Protein AF-0000000072331666 (afdb_homodimer)

Radius of gyration: 43.79 Å; Cα contacts (8 Å, |Δi|>4): 2644; chains: 2; bounding box: 92×144×131 Å

Sequence (1372 aa):
MRVRSSYFVRLFGFSAVLVAIIILSRQAYFPECNKSCNCSNESEYNSKCSKNTDKRFSHDFGEFDSTSVNSLRCIVNGKLIPECYLLRPQKVLIPFEIVRDYFKVYGSLDLSSNTFYLNHANVDIPKAPVLPKHNPVGVYMHYHKLTVEKRDHLKLIIADEGVPISQQWSSHGYPYPIQIAQFGLNHFSKLAVANQMNSKSVNDILSLDDTNMGLDLIIPSSNVIHRWINKKPAYKSSDKLILSANKIDSIGRVLSIIPRLKRWDYFVMIGHQWTYGSFVELSLLLYPPQMVGINKYPTKVLVVYNCSSYPSRYQTYATNFNNSIVTYWMPECENKARIYGFIDRIRLSRDIYTDLMKVFNPYRKSSKYADMNSLNINNTTSNYPFHVKVLEINFYVNPHNDINKITVEKLYLSESNSLTSSSSLPPINKMTLTEKLFHEIRFVSAADWFIKHQDRLGGWSVNVQRSLNRRKPLEPGWYSAMGQGQAISLLVRAYSYTGNRVYLDACHRALYLFNIHVNHGGIRSYFLNQSNIIWFEEYPFDPPIHVLNGFIYSLLGLYDYTKLPMSSSDPLISAYLTKAQNLLDAGLASLSKLLPLFDSGSGSFYDLNHLYAHYNYESIKLYKSKSFEKDSFQLSSGPNRARWSYHVVHINQLLTLVDLDPKRAIQWNTTATRWIAYLQGFTSQNMRVRSSYFVRLFGFSAVLVAIIILSRQAYFPECNKSCNCSNESEYNSKCSKNTDKRFSHDFGEFDSTSVNSLRCIVNGKLIPECYLLRPQKVLIPFEIVRDYFKVYGSLDLSSNTFYLNHANVDIPKAPVLPKHNPVGVYMHYHKLTVEKRDHLKLIIADEGVPISQQWSSHGYPYPIQIAQFGLNHFSKLAVANQMNSKSVNDILSLDDTNMGLDLIIPSSNVIHRWINKKPAYKSSDKLILSANKIDSIGRVLSIIPRLKRWDYFVMIGHQWTYGSFVELSLLLYPPQMVGINKYPTKVLVVYNCSSYPSRYQTYATNFNNSIVTYWMPECENKARIYGFIDRIRLSRDIYTDLMKVFNPYRKSSKYADMNSLNINNTTSNYPFHVKVLEINFYVNPHNDINKITVEKLYLSESNSLTSSSSLPPINKMTLTEKLFHEIRFVSAADWFIKHQDRLGGWSVNVQRSLNRRKPLEPGWYSAMGQGQAISLLVRAYSYTGNRVYLDACHRALYLFNIHVNHGGIRSYFLNQSNIIWFEEYPFDPPIHVLNGFIYSLLGLYDYTKLPMSSSDPLISAYLTKAQNLLDAGLASLSKLLPLFDSGSGSFYDLNHLYAHYNYESIKLYKSKSFEKDSFQLSSGPNRARWSYHVVHINQLLTLVDLDPKRAIQWNTTATRWIAYLQGFTSQN

pLDDT: mean 74.58, std 25.82, range [14.16, 98.88]

Organism: Schistosoma mekongi (NCBI:txid38744)

Solvent-accessible surface area (backbone atoms only — not comparable to full-atom values): 75533 Å² total; per-residue (Å²): 149,85,94,90,94,88,94,91,95,99,89,94,83,92,91,83,92,86,88,92,85,92,85,92,88,92,80,92,80,87,93,81,91,76,92,84,92,86,85,94,84,90,89,79,89,76,86,82,81,79,80,77,81,76,82,68,81,67,78,69,72,64,81,68,56,89,41,38,46,43,83,22,48,24,28,50,60,86,36,80,47,75,70,25,31,34,49,53,105,78,44,47,29,36,40,44,68,57,50,27,68,67,68,61,35,40,54,34,39,34,72,92,72,41,33,36,37,38,27,56,45,96,62,83,74,80,66,86,86,68,66,72,78,83,39,56,70,53,47,49,85,67,27,52,78,54,63,65,79,73,38,83,47,39,48,47,63,40,48,56,64,39,36,52,26,27,34,71,81,39,85,71,47,43,64,36,54,48,61,26,23,49,42,16,34,24,26,40,12,40,38,47,55,40,62,70,55,68,32,63,59,45,81,51,65,50,32,77,70,41,87,80,36,80,53,54,75,47,63,53,90,59,66,39,50,73,42,72,48,73,54,73,62,92,65,91,56,72,42,32,40,37,42,24,41,50,74,86,50,68,78,38,72,35,35,35,36,37,50,68,83,41,66,41,34,36,43,33,36,34,32,30,40,40,28,44,61,18,29,42,35,35,36,31,37,39,33,57,53,48,49,94,90,48,84,65,74,63,43,72,34,33,43,32,48,31,26,27,56,53,56,83,88,59,74,39,60,54,48,71,45,88,88,34,34,38,36,34,26,11,47,66,43,21,60,42,4,67,74,69,47,28,22,74,68,47,55,38,64,40,50,49,55,58,57,46,44,56,68,57,52,77,73,61,62,70,67,76,68,72,52,84,70,64,66,45,61,70,61,86,72,78,66,47,70,68,48,38,30,45,53,32,42,35,35,32,41,23,53,40,96,90,42,29,50,34,32,40,52,42,46,32,47,34,55,71,78,74,75,70,74,88,57,86,68,66,82,66,50,68,50,30,52,42,51,44,52,37,23,47,53,37,19,49,26,27,47,51,47,56,64,73,56,44,47,95,64,25,45,57,56,31,74,53,61,47,77,52,92,77,47,78,57,43,58,57,59,42,39,28,24,24,26,53,9,37,39,31,33,36,21,43,28,48,20,71,72,69,66,45,60,68,35,52,54,50,44,56,38,38,54,54,36,68,73,28,42,30,93,77,67,18,17,19,49,42,58,95,73,31,82,87,30,46,41,44,18,34,60,43,45,81,79,66,33,60,39,48,64,29,31,52,39,23,44,50,10,30,48,22,55,51,64,51,86,67,90,65,88,49,65,69,60,49,53,48,34,50,53,33,43,52,52,33,51,49,44,52,54,23,46,66,60,49,50,48,76,33,48,41,30,54,42,38,35,42,34,49,51,29,57,56,36,74,56,48,52,59,49,45,73,69,53,70,72,69,87,61,59,68,71,62,54,33,25,59,60,35,35,37,38,38,50,68,70,54,37,47,51,46,34,53,51,28,54,52,40,30,65,75,36,63,92,52,19,67,59,30,44,40,52,28,51,30,51,51,41,20,51,60,58,43,56,27,35,110,141,91,88,84,80,90,92,85,93,89,92,85,94,78,88,84,89,94,83,94,83,90,81,92,80,92,74,88,86,81,94,83,93,81,92,87,94,86,91,94,84,90,90,79,87,76,85,83,78,81,79,79,84,75,83,71,79,66,76,71,72,64,82,68,56,89,42,38,47,43,82,23,46,25,28,50,62,85,36,80,46,76,70,25,31,33,50,52,104,79,42,46,28,36,39,44,68,58,51,26,69,66,68,62,34,40,52,34,38,34,73,91,73,42,32,35,37,40,27,56,45,95,62,84,76,81,65,86,82,69,67,75,76,84,41,58,69,52,46,50,85,69,28,54,76,55,64,64,79,74,38,83,48,39,48,47,63,40,49,58,65,40,36,51,27,28,33,74,81,40,86,68,47,42,65,37,55,48,59,26,23,49,42,18,35,24,27,39,12,41,39,47,54,40,62,70,56,67,34,64,57,47,81,67,55,48,28,79,67,43,88,81,38,79,54,50,74,46,64,51,89,57,74,39,52,75,43,72,48,72,55,72,64,92,65,90,56,72,42,31,40,35,43,24,40,50,73,84,54,70,78,36,70,39,35,34,35,35,49,66,84,42,68,40,34,36,42,33,36,33,31,30,40,39,27,44,61,17,28,42,34,37,36,30,37,40,34,57,55,49,50,92,90,48,84,64,73,62,41,73,34,34,42,32,47,32,25,27,57,51,54,84,90,45,77,42,60,55,46,72,48,90,87,35,34,37,35,34,26,12,47,67,42,20,59,41,3,69,74,70,47,27,22,73,67,47,58,39,65,40,51,50,54,58,57,48,44,56,68,59,50,76,74,60,61,70,68,76,68,72,54,82,68,64,67,45,61,69,61,85,71,77,67,48,68,68,51,39,30,45,54,32,42,33,36,32,38,22,52,41,96,92,42,30,51,34,33,40,50,44,45,32,45,34,55,72,77,74,74,71,74,87,59,87,68,65,82,66,51,67,50,30,56,46,53,44,50,36,23,46,52,36,19,50,28,26,44,48,48,56,64,74,55,43,48,96,65,26,44,58,57,31,74,53,62,47,77,52,92,76,48,80,56,45,58,58,58,42,40,28,24,25,26,52,9,36,39,28,34,37,21,44,29,48,19,71,72,70,66,45,59,68,36,52,54,48,44,56,38,38,54,53,36,69,73,28,41,30,93,77,69,19,16,18,46,43,58,95,73,31,82,88,29,46,41,46,18,34,60,45,44,82,78,67,33,58,38,49,62,29,31,52,39,23,42,49,10,31,48,23,54,51,64,51,85,66,90,64,87,50,65,69,58,50,53,48,34,50,53,34,43,51,52,34,52,48,43,51,55,22,46,66,60,49,51,49,76,33,48,41,31,55,44,38,35,43,35,50,49,31,56,56,38,72,55,50,51,59,49,47,74,69,48,72,73,68,87,62,60,67,70,63,52,32,25,58,60,34,34,37,38,37,51,68,71,55,38,48,51,47,36,54,50,27,56,53,40,30,64,75,36,65,93,51,19,65,60,29,44,40,50,27,51,31,49,50,40,19,52,59,57,43,59,29,35,110

InterPro domains:
  IPR010598 D-glucuronyl C5-epimerase, C-terminal [PF06662] (454-614)
  IPR039721 D-glucuronyl C5-epimerase [PTHR13174] (429-682)

Foldseek 3Di:
DDDDYDDYDDDDDDDDDDDYDDDDDDDDDDDDDDDDDDDDDDDDDDDDPDDPPPPPPPPCPDPLPQADWAWDFDADPNRTDDTWIHRDPDDIGDDVQVVCVVLVWFWAAEVVVRDIDTFRAPDDQDDPPPDDADDLQAQDQCLLVDDLLLDPQWLHQAFFLRFTWGPNFHVLTDDDLLSLLSQLSSLRNVLRLLVVQVFPQDDFQQKPQDPPNVKDKDFPPPPFDFDQPQPPDPDDRLGKTKTFDDQVDAWDWGIKIFHDWDFWFKKKWKKFFAAAFKKKKWWKWKAAWDDPPDRDGTDIAMEMETLADDDPVPSHQWDDDPLHYIYGYHHVQNVQCVVVVGHGMGIGIDRPVSSSCSHNVPPPPPPPPPPSRDNPHPDVDPGDHMTMTTGMMIIIGGDDPNGGMMMISTIGTHDDQQPDDPDDDRCSHHDHPSSSVSSVVSSVSSLVVLLVQQDPQLFHWAQDWADDALFDIDHGGAGFLLSLLSSLSSLLNVCVVPVDCSSVVSNLSSLRLLPDALVRRGQWDADVRDPLQIFGARDSTVVGWGFPLSRLSSLSSLLSLLPRDDPDPPVVSVVSSVSSVVSNVSSVVNCLVCVVVQAPQLFGFRTRNLVVCVSVVVVVVVVVPDPPPVVVVVVVSDTHGDRVVVRVSLLSSLSNVLSSPVVCNVVSVVVSVSNSVSSRVGGHDD/DDDDDDYDDDDDDDDDDDDDDDDDDDDDDDDDDDDDDDDDDDDDDDDDDDDPPPPPPPPCPDPLPQADWAWDFDADPNRTDDTWIHRDPDDIGDDVQVVCVVLVWFWAAEVVVRDIDTFRAPDDQDDPPPWDADDLQAQDQCLLVDDLLLDPQWLHQAFFLLFTWGPNFHVLTDDDLLSLLSLLSSLRNVLRLLVVQVFPQDPPWCKPQDPPNVKDKDFPPPPWDWDQPQPPDPPDRLGKTKTFDDQVDAWDWGIKIFHDWDFWFKKKWKKFFAAAFKKKKWWKWKAAWDDPPDRDGTDIAMEMETLADDDPVDSHQWDDDPLHYIYGYHHVQNVQCVVVVGGGMGIGIDRPVSSSCSHNVPPPPPPPPPPSRDNNHPDVDPGDHMTMTTGMMIIIGGDDPNDGMMMIRTITTDDDQQPDDPDDPRCSHHDHPSSSVSSVVSSVSSLVVLLVQQDPQLFHWAQDWADDALFDIDHGGAGFLLSLLSSLSSLLNVCVVPVDCSSVVSNLSSLRLLPDALVRRGQWDADVRDPLQIFGARDSTVVGWAFPLSRLSSLSSLLSLLPRDDPDPPVVSVVSSVSSVVSNVSSVVNCLVCVVVQAPQLFGFRTRNLVVCVSVVVVVVVVVPDPPPPVVSVVVSDTHGDRVVVRVSLLSSLSNVLSSPVVCNVVSVVVSVSNSVSSRVGGHDD

Secondary structure (DSSP, 8-state):
-----------------------------------------------------------------TTB-EEEEEEETTEEEEEEEESSTT-EEEEHHHHHHHHT-EEEEETTTTEEEEES-SSPPPPTT-SPPPPTTS--TTGGG--GGG-TTEEEE-TTT--EEE-SS-TT-B--HHHHHHHHHHHHHHHHHHHHTT------S--TT-SS---EEE--SSS-EEEEE----SS----EEEEE--TTSSSEEEEEEE--S-B--EEEEEEESBPTT-EEEEEEEEEPPBBTTB-PPPEEEEEEEESSPPPTTT-SSEEEETTTEEEEE-HHHHHHHHHHSSBS-EEEEEEHHHHHHHHH-S----GGG--TTS-EE------B--EEEEEEEEEEE--BTTB-EEEEEEEEEE--GGGS--SSS-------HHHHHHHHHHHHHHHHHHHHT--TTS---B-S-B--TTSPPBPTTB--HHHHHHHHHHHHHHHHHH--HHHHHHHHHHTGGGGSBGGGTSSEEEGGG-TTSEEE-SS--SS----HHHHHHHHHHHHHHHT----S--HHHHHHHHHHHHHHHHHHHHHHHHGGGGB-SSSBBS--GGGG-HHHHHHHHH--SS---HHHHHHHTS--BPPHHHHHHHHHHHHHHHHH-GGGHHHHHHHHHHHHHHTTT-----/-----------------------------------------------------------------TTB-EEEEEEETTEEEEEEEEEETTEEEEEHHHHHHHHT-EEEEETTTTEEEEES-SSPPP-TT-SPPPPTTS--TTGGG--GGG-TTEEEE-TTT--EEE-SS-TT-B--HHHHHHHHHHHHHHHHHHHHTT---------TT-TT---EEE--SSS-EEEEE----SS----EEEEE--SSSSSEEEEEEE--S-B--EEEEEEESEETT-EEEEEEEEEPPBBTTB-PPPEEEEEEEESSPPPTT--SSEEEETTTEEEEE-HHHHHHHHHHSEES-EEEEEEHHHHHHHHH-S----STT--TTS-EE------B--EEEEEEEEEEE--BTTB-EEEEEEEEEE--GGGS--SSS-------HHHHHHHHHHHHHHHHHHHHT--TTS---B-S-B--TTSPPBPTTB--HHHHHHHHHHHHHHHHHH--HHHHHHHHHHTGGGGSBGGGTSSEEEGGG-TTSEEE-SS--SS----HHHHHHHHHHHHHHHT----S--HHHHHHHHHHHHHHHHHHHHHHHHGGGGB-SSSBBS--GGGGTHHHHHHHHH-TTS---HHHHHHHTS--BPPHHHHHHHHHHHHHHHHH-GGGHHHHHHHHHHHHHHHTT-----

Nearest PDB structures (foldseek):
  6i02-assembly1_A  TM=8.824E-01  e=7.326E-39  Homo sapiens
  6i01-assembly1_A  TM=8.795E-01  e=1.251E-38  Homo sapiens
  6i02-assembly1_B  TM=8.738E-01  e=2.137E-38  Homo sapiens
  6hzz-assembly1_B  TM=8.647E-01  e=7.572E-38  Homo sapiens
  6hzz-assembly1_A  TM=8.697E-01  e=9.199E-38  Homo sapiens

Structure (mmCIF, N/CA/C/O backbone):
data_AF-0000000072331666-model_v1
#
loop_
_entity.id
_entity.type
_entity.pdbx_description
1 polymer 'heparosan-N-sulfate-glucuronate 5-epimerase'
#
loop_
_atom_site.group_PDB
_atom_site.id
_atom_site.type_symbol
_atom_site.label_atom_id
_atom_site.label_alt_id
_atom_site.label_comp_id
_atom_site.label_asym_id
_atom_site.label_entity_id
_atom_site.label_seq_id
_atom_site.pdbx_PDB_ins_code
_atom_site.Cartn_x
_atom_site.Cartn_y
_atom_site.Cartn_z
_atom_site.occupancy
_atom_site.B_iso_or_equiv
_atom_site.auth_seq_id
_atom_site.auth_comp_id
_atom_site.auth_asym_id
_atom_site.auth_atom_id
_atom_site.pdbx_PDB_model_num
ATOM 1 N N . MET A 1 1 ? 14.484 -75.188 6.434 1 14.98 1 MET A N 1
ATOM 2 C CA . MET A 1 1 ? 14.383 -75.75 7.785 1 14.98 1 MET A CA 1
ATOM 3 C C . MET A 1 1 ? 13.164 -75.188 8.508 1 14.98 1 MET A C 1
ATOM 5 O O . MET A 1 1 ? 12.664 -74.125 8.164 1 14.98 1 MET A O 1
ATOM 9 N N . ARG A 1 2 ? 12.695 -75.438 10.102 1 15.99 2 ARG A N 1
ATOM 10 C CA . ARG A 1 2 ? 11.859 -76.062 11.141 1 15.99 2 ARG A CA 1
ATOM 11 C C . ARG A 1 2 ? 11.328 -75 12.086 1 15.99 2 ARG A C 1
ATOM 13 O O . ARG A 1 2 ? 10.133 -74.938 12.414 1 15.99 2 ARG A O 1
ATOM 20 N N . VAL A 1 3 ? 12.102 -74.188 12.93 1 15.45 3 VAL A N 1
ATOM 21 C CA . VAL A 1 3 ? 11.922 -74.312 14.375 1 15.45 3 VAL A CA 1
ATOM 22 C C . VAL A 1 3 ? 10.656 -73.625 14.82 1 15.45 3 VAL A C 1
ATOM 24 O O . VAL A 1 3 ? 10.211 -72.688 14.164 1 15.45 3 VAL A O 1
ATOM 27 N N . ARG A 1 4 ? 10.078 -73.562 16.297 1 15.62 4 ARG A N 1
ATOM 28 C CA . ARG A 1 4 ? 9.227 -74 17.391 1 15.62 4 ARG A CA 1
ATOM 29 C C . ARG A 1 4 ? 8.578 -72.812 18.109 1 15.62 4 ARG A C 1
ATOM 31 O O . ARG A 1 4 ? 7.355 -72.75 18.25 1 15.62 4 ARG A O 1
ATOM 38 N N . SER A 1 5 ? 9 -72.375 19.516 1 15.28 5 SER A N 1
ATOM 39 C CA . SER A 1 5 ? 8.461 -72.625 20.844 1 15.28 5 SER A CA 1
ATOM 40 C C . SER A 1 5 ? 7.676 -71.438 21.359 1 15.28 5 SER A C 1
ATOM 42 O O . SER A 1 5 ? 7.816 -70.312 20.844 1 15.28 5 SER A O 1
ATOM 44 N N . SER A 1 6 ? 7.695 -70.875 22.938 1 15.09 6 SER A N 1
ATOM 45 C CA . SER A 1 6 ? 7.105 -71.062 24.25 1 15.09 6 SER A CA 1
ATOM 46 C C . SER A 1 6 ? 6.621 -69.75 24.859 1 15.09 6 SER A C 1
ATOM 48 O O . SER A 1 6 ? 5.469 -69.688 25.281 1 15.09 6 SER A O 1
ATOM 50 N N . TYR A 1 7 ? 7.289 -69 26.031 1 14.62 7 TYR A N 1
ATOM 51 C CA . TYR A 1 7 ? 7.031 -69.125 27.469 1 14.62 7 TYR A CA 1
ATOM 52 C C . TYR A 1 7 ? 6.207 -67.938 27.938 1 14.62 7 TYR A C 1
ATOM 54 O O . TYR A 1 7 ? 6.141 -66.875 27.266 1 14.62 7 TYR A O 1
ATOM 62 N N . PHE A 1 8 ? 6.527 -67.125 29.344 1 15.24 8 PHE A N 1
ATOM 63 C CA . PHE A 1 8 ? 6.133 -67.125 30.75 1 15.24 8 PHE A CA 1
ATOM 64 C C . PHE A 1 8 ? 5.422 -65.875 31.141 1 15.24 8 PHE A C 1
ATOM 66 O O . PHE A 1 8 ? 5.547 -64.875 30.469 1 15.24 8 PHE A O 1
ATOM 73 N N . VAL A 1 9 ? 5.57 -65.188 32.594 1 15.42 9 VAL A N 1
ATOM 74 C CA . VAL A 1 9 ? 4.879 -65.125 33.875 1 15.42 9 VAL A CA 1
ATOM 75 C C . VAL A 1 9 ? 4.336 -63.719 34.094 1 15.42 9 VAL A C 1
ATOM 77 O O . VAL A 1 9 ? 3.941 -63.031 33.156 1 15.42 9 VAL A O 1
ATOM 80 N N . ARG A 1 10 ? 4.645 -62.812 35.438 1 14.91 10 ARG A N 1
ATOM 81 C CA . ARG A 1 10 ? 4.172 -62.75 36.812 1 14.91 10 ARG A CA 1
ATOM 82 C C . ARG A 1 10 ? 3.607 -61.375 37.125 1 14.91 10 ARG A C 1
ATOM 84 O O . ARG A 1 10 ? 3.912 -60.406 36.438 1 14.91 10 ARG A O 1
ATOM 91 N N . LEU A 1 11 ? 3.383 -60.812 38.719 1 15.03 11 LEU A N 1
ATOM 92 C CA . LEU A 1 11 ? 2.553 -60.594 39.906 1 15.03 11 LEU A CA 1
ATOM 93 C C . LEU A 1 11 ? 2.566 -59.156 40.344 1 15.03 11 LEU A C 1
ATOM 95 O O . LEU A 1 11 ? 1.513 -58.562 40.594 1 15.03 11 LEU A O 1
ATOM 99 N N . PHE A 1 12 ? 3.6 -58.438 41.156 1 15.02 12 PHE A N 1
ATOM 100 C CA . PHE A 1 12 ? 3.549 -58.094 42.562 1 15.02 12 PHE A CA 1
ATOM 101 C C . PHE A 1 12 ? 2.936 -56.719 42.781 1 15.02 12 PHE A C 1
ATOM 103 O O . PHE A 1 12 ? 2.898 -55.906 41.875 1 15.02 12 PHE A O 1
ATOM 110 N N . GLY A 1 13 ? 3.229 -55.906 44.125 1 14.66 13 GLY A N 1
ATOM 111 C CA . GLY A 1 13 ? 2.854 -55.562 45.5 1 14.66 13 GLY A CA 1
ATOM 112 C C . GLY A 1 13 ? 2.623 -54.062 45.688 1 14.66 13 GLY A C 1
ATOM 113 O O . GLY A 1 13 ? 1.601 -53.656 46.219 1 14.66 13 GLY A O 1
ATOM 114 N N . PHE A 1 14 ? 3.66 -53.031 45.906 1 15.5 14 PHE A N 1
ATOM 115 C CA . PHE A 1 14 ? 3.877 -52.5 47.25 1 15.5 14 PHE A CA 1
ATOM 116 C C . PHE A 1 14 ? 2.943 -51.312 47.531 1 15.5 14 PHE A C 1
ATOM 118 O O . PHE A 1 14 ? 2.453 -50.688 46.594 1 15.5 14 PHE A O 1
ATOM 125 N N . SER A 1 15 ? 3.189 -50.531 48.719 1 14.58 15 SER A N 1
ATOM 126 C CA . SER A 1 15 ? 2.828 -50.094 50.062 1 14.58 15 SER A CA 1
ATOM 127 C C . SER A 1 15 ? 2.236 -48.688 50.062 1 14.58 15 SER A C 1
ATOM 129 O O . SER A 1 15 ? 2.402 -47.938 49.125 1 14.58 15 SER A O 1
ATOM 131 N N . ALA A 1 16 ? 2.596 -47.75 51.188 1 14.44 16 ALA A N 1
ATOM 132 C CA . ALA A 1 16 ? 2.057 -47.375 52.469 1 14.44 16 ALA A CA 1
ATOM 133 C C . ALA A 1 16 ? 1.579 -45.906 52.438 1 14.44 16 ALA A C 1
ATOM 135 O O . ALA A 1 16 ? 0.45 -45.625 52.844 1 14.44 16 ALA A O 1
ATOM 136 N N . VAL A 1 17 ? 2.449 -44.75 52.812 1 15.09 17 VAL A N 1
ATOM 137 C CA . VAL A 1 17 ? 2.41 -44.188 54.156 1 15.09 17 VAL A CA 1
ATOM 138 C C . VAL A 1 17 ? 1.38 -43.062 54.219 1 15.09 17 VAL A C 1
ATOM 140 O O . VAL A 1 17 ? 1.036 -42.5 53.188 1 15.09 17 VAL A O 1
ATOM 143 N N . LEU A 1 18 ? 1.544 -42.062 55.281 1 14.34 18 LEU A N 1
ATOM 144 C CA . LEU A 1 18 ? 0.984 -41.688 56.562 1 14.34 18 LEU A CA 1
ATOM 145 C C . LEU A 1 18 ? 0.132 -40.438 56.469 1 14.34 18 LEU A C 1
ATOM 147 O O . LEU A 1 18 ? -1.03 -40.406 56.875 1 14.34 18 LEU A O 1
ATOM 151 N N . VAL A 1 19 ? 0.551 -39.188 57.219 1 14.52 19 VAL A N 1
ATOM 152 C CA . VAL A 1 19 ? 0.115 -38.75 58.531 1 14.52 19 VAL A CA 1
ATOM 153 C C . VAL A 1 19 ? -0.923 -37.656 58.406 1 14.52 19 VAL A C 1
ATOM 155 O O . VAL A 1 19 ? -1.018 -37 57.375 1 14.52 19 VAL A O 1
ATOM 158 N N . ALA A 1 20 ? -0.833 -36.469 59.344 1 15.05 20 ALA A N 1
ATOM 159 C CA . ALA A 1 20 ? -1.511 -36.094 60.594 1 15.05 20 ALA A CA 1
ATOM 160 C C . ALA A 1 20 ? -2.512 -34.969 60.344 1 15.05 20 ALA A C 1
ATOM 162 O O . ALA A 1 20 ? -2.451 -34.281 59.344 1 15.05 20 ALA A O 1
ATOM 163 N N . ILE A 1 21 ? -2.564 -33.781 61.344 1 14.44 21 ILE A N 1
ATOM 164 C CA . ILE A 1 21 ? -3.367 -33.531 62.531 1 14.44 21 ILE A CA 1
ATOM 165 C C . ILE A 1 21 ? -4.309 -32.344 62.25 1 14.44 21 ILE A C 1
ATOM 167 O O . ILE A 1 21 ? -5.516 -32.438 62.5 1 14.44 21 ILE A O 1
ATOM 171 N N . ILE A 1 22 ? -4.027 -30.984 62.906 1 15.47 22 ILE A N 1
ATOM 172 C CA . ILE A 1 22 ? -4.66 -30.484 64.125 1 15.47 22 ILE A CA 1
ATOM 173 C C . ILE A 1 22 ? -5.852 -29.609 63.781 1 15.47 22 ILE A C 1
ATOM 175 O O . ILE A 1 22 ? -5.887 -29 62.688 1 15.47 22 ILE A O 1
ATOM 179 N N . ILE A 1 23 ? -6.512 -28.766 64.812 1 14.49 23 ILE A N 1
ATOM 180 C CA . ILE A 1 23 ? -7.633 -28.609 65.75 1 14.49 23 ILE A CA 1
ATOM 181 C C . ILE A 1 23 ? -8.406 -27.344 65.375 1 14.49 23 ILE A C 1
ATOM 183 O O . ILE A 1 23 ? -9.633 -27.375 65.25 1 14.49 23 ILE A O 1
ATOM 187 N N . LEU A 1 24 ? -8.023 -26.016 65.938 1 15.11 24 LEU A N 1
ATOM 188 C CA . LEU A 1 24 ? -8.727 -25.406 67.062 1 15.11 24 LEU A CA 1
ATOM 189 C C . LEU A 1 24 ? -9.883 -24.531 66.625 1 15.11 24 LEU A C 1
ATOM 191 O O . LEU A 1 24 ? -9.914 -24.125 65.438 1 15.11 24 LEU A O 1
ATOM 195 N N . SER A 1 25 ? -10.578 -23.516 67.562 1 14.42 25 SER A N 1
ATOM 196 C CA . SER A 1 25 ? -11.742 -23.203 68.375 1 14.42 25 SER A CA 1
ATOM 197 C C . SER A 1 25 ? -12.5 -22 67.812 1 14.42 25 SER A C 1
ATOM 199 O O . SER A 1 25 ? -13.703 -22.078 67.625 1 14.42 25 SER A O 1
ATOM 201 N N . ARG A 1 26 ? -12.406 -20.656 68.562 1 15 26 ARG A N 1
ATOM 202 C CA . ARG A 1 26 ? -13.367 -20.016 69.438 1 15 26 ARG A CA 1
ATOM 203 C C . ARG A 1 26 ? -14.258 -19.031 68.688 1 15 26 ARG A C 1
ATOM 205 O O . ARG A 1 26 ? -13.922 -18.609 67.562 1 15 26 ARG A O 1
ATOM 212 N N . GLN A 1 27 ? -14.883 -17.75 69.438 1 14.16 27 GLN A N 1
ATOM 213 C CA . GLN A 1 27 ? -16.078 -17.219 70.062 1 14.16 27 GLN A CA 1
ATOM 214 C C . GLN A 1 27 ? -16.562 -15.953 69.312 1 14.16 27 GLN A C 1
ATOM 216 O O . GLN A 1 27 ? -17.75 -15.641 69.375 1 14.16 27 GLN A O 1
ATOM 221 N N . ALA A 1 28 ? -15.828 -14.93 68.812 1 15.05 28 ALA A N 1
ATOM 222 C CA . ALA A 1 28 ? -16.078 -13.664 69.5 1 15.05 28 ALA A CA 1
ATOM 223 C C . ALA A 1 28 ? -17.438 -13.086 69.062 1 15.05 28 ALA A C 1
ATOM 225 O O . ALA A 1 28 ? -17.891 -13.289 67.938 1 15.05 28 ALA A O 1
ATOM 226 N N . TYR A 1 29 ? -18.125 -12.062 69.938 1 14.45 29 TYR A N 1
ATOM 227 C CA . TYR A 1 29 ? -19.266 -11.547 70.688 1 14.45 29 TYR A CA 1
ATOM 228 C C . TYR A 1 29 ? -20.031 -10.516 69.812 1 14.45 29 TYR A C 1
ATOM 230 O O . TYR A 1 29 ? -21.25 -10.578 69.75 1 14.45 29 TYR A O 1
ATOM 238 N N . PHE A 1 30 ? -19.562 -9.273 69.438 1 14.99 30 PHE A N 1
ATOM 239 C CA . PHE A 1 30 ? -20.141 -8.18 70.188 1 14.99 30 PHE A CA 1
ATOM 240 C C . PHE A 1 30 ? -21.547 -7.848 69.688 1 14.99 30 PHE A C 1
ATOM 242 O O . PHE A 1 30 ? -21.875 -8.141 68.5 1 14.99 30 PHE A O 1
ATOM 249 N N . PRO A 1 31 ? -22.234 -6.695 70.25 1 15.12 31 PRO A N 1
ATOM 250 C CA . PRO A 1 31 ? -23.469 -6.316 70.938 1 15.12 31 PRO A CA 1
ATOM 251 C C . PRO A 1 31 ? -24.562 -5.84 70 1 15.12 31 PRO A C 1
ATOM 253 O O . PRO A 1 31 ? -24.297 -5.562 68.812 1 15.12 31 PRO A O 1
ATOM 256 N N . GLU A 1 32 ? -25.688 -5.086 70.625 1 14.84 32 GLU A N 1
ATOM 257 C CA . GLU A 1 32 ? -27.109 -5.004 70.938 1 14.84 32 GLU A CA 1
ATOM 258 C C . GLU A 1 32 ? -27.812 -4 70 1 14.84 32 GLU A C 1
ATOM 260 O O . GLU A 1 32 ? -28.938 -4.242 69.562 1 14.84 32 GLU A O 1
ATOM 265 N N . CYS A 1 33 ? -27.438 -2.631 69.812 1 14.48 33 CYS A N 1
ATOM 266 C CA . CYS A 1 33 ? -28.391 -1.703 70.438 1 14.48 33 CYS A CA 1
ATOM 267 C C . CYS A 1 33 ? -29.609 -1.524 69.5 1 14.48 33 CYS A C 1
ATOM 269 O O . CYS A 1 33 ? -29.484 -1.522 68.312 1 14.48 33 CYS A O 1
ATOM 271 N N . ASN A 1 34 ? -30.953 -1.2 70.062 1 14.52 34 ASN A N 1
ATOM 272 C CA . ASN A 1 34 ? -32.406 -1.219 70.125 1 14.52 34 ASN A CA 1
ATOM 273 C C . ASN A 1 34 ? -33.031 -0.06 69.375 1 14.52 34 ASN A C 1
ATOM 275 O O . ASN A 1 34 ? -34.25 -0.037 69.125 1 14.52 34 ASN A O 1
ATOM 279 N N . LYS A 1 35 ? -32.531 1.179 69 1 15.48 35 LYS A N 1
ATOM 280 C CA . LYS A 1 35 ? -33.438 2.244 69.5 1 15.48 35 LYS A CA 1
ATOM 281 C C . LYS A 1 35 ? -34.719 2.279 68.625 1 15.48 35 LYS A C 1
ATOM 283 O O . LYS A 1 35 ? -34.688 1.958 67.438 1 15.48 35 LYS A O 1
ATOM 288 N N . SER A 1 36 ? -35.812 2.859 69.188 1 14.85 36 SER A N 1
ATOM 289 C CA . SER A 1 36 ? -37.25 2.918 69.375 1 14.85 36 SER A CA 1
ATOM 290 C C . SER A 1 36 ? -37.938 3.617 68.188 1 14.85 36 SER A C 1
ATOM 292 O O . SER A 1 36 ? -38.844 3.059 67.562 1 14.85 36 SER A O 1
ATOM 294 N N . CYS A 1 37 ? -38.656 4.891 68.438 1 14.73 37 CYS A N 1
ATOM 295 C CA . CYS A 1 37 ? -40.062 5.145 68.562 1 14.73 37 CYS A CA 1
ATOM 296 C C . CYS A 1 37 ? -40.656 5.688 67.25 1 14.73 37 CYS A C 1
ATOM 298 O O . CYS A 1 37 ? -39.906 6.039 66.312 1 14.73 37 CYS A O 1
ATOM 300 N N . ASN A 1 38 ? -41.562 6.914 67.25 1 15.14 38 ASN A N 1
ATOM 301 C CA . ASN A 1 38 ? -43 7.172 67.25 1 15.14 38 ASN A CA 1
ATOM 302 C C . ASN A 1 38 ? -43.406 7.879 65.938 1 15.14 38 ASN A C 1
ATOM 304 O O . ASN A 1 38 ? -44.344 7.434 65.312 1 15.14 38 ASN A O 1
ATOM 308 N N . CYS A 1 39 ? -43.562 9.375 65.812 1 15.07 39 CYS A N 1
ATOM 309 C CA . CYS A 1 39 ? -44.844 10.078 65.875 1 15.07 39 CYS A CA 1
ATOM 310 C C . CYS A 1 39 ? -45.312 10.445 64.438 1 15.07 39 CYS A C 1
ATOM 312 O O . CYS A 1 39 ? -46.469 10.242 64.125 1 15.07 39 CYS A O 1
ATOM 314 N N . SER A 1 40 ? -44.688 11.422 63.562 1 15.32 40 SER A N 1
ATOM 315 C CA . SER A 1 40 ? -45.438 12.656 63.344 1 15.32 40 SER A CA 1
ATOM 316 C C . SER A 1 40 ? -46.344 12.531 62.125 1 15.32 40 SER A C 1
ATOM 318 O O . SER A 1 40 ? -46.125 11.703 61.25 1 15.32 40 SER A O 1
ATOM 320 N N . ASN A 1 41 ? -47.406 13.539 61.844 1 16.06 41 ASN A N 1
ATOM 321 C CA . ASN A 1 41 ? -48.812 13.82 61.531 1 16.06 41 ASN A CA 1
ATOM 322 C C . ASN A 1 41 ? -49.031 14.094 60.062 1 16.06 41 ASN A C 1
ATOM 324 O O . ASN A 1 41 ? -49.969 13.562 59.469 1 16.06 41 ASN A O 1
ATOM 328 N N . GLU A 1 42 ? -48.469 15.188 59.312 1 16.38 42 GLU A N 1
ATOM 329 C CA . GLU A 1 42 ? -49.375 16.234 58.875 1 16.38 42 GLU A CA 1
ATOM 330 C C . GLU A 1 42 ? -50.062 15.859 57.562 1 16.38 42 GLU A C 1
ATOM 332 O O . GLU A 1 42 ? -49.562 14.992 56.844 1 16.38 42 GLU A O 1
ATOM 337 N N . SER A 1 43 ? -50.812 16.969 56.844 1 17.52 43 SER A N 1
ATOM 338 C CA . SER A 1 43 ? -52.125 17.359 56.312 1 17.52 43 SER A CA 1
ATOM 339 C C . SER A 1 43 ? -52.219 17.172 54.812 1 17.52 43 SER A C 1
ATOM 341 O O . SER A 1 43 ? -51.188 17.094 54.125 1 17.52 43 SER A O 1
ATOM 343 N N . GLU A 1 44 ? -53.531 17.203 54.125 1 17.98 44 GLU A N 1
ATOM 344 C CA . GLU A 1 44 ? -54.406 16.672 53.094 1 17.98 44 GLU A CA 1
ATOM 345 C C . GLU A 1 44 ? -54.375 17.531 51.844 1 17.98 44 GLU A C 1
ATOM 347 O O . GLU A 1 44 ? -54.906 17.156 50.781 1 17.98 44 GLU A O 1
ATOM 352 N N . TYR A 1 45 ? -53.531 18.609 51.531 1 18.45 45 TYR A N 1
ATOM 353 C CA . TYR A 1 45 ? -54.25 19.609 50.75 1 18.45 45 TYR A CA 1
ATOM 354 C C . TYR A 1 45 ? -54.5 19.109 49.344 1 18.45 45 TYR A C 1
ATOM 356 O O . TYR A 1 45 ? -53.719 18.375 48.781 1 18.45 45 TYR A O 1
ATOM 364 N N . ASN A 1 46 ? -55.781 19.453 48.656 1 17.89 46 ASN A N 1
ATOM 365 C CA . ASN A 1 46 ? -56.812 19.078 47.688 1 17.89 46 ASN A CA 1
ATOM 366 C C . ASN A 1 46 ? -56.469 19.562 46.281 1 17.89 46 ASN A C 1
ATOM 368 O O . ASN A 1 46 ? -57.219 19.328 45.344 1 17.89 46 ASN A O 1
ATOM 372 N N . SER A 1 47 ? -55.406 20.344 45.938 1 19.55 47 SER A N 1
ATOM 373 C CA . SER A 1 47 ? -55.688 21.312 44.875 1 19.55 47 SER A CA 1
ATOM 374 C C . SER A 1 47 ? -55.969 20.625 43.562 1 19.55 47 SER A C 1
ATOM 376 O O . SER A 1 47 ? -55.344 19.625 43.219 1 19.55 47 SER A O 1
ATOM 378 N N . LYS A 1 48 ? -57.188 20.969 42.75 1 19.89 48 LYS A N 1
ATOM 379 C CA . LYS A 1 48 ? -58 20.625 41.594 1 19.89 48 LYS A CA 1
ATOM 380 C C . LYS A 1 48 ? -57.281 20.891 40.281 1 19.89 48 LYS A C 1
ATOM 382 O O . LYS A 1 48 ? -57.156 22.031 39.844 1 19.89 48 LYS A O 1
ATOM 387 N N . CYS A 1 49 ? -56.156 20.281 39.875 1 18 49 CYS A N 1
ATOM 388 C CA . CYS A 1 49 ? -55.406 20.609 38.656 1 18 49 CYS A CA 1
ATOM 389 C C . CYS A 1 49 ? -56.219 20.266 37.406 1 18 49 CYS A C 1
ATOM 391 O O . CYS A 1 49 ? -56.594 19.109 37.219 1 18 49 CYS A O 1
ATOM 393 N N . SER A 1 50 ? -57 21.219 36.875 1 19.59 50 SER A N 1
ATOM 394 C CA . SER A 1 50 ? -57.906 21.172 35.719 1 19.59 50 SER A CA 1
ATOM 395 C C . SER A 1 50 ? -57.188 20.641 34.5 1 19.59 50 SER A C 1
ATOM 397 O O . SER A 1 50 ? -56 20.953 34.281 1 19.59 50 SER A O 1
ATOM 399 N N . LYS A 1 51 ? -57.844 19.688 33.688 1 21.23 51 LYS A N 1
ATOM 400 C CA . LYS A 1 51 ? -57.594 18.734 32.625 1 21.23 51 LYS A CA 1
ATOM 401 C C . LYS A 1 51 ? -57.5 19.453 31.266 1 21.23 51 LYS A C 1
ATOM 403 O O . LYS A 1 51 ? -58.562 19.75 30.672 1 21.23 51 LYS A O 1
ATOM 408 N N . ASN A 1 52 ? -56.906 20.641 31.109 1 19.97 52 ASN A N 1
ATOM 409 C CA . ASN A 1 52 ? -57.031 21.203 29.766 1 19.97 52 ASN A CA 1
ATOM 410 C C . ASN A 1 52 ? -56.594 20.219 28.688 1 19.97 52 ASN A C 1
ATOM 412 O O . ASN A 1 52 ? -55.594 19.516 28.859 1 19.97 52 ASN A O 1
ATOM 416 N N . THR A 1 53 ? -57.562 19.781 27.812 1 21.34 53 THR A N 1
ATOM 417 C CA . THR A 1 53 ? -57.625 18.812 26.719 1 21.34 53 THR A CA 1
ATOM 418 C C . THR A 1 53 ? -56.719 19.203 25.578 1 21.34 53 THR A C 1
ATOM 420 O O . THR A 1 53 ? -56.969 20.188 24.875 1 21.34 53 THR A O 1
ATOM 423 N N . ASP A 1 54 ? -55.406 19.375 25.703 1 20.91 54 ASP A N 1
ATOM 424 C CA . ASP A 1 54 ? -54.5 19.703 24.609 1 20.91 54 ASP A CA 1
ATOM 425 C C . ASP A 1 54 ? -54.594 18.688 23.469 1 20.91 54 ASP A C 1
ATOM 427 O O . ASP A 1 54 ? -54.375 17.5 23.688 1 20.91 54 ASP A O 1
ATOM 431 N N . LYS A 1 55 ? -55.469 18.891 22.375 1 23.45 55 LYS A N 1
ATOM 432 C CA . LYS A 1 55 ? -55.594 18.109 21.141 1 23.45 55 LYS A CA 1
ATOM 433 C C . LYS A 1 55 ? -54.25 17.969 20.438 1 23.45 55 LYS A C 1
ATOM 435 O O . LYS A 1 55 ? -53.812 18.906 19.766 1 23.45 55 LYS A O 1
ATOM 440 N N . ARG A 1 56 ? -53.375 17.25 20.969 1 25.41 56 ARG A N 1
ATOM 441 C CA . ARG A 1 56 ? -52.125 16.891 20.297 1 25.41 56 ARG A CA 1
ATOM 442 C C . ARG A 1 56 ? -52.375 16.125 19.016 1 25.41 56 ARG A C 1
ATOM 444 O O . ARG A 1 56 ? -53.062 15.086 19.031 1 25.41 56 ARG A O 1
ATOM 451 N N . PHE A 1 57 ? -52.625 16.828 17.906 1 23.17 57 PHE A N 1
ATOM 452 C CA . PHE A 1 57 ? -52.594 16.188 16.594 1 23.17 57 PHE A CA 1
ATOM 453 C C . PHE A 1 57 ? -51.469 15.172 16.516 1 23.17 57 PHE A C 1
ATOM 455 O O . PHE A 1 57 ? -50.281 15.531 16.531 1 23.17 57 PHE A O 1
ATOM 462 N N . SER A 1 58 ? -51.656 14.023 17.125 1 25.39 58 SER A N 1
ATOM 463 C CA . SER A 1 58 ? -50.781 12.867 16.938 1 25.39 58 SER A CA 1
ATOM 464 C C . SER A 1 58 ? -50.719 12.453 15.461 1 25.39 58 SER A C 1
ATOM 466 O O . SER A 1 58 ? -51.719 12 14.906 1 25.39 58 SER A O 1
ATOM 468 N N . HIS A 1 59 ? -50.156 13.234 14.547 1 27.97 59 HIS A N 1
ATOM 469 C CA . HIS A 1 59 ? -49.875 12.57 13.273 1 27.97 59 HIS A CA 1
ATOM 470 C C . HIS A 1 59 ? -49.531 11.102 13.477 1 27.97 59 HIS A C 1
ATOM 472 O O . HIS A 1 59 ? -48.594 10.773 14.203 1 27.97 59 HIS A O 1
ATOM 478 N N . ASP A 1 60 ? -50.531 10.328 13.438 1 28.14 60 ASP A N 1
ATOM 479 C CA . ASP A 1 60 ? -50.531 8.875 13.438 1 28.14 60 ASP A CA 1
ATOM 480 C C . ASP A 1 60 ? -49.438 8.336 12.484 1 28.14 60 ASP A C 1
ATOM 482 O O . ASP A 1 60 ? -49.562 8.453 11.266 1 28.14 60 ASP A O 1
ATOM 486 N N . PHE A 1 61 ? -48.219 8.461 12.805 1 31.39 61 PHE A N 1
ATOM 487 C CA . PHE A 1 61 ? -47.312 7.547 12.117 1 31.39 61 PHE A CA 1
ATOM 488 C C . PHE A 1 61 ? -47.875 6.141 12.07 1 31.39 61 PHE A C 1
ATOM 490 O O . PHE A 1 61 ? -48.156 5.535 13.109 1 31.39 61 PHE A O 1
ATOM 497 N N . GLY A 1 62 ? -48.812 5.91 11.141 1 32.38 62 GLY A N 1
ATOM 498 C CA . GLY A 1 62 ? -49.281 4.547 10.945 1 32.38 62 GLY A CA 1
ATOM 499 C C . GLY A 1 62 ? -48.312 3.5 11.461 1 32.38 62 GLY A C 1
ATOM 500 O O . GLY A 1 62 ? -47.125 3.773 11.625 1 32.38 62 GLY A O 1
ATOM 501 N N . GLU A 1 63 ? -48.812 2.57 12.125 1 35.91 63 GLU A N 1
ATOM 502 C CA . GLU A 1 63 ? -48.125 1.365 12.57 1 35.91 63 GLU A CA 1
ATOM 503 C C . GLU A 1 63 ? -47.188 0.846 11.492 1 35.91 63 GLU A C 1
ATOM 505 O O . GLU A 1 63 ? -47.625 0.25 10.5 1 35.91 63 GLU A O 1
ATOM 510 N N . PHE A 1 64 ? -46.219 1.536 11.055 1 38.31 64 PHE A N 1
ATOM 511 C CA . PHE A 1 64 ? -45.25 0.904 10.164 1 38.31 64 PHE A CA 1
ATOM 512 C C . PHE A 1 64 ? -45 -0.549 10.562 1 38.31 64 PHE A C 1
ATOM 514 O O . PHE A 1 64 ? -44.719 -0.842 11.727 1 38.31 64 PHE A O 1
ATOM 521 N N . ASP A 1 65 ? -45.688 -1.396 9.984 1 47.44 65 ASP A N 1
ATOM 522 C CA . ASP A 1 65 ? -45.312 -2.803 10.047 1 47.44 65 ASP A CA 1
ATOM 523 C C . ASP A 1 65 ? -43.781 -2.955 10.102 1 47.44 65 ASP A C 1
ATOM 525 O O . ASP A 1 65 ? -43.062 -2.35 9.312 1 47.44 65 ASP A O 1
ATOM 529 N N . SER A 1 66 ? -43.219 -3.352 11.227 1 57.72 66 SER A N 1
ATOM 530 C CA . SER A 1 66 ? -41.844 -3.48 11.672 1 57.72 66 SER A CA 1
ATOM 531 C C . SER A 1 66 ? -40.969 -4.145 10.602 1 57.72 66 SER A C 1
ATOM 533 O O . SER A 1 66 ? -39.75 -4.148 10.703 1 57.72 66 SER A O 1
ATOM 535 N N . THR A 1 67 ? -41.656 -4.703 9.562 1 66.88 67 THR A N 1
ATOM 536 C CA . THR A 1 67 ? -40.875 -5.453 8.586 1 66.88 67 THR A CA 1
ATOM 537 C C . THR A 1 67 ? -40.906 -4.789 7.215 1 66.88 67 THR A C 1
ATOM 539 O O . THR A 1 67 ? -40.344 -5.293 6.25 1 66.88 67 THR A O 1
ATOM 542 N N . SER A 1 68 ? -41.594 -3.621 7.082 1 78.75 68 SER A N 1
ATOM 543 C CA . SER A 1 68 ? -41.719 -3.02 5.762 1 78.75 68 SER A CA 1
ATOM 544 C C . SER A 1 68 ? -40.562 -2.059 5.48 1 78.75 68 SER A C 1
ATOM 546 O O . SER A 1 68 ? -40.094 -1.371 6.391 1 78.75 68 SER A O 1
ATOM 548 N N . VAL A 1 69 ? -40.031 -2.111 4.246 1 86.56 69 VAL A N 1
ATOM 549 C CA . VAL A 1 69 ? -38.938 -1.225 3.854 1 86.56 69 VAL A CA 1
ATOM 550 C C . VAL A 1 69 ? -39.438 -0.259 2.773 1 86.56 69 VAL A C 1
ATOM 552 O O . VAL A 1 69 ? -40.281 -0.613 1.949 1 86.56 69 VAL A O 1
ATOM 555 N N . ASN A 1 70 ? -39 1.051 2.885 1 85.69 70 ASN A N 1
ATOM 556 C CA . ASN A 1 70 ? -39.219 2.055 1.847 1 85.69 70 ASN A CA 1
ATOM 557 C C . ASN A 1 70 ? -37.969 2.227 0.975 1 85.69 70 ASN A C 1
ATOM 559 O O . ASN A 1 70 ? -36.844 2.186 1.476 1 85.69 70 ASN A O 1
ATOM 563 N N . SER A 1 71 ? -38.25 2.436 -0.304 1 85.25 71 SER A N 1
ATOM 564 C CA . SER A 1 71 ? -37.125 2.615 -1.229 1 85.25 71 SER A CA 1
ATOM 565 C C . SER A 1 71 ? -36.5 4.004 -1.092 1 85.25 71 SER A C 1
ATOM 567 O O . SER A 1 71 ? -37.219 4.992 -0.915 1 85.25 71 SER A O 1
ATOM 569 N N . LEU A 1 72 ? -35.219 4.047 -1.05 1 88.56 72 LEU A N 1
ATOM 570 C CA . LEU A 1 72 ? -34.438 5.27 -1.042 1 88.56 72 LEU A CA 1
ATOM 571 C C . LEU A 1 72 ? -33.594 5.383 -2.311 1 88.56 72 LEU A C 1
ATOM 573 O O . LEU A 1 72 ? -33.156 4.367 -2.865 1 88.56 72 LEU A O 1
ATOM 577 N N . ARG A 1 73 ? -33.469 6.684 -2.723 1 87.62 73 ARG A N 1
ATOM 578 C CA . ARG A 1 73 ? -32.406 6.926 -3.684 1 87.62 73 ARG A CA 1
ATOM 579 C C . ARG A 1 73 ? -31.047 6.789 -3.025 1 87.62 73 ARG A C 1
ATOM 581 O O . ARG A 1 73 ? -30.859 7.215 -1.884 1 87.62 73 ARG A O 1
ATOM 588 N N . CYS A 1 74 ? -30.156 6.094 -3.678 1 89 74 CYS A N 1
ATOM 589 C CA . CYS A 1 74 ? -28.828 5.898 -3.129 1 89 74 CYS A CA 1
ATOM 590 C C . CYS A 1 74 ? -27.766 6.523 -4.035 1 89 74 CYS A C 1
ATOM 592 O O . CYS A 1 74 ? -27.734 6.258 -5.238 1 89 74 CYS A O 1
ATOM 594 N N . ILE A 1 75 ? -27.016 7.469 -3.488 1 85.56 75 ILE A N 1
ATOM 595 C CA . ILE A 1 75 ? -25.891 8.078 -4.195 1 85.56 75 ILE A CA 1
ATOM 596 C C . ILE A 1 75 ? -24.578 7.582 -3.588 1 85.56 75 ILE A C 1
ATOM 598 O O . ILE A 1 75 ? -24.297 7.828 -2.412 1 85.56 75 ILE A O 1
ATOM 602 N N . VAL A 1 76 ? -23.875 6.863 -4.367 1 82.88 76 VAL A N 1
ATOM 603 C CA . VAL A 1 76 ? -22.578 6.348 -3.93 1 82.88 76 VAL A CA 1
ATOM 604 C C . VAL A 1 76 ? -21.453 7.125 -4.613 1 82.88 76 VAL A C 1
ATOM 606 O O . VAL A 1 76 ? -21.25 7 -5.824 1 82.88 76 VAL A O 1
ATOM 609 N N . ASN A 1 77 ? -20.766 7.875 -3.809 1 75.69 77 ASN A N 1
ATOM 610 C CA . ASN A 1 77 ? -19.688 8.742 -4.273 1 75.69 77 ASN A CA 1
ATOM 611 C C . ASN A 1 77 ? -20.109 9.578 -5.477 1 75.69 77 ASN A C 1
ATOM 613 O O . ASN A 1 77 ? -19.422 9.609 -6.492 1 75.69 77 ASN A O 1
ATOM 617 N N . GLY A 1 78 ? -21.219 10.125 -5.367 1 72.81 78 GLY A N 1
ATOM 618 C CA . GLY A 1 78 ? -21.734 11.07 -6.344 1 72.81 78 GLY A CA 1
ATOM 619 C C . GLY A 1 78 ? -22.469 10.398 -7.492 1 72.81 78 GLY A C 1
ATOM 620 O O . GLY A 1 78 ? -23.016 11.078 -8.367 1 72.81 78 GLY A O 1
ATOM 621 N N . LYS A 1 79 ? -22.406 9.094 -7.504 1 78.06 79 LYS A N 1
ATOM 622 C CA . LYS A 1 79 ? -23.078 8.391 -8.594 1 78.06 79 LYS A CA 1
ATOM 623 C C . LYS A 1 79 ? -24.375 7.742 -8.102 1 78.06 79 LYS A C 1
ATOM 625 O O . LYS A 1 79 ? -24.391 7.082 -7.062 1 78.06 79 LYS A O 1
ATOM 630 N N . LEU A 1 80 ? -25.359 8.016 -8.859 1 77.19 80 LEU A N 1
ATOM 631 C CA . LEU A 1 80 ? -26.656 7.434 -8.523 1 77.19 80 LEU A CA 1
ATOM 632 C C . LEU A 1 80 ? -26.672 5.941 -8.828 1 77.19 80 LEU A C 1
ATOM 634 O O . LEU A 1 80 ? -26.312 5.523 -9.938 1 77.19 80 LEU A O 1
ATOM 638 N N . ILE A 1 81 ? -26.719 5.199 -7.852 1 74.81 81 ILE A N 1
ATOM 639 C CA . ILE A 1 81 ? -26.781 3.752 -8.023 1 74.81 81 ILE A CA 1
ATOM 640 C C . ILE A 1 81 ? -28.203 3.262 -7.746 1 74.81 81 ILE A C 1
ATOM 642 O O . ILE A 1 81 ? -29 3.975 -7.141 1 74.81 81 ILE A O 1
ATOM 646 N N . PRO A 1 82 ? -28.391 2.002 -7.992 1 69.19 82 PRO A N 1
ATOM 647 C CA . PRO A 1 82 ? -29.734 1.472 -7.77 1 69.19 82 PRO A CA 1
ATOM 648 C C . PRO A 1 82 ? -30.266 1.781 -6.375 1 69.19 82 PRO A C 1
ATOM 650 O O . PRO A 1 82 ? -29.594 2.459 -5.59 1 69.19 82 PRO A O 1
ATOM 653 N N . GLU A 1 83 ? -31.312 1.084 -5.871 1 80.5 83 GLU A N 1
ATOM 654 C CA . GLU A 1 83 ? -32.219 1.443 -4.781 1 80.5 83 GLU A CA 1
ATOM 655 C C . GLU A 1 83 ? -31.688 0.94 -3.439 1 80.5 83 GLU A C 1
ATOM 657 O O . GLU A 1 83 ? -31.172 -0.172 -3.352 1 80.5 83 GLU A O 1
ATOM 662 N N . CYS A 1 84 ? -31.516 1.834 -2.451 1 90.06 84 CYS A N 1
ATOM 663 C CA . CYS A 1 84 ? -31.391 1.52 -1.031 1 90.06 84 CYS A CA 1
ATOM 664 C C . CYS A 1 84 ? -32.75 1.506 -0.361 1 90.06 84 CYS A C 1
ATOM 666 O O . CYS A 1 84 ? -33.781 1.741 -1.014 1 90.06 84 CYS A O 1
ATOM 668 N N . TYR A 1 85 ? -32.719 1.017 0.881 1 89.75 85 TYR A N 1
ATOM 669 C CA . TYR A 1 85 ? -34 0.885 1.564 1 89.75 85 TYR A CA 1
ATOM 670 C C . TYR A 1 85 ? -33.938 1.462 2.973 1 89.75 85 TYR A C 1
ATOM 672 O O . TYR A 1 85 ? -32.875 1.486 3.588 1 89.75 85 TYR A O 1
ATOM 680 N N . LEU A 1 86 ? -35.094 1.927 3.352 1 88.81 86 LEU A N 1
ATOM 681 C CA . LEU A 1 86 ? -35.25 2.408 4.719 1 88.81 86 LEU A CA 1
ATOM 682 C C . LEU A 1 86 ? -36.219 1.516 5.496 1 88.81 86 LEU A C 1
ATOM 684 O O . LEU A 1 86 ? -37.344 1.312 5.078 1 88.81 86 LEU A O 1
ATOM 688 N N . LEU A 1 87 ? -35.844 0.77 6.422 1 85 87 LEU A N 1
ATOM 689 C CA . LEU A 1 87 ? -36.688 -0.102 7.254 1 85 87 LEU A CA 1
ATOM 690 C C . LEU A 1 87 ? -37.344 0.686 8.383 1 85 87 LEU A C 1
ATOM 692 O O . LEU A 1 87 ? -38.531 0.531 8.641 1 85 87 LEU A O 1
ATOM 696 N N . ARG A 1 88 ? -36.844 1.29 9.352 1 70.56 88 ARG A N 1
ATOM 697 C CA . ARG A 1 88 ? -37.344 2.164 10.414 1 70.56 88 ARG A CA 1
ATOM 698 C C . ARG A 1 88 ? -36.75 3.566 10.281 1 70.56 88 ARG A C 1
ATOM 700 O O . ARG A 1 88 ? -35.844 3.793 9.492 1 70.56 88 ARG A O 1
ATOM 707 N N . PRO A 1 89 ? -37.281 4.496 11.062 1 64.06 89 PRO A N 1
ATOM 708 C CA . PRO A 1 89 ? -36.969 5.898 10.781 1 64.06 89 PRO A CA 1
ATOM 709 C C . PRO A 1 89 ? -35.469 6.148 10.68 1 64.06 89 PRO A C 1
ATOM 711 O O . PRO A 1 89 ? -35.062 7.199 10.195 1 64.06 89 PRO A O 1
ATOM 714 N N . GLN A 1 90 ? -34.688 5.059 10.891 1 72.75 90 GLN A N 1
ATOM 715 C CA . GLN A 1 90 ? -33.281 5.52 10.812 1 72.75 90 GLN A CA 1
ATOM 716 C C . GLN A 1 90 ? -32.344 4.379 10.445 1 72.75 90 GLN A C 1
ATOM 718 O O . GLN A 1 90 ? -31.141 4.473 10.648 1 72.75 90 GLN A O 1
ATOM 723 N N . LYS A 1 91 ? -32.938 3.277 9.93 1 86.44 91 LYS A N 1
ATOM 724 C CA . LYS A 1 91 ? -32.031 2.203 9.531 1 86.44 91 LYS A CA 1
ATOM 725 C C . LYS A 1 91 ? -32 2.055 8.016 1 86.44 91 LYS A C 1
ATOM 727 O O . LYS A 1 91 ? -32.969 1.633 7.395 1 86.44 91 LYS A O 1
ATOM 732 N N . VAL A 1 92 ? -30.875 2.396 7.492 1 91.06 92 VAL A N 1
ATOM 733 C CA . VAL A 1 92 ? -30.688 2.299 6.051 1 91.06 92 VAL A CA 1
ATOM 734 C C . VAL A 1 92 ? -30.156 0.914 5.691 1 91.06 92 VAL A C 1
ATOM 736 O O . VAL A 1 92 ? -29.234 0.406 6.34 1 91.06 92 VAL A O 1
ATOM 739 N N . LEU A 1 93 ? -30.766 0.255 4.762 1 91.44 93 LEU A N 1
ATOM 740 C CA . LEU A 1 93 ? -30.359 -1.053 4.266 1 91.44 93 LEU A CA 1
ATOM 741 C C . LEU A 1 93 ? -29.797 -0.945 2.85 1 91.44 93 LEU A C 1
ATOM 743 O O . LEU A 1 93 ? -30.406 -0.302 1.987 1 91.44 93 LEU A O 1
ATOM 747 N N . ILE A 1 94 ? -28.688 -1.617 2.664 1 92.19 94 ILE A N 1
ATOM 748 C CA . ILE A 1 94 ? -28.016 -1.595 1.37 1 92.19 94 ILE A CA 1
ATOM 749 C C . ILE A 1 94 ? -28.047 -2.99 0.749 1 92.19 94 ILE A C 1
ATOM 751 O O . ILE A 1 94 ? -27.672 -3.971 1.396 1 92.19 94 ILE A O 1
ATOM 755 N N . PRO A 1 95 ? -28.516 -3.074 -0.412 1 90.56 95 PRO A N 1
ATOM 756 C CA . PRO A 1 95 ? -28.453 -4.379 -1.078 1 90.56 95 PRO A CA 1
ATOM 757 C C . PRO A 1 95 ? -27.031 -4.918 -1.18 1 90.56 95 PRO A C 1
ATOM 759 O O . PRO A 1 95 ? -26.094 -4.164 -1.461 1 90.56 95 PRO A O 1
ATOM 762 N N . PHE A 1 96 ? -26.875 -6.234 -1.098 1 91.5 96 PHE A N 1
ATOM 763 C CA . PHE A 1 96 ? -25.547 -6.852 -1.127 1 91.5 96 PHE A CA 1
ATOM 764 C C . PHE A 1 96 ? -24.891 -6.652 -2.486 1 91.5 96 PHE A C 1
ATOM 766 O O . PHE A 1 96 ? -23.672 -6.531 -2.576 1 91.5 96 PHE A O 1
ATOM 773 N N . GLU A 1 97 ? -25.609 -6.594 -3.451 1 87.38 97 GLU A N 1
ATOM 774 C CA . GLU A 1 97 ? -25.062 -6.41 -4.789 1 87.38 97 GLU A CA 1
ATOM 775 C C . GLU A 1 97 ? -24.25 -5.121 -4.875 1 87.38 97 GLU A C 1
ATOM 777 O O . GLU A 1 97 ? -23.203 -5.074 -5.539 1 87.38 97 GLU A O 1
ATOM 782 N N . ILE A 1 98 ? -24.766 -4.141 -4.172 1 87.19 98 ILE A N 1
ATOM 783 C CA . ILE A 1 98 ? -24.062 -2.865 -4.156 1 87.19 98 ILE A CA 1
ATOM 784 C C . ILE A 1 98 ? -22.766 -3.008 -3.355 1 87.19 98 ILE A C 1
ATOM 786 O O . ILE A 1 98 ? -21.703 -2.541 -3.785 1 87.19 98 ILE A O 1
ATOM 790 N N . VAL A 1 99 ? -22.891 -3.652 -2.283 1 89.5 99 VAL A N 1
ATOM 791 C CA . VAL A 1 99 ? -21.734 -3.863 -1.411 1 89.5 99 VAL A CA 1
ATOM 792 C C . VAL A 1 99 ? -20.703 -4.715 -2.131 1 89.5 99 VAL A C 1
ATOM 794 O O . VAL A 1 99 ? -19.5 -4.391 -2.121 1 89.5 99 VAL A O 1
ATOM 797 N N . ARG A 1 100 ? -21.141 -5.738 -2.762 1 88.94 100 ARG A N 1
ATOM 798 C CA . ARG A 1 100 ? -20.266 -6.656 -3.49 1 88.94 100 ARG A CA 1
ATOM 799 C C . ARG A 1 100 ? -19.516 -5.934 -4.602 1 88.94 100 ARG A C 1
ATOM 801 O O . ARG A 1 100 ? -18.297 -6.051 -4.707 1 88.94 100 ARG A O 1
ATOM 808 N N . ASP A 1 101 ? -20.172 -5.184 -5.336 1 85.69 101 ASP A N 1
ATOM 809 C CA . ASP A 1 101 ? -19.594 -4.559 -6.52 1 85.69 101 ASP A CA 1
ATOM 810 C C . ASP A 1 101 ? -18.688 -3.391 -6.133 1 85.69 101 ASP A C 1
ATOM 812 O O . ASP A 1 101 ? -17.656 -3.166 -6.762 1 85.69 101 ASP A O 1
ATOM 816 N N . TYR A 1 102 ? -19.094 -2.721 -5.125 1 87 102 TYR A N 1
ATOM 817 C CA . TYR A 1 102 ? -18.328 -1.534 -4.742 1 87 102 TYR A CA 1
ATOM 818 C C . TYR A 1 102 ? -17.094 -1.915 -3.953 1 87 102 TYR A C 1
ATOM 820 O O . TYR A 1 102 ? -16.016 -1.36 -4.18 1 87 102 TYR A O 1
ATOM 828 N N . PHE A 1 103 ? -17.234 -2.854 -3.084 1 89.75 103 PHE A N 1
ATOM 829 C CA . PHE A 1 103 ? -16.125 -3.182 -2.188 1 89.75 103 PHE A CA 1
ATOM 830 C C . PHE A 1 103 ? -15.43 -4.461 -2.633 1 89.75 103 PHE A C 1
ATOM 832 O O . PHE A 1 103 ? -14.414 -4.859 -2.051 1 89.75 103 PHE A O 1
ATOM 839 N N . LYS A 1 104 ? -15.953 -5.164 -3.652 1 87.88 104 LYS A N 1
ATOM 840 C CA . LYS A 1 104 ? -15.352 -6.371 -4.219 1 87.88 104 LYS A CA 1
ATOM 841 C C . LYS A 1 104 ? -15.227 -7.469 -3.17 1 87.88 104 LYS A C 1
ATOM 843 O O . LYS A 1 104 ? -14.148 -8.047 -2.992 1 87.88 104 LYS A O 1
ATOM 848 N N . VAL A 1 105 ? -16.344 -7.734 -2.537 1 91.31 105 VAL A N 1
ATOM 849 C CA . VAL A 1 105 ? -16.406 -8.789 -1.532 1 91.31 105 VAL A CA 1
ATOM 850 C C . VAL A 1 105 ? -17.281 -9.93 -2.029 1 91.31 105 VAL A C 1
ATOM 852 O O . VAL A 1 105 ? -17.844 -9.859 -3.131 1 91.31 105 VAL A O 1
ATOM 855 N N . TYR A 1 106 ? -17.359 -10.938 -1.177 1 86.94 106 TYR A N 1
ATOM 856 C CA . TYR A 1 106 ? -18.047 -12.156 -1.588 1 86.94 106 TYR A CA 1
ATOM 857 C C . TYR A 1 106 ? -19.141 -12.531 -0.586 1 86.94 106 TYR A C 1
ATOM 859 O O . TYR A 1 106 ? -19.031 -12.211 0.599 1 86.94 106 TYR A O 1
ATOM 867 N N . GLY A 1 107 ? -20.234 -13.133 -1.158 1 87.44 107 GLY A N 1
ATOM 868 C CA . GLY A 1 107 ? -21.344 -13.523 -0.298 1 87.44 107 GLY A CA 1
ATOM 869 C C . GLY A 1 107 ? -22 -14.812 -0.728 1 87.44 107 GLY A C 1
ATOM 870 O O . GLY A 1 107 ? -21.984 -15.164 -1.91 1 87.44 107 GLY A O 1
ATOM 871 N N . SER A 1 108 ? -22.422 -15.5 0.251 1 85 108 SER A N 1
ATOM 872 C CA . SER A 1 108 ? -23.203 -16.703 0.026 1 85 108 SER A CA 1
ATOM 873 C C . SER A 1 108 ? -24.406 -16.766 0.966 1 85 108 SER A C 1
ATOM 875 O O . SER A 1 108 ? -24.328 -16.328 2.115 1 85 108 SER A O 1
ATOM 877 N N . LEU A 1 109 ? -25.562 -17.188 0.39 1 86.88 109 LEU A N 1
ATOM 878 C CA . LEU A 1 109 ? -26.797 -17.312 1.16 1 86.88 109 LEU A CA 1
ATOM 879 C C . LEU A 1 109 ? -27.172 -18.781 1.347 1 86.88 109 LEU A C 1
ATOM 881 O O . LEU A 1 109 ? -27.281 -19.531 0.373 1 86.88 109 LEU A O 1
ATOM 885 N N . ASP A 1 110 ? -27.25 -19.141 2.557 1 82.12 110 ASP A N 1
ATOM 886 C CA . ASP A 1 110 ? -27.766 -20.453 2.922 1 82.12 110 ASP A CA 1
ATOM 887 C C . ASP A 1 110 ? -29.203 -20.359 3.404 1 82.12 110 ASP A C 1
ATOM 889 O O . ASP A 1 110 ? -29.453 -20 4.555 1 82.12 110 ASP A O 1
ATOM 893 N N . LEU A 1 111 ? -30.094 -20.734 2.65 1 78.62 111 LEU A N 1
ATOM 894 C CA . LEU A 1 111 ? -31.516 -20.594 2.955 1 78.62 111 LEU A CA 1
ATOM 895 C C . LEU A 1 111 ? -31.953 -21.609 4.012 1 78.62 111 LEU A C 1
ATOM 897 O O . LEU A 1 111 ? -32.875 -21.359 4.77 1 78.62 111 LEU A O 1
ATOM 901 N N . SER A 1 112 ? -31.219 -22.75 3.963 1 76.94 112 SER A N 1
ATOM 902 C CA . SER A 1 112 ? -31.562 -23.797 4.93 1 76.94 112 SER A CA 1
ATOM 903 C C . SER A 1 112 ? -31.328 -23.312 6.359 1 76.94 112 SER A C 1
ATOM 905 O O . SER A 1 112 ? -32.125 -23.609 7.254 1 76.94 112 SER A O 1
ATOM 907 N N . SER A 1 113 ? -30.406 -22.531 6.539 1 80 113 SER A N 1
ATOM 908 C CA . SER A 1 113 ? -30.094 -22.016 7.875 1 80 113 SER A CA 1
ATOM 909 C C . SER A 1 113 ? -30.438 -20.547 7.996 1 80 113 SER A C 1
ATOM 911 O O . SER A 1 113 ? -30.203 -19.922 9.031 1 80 113 SER A O 1
ATOM 913 N N . ASN A 1 114 ? -31 -19.984 6.934 1 82.12 114 ASN A N 1
ATOM 914 C CA . ASN A 1 114 ? -31.312 -18.562 6.898 1 82.12 114 ASN A CA 1
ATOM 915 C C . ASN A 1 114 ? -30.094 -17.719 7.301 1 82.12 114 ASN A C 1
ATOM 917 O O . ASN A 1 114 ? -30.203 -16.859 8.188 1 82.12 114 ASN A O 1
ATOM 921 N N . THR A 1 115 ? -28.984 -18.125 6.73 1 86.38 115 THR A N 1
ATOM 922 C CA . THR A 1 115 ? -27.75 -17.469 7.094 1 86.38 115 THR A CA 1
ATOM 923 C C . THR A 1 115 ? -27.047 -16.906 5.855 1 86.38 115 THR A C 1
ATOM 925 O O . THR A 1 115 ? -26.953 -17.578 4.832 1 86.38 115 THR A O 1
ATOM 928 N N . PHE A 1 116 ? -26.688 -15.641 5.965 1 89.56 116 PHE A N 1
ATOM 929 C CA . PHE A 1 116 ? -25.891 -14.992 4.93 1 89.56 116 PHE A CA 1
ATOM 930 C C . PHE A 1 116 ? -24.422 -14.875 5.359 1 89.56 116 PHE A C 1
ATOM 932 O O . PHE A 1 116 ? -24.141 -14.438 6.477 1 89.56 116 PHE A O 1
ATOM 939 N N . TYR A 1 117 ? -23.531 -15.32 4.445 1 86.94 117 TYR A N 1
ATOM 940 C CA . TYR A 1 117 ? -22.094 -15.234 4.695 1 86.94 117 TYR A CA 1
ATOM 941 C C . TYR A 1 117 ? -21.453 -14.156 3.838 1 86.94 117 TYR A C 1
ATOM 943 O O . TYR A 1 117 ? -21.609 -14.148 2.615 1 86.94 117 TYR A O 1
ATOM 951 N N . LEU A 1 118 ? -20.859 -13.227 4.504 1 88.5 118 LEU A N 1
ATOM 952 C CA . LEU A 1 118 ? -20.062 -12.211 3.834 1 88.5 118 LEU A CA 1
ATOM 953 C C . LEU A 1 118 ? -18.562 -12.461 4.062 1 88.5 118 LEU A C 1
ATOM 955 O O . LEU A 1 118 ? -18.109 -12.508 5.207 1 88.5 118 LEU A O 1
ATOM 959 N N . ASN A 1 119 ? -17.828 -12.672 2.928 1 88.31 119 ASN A N 1
ATOM 960 C CA . ASN A 1 119 ? -16.406 -12.938 3.002 1 88.31 119 ASN A CA 1
ATOM 961 C C . ASN A 1 119 ? -15.594 -11.859 2.281 1 88.31 119 ASN A C 1
ATOM 963 O O . ASN A 1 119 ? -15.977 -11.414 1.197 1 88.31 119 ASN A O 1
ATOM 967 N N . HIS A 1 120 ? -14.586 -11.492 2.938 1 89.44 120 HIS A N 1
ATOM 968 C CA . HIS A 1 120 ? -13.711 -10.477 2.361 1 89.44 120 HIS A CA 1
ATOM 969 C C . HIS A 1 120 ? -12.945 -11.023 1.163 1 89.44 120 HIS A C 1
ATOM 971 O O . HIS A 1 120 ? -12.641 -10.289 0.222 1 89.44 120 HIS A O 1
ATOM 977 N N . ALA A 1 121 ? -12.633 -12.305 1.216 1 88.5 121 ALA A N 1
ATOM 978 C CA . ALA A 1 121 ? -11.883 -12.992 0.164 1 88.5 121 ALA A CA 1
ATOM 979 C C . ALA A 1 121 ? -12.555 -14.312 -0.216 1 88.5 121 ALA A C 1
ATOM 981 O O . ALA A 1 121 ? -13.32 -14.875 0.57 1 88.5 121 ALA A O 1
ATOM 982 N N . ASN A 1 122 ? -12.266 -14.75 -1.423 1 84.75 122 ASN A N 1
ATOM 983 C CA . ASN A 1 122 ? -12.875 -15.977 -1.927 1 84.75 122 ASN A CA 1
ATOM 984 C C . ASN A 1 122 ? -11.898 -17.141 -1.885 1 84.75 122 ASN A C 1
ATOM 986 O O . ASN A 1 122 ? -11.898 -17.984 -2.781 1 84.75 122 ASN A O 1
ATOM 990 N N . VAL A 1 123 ? -11.016 -17.078 -0.984 1 86.88 123 VAL A N 1
ATOM 991 C CA . VAL A 1 123 ? -10.016 -18.125 -0.828 1 86.88 123 VAL A CA 1
ATOM 992 C C . VAL A 1 123 ? -10.047 -18.656 0.601 1 86.88 123 VAL A C 1
ATOM 994 O O . VAL A 1 123 ? -10.562 -18 1.508 1 86.88 123 VAL A O 1
ATOM 997 N N . ASP A 1 124 ? -9.484 -19.859 0.687 1 82 124 ASP A N 1
ATOM 998 C CA . ASP A 1 124 ? -9.328 -20.406 2.031 1 82 124 ASP A CA 1
ATOM 999 C C . ASP A 1 124 ? -8.242 -19.656 2.803 1 82 124 ASP A C 1
ATOM 1001 O O . ASP A 1 124 ? -7.188 -19.344 2.25 1 82 124 ASP A O 1
ATOM 1005 N N . ILE A 1 125 ? -8.562 -19.406 3.965 1 83.75 125 ILE A N 1
ATOM 1006 C CA . ILE A 1 125 ? -7.602 -18.719 4.809 1 83.75 125 ILE A CA 1
ATOM 1007 C C . ILE A 1 125 ? -6.574 -19.703 5.348 1 83.75 125 ILE A C 1
ATOM 1009 O O . ILE A 1 125 ? -6.938 -20.672 6.02 1 83.75 125 ILE A O 1
ATOM 1013 N N . PRO A 1 126 ? -5.391 -19.422 5.008 1 83.81 126 PRO A N 1
ATOM 1014 C CA . PRO A 1 126 ? -4.363 -20.312 5.547 1 83.81 126 PRO A CA 1
ATOM 1015 C C . PRO A 1 126 ? -4.305 -20.297 7.07 1 83.81 126 PRO A C 1
ATOM 1017 O O . PRO A 1 126 ? -4.527 -19.25 7.691 1 83.81 126 PRO A O 1
ATOM 1020 N N . LYS A 1 127 ? -4.34 -21.422 7.711 1 68.56 127 LYS A N 1
ATOM 1021 C CA . LYS A 1 127 ? -4.227 -21.5 9.164 1 68.56 127 LYS A CA 1
ATOM 1022 C C . LYS A 1 127 ? -2.768 -21.609 9.602 1 68.56 127 LYS A C 1
ATOM 1024 O O . LYS A 1 127 ? -1.979 -22.328 8.969 1 68.56 127 LYS A O 1
ATOM 1029 N N . ALA A 1 128 ? -2.312 -20.594 10.344 1 57.31 128 ALA A N 1
ATOM 1030 C CA . ALA A 1 128 ? -0.959 -20.656 10.891 1 57.31 128 ALA A CA 1
ATOM 1031 C C . ALA A 1 128 ? -0.781 -21.906 11.75 1 57.31 128 ALA A C 1
ATOM 1033 O O . ALA A 1 128 ? -1.739 -22.406 12.352 1 57.31 128 ALA A O 1
ATOM 1034 N N . PRO A 1 129 ? 0.476 -22.422 12.266 1 54.31 129 PRO A N 1
ATOM 1035 C CA . PRO A 1 129 ? 1.716 -23.062 11.812 1 54.31 129 PRO A CA 1
ATOM 1036 C C . PRO A 1 129 ? 1.474 -24.406 11.141 1 54.31 129 PRO A C 1
ATOM 1038 O O . PRO A 1 129 ? 2.332 -25.297 11.195 1 54.31 129 PRO A O 1
ATOM 1041 N N . VAL A 1 130 ? 0.574 -24.547 10.336 1 53.75 130 VAL A N 1
ATOM 1042 C CA . VAL A 1 130 ? 0.039 -25.875 10.016 1 53.75 130 VAL A CA 1
ATOM 1043 C C . VAL A 1 130 ? 0.966 -26.578 9.039 1 53.75 130 VAL A C 1
ATOM 1045 O O . VAL A 1 130 ? 0.753 -27.75 8.711 1 53.75 130 VAL A O 1
ATOM 1048 N N . LEU A 1 131 ? 1.947 -25.891 8.406 1 57.19 131 LEU A N 1
ATOM 1049 C CA . LEU A 1 131 ? 2.551 -26.703 7.363 1 57.19 131 LEU A CA 1
ATOM 1050 C C . LEU A 1 131 ? 3.639 -27.609 7.934 1 57.19 131 LEU A C 1
ATOM 1052 O O . LEU A 1 131 ? 4.375 -27.203 8.836 1 57.19 131 LEU A O 1
ATOM 1056 N N . PRO A 1 132 ? 3.553 -28.812 7.562 1 66.81 132 PRO A N 1
ATOM 1057 C CA . PRO A 1 132 ? 4.715 -29.641 7.902 1 66.81 132 PRO A CA 1
ATOM 1058 C C . PRO A 1 132 ? 6.031 -29.016 7.453 1 66.81 132 PRO A C 1
ATOM 1060 O O . PRO A 1 132 ? 6.047 -28.156 6.566 1 66.81 132 PRO A O 1
ATOM 1063 N N . LYS A 1 133 ? 7.039 -29.25 8.148 1 83.81 133 LYS A N 1
ATOM 1064 C CA . LYS A 1 133 ? 8.383 -28.781 7.812 1 83.81 133 LYS A CA 1
ATOM 1065 C C . LYS A 1 133 ? 8.727 -29.094 6.359 1 83.81 133 LYS A C 1
ATOM 1067 O O . LYS A 1 133 ? 8.406 -30.188 5.863 1 83.81 133 LYS A O 1
ATOM 1072 N N . HIS A 1 134 ? 9.266 -28.156 5.695 1 88.88 134 HIS A N 1
ATOM 1073 C CA . HIS A 1 134 ? 9.633 -28.328 4.293 1 88.88 134 HIS A CA 1
ATOM 1074 C C . HIS A 1 134 ? 10.742 -29.359 4.145 1 88.88 134 HIS A C 1
ATOM 1076 O O . HIS A 1 134 ? 11.781 -29.281 4.809 1 88.88 134 HIS A O 1
ATOM 1082 N N . ASN A 1 135 ? 10.492 -30.375 3.42 1 90.5 135 ASN A N 1
ATOM 1083 C CA . ASN A 1 135 ? 11.461 -31.406 3.049 1 90.5 135 ASN A CA 1
ATOM 1084 C C . ASN A 1 135 ? 11.922 -31.234 1.606 1 90.5 135 ASN A C 1
ATOM 1086 O O . ASN A 1 135 ? 11.141 -31.422 0.671 1 90.5 135 ASN A O 1
ATOM 1090 N N . PRO A 1 136 ? 13.219 -30.984 1.423 1 93.19 136 PRO A N 1
ATOM 1091 C CA . PRO A 1 136 ? 13.742 -30.703 0.085 1 93.19 136 PRO A CA 1
ATOM 1092 C C . PRO A 1 136 ? 13.484 -31.828 -0.904 1 93.19 136 PRO A C 1
ATOM 1094 O O . PRO A 1 136 ? 13.547 -31.625 -2.119 1 93.19 136 PRO A O 1
ATOM 1097 N N . VAL A 1 137 ? 13.305 -33.031 -0.42 1 93.75 137 VAL A N 1
ATOM 1098 C CA . VAL A 1 137 ? 13.109 -34.156 -1.327 1 93.75 137 VAL A CA 1
ATOM 1099 C C . VAL A 1 137 ? 11.711 -34.75 -1.137 1 93.75 137 VAL A C 1
ATOM 1101 O O . VAL A 1 137 ? 11.398 -35.812 -1.656 1 93.75 137 VAL A O 1
ATOM 1104 N N . GLY A 1 138 ? 10.875 -34.094 -0.334 1 92.75 138 GLY A N 1
ATOM 1105 C CA . GLY A 1 138 ? 9.516 -34.531 -0.073 1 92.75 138 GLY A CA 1
ATOM 1106 C C . GLY A 1 138 ? 8.469 -33.688 -0.772 1 92.75 138 GLY A C 1
ATOM 1107 O O . GLY A 1 138 ? 8.734 -33.125 -1.839 1 92.75 138 GLY A O 1
ATOM 1108 N N . VAL A 1 139 ? 7.32 -33.688 -0.182 1 93.88 139 VAL A N 1
ATOM 1109 C CA . VAL A 1 139 ? 6.199 -32.938 -0.74 1 93.88 139 VAL A CA 1
ATOM 1110 C C . VAL A 1 139 ? 6.59 -31.469 -0.906 1 93.88 139 VAL A C 1
ATOM 1112 O O . VAL A 1 139 ? 7.145 -30.859 0.012 1 93.88 139 VAL A O 1
ATOM 1115 N N . TYR A 1 140 ? 6.355 -30.984 -2.043 1 95.81 140 TYR A N 1
ATOM 1116 C CA . TYR A 1 140 ? 6.672 -29.594 -2.35 1 95.81 140 TYR A CA 1
ATOM 1117 C C . TYR A 1 140 ? 5.543 -28.672 -1.915 1 95.81 140 TYR A C 1
ATOM 1119 O O . TYR A 1 140 ? 4.531 -28.547 -2.611 1 95.81 140 TYR A O 1
ATOM 1127 N N . MET A 1 141 ? 5.723 -28.047 -0.788 1 91.88 141 MET A N 1
ATOM 1128 C CA . MET A 1 141 ? 4.727 -27.125 -0.245 1 91.88 141 MET A CA 1
ATOM 1129 C C . MET A 1 141 ? 3.344 -27.781 -0.228 1 91.88 141 MET A C 1
ATOM 1131 O O . MET A 1 141 ? 3.16 -28.844 0.352 1 91.88 141 MET A O 1
ATOM 1135 N N . HIS A 1 142 ? 2.352 -27.141 -0.942 1 87.25 142 HIS A N 1
ATOM 1136 C CA . HIS A 1 142 ? 1.004 -27.703 -0.942 1 87.25 142 HIS A CA 1
ATOM 1137 C C . HIS A 1 142 ? 0.641 -28.266 -2.312 1 87.25 142 HIS A C 1
ATOM 1139 O O . HIS A 1 142 ? -0.537 -28.312 -2.676 1 87.25 142 HIS A O 1
ATOM 1145 N N . TYR A 1 143 ? 1.616 -28.625 -2.996 1 93.5 143 TYR A N 1
ATOM 1146 C CA . TYR A 1 143 ? 1.388 -28.984 -4.391 1 93.5 143 TYR A CA 1
ATOM 1147 C C . TYR A 1 143 ? 0.632 -30.312 -4.492 1 93.5 143 TYR A C 1
ATOM 1149 O O . TYR A 1 143 ? 0.096 -30.641 -5.555 1 93.5 143 TYR A O 1
ATOM 1157 N N . HIS A 1 144 ? 0.553 -31.125 -3.408 1 90.88 144 HIS A N 1
ATOM 1158 C CA . HIS A 1 144 ? -0.222 -32.375 -3.412 1 90.88 144 HIS A CA 1
ATOM 1159 C C . HIS A 1 144 ? -1.718 -32.062 -3.486 1 90.88 144 HIS A C 1
ATOM 1161 O O . HIS A 1 144 ? -2.504 -32.938 -3.861 1 90.88 144 HIS A O 1
ATOM 1167 N N . LYS A 1 145 ? -2.055 -30.812 -3.209 1 86.56 145 LYS A N 1
ATOM 1168 C CA . LYS A 1 145 ? -3.465 -30.438 -3.195 1 86.56 145 LYS A CA 1
ATOM 1169 C C . LYS A 1 145 ? -3.871 -29.766 -4.504 1 86.56 145 LYS A C 1
ATOM 1171 O O . LYS A 1 145 ? -5.051 -29.5 -4.73 1 86.56 145 LYS A O 1
ATOM 1176 N N . LEU A 1 146 ? -2.941 -29.578 -5.344 1 87.88 146 LEU A N 1
ATOM 1177 C CA . LEU A 1 146 ? -3.207 -28.844 -6.574 1 87.88 146 LEU A CA 1
ATOM 1178 C C . LEU A 1 146 ? -3.477 -29.797 -7.734 1 87.88 146 LEU A C 1
ATOM 1180 O O . LEU A 1 146 ? -3.205 -30.984 -7.637 1 87.88 146 LEU A O 1
ATOM 1184 N N . THR A 1 147 ? -4.117 -29.25 -8.719 1 88.81 147 THR A N 1
ATOM 1185 C CA . THR A 1 147 ? -4.254 -29.891 -10.023 1 88.81 147 THR A CA 1
ATOM 1186 C C . THR A 1 147 ? -3.799 -28.938 -11.133 1 88.81 147 THR A C 1
ATOM 1188 O O . THR A 1 147 ? -4.613 -28.219 -11.719 1 88.81 147 THR A O 1
ATOM 1191 N N . VAL A 1 148 ? -2.58 -29.031 -11.438 1 93.06 148 VAL A N 1
ATOM 1192 C CA . VAL A 1 148 ? -1.943 -28.078 -12.359 1 93.06 148 VAL A CA 1
ATOM 1193 C C . VAL A 1 148 ? -2.551 -28.234 -13.75 1 93.06 148 VAL A C 1
ATOM 1195 O O . VAL A 1 148 ? -2.795 -27.234 -14.43 1 93.06 148 VAL A O 1
ATOM 1198 N N . GLU A 1 149 ? -2.854 -29.438 -14.148 1 92.62 149 GLU A N 1
ATOM 1199 C CA . GLU A 1 149 ? -3.314 -29.75 -15.5 1 92.62 149 GLU A CA 1
ATOM 1200 C C . GLU A 1 149 ? -4.66 -29.094 -15.781 1 92.62 149 GLU A C 1
ATOM 1202 O O . GLU A 1 149 ? -4.977 -28.781 -16.938 1 92.62 149 GLU A O 1
ATOM 1207 N N . LYS A 1 150 ? -5.398 -28.797 -14.852 1 88.25 150 LYS A N 1
ATOM 1208 C CA . LYS A 1 150 ? -6.758 -28.297 -15.047 1 88.25 150 LYS A CA 1
ATOM 1209 C C . LYS A 1 150 ? -6.77 -26.766 -15.164 1 88.25 150 LYS A C 1
ATOM 1211 O O . LYS A 1 150 ? -7.812 -26.172 -15.445 1 88.25 150 LYS A O 1
ATOM 1216 N N . ARG A 1 151 ? -5.648 -26.156 -15.023 1 89.19 151 ARG A N 1
ATOM 1217 C CA . ARG A 1 151 ? -5.574 -24.703 -15.125 1 89.19 151 ARG A CA 1
ATOM 1218 C C . ARG A 1 151 ? -5.934 -24.25 -16.531 1 89.19 151 ARG A C 1
ATOM 1220 O O . ARG A 1 151 ? -5.57 -24.891 -17.516 1 89.19 151 ARG A O 1
ATOM 1227 N N . ASP A 1 152 ? -6.504 -23.047 -16.625 1 85.56 152 ASP A N 1
ATOM 1228 C CA . ASP A 1 152 ? -7 -22.516 -17.891 1 85.56 152 ASP A CA 1
ATOM 1229 C C . ASP A 1 152 ? -5.848 -22.156 -18.812 1 85.56 152 ASP A C 1
ATOM 1231 O O . ASP A 1 152 ? -5.957 -22.297 -20.031 1 85.56 152 ASP A O 1
ATOM 1235 N N . HIS A 1 153 ? -4.812 -21.734 -18.234 1 91 153 HIS A N 1
ATOM 1236 C CA . HIS A 1 153 ? -3.723 -21.266 -19.078 1 91 153 HIS A CA 1
ATOM 1237 C C . HIS A 1 153 ? -2.852 -22.422 -19.562 1 91 153 HIS A C 1
ATOM 1239 O O . HIS A 1 153 ? -1.882 -22.219 -20.297 1 91 153 HIS A O 1
ATOM 1245 N N . LEU A 1 154 ? -3.18 -23.609 -19.172 1 93 154 LEU A N 1
ATOM 1246 C CA . LEU A 1 154 ? -2.557 -24.812 -19.719 1 93 154 LEU A CA 1
ATOM 1247 C C . LEU A 1 154 ? -3.383 -25.359 -20.875 1 93 154 LEU A C 1
ATOM 1249 O O . LEU A 1 154 ? -4.547 -25.734 -20.688 1 93 154 LEU A O 1
ATOM 1253 N N . LYS A 1 155 ? -2.844 -25.453 -21.969 1 91.88 155 LYS A N 1
ATOM 1254 C CA . LYS A 1 155 ? -3.545 -25.875 -23.172 1 91.88 155 LYS A CA 1
ATOM 1255 C C . LYS A 1 155 ? -3.836 -27.375 -23.156 1 91.88 155 LYS A C 1
ATOM 1257 O O . LYS A 1 155 ? -4.98 -27.797 -23.328 1 91.88 155 LYS A O 1
ATOM 1262 N N . LEU A 1 156 ? -2.846 -28.156 -22.938 1 93.44 156 LEU A N 1
ATOM 1263 C CA . LEU A 1 156 ? -2.953 -29.609 -22.906 1 93.44 156 LEU A CA 1
ATOM 1264 C C . LEU A 1 156 ? -1.641 -30.25 -22.453 1 93.44 156 LEU A C 1
ATOM 1266 O O . LEU A 1 156 ? -0.647 -29.547 -22.25 1 93.44 156 LEU A O 1
ATOM 1270 N N . ILE A 1 157 ? -1.692 -31.547 -22.234 1 95.25 157 ILE A N 1
ATOM 1271 C CA . ILE A 1 157 ? -0.492 -32.344 -21.984 1 95.25 157 ILE A CA 1
ATOM 1272 C C . ILE A 1 157 ? -0.088 -33.062 -23.281 1 95.25 157 ILE A C 1
ATOM 1274 O O . ILE A 1 157 ? -0.873 -33.844 -23.844 1 95.25 157 ILE A O 1
ATOM 1278 N N . ILE A 1 158 ? 1.092 -32.781 -23.75 1 93.44 158 ILE A N 1
ATOM 1279 C CA . ILE A 1 158 ? 1.537 -33.5 -24.953 1 93.44 158 ILE A CA 1
ATOM 1280 C C . ILE A 1 158 ? 1.684 -35 -24.641 1 93.44 158 ILE A C 1
ATOM 1282 O O . ILE A 1 158 ? 2.174 -35.375 -23.578 1 93.44 158 ILE A O 1
ATOM 1286 N N . ALA A 1 159 ? 1.307 -35.844 -25.5 1 92.75 159 ALA A N 1
ATOM 1287 C CA . ALA A 1 159 ? 1.131 -37.25 -25.188 1 92.75 159 ALA A CA 1
ATOM 1288 C C . ALA A 1 159 ? 2.479 -37.969 -25.094 1 92.75 159 ALA A C 1
ATOM 1290 O O . ALA A 1 159 ? 2.678 -38.812 -24.219 1 92.75 159 ALA A O 1
ATOM 1291 N N . ASP A 1 160 ? 3.359 -37.719 -25.984 1 89.38 160 ASP A N 1
ATOM 1292 C CA . ASP A 1 160 ? 4.57 -38.531 -26.016 1 89.38 160 ASP A CA 1
ATOM 1293 C C . ASP A 1 160 ? 5.629 -38 -25.062 1 89.38 160 ASP A C 1
ATOM 1295 O O . ASP A 1 160 ? 6.363 -38.75 -24.438 1 89.38 160 ASP A O 1
ATOM 1299 N N . GLU A 1 161 ? 5.789 -36.625 -24.875 1 90.88 161 GLU A N 1
ATOM 1300 C CA . GLU A 1 161 ? 6.734 -36.062 -23.906 1 90.88 161 GLU A CA 1
ATOM 1301 C C . GLU A 1 161 ? 6.137 -36.062 -22.516 1 90.88 161 GLU A C 1
ATOM 1303 O O . GLU A 1 161 ? 6.867 -36.031 -21.516 1 90.88 161 GLU A O 1
ATOM 1308 N N . GLY A 1 162 ? 4.816 -35.938 -22.5 1 95.12 162 GLY A N 1
ATOM 1309 C CA . GLY A 1 162 ? 4.109 -36.062 -21.234 1 95.12 162 GLY A CA 1
ATOM 1310 C C . GLY A 1 162 ? 4.18 -34.781 -20.391 1 95.12 162 GLY A C 1
ATOM 1311 O O . GLY A 1 162 ? 4.156 -34.875 -19.156 1 95.12 162 GLY A O 1
ATOM 1312 N N . VAL A 1 163 ? 4.387 -33.656 -21.031 1 96.75 163 VAL A N 1
ATOM 1313 C CA . VAL A 1 163 ? 4.496 -32.406 -20.281 1 96.75 163 VAL A CA 1
ATOM 1314 C C . VAL A 1 163 ? 3.467 -31.391 -20.781 1 96.75 163 VAL A C 1
ATOM 1316 O O . VAL A 1 163 ? 2.951 -31.531 -21.891 1 96.75 163 VAL A O 1
ATOM 1319 N N . PRO A 1 164 ? 3.16 -30.375 -19.984 1 96.62 164 PRO A N 1
ATOM 1320 C CA . PRO A 1 164 ? 2.146 -29.391 -20.391 1 96.62 164 PRO A CA 1
ATOM 1321 C C . PRO A 1 164 ? 2.668 -28.391 -21.406 1 96.62 164 PRO A C 1
ATOM 1323 O O . PRO A 1 164 ? 3.854 -28.047 -21.391 1 96.62 164 PRO A O 1
ATOM 1326 N N . ILE A 1 165 ? 1.74 -27.953 -22.219 1 94.88 165 ILE A N 1
ATOM 1327 C CA . ILE A 1 165 ? 1.913 -26.844 -23.156 1 94.88 165 ILE A CA 1
ATOM 1328 C C . ILE A 1 165 ? 1.058 -25.656 -22.703 1 94.88 165 ILE A C 1
ATOM 1330 O O . ILE A 1 165 ? -0.132 -25.812 -22.422 1 94.88 165 ILE A O 1
ATOM 1334 N N . SER A 1 166 ? 1.728 -24.516 -22.656 1 95.19 166 SER A N 1
ATOM 1335 C CA . SER A 1 166 ? 1.046 -23.328 -22.156 1 95.19 166 SER A CA 1
ATOM 1336 C C . SER A 1 166 ? 0.351 -22.578 -23.297 1 95.19 166 SER A C 1
ATOM 1338 O O . SER A 1 166 ? 0.822 -22.594 -24.438 1 95.19 166 SER A O 1
ATOM 1340 N N . GLN A 1 167 ? -0.767 -21.875 -22.938 1 93.31 167 GLN A N 1
ATOM 1341 C CA . GLN A 1 167 ? -1.422 -20.969 -23.875 1 93.31 167 GLN A CA 1
ATOM 1342 C C . GLN A 1 167 ? -1.567 -19.578 -23.266 1 93.31 167 GLN A C 1
ATOM 1344 O O . GLN A 1 167 ? -2.43 -18.797 -23.688 1 93.31 167 GLN A O 1
ATOM 1349 N N . GLN A 1 168 ? -0.89 -19.297 -22.266 1 92.56 168 GLN A N 1
ATOM 1350 C CA . GLN A 1 168 ? -1.011 -18.062 -21.484 1 92.56 168 GLN A CA 1
ATOM 1351 C C . GLN A 1 168 ? -0.777 -16.828 -22.344 1 92.56 168 GLN A C 1
ATOM 1353 O O . GLN A 1 168 ? -1.48 -15.828 -22.188 1 92.56 168 GLN A O 1
ATOM 1358 N N . TRP A 1 169 ? 0.232 -16.797 -23.234 1 93.56 169 TRP A N 1
ATOM 1359 C CA . TRP A 1 169 ? 0.556 -15.586 -24 1 93.56 169 TRP A CA 1
ATOM 1360 C C . TRP A 1 169 ? 0.49 -15.859 -25.5 1 93.56 169 TRP A C 1
ATOM 1362 O O . TRP A 1 169 ? 0.673 -14.953 -26.312 1 93.56 169 TRP A O 1
ATOM 1372 N N . SER A 1 170 ? 0.255 -17.062 -25.859 1 90.75 170 SER A N 1
ATOM 1373 C CA . SER A 1 170 ? 0.104 -17.469 -27.266 1 90.75 170 SER A CA 1
ATOM 1374 C C . SER A 1 170 ? -0.835 -18.656 -27.406 1 90.75 170 SER A C 1
ATOM 1376 O O . SER A 1 170 ? -0.567 -19.734 -26.859 1 90.75 170 SER A O 1
ATOM 1378 N N . SER A 1 171 ? -1.766 -18.531 -28.203 1 86.75 171 SER A N 1
ATOM 1379 C CA . SER A 1 171 ? -2.746 -19.594 -28.391 1 86.75 171 SER A CA 1
ATOM 1380 C C . SER A 1 171 ? -2.135 -20.781 -29.125 1 86.75 171 SER A C 1
ATOM 1382 O O . SER A 1 171 ? -2.664 -21.891 -29.078 1 86.75 171 SER A O 1
ATOM 1384 N N . HIS A 1 172 ? -1.07 -20.531 -29.766 1 84.75 172 HIS A N 1
ATOM 1385 C CA . HIS A 1 172 ? -0.392 -21.609 -30.469 1 84.75 172 HIS A CA 1
ATOM 1386 C C . HIS A 1 172 ? 0.223 -22.609 -29.5 1 84.75 172 HIS A C 1
ATOM 1388 O O . HIS A 1 172 ? 0.435 -23.766 -29.844 1 84.75 172 HIS A O 1
ATOM 1394 N N . GLY A 1 173 ? 0.449 -22.172 -28.344 1 90.75 173 GLY A N 1
ATOM 1395 C CA . GLY A 1 173 ? 1.032 -23.031 -27.328 1 90.75 173 GLY A CA 1
ATOM 1396 C C . GLY A 1 173 ? 2.549 -23.031 -27.344 1 90.75 173 GLY A C 1
ATOM 1397 O O . GLY A 1 173 ? 3.166 -22.906 -28.406 1 90.75 173 GLY A O 1
ATOM 1398 N N . TYR A 1 174 ? 3.17 -23.188 -26.297 1 93.38 174 TYR A N 1
ATOM 1399 C CA . TYR A 1 174 ? 4.617 -23.234 -26.125 1 93.38 174 TYR A CA 1
ATOM 1400 C C . TYR A 1 174 ? 4.992 -23.906 -24.812 1 93.38 174 TYR A C 1
ATOM 1402 O O . TYR A 1 174 ? 4.211 -23.875 -23.859 1 93.38 174 TYR A O 1
ATOM 1410 N N . PRO A 1 175 ? 6.117 -24.594 -24.781 1 95.69 175 PRO A N 1
ATOM 1411 C CA . PRO A 1 175 ? 6.582 -25.078 -23.484 1 95.69 175 PRO A CA 1
ATOM 1412 C C . PRO A 1 175 ? 6.934 -23.953 -22.516 1 95.69 175 PRO A C 1
ATOM 1414 O O . PRO A 1 175 ? 7.602 -22.984 -22.906 1 95.69 175 PRO A O 1
ATOM 1417 N N . TYR A 1 176 ? 6.445 -23.984 -21.422 1 97.94 176 TYR A N 1
ATOM 1418 C CA . TYR A 1 176 ? 6.711 -23 -20.375 1 97.94 176 TYR A CA 1
ATOM 1419 C C . TYR A 1 176 ? 7.352 -23.656 -19.156 1 97.94 176 TYR A C 1
ATOM 1421 O O . TYR A 1 176 ? 6.672 -24.359 -18.391 1 97.94 176 TYR A O 1
ATOM 1429 N N . PRO A 1 177 ? 8.625 -23.453 -18.922 1 98.5 177 PRO A N 1
ATOM 1430 C CA . PRO A 1 177 ? 9.375 -24.188 -17.891 1 98.5 177 PRO A CA 1
ATOM 1431 C C . PRO A 1 177 ? 8.711 -24.094 -16.516 1 98.5 177 PRO A C 1
ATOM 1433 O O . PRO A 1 177 ? 8.711 -25.078 -15.766 1 98.5 177 PRO A O 1
ATOM 1436 N N . ILE A 1 178 ? 8.141 -22.984 -16.188 1 98.5 178 ILE A N 1
ATOM 1437 C CA . ILE A 1 178 ? 7.504 -22.812 -14.883 1 98.5 178 ILE A CA 1
ATOM 1438 C C . ILE A 1 178 ? 6.355 -23.812 -14.734 1 98.5 178 ILE A C 1
ATOM 1440 O O . ILE A 1 178 ? 6.281 -24.547 -13.75 1 98.5 178 ILE A O 1
ATOM 1444 N N . GLN A 1 179 ? 5.508 -23.891 -15.727 1 98.19 179 GLN A N 1
ATOM 1445 C CA . GLN A 1 179 ? 4.344 -24.766 -15.656 1 98.19 179 GLN A CA 1
ATOM 1446 C C . GLN A 1 179 ? 4.758 -26.234 -15.719 1 98.19 179 GLN A C 1
ATOM 1448 O O . GLN A 1 179 ? 4.125 -27.094 -15.102 1 98.19 179 GLN A O 1
ATOM 1453 N N . ILE A 1 180 ? 5.789 -26.531 -16.453 1 98.56 180 ILE A N 1
ATOM 1454 C CA . ILE A 1 180 ? 6.285 -27.891 -16.531 1 98.56 180 ILE A CA 1
ATOM 1455 C C . ILE A 1 180 ? 6.852 -28.328 -15.188 1 98.56 180 ILE A C 1
ATOM 1457 O O . ILE A 1 180 ? 6.574 -29.422 -14.719 1 98.56 180 ILE A O 1
ATOM 1461 N N . ALA A 1 181 ? 7.602 -27.438 -14.594 1 98.81 181 ALA A N 1
ATOM 1462 C CA . ALA A 1 181 ? 8.133 -27.75 -13.266 1 98.81 181 ALA A CA 1
ATOM 1463 C C . ALA A 1 181 ? 7.004 -27.938 -12.258 1 98.81 181 ALA A C 1
ATOM 1465 O O . ALA A 1 181 ? 7.031 -28.875 -11.453 1 98.81 181 ALA A O 1
ATOM 1466 N N . GLN A 1 182 ? 6.066 -27.047 -12.297 1 98.44 182 GLN A N 1
ATOM 1467 C CA . GLN A 1 182 ? 4.941 -27.125 -11.375 1 98.44 182 GLN A CA 1
ATOM 1468 C C . GLN A 1 182 ? 4.16 -28.422 -11.578 1 98.44 182 GLN A C 1
ATOM 1470 O O . GLN A 1 182 ? 3.703 -29.031 -10.609 1 98.44 182 GLN A O 1
ATOM 1475 N N . PHE A 1 183 ? 3.984 -28.797 -12.805 1 98.19 183 PHE A N 1
ATOM 1476 C CA . PHE A 1 183 ? 3.332 -30.062 -13.148 1 98.19 183 PHE A CA 1
ATOM 1477 C C . PHE A 1 183 ? 4.082 -31.234 -12.555 1 98.19 183 PHE A C 1
ATOM 1479 O O . PHE A 1 183 ? 3.482 -32.094 -11.906 1 98.19 183 PHE A O 1
ATOM 1486 N N . GLY A 1 184 ? 5.363 -31.281 -12.742 1 98.69 184 GLY A N 1
ATOM 1487 C CA . GLY A 1 184 ? 6.18 -32.344 -12.164 1 98.69 184 GLY A CA 1
ATOM 1488 C C . GLY A 1 184 ? 6.129 -32.375 -10.648 1 98.69 184 GLY A C 1
ATOM 1489 O O . GLY A 1 184 ? 5.988 -33.438 -10.047 1 98.69 184 GLY A O 1
ATOM 1490 N N . LEU A 1 185 ? 6.23 -31.219 -10.047 1 98.56 185 LEU A N 1
ATOM 1491 C CA . LEU A 1 185 ? 6.203 -31.109 -8.594 1 98.56 185 LEU A CA 1
ATOM 1492 C C . LEU A 1 185 ? 4.848 -31.531 -8.039 1 98.56 185 LEU A C 1
ATOM 1494 O O . LEU A 1 185 ? 4.773 -32.125 -6.965 1 98.56 185 LEU A O 1
ATOM 1498 N N . ASN A 1 186 ? 3.814 -31.141 -8.734 1 97.5 186 ASN A N 1
ATOM 1499 C CA . ASN A 1 186 ? 2.469 -31.562 -8.352 1 97.5 186 ASN A CA 1
ATOM 1500 C C . ASN A 1 186 ? 2.344 -33.094 -8.32 1 97.5 186 ASN A C 1
ATOM 1502 O O . ASN A 1 186 ? 1.917 -33.656 -7.312 1 97.5 186 ASN A O 1
ATOM 1506 N N . HIS A 1 187 ? 2.748 -33.75 -9.328 1 97.44 187 HIS A N 1
ATOM 1507 C CA . HIS A 1 187 ? 2.615 -35.188 -9.422 1 97.44 187 HIS A CA 1
ATOM 1508 C C . HIS A 1 187 ? 3.584 -35.906 -8.477 1 97.44 187 HIS A C 1
ATOM 1510 O O . HIS A 1 187 ? 3.246 -36.938 -7.891 1 97.44 187 HIS A O 1
ATOM 1516 N N . PHE A 1 188 ? 4.75 -35.375 -8.336 1 97.69 188 PHE A N 1
ATOM 1517 C CA . PHE A 1 188 ? 5.66 -35.938 -7.34 1 97.69 188 PHE A CA 1
ATOM 1518 C C . PHE A 1 188 ? 5.047 -35.875 -5.949 1 97.69 188 PHE A C 1
ATOM 1520 O O . PHE A 1 188 ? 5.129 -36.844 -5.18 1 97.69 188 PHE A O 1
ATOM 1527 N N . SER A 1 189 ? 4.543 -34.719 -5.602 1 96 189 SER A N 1
ATOM 1528 C CA . SER A 1 189 ? 3.984 -34.5 -4.27 1 96 189 SER A CA 1
ATOM 1529 C C . SER A 1 189 ? 2.83 -35.469 -3.998 1 96 189 SER A C 1
ATOM 1531 O O . SER A 1 189 ? 2.707 -36 -2.893 1 96 189 SER A O 1
ATOM 1533 N N . LYS A 1 190 ? 2.016 -35.688 -4.988 1 92.5 190 LYS A N 1
ATOM 1534 C CA . LYS A 1 190 ? 0.933 -36.656 -4.848 1 92.5 190 LYS A CA 1
ATOM 1535 C C . LYS A 1 190 ? 1.48 -38.094 -4.672 1 92.5 190 LYS A C 1
ATOM 1537 O O . LYS A 1 190 ? 0.972 -38.844 -3.857 1 92.5 190 LYS A O 1
ATOM 1542 N N . LEU A 1 191 ? 2.488 -38.344 -5.441 1 92.19 191 LEU A N 1
ATOM 1543 C CA . LEU A 1 191 ? 3.16 -39.656 -5.32 1 92.19 191 LEU A CA 1
ATOM 1544 C C . LEU A 1 191 ? 3.779 -39.812 -3.936 1 92.19 191 LEU A C 1
ATOM 1546 O O . LEU A 1 191 ? 3.674 -40.875 -3.328 1 92.19 191 LEU A O 1
ATOM 1550 N N . ALA A 1 192 ? 4.398 -38.75 -3.465 1 91.62 192 ALA A N 1
ATOM 1551 C CA . ALA A 1 192 ? 5.066 -38.781 -2.168 1 91.62 192 ALA A CA 1
ATOM 1552 C C . ALA A 1 192 ? 4.07 -39 -1.037 1 91.62 192 ALA A C 1
ATOM 1554 O O . ALA A 1 192 ? 4.355 -39.719 -0.081 1 91.62 192 ALA A O 1
ATOM 1555 N N . VAL A 1 193 ? 2.986 -38.375 -1.108 1 87.88 193 VAL A N 1
ATOM 1556 C CA . VAL A 1 193 ? 1.952 -38.562 -0.093 1 87.88 193 VAL A CA 1
ATOM 1557 C C . VAL A 1 193 ? 1.435 -40 -0.126 1 87.88 193 VAL A C 1
ATOM 1559 O O . VAL A 1 193 ? 1.202 -40.594 0.923 1 87.88 193 VAL A O 1
ATOM 1562 N N . ALA A 1 194 ? 1.223 -40.562 -1.312 1 81.88 194 ALA A N 1
ATOM 1563 C CA . ALA A 1 194 ? 0.748 -41.938 -1.47 1 81.88 194 ALA A CA 1
ATOM 1564 C C . ALA A 1 194 ? 1.739 -42.906 -0.875 1 81.88 194 ALA A C 1
ATOM 1566 O O . ALA A 1 194 ? 1.339 -43.938 -0.277 1 81.88 194 ALA A O 1
ATOM 1567 N N . ASN A 1 195 ? 2.959 -42.688 -1.054 1 80.12 195 ASN A N 1
ATOM 1568 C CA . ASN A 1 195 ? 4 -43.562 -0.556 1 80.12 195 ASN A CA 1
ATOM 1569 C C . ASN A 1 195 ? 4.102 -43.531 0.966 1 80.12 195 ASN A C 1
ATOM 1571 O O . ASN A 1 195 ? 4.512 -44.5 1.599 1 80.12 195 ASN A O 1
ATOM 1575 N N . GLN A 1 196 ? 3.896 -42.469 1.555 1 74.88 196 GLN A N 1
ATOM 1576 C CA . GLN A 1 196 ? 3.93 -42.344 3.008 1 74.88 196 GLN A CA 1
ATOM 1577 C C . GLN A 1 196 ? 2.775 -43.094 3.656 1 74.88 196 GLN A C 1
ATOM 1579 O O . GLN A 1 196 ? 2.906 -43.594 4.777 1 74.88 196 GLN A O 1
ATOM 1584 N N . MET A 1 197 ? 1.668 -43.125 3.051 1 60.28 197 MET A N 1
ATOM 1585 C CA . MET A 1 197 ? 0.483 -43.75 3.639 1 60.28 197 MET A CA 1
ATOM 1586 C C . MET A 1 197 ? 0.502 -45.25 3.441 1 60.28 197 MET A C 1
ATOM 1588 O O . MET A 1 197 ? -0.365 -45.969 3.955 1 60.28 197 MET A O 1
ATOM 1592 N N . ASN A 1 198 ? 1.606 -45.938 3.338 1 55.81 198 ASN A N 1
ATOM 1593 C CA . ASN A 1 198 ? 1.666 -47.375 3.111 1 55.81 198 ASN A CA 1
ATOM 1594 C C . ASN A 1 198 ? 0.405 -47.875 2.422 1 55.81 198 ASN A C 1
ATOM 1596 O O . ASN A 1 198 ? -0.261 -48.781 2.93 1 55.81 198 ASN A O 1
ATOM 1600 N N . SER A 1 199 ? -0.173 -47.188 1.607 1 51.97 199 SER A N 1
ATOM 1601 C CA . SER A 1 199 ? -1.454 -47.562 1.011 1 51.97 199 SER A CA 1
ATOM 1602 C C . SER A 1 199 ? -1.37 -48.906 0.295 1 51.97 199 SER A C 1
ATOM 1604 O O . SER A 1 199 ? -0.437 -49.125 -0.473 1 51.97 199 SER A O 1
ATOM 1606 N N . LYS A 1 200 ? -1.982 -49.906 1 1 49.56 200 LYS A N 1
ATOM 1607 C CA . LYS A 1 200 ? -2.17 -51.219 0.379 1 49.56 200 LYS A CA 1
ATOM 1608 C C . LYS A 1 200 ? -2.691 -51.062 -1.048 1 49.56 200 LYS A C 1
ATOM 1610 O O . LYS A 1 200 ? -3.701 -50.406 -1.283 1 49.56 200 LYS A O 1
ATOM 1615 N N . SER A 1 201 ? -1.718 -51.188 -1.997 1 48.75 201 SER A N 1
ATOM 1616 C CA . SER A 1 201 ? -2.072 -51.156 -3.412 1 48.75 201 SER A CA 1
ATOM 1617 C C . SER A 1 201 ? -3.326 -51.969 -3.682 1 48.75 201 SER A C 1
ATOM 1619 O O . SER A 1 201 ? -3.393 -53.156 -3.311 1 48.75 201 SER A O 1
ATOM 1621 N N . VAL A 1 202 ? -4.418 -51.344 -3.547 1 47.22 202 VAL A N 1
ATOM 1622 C CA . VAL A 1 202 ? -5.586 -52.094 -4.004 1 47.22 202 VAL A CA 1
ATOM 1623 C C . VAL A 1 202 ? -5.398 -52.5 -5.461 1 47.22 202 VAL A C 1
ATOM 1625 O O . VAL A 1 202 ? -4.773 -51.781 -6.242 1 47.22 202 VAL A O 1
ATOM 1628 N N . ASN A 1 203 ? -5.555 -53.812 -5.695 1 43.38 203 ASN A N 1
ATOM 1629 C CA . ASN A 1 203 ? -5.406 -54.469 -6.984 1 43.38 203 ASN A CA 1
ATOM 1630 C C . ASN A 1 203 ? -6.094 -53.688 -8.102 1 43.38 203 ASN A C 1
ATOM 1632 O O . ASN A 1 203 ? -7.266 -53.344 -7.984 1 43.38 203 ASN A O 1
ATOM 1636 N N . ASP A 1 204 ? -5.363 -52.969 -8.711 1 50.38 204 ASP A N 1
ATOM 1637 C CA . ASP A 1 204 ? -5.723 -52.344 -9.977 1 50.38 204 ASP A CA 1
ATOM 1638 C C . ASP A 1 204 ? -6.492 -53.312 -10.867 1 50.38 204 ASP A C 1
ATOM 1640 O O . ASP A 1 204 ? -6.227 -54.531 -10.859 1 50.38 204 ASP A O 1
ATOM 1644 N N . ILE A 1 205 ? -7.473 -52.906 -11.305 1 49.56 205 ILE A N 1
ATOM 1645 C CA . ILE A 1 205 ? -8.289 -53.812 -12.102 1 49.56 205 ILE A CA 1
ATOM 1646 C C . ILE A 1 205 ? -7.445 -54.406 -13.227 1 49.56 205 ILE A C 1
ATOM 1648 O O . ILE A 1 205 ? -7.324 -55.625 -13.344 1 49.56 205 ILE A O 1
ATOM 1652 N N . LEU A 1 206 ? -7.473 -53.531 -14.445 1 51.97 206 LEU A N 1
ATOM 1653 C CA . LEU A 1 206 ? -7.047 -54.125 -15.695 1 51.97 206 LEU A CA 1
ATOM 1654 C C . LEU A 1 206 ? -5.527 -54.125 -15.812 1 51.97 206 LEU A C 1
ATOM 1656 O O . LEU A 1 206 ? -4.906 -53.094 -15.961 1 51.97 206 LEU A O 1
ATOM 1660 N N . SER A 1 207 ? -4.883 -55.062 -15.086 1 53.97 207 SER A N 1
ATOM 1661 C CA . SER A 1 207 ? -3.473 -55.281 -15.383 1 53.97 207 SER A CA 1
ATOM 1662 C C . SER A 1 207 ? -3.295 -56.469 -16.328 1 53.97 207 SER A C 1
ATOM 1664 O O . SER A 1 207 ? -3.896 -57.531 -16.125 1 53.97 207 SER A O 1
ATOM 1666 N N . LEU A 1 208 ? -2.793 -56.188 -17.5 1 50.53 208 LEU A N 1
ATOM 1667 C CA . LEU A 1 208 ? -2.492 -57.344 -18.359 1 50.53 208 LEU A CA 1
ATOM 1668 C C . LEU A 1 208 ? -1.768 -58.406 -17.578 1 50.53 208 LEU A C 1
ATOM 1670 O O . LEU A 1 208 ? -1.655 -59.562 -18.031 1 50.53 208 LEU A O 1
ATOM 1674 N N . ASP A 1 209 ? -1.201 -58.062 -16.375 1 44.59 209 ASP A N 1
ATOM 1675 C CA . ASP A 1 209 ? -0.457 -59.062 -15.633 1 44.59 209 ASP A CA 1
ATOM 1676 C C . ASP A 1 209 ? -1.399 -59.969 -14.844 1 44.59 209 ASP A C 1
ATOM 1678 O O . ASP A 1 209 ? -0.965 -60.969 -14.242 1 44.59 209 ASP A O 1
ATOM 1682 N N . ASP A 1 210 ? -2.621 -59.5 -14.703 1 44.66 210 ASP A N 1
ATOM 1683 C CA . ASP A 1 210 ? -3.471 -60.312 -13.844 1 44.66 210 ASP A CA 1
ATOM 1684 C C . ASP A 1 210 ? -4.125 -61.438 -14.633 1 44.66 210 ASP A C 1
ATOM 1686 O O . ASP A 1 210 ? -4.684 -61.219 -15.711 1 44.66 210 ASP A O 1
ATOM 1690 N N . THR A 1 211 ? -3.707 -62.625 -14.523 1 43.41 211 THR A N 1
ATOM 1691 C CA . THR A 1 211 ? -4.332 -63.812 -15.062 1 43.41 211 THR A CA 1
ATOM 1692 C C . THR A 1 211 ? -5.848 -63.656 -15.109 1 43.41 211 THR A C 1
ATOM 1694 O O . THR A 1 211 ? -6.512 -64.25 -15.977 1 43.41 211 THR A O 1
ATOM 1697 N N . ASN A 1 212 ? -6.508 -63.281 -14.055 1 40.84 212 ASN A N 1
ATOM 1698 C CA . ASN A 1 212 ? -7.957 -63.125 -13.984 1 40.84 212 ASN A CA 1
ATOM 1699 C C . ASN A 1 212 ? -8.398 -61.75 -14.531 1 40.84 212 ASN A C 1
ATOM 1701 O O . ASN A 1 212 ? -8.672 -60.844 -13.758 1 40.84 212 ASN A O 1
ATOM 1705 N N . MET A 1 213 ? -7.922 -61.375 -15.602 1 46.12 213 MET A N 1
ATOM 1706 C CA . MET A 1 213 ? -8.281 -60.125 -16.25 1 46.12 213 MET A CA 1
ATOM 1707 C C . MET A 1 213 ? -9.789 -60 -16.438 1 46.12 213 MET A C 1
ATOM 1709 O O . MET A 1 213 ? -10.391 -60.844 -17.109 1 46.12 213 MET A O 1
ATOM 1713 N N . GLY A 1 214 ? -10.461 -59.906 -15.641 1 46.12 214 GLY A N 1
ATOM 1714 C CA . GLY A 1 214 ? -11.875 -59.688 -15.875 1 46.12 214 GLY A CA 1
ATOM 1715 C C . GLY A 1 214 ? -12.141 -58.875 -17.125 1 46.12 214 GLY A C 1
ATOM 1716 O O . GLY A 1 214 ? -13.062 -58.062 -17.172 1 46.12 214 GLY A O 1
ATOM 1717 N N . LEU A 1 215 ? -11.086 -58.844 -18.109 1 49.97 215 LEU A N 1
ATOM 1718 C CA . LEU A 1 215 ? -11.227 -58.125 -19.375 1 49.97 215 LEU A CA 1
ATOM 1719 C C . LEU A 1 215 ? -11.625 -59.062 -20.5 1 49.97 215 LEU A C 1
ATOM 1721 O O . LEU A 1 215 ? -11.203 -60.219 -20.531 1 49.97 215 LEU A O 1
ATOM 1725 N N . ASP A 1 216 ? -12.68 -58.719 -21.203 1 48.78 216 ASP A N 1
ATOM 1726 C CA . ASP A 1 216 ? -12.984 -59.406 -22.469 1 48.78 216 ASP A CA 1
ATOM 1727 C C . ASP A 1 216 ? -12.078 -58.906 -23.594 1 48.78 216 ASP A C 1
ATOM 1729 O O . ASP A 1 216 ? -12.102 -57.719 -23.938 1 48.78 216 ASP A O 1
ATOM 1733 N N . LEU A 1 217 ? -11.039 -59.656 -23.875 1 52.03 217 LEU A N 1
ATOM 1734 C CA . LEU A 1 217 ? -10.172 -59.375 -25.016 1 52.03 217 LEU A CA 1
ATOM 1735 C C . LEU A 1 217 ? -10.805 -59.844 -26.312 1 52.03 217 LEU A C 1
ATOM 1737 O O . LEU A 1 217 ? -11.227 -61 -26.422 1 52.03 217 LEU A O 1
ATOM 1741 N N . ILE A 1 218 ? -11.234 -58.906 -27.172 1 48.59 218 ILE A N 1
ATOM 1742 C CA . ILE A 1 218 ? -11.734 -59.25 -28.484 1 48.59 218 ILE A CA 1
ATOM 1743 C C . ILE A 1 218 ? -10.617 -59.125 -29.516 1 48.59 218 ILE A C 1
ATOM 1745 O O . ILE A 1 218 ? -10.094 -58.031 -29.734 1 48.59 218 ILE A O 1
ATOM 1749 N N . ILE A 1 219 ? -10.109 -60.219 -30.016 1 49.56 219 ILE A N 1
ATOM 1750 C CA . ILE A 1 219 ? -9.039 -60.25 -31.016 1 49.56 219 ILE A CA 1
ATOM 1751 C C . ILE A 1 219 ? -9.641 -60.375 -32.406 1 49.56 219 ILE A C 1
ATOM 1753 O O . ILE A 1 219 ? -10.367 -61.312 -32.688 1 49.56 219 ILE A O 1
ATOM 1757 N N . PRO A 1 220 ? -9.531 -59.344 -33.156 1 48.09 220 PRO A N 1
ATOM 1758 C CA . PRO A 1 220 ? -10.086 -59.5 -34.5 1 48.09 220 PRO A CA 1
ATOM 1759 C C . PRO A 1 220 ? -9.531 -60.719 -35.25 1 48.09 220 PRO A C 1
ATOM 1761 O O . PRO A 1 220 ? -8.445 -61.188 -34.906 1 48.09 220 PRO A O 1
ATOM 1764 N N . SER A 1 221 ? -10.398 -61.5 -35.969 1 46.75 221 SER A N 1
ATOM 1765 C CA . SER A 1 221 ? -10.109 -62.719 -36.75 1 46.75 221 SER A CA 1
ATOM 1766 C C . SER A 1 221 ? -8.828 -62.562 -37.562 1 46.75 221 SER A C 1
ATOM 1768 O O . SER A 1 221 ? -8.234 -63.562 -37.969 1 46.75 221 SER A O 1
ATOM 1770 N N . SER A 1 222 ? -8.492 -61.5 -38 1 43.38 222 SER A N 1
ATOM 1771 C CA . SER A 1 222 ? -7.309 -61.438 -38.844 1 43.38 222 SER A CA 1
ATOM 1772 C C . SER A 1 222 ? -6.035 -61.688 -38.062 1 43.38 222 SER A C 1
ATOM 1774 O O . SER A 1 222 ? -6.062 -61.656 -36.812 1 43.38 222 SER A O 1
ATOM 1776 N N . ASN A 1 223 ? -4.723 -61.781 -38.75 1 41.97 223 ASN A N 1
ATOM 1777 C CA . ASN A 1 223 ? -3.363 -62.188 -38.406 1 41.97 223 ASN A CA 1
ATOM 1778 C C . ASN A 1 223 ? -2.873 -61.562 -37.125 1 41.97 223 ASN A C 1
ATOM 1780 O O . ASN A 1 223 ? -1.927 -60.781 -37.125 1 41.97 223 ASN A O 1
ATOM 1784 N N . VAL A 1 224 ? -3.762 -61.312 -36.281 1 48.09 224 VAL A N 1
ATOM 1785 C CA . VAL A 1 224 ? -3.346 -60.688 -35 1 48.09 224 VAL A CA 1
ATOM 1786 C C . VAL A 1 224 ? -2.814 -61.781 -34.062 1 48.09 224 VAL A C 1
ATOM 1788 O O . VAL A 1 224 ? -3.49 -62.781 -33.812 1 48.09 224 VAL A O 1
ATOM 1791 N N . ILE A 1 225 ? -1.574 -62 -34.156 1 45 225 ILE A N 1
ATOM 1792 C CA . ILE A 1 225 ? -0.964 -62.938 -33.219 1 45 225 ILE A CA 1
ATOM 1793 C C . ILE A 1 225 ? -0.754 -62.281 -31.875 1 45 225 ILE A C 1
ATOM 1795 O O . ILE A 1 225 ? -0.151 -61.188 -31.797 1 45 225 ILE A O 1
ATOM 1799 N N . HIS A 1 226 ? -1.634 -62.469 -30.969 1 50.94 226 HIS A N 1
ATOM 1800 C CA . HIS A 1 226 ? -1.413 -62.094 -29.578 1 50.94 226 HIS A CA 1
ATOM 1801 C C . HIS A 1 226 ? -0.605 -63.156 -28.828 1 50.94 226 HIS A C 1
ATOM 1803 O O . HIS A 1 226 ? -0.867 -64.375 -28.969 1 50.94 226 HIS A O 1
ATOM 1809 N N . ARG A 1 227 ? 0.637 -62.906 -28.719 1 50.44 227 ARG A N 1
ATOM 1810 C CA . ARG A 1 227 ? 1.396 -63.844 -27.906 1 50.44 227 ARG A CA 1
ATOM 1811 C C . ARG A 1 227 ? 1.721 -63.25 -26.547 1 50.44 227 ARG A C 1
ATOM 1813 O O . ARG A 1 227 ? 2.156 -62.094 -26.438 1 50.44 227 ARG A O 1
ATOM 1820 N N . TRP A 1 228 ? 0.999 -63.75 -25.641 1 46.62 228 TRP A N 1
ATOM 1821 C CA . TRP A 1 228 ? 1.504 -63.438 -24.297 1 46.62 228 TRP A CA 1
ATOM 1822 C C . TRP A 1 228 ? 2.865 -64.062 -24.078 1 46.62 228 TRP A C 1
ATOM 1824 O O . TRP A 1 228 ? 3.061 -65.25 -24.391 1 46.62 228 TRP A O 1
ATOM 1834 N N . ILE A 1 229 ? 3.904 -63.438 -24.156 1 43.41 229 ILE A N 1
ATOM 1835 C CA . ILE A 1 229 ? 5.211 -64 -23.891 1 43.41 229 ILE A CA 1
ATOM 1836 C C . ILE A 1 229 ? 5.371 -64.25 -22.375 1 43.41 229 ILE A C 1
ATOM 1838 O O . ILE A 1 229 ? 5.355 -63.25 -21.609 1 43.41 229 ILE A O 1
ATOM 1842 N N . ASN A 1 230 ? 4.824 -65.438 -21.922 1 41.78 230 ASN A N 1
ATOM 1843 C CA . ASN A 1 230 ? 5.133 -65.812 -20.547 1 41.78 230 ASN A CA 1
ATOM 1844 C C . ASN A 1 230 ? 6.629 -66.062 -20.375 1 41.78 230 ASN A C 1
ATOM 1846 O O . ASN A 1 230 ? 7.195 -67 -20.969 1 41.78 230 ASN A O 1
ATOM 1850 N N . LYS A 1 231 ? 7.5 -65.25 -20.422 1 40.91 231 LYS A N 1
ATOM 1851 C CA . LYS A 1 231 ? 8.844 -65.688 -20.078 1 40.91 231 LYS A CA 1
ATOM 1852 C C . LYS A 1 231 ? 8.898 -66.188 -18.641 1 40.91 231 LYS A C 1
ATOM 1854 O O . LYS A 1 231 ? 8.594 -65.438 -17.703 1 40.91 231 LYS A O 1
ATOM 1859 N N . LYS A 1 232 ? 8.672 -67.438 -18.375 1 36.97 232 LYS A N 1
ATOM 1860 C CA . LYS A 1 232 ? 9.031 -68.125 -17.109 1 36.97 232 LYS A CA 1
ATOM 1861 C C . LYS A 1 232 ? 10.445 -67.75 -16.688 1 36.97 232 LYS A C 1
ATOM 1863 O O . LYS A 1 232 ? 10.992 -68.312 -15.742 1 36.97 232 LYS A O 1
ATOM 1868 N N . PRO A 1 233 ? 11.422 -67 -17.219 1 35.16 233 PRO A N 1
ATOM 1869 C CA . PRO A 1 233 ? 12.586 -67.188 -16.344 1 35.16 233 PRO A CA 1
ATOM 1870 C C . PRO A 1 233 ? 12.305 -66.812 -14.898 1 35.16 233 PRO A C 1
ATOM 1872 O O . PRO A 1 233 ? 11.375 -66.062 -14.625 1 35.16 233 PRO A O 1
ATOM 1875 N N . ALA A 1 234 ? 13.156 -67.312 -13.82 1 34.12 234 ALA A N 1
ATOM 1876 C CA . ALA A 1 234 ? 13.148 -67.062 -12.383 1 34.12 234 ALA A CA 1
ATOM 1877 C C . ALA A 1 234 ? 12.695 -65.625 -12.086 1 34.12 234 ALA A C 1
ATOM 1879 O O . ALA A 1 234 ? 12.344 -65.312 -10.945 1 34.12 234 ALA A O 1
ATOM 1880 N N . TYR A 1 235 ? 13.43 -64.625 -12.609 1 32.12 235 TYR A N 1
ATOM 1881 C CA . TYR A 1 235 ? 13.18 -63.281 -12.141 1 32.12 235 TYR A CA 1
ATOM 1882 C C . TYR A 1 235 ? 11.805 -62.781 -12.586 1 32.12 235 TYR A C 1
ATOM 1884 O O . TYR A 1 235 ? 11.148 -63.438 -13.406 1 32.12 235 TYR A O 1
ATOM 1892 N N . LYS A 1 236 ? 11.461 -61.375 -12.594 1 40.94 236 LYS A N 1
ATOM 1893 C CA . LYS A 1 236 ? 10.234 -60.594 -12.648 1 40.94 236 LYS A CA 1
ATOM 1894 C C . LYS A 1 236 ? 9.516 -60.812 -13.984 1 40.94 236 LYS A C 1
ATOM 1896 O O . LYS A 1 236 ? 10.047 -60.438 -15.039 1 40.94 236 LYS A O 1
ATOM 1901 N N . SER A 1 237 ? 8.789 -61.781 -14.273 1 38.72 237 SER A N 1
ATOM 1902 C CA . SER A 1 237 ? 7.871 -62.219 -15.32 1 38.72 237 SER A CA 1
ATOM 1903 C C . SER A 1 237 ? 6.988 -61.062 -15.789 1 38.72 237 SER A C 1
ATOM 1905 O O . SER A 1 237 ? 5.82 -60.969 -15.406 1 38.72 237 SER A O 1
ATOM 1907 N N . SER A 1 238 ? 7.504 -59.844 -16.094 1 47.03 238 SER A N 1
ATOM 1908 C CA . SER A 1 238 ? 6.434 -58.938 -16.5 1 47.03 238 SER A CA 1
ATOM 1909 C C . SER A 1 238 ? 5.82 -59.375 -17.828 1 47.03 238 SER A C 1
ATOM 1911 O O . SER A 1 238 ? 6.531 -59.562 -18.812 1 47.03 238 SER A O 1
ATOM 1913 N N . ASP A 1 239 ? 4.711 -60.062 -17.938 1 52.41 239 ASP A N 1
ATOM 1914 C CA . ASP A 1 239 ? 3.92 -60.438 -19.109 1 52.41 239 ASP A CA 1
ATOM 1915 C C . ASP A 1 239 ? 3.73 -59.25 -20.047 1 52.41 239 ASP A C 1
ATOM 1917 O O . ASP A 1 239 ? 3.43 -58.125 -19.609 1 52.41 239 ASP A O 1
ATOM 1921 N N . LYS A 1 240 ? 4.555 -59.281 -21.203 1 64.62 240 LYS A N 1
ATOM 1922 C CA . LYS A 1 240 ? 4.387 -58.281 -22.281 1 64.62 240 LYS A CA 1
ATOM 1923 C C . LYS A 1 240 ? 3.428 -58.781 -23.344 1 64.62 240 LYS A C 1
ATOM 1925 O O . LYS A 1 240 ? 3.352 -60 -23.594 1 64.62 240 LYS A O 1
ATOM 1930 N N . LEU A 1 241 ? 2.516 -57.938 -23.766 1 68.31 241 LEU A N 1
ATOM 1931 C CA . LEU A 1 241 ? 1.598 -58.219 -24.859 1 68.31 241 LEU A CA 1
ATOM 1932 C C . LEU A 1 241 ? 2.18 -57.75 -26.188 1 68.31 241 LEU A C 1
ATOM 1934 O O . LEU A 1 241 ? 2.523 -56.594 -26.359 1 68.31 241 LEU A O 1
ATOM 1938 N N . ILE A 1 242 ? 2.492 -58.75 -27.016 1 66 242 ILE A N 1
ATOM 1939 C CA . ILE A 1 242 ? 2.99 -58.438 -28.344 1 66 242 ILE A CA 1
ATOM 1940 C C . ILE A 1 242 ? 1.841 -58.469 -29.344 1 66 242 ILE A C 1
ATOM 1942 O O . ILE A 1 242 ? 1.127 -59.469 -29.438 1 66 242 ILE A O 1
ATOM 1946 N N . LEU A 1 243 ? 1.619 -57.344 -29.969 1 68.31 243 LEU A N 1
ATOM 1947 C CA . LEU A 1 243 ? 0.56 -57.219 -30.953 1 68.31 243 LEU A CA 1
ATOM 1948 C C . LEU A 1 243 ? 1.142 -57.094 -32.375 1 68.31 243 LEU A C 1
ATOM 1950 O O . LEU A 1 243 ? 1.968 -56.219 -32.625 1 68.31 243 LEU A O 1
ATOM 1954 N N . SER A 1 244 ? 0.861 -58.031 -33.219 1 64.69 244 SER A N 1
ATOM 1955 C CA . SER A 1 244 ? 1.419 -58.031 -34.562 1 64.69 244 SER A CA 1
ATOM 1956 C C . SER A 1 244 ? 0.323 -57.938 -35.594 1 64.69 244 SER A C 1
ATOM 1958 O O . SER A 1 244 ? -0.769 -58.469 -35.438 1 64.69 244 SER A O 1
ATOM 1960 N N . ALA A 1 245 ? 0.519 -57.094 -36.562 1 61.03 245 ALA A N 1
ATOM 1961 C CA . ALA A 1 245 ? -0.367 -56.969 -37.719 1 61.03 245 ALA A CA 1
ATOM 1962 C C . ALA A 1 245 ? 0.202 -57.719 -38.938 1 61.03 245 ALA A C 1
ATOM 1964 O O . ALA A 1 245 ? 1.401 -58 -39 1 61.03 245 ALA A O 1
ATOM 1965 N N . ASN A 1 246 ? -0.731 -58.219 -39.812 1 58.44 246 ASN A N 1
ATOM 1966 C CA . ASN A 1 246 ? -0.262 -58.781 -41.094 1 58.44 246 ASN A CA 1
ATOM 1967 C C . ASN A 1 246 ? 0.466 -57.75 -41.938 1 58.44 246 ASN A C 1
ATOM 1969 O O . ASN A 1 246 ? 0.09 -56.562 -41.938 1 58.44 246 ASN A O 1
ATOM 1973 N N . LYS A 1 247 ? 1.741 -58.031 -42.312 1 56.78 247 LYS A N 1
ATOM 1974 C CA . LYS A 1 247 ? 2.633 -57.156 -43.094 1 56.78 247 LYS A CA 1
ATOM 1975 C C . LYS A 1 247 ? 1.915 -56.562 -44.281 1 56.78 247 LYS A C 1
ATOM 1977 O O . LYS A 1 247 ? 2.275 -55.469 -44.75 1 56.78 247 LYS A O 1
ATOM 1982 N N . ILE A 1 248 ? 1.117 -57.312 -44.875 1 49.72 248 ILE A N 1
ATOM 1983 C CA . ILE A 1 248 ? 0.553 -56.875 -46.125 1 49.72 248 ILE A CA 1
ATOM 1984 C C . ILE A 1 248 ? -0.469 -55.75 -45.875 1 49.72 248 ILE A C 1
ATOM 1986 O O . ILE A 1 248 ? -0.737 -54.938 -46.75 1 49.72 248 ILE A O 1
ATOM 1990 N N . ASP A 1 249 ? -1.17 -55.844 -44.75 1 51.47 249 ASP A N 1
ATOM 1991 C CA . ASP A 1 249 ? -2.361 -55 -44.656 1 51.47 249 ASP A CA 1
ATOM 1992 C C . ASP A 1 249 ? -2.02 -53.625 -44.125 1 51.47 249 ASP A C 1
ATOM 1994 O O . ASP A 1 249 ? -1.005 -53.469 -43.438 1 51.47 249 ASP A O 1
ATOM 1998 N N . SER A 1 250 ? -2.707 -52.469 -44.656 1 60.44 250 SER A N 1
ATOM 1999 C CA . SER A 1 250 ? -2.816 -51.094 -44.188 1 60.44 250 SER A CA 1
ATOM 2000 C C . SER A 1 250 ? -2.988 -51.031 -42.688 1 60.44 250 SER A C 1
ATOM 2002 O O . SER A 1 250 ? -3.066 -52.062 -42.031 1 60.44 250 SER A O 1
ATOM 2004 N N . ILE A 1 251 ? -3.049 -49.906 -42.062 1 63.38 251 ILE A N 1
ATOM 2005 C CA . ILE A 1 251 ? -3.33 -49.688 -40.656 1 63.38 251 ILE A CA 1
ATOM 2006 C C . ILE A 1 251 ? -4.457 -50.625 -40.188 1 63.38 251 ILE A C 1
ATOM 2008 O O . ILE A 1 251 ? -5.52 -50.688 -40.812 1 63.38 251 ILE A O 1
ATOM 2012 N N . GLY A 1 252 ? -4.113 -51.688 -39.375 1 71.06 252 GLY A N 1
ATOM 2013 C CA . GLY A 1 252 ? -5.113 -52.625 -38.938 1 71.06 252 GLY A CA 1
ATOM 2014 C C . GLY A 1 252 ? -5.273 -52.688 -37.406 1 71.06 252 GLY A C 1
ATOM 2015 O O . GLY A 1 252 ? -4.305 -52.5 -36.688 1 71.06 252 GLY A O 1
ATOM 2016 N N . ARG A 1 253 ? -6.5 -52.812 -36.969 1 77.12 253 ARG A N 1
ATOM 2017 C CA . ARG A 1 253 ? -6.793 -53.062 -35.562 1 77.12 253 ARG A CA 1
ATOM 2018 C C . ARG A 1 253 ? -6.285 -54.438 -35.125 1 77.12 253 ARG A C 1
ATOM 2020 O O . ARG A 1 253 ? -6.648 -55.438 -35.719 1 77.12 253 ARG A O 1
ATOM 2027 N N . VAL A 1 254 ? -5.512 -54.469 -34.188 1 75.31 254 VAL A N 1
ATOM 2028 C CA . VAL A 1 254 ? -4.879 -55.75 -33.812 1 75.31 254 VAL A CA 1
ATOM 2029 C C . VAL A 1 254 ? -5.438 -56.25 -32.469 1 75.31 254 VAL A C 1
ATOM 2031 O O . VAL A 1 254 ? -5.305 -57.406 -32.156 1 75.31 254 VAL A O 1
ATOM 2034 N N . LEU A 1 255 ? -6.008 -55.281 -31.812 1 76.62 255 LEU A N 1
ATOM 2035 C CA . LEU A 1 255 ? -6.555 -55.688 -30.516 1 76.62 255 LEU A CA 1
ATOM 2036 C C . LEU A 1 255 ? -7.656 -54.719 -30.078 1 76.62 255 LEU A C 1
ATOM 2038 O O . LEU A 1 255 ? -7.535 -53.531 -30.266 1 76.62 255 LEU A O 1
ATOM 2042 N N . SER A 1 256 ? -8.727 -55.312 -29.594 1 79.12 256 SER A N 1
ATOM 2043 C CA . SER A 1 256 ? -9.773 -54.562 -28.922 1 79.12 256 SER A CA 1
ATOM 2044 C C . SER A 1 256 ? -10.008 -55.094 -27.5 1 79.12 256 SER A C 1
ATOM 2046 O O . SER A 1 256 ? -10.156 -56.281 -27.312 1 79.12 256 SER A O 1
ATOM 2048 N N . ILE A 1 257 ? -9.898 -54.156 -26.594 1 77.94 257 ILE A N 1
ATOM 2049 C CA . ILE A 1 257 ? -10.141 -54.5 -25.203 1 77.94 257 ILE A CA 1
ATOM 2050 C C . ILE A 1 257 ? -11.422 -53.812 -24.719 1 77.94 257 ILE A C 1
ATOM 2052 O O . ILE A 1 257 ? -11.586 -52.625 -24.891 1 77.94 257 ILE A O 1
ATOM 2056 N N . ILE A 1 258 ? -12.305 -54.625 -24.172 1 76.38 258 ILE A N 1
ATOM 2057 C CA . ILE A 1 258 ? -13.531 -54.094 -23.594 1 76.38 258 ILE A CA 1
ATOM 2058 C C . ILE A 1 258 ? -13.469 -54.188 -22.078 1 76.38 258 ILE A C 1
ATOM 2060 O O . ILE A 1 258 ? -13.711 -55.25 -21.5 1 76.38 258 ILE A O 1
ATOM 2064 N N . PRO A 1 259 ? -13.164 -53.062 -21.469 1 71.19 259 PRO A N 1
ATOM 2065 C CA . PRO A 1 259 ? -13.125 -53.125 -20 1 71.19 259 PRO A CA 1
ATOM 2066 C C . PRO A 1 259 ? -14.523 -53.094 -19.391 1 71.19 259 PRO A C 1
ATOM 2068 O O . PRO A 1 259 ? -15.5 -52.75 -20.047 1 71.19 259 PRO A O 1
ATOM 2071 N N . ARG A 1 260 ? -14.578 -53.656 -18.156 1 62.78 260 ARG A N 1
ATOM 2072 C CA . ARG A 1 260 ? -15.844 -53.5 -17.438 1 62.78 260 ARG A CA 1
ATOM 2073 C C . ARG A 1 260 ? -16.219 -52.031 -17.297 1 62.78 260 ARG A C 1
ATOM 2075 O O . ARG A 1 260 ? -15.367 -51.188 -17.047 1 62.78 260 ARG A O 1
ATOM 2082 N N . LEU A 1 261 ? -17.375 -51.781 -17.828 1 55.16 261 LEU A N 1
ATOM 2083 C CA . LEU A 1 261 ? -17.922 -50.438 -17.922 1 55.16 261 LEU A CA 1
ATOM 2084 C C . LEU A 1 261 ? -17.906 -49.75 -16.578 1 55.16 261 LEU A C 1
ATOM 2086 O O . LEU A 1 261 ? -18.828 -49.906 -15.773 1 55.16 261 LEU A O 1
ATOM 2090 N N . LYS A 1 262 ? -16.812 -49.219 -16.234 1 60.41 262 LYS A N 1
ATOM 2091 C CA . LYS A 1 262 ? -16.672 -48.375 -15.039 1 60.41 262 LYS A CA 1
ATOM 2092 C C . LYS A 1 262 ? -16.062 -47.031 -15.375 1 60.41 262 LYS A C 1
ATOM 2094 O O . LYS A 1 262 ? -15.641 -46.812 -16.516 1 60.41 262 LYS A O 1
ATOM 2099 N N . ARG A 1 263 ? -16.375 -46.062 -14.539 1 64.81 263 ARG A N 1
ATOM 2100 C CA . ARG A 1 263 ? -15.727 -44.75 -14.648 1 64.81 263 ARG A CA 1
ATOM 2101 C C . ARG A 1 263 ? -14.211 -44.875 -14.555 1 64.81 263 ARG A C 1
ATOM 2103 O O . ARG A 1 263 ? -13.695 -45.562 -13.656 1 64.81 263 ARG A O 1
ATOM 2110 N N . TRP A 1 264 ? -13.57 -44.594 -15.758 1 65.31 264 TRP A N 1
ATOM 2111 C CA . TRP A 1 264 ? -12.109 -44.625 -15.719 1 65.31 264 TRP A CA 1
ATOM 2112 C C . TRP A 1 264 ? -11.555 -43.188 -15.906 1 65.31 264 TRP A C 1
ATOM 2114 O O . TRP A 1 264 ? -11.93 -42.5 -16.859 1 65.31 264 TRP A O 1
ATOM 2124 N N . ASP A 1 265 ? -10.68 -42.875 -14.969 1 76.62 265 ASP A N 1
ATOM 2125 C CA . ASP A 1 265 ? -10.102 -41.531 -15.031 1 76.62 265 ASP A CA 1
ATOM 2126 C C . ASP A 1 265 ? -8.688 -41.594 -15.602 1 76.62 265 ASP A C 1
ATOM 2128 O O . ASP A 1 265 ? -8.32 -40.75 -16.422 1 76.62 265 ASP A O 1
ATOM 2132 N N . TYR A 1 266 ? -7.953 -42.688 -15.344 1 86 266 TYR A N 1
ATOM 2133 C CA . TYR A 1 266 ? -6.539 -42.688 -15.695 1 86 266 TYR A CA 1
ATOM 2134 C C . TYR A 1 266 ? -6.234 -43.844 -16.672 1 86 266 TYR A C 1
ATOM 2136 O O . TYR A 1 266 ? -6.742 -44.938 -16.516 1 86 266 TYR A O 1
ATOM 2144 N N . PHE A 1 267 ? -5.539 -43.5 -17.719 1 88.88 267 PHE A N 1
ATOM 2145 C CA . PHE A 1 267 ? -5.031 -44.469 -18.703 1 88.88 267 PHE A CA 1
ATOM 2146 C C . PHE A 1 267 ? -3.51 -44.469 -18.703 1 88.88 267 PHE A C 1
ATOM 2148 O O . PHE A 1 267 ? -2.881 -43.438 -19 1 88.88 267 PHE A O 1
ATOM 2155 N N . VAL A 1 268 ? -2.887 -45.625 -18.328 1 89.69 268 VAL A N 1
ATOM 2156 C CA . VAL A 1 268 ? -1.434 -45.75 -18.344 1 89.69 268 VAL A CA 1
ATOM 2157 C C . VAL A 1 268 ? -1.022 -46.906 -19.25 1 89.69 268 VAL A C 1
ATOM 2159 O O . VAL A 1 268 ? -1.532 -48.031 -19.125 1 89.69 268 VAL A O 1
ATOM 2162 N N . MET A 1 269 ? -0.134 -46.594 -20.141 1 89.12 269 MET A N 1
ATOM 2163 C CA . MET A 1 269 ? 0.373 -47.625 -21.047 1 89.12 269 MET A CA 1
ATOM 2164 C C . MET A 1 269 ? 1.873 -47.469 -21.266 1 89.12 269 MET A C 1
ATOM 2166 O O . MET A 1 269 ? 2.355 -46.344 -21.484 1 89.12 269 MET A O 1
ATOM 2170 N N . ILE A 1 270 ? 2.576 -48.562 -21.125 1 87.38 270 ILE A N 1
ATOM 2171 C CA . ILE A 1 270 ? 3.984 -48.625 -21.5 1 87.38 270 ILE A CA 1
ATOM 2172 C C . ILE A 1 270 ? 4.176 -49.625 -22.625 1 87.38 270 ILE A C 1
ATOM 2174 O O . ILE A 1 270 ? 3.736 -50.75 -22.547 1 87.38 270 ILE A O 1
ATOM 2178 N N . GLY A 1 271 ? 4.719 -49.125 -23.703 1 84.56 271 GLY A N 1
ATOM 2179 C CA . GLY A 1 271 ? 4.93 -49.969 -24.875 1 84.56 271 GLY A CA 1
ATOM 2180 C C . GLY A 1 271 ? 6.34 -49.875 -25.422 1 84.56 271 GLY A C 1
ATOM 2181 O O . GLY A 1 271 ? 7.117 -49 -25.031 1 84.56 271 GLY A O 1
ATOM 2182 N N . HIS A 1 272 ? 6.625 -50.844 -26.266 1 84.19 272 HIS A N 1
ATOM 2183 C CA . HIS A 1 272 ? 7.922 -50.906 -26.938 1 84.19 272 HIS A CA 1
ATOM 2184 C C . HIS A 1 272 ? 7.758 -51.188 -28.422 1 84.19 272 HIS A C 1
ATOM 2186 O O . HIS A 1 272 ? 6.727 -51.688 -28.859 1 84.19 272 HIS A O 1
ATOM 2192 N N . GLN A 1 273 ? 8.727 -50.719 -29.219 1 83.44 273 GLN A N 1
ATOM 2193 C CA . GLN A 1 273 ? 8.836 -51 -30.641 1 83.44 273 GLN A CA 1
ATOM 2194 C C . GLN A 1 273 ? 7.598 -50.5 -31.391 1 83.44 273 GLN A C 1
ATOM 2196 O O . GLN A 1 273 ? 7.012 -51.25 -32.188 1 83.44 273 GLN A O 1
ATOM 2201 N N . TRP A 1 274 ? 7.238 -49.375 -30.969 1 87.5 274 TRP A N 1
ATOM 2202 C CA . TRP A 1 274 ? 6.07 -48.812 -31.625 1 87.5 274 TRP A CA 1
ATOM 2203 C C . TRP A 1 274 ? 6.453 -48.188 -32.969 1 87.5 274 TRP A C 1
ATOM 2205 O O . TRP A 1 274 ? 7.41 -47.406 -33.062 1 87.5 274 TRP A O 1
ATOM 2215 N N . THR A 1 275 ? 5.727 -48.531 -33.969 1 87.12 275 THR A N 1
ATOM 2216 C CA . THR A 1 275 ? 6.043 -48.062 -35.312 1 87.12 275 THR A CA 1
ATOM 2217 C C . THR A 1 275 ? 5.32 -46.75 -35.625 1 87.12 275 THR A C 1
ATOM 2219 O O . THR A 1 275 ? 4.316 -46.438 -34.969 1 87.12 275 THR A O 1
ATOM 2222 N N . TYR A 1 276 ? 5.852 -46.094 -36.656 1 87.88 276 TYR A N 1
ATOM 2223 C CA . TYR A 1 276 ? 5.246 -44.844 -37.094 1 87.88 276 TYR A CA 1
ATOM 2224 C C . TYR A 1 276 ? 3.801 -45.062 -37.531 1 87.88 276 TYR A C 1
ATOM 2226 O O . TYR A 1 276 ? 3.498 -46.031 -38.25 1 87.88 276 TYR A O 1
ATOM 2234 N N . GLY A 1 277 ? 2.906 -44.188 -36.969 1 87.56 277 GLY A N 1
ATOM 2235 C CA . GLY A 1 277 ? 1.516 -44.219 -37.406 1 87.56 277 GLY A CA 1
ATOM 2236 C C . GLY A 1 277 ? 0.674 -45.188 -36.562 1 87.56 277 GLY A C 1
ATOM 2237 O O . GLY A 1 277 ? -0.556 -45.156 -36.656 1 87.56 277 GLY A O 1
ATOM 2238 N N . SER A 1 278 ? 1.291 -46.094 -35.812 1 89.19 278 SER A N 1
ATOM 2239 C CA . SER A 1 278 ? 0.526 -46.938 -34.906 1 89.19 278 SER A CA 1
ATOM 2240 C C . SER A 1 278 ? -0.142 -46.094 -33.812 1 89.19 278 SER A C 1
ATOM 2242 O O . SER A 1 278 ? 0.37 -45.062 -33.406 1 89.19 278 SER A O 1
ATOM 2244 N N . PHE A 1 279 ? -1.344 -46.5 -33.406 1 91.94 279 PHE A N 1
ATOM 2245 C CA . PHE A 1 279 ? -2.029 -45.688 -32.406 1 91.94 279 PHE A CA 1
ATOM 2246 C C . PHE A 1 279 ? -2.938 -46.531 -31.531 1 91.94 279 PHE A C 1
ATOM 2248 O O . PHE A 1 279 ? -3.213 -47.688 -31.859 1 91.94 279 PHE A O 1
ATOM 2255 N N . VAL A 1 280 ? -3.229 -45.969 -30.422 1 92.19 280 VAL A N 1
ATOM 2256 C CA . VAL A 1 280 ? -4.238 -46.531 -29.516 1 92.19 280 VAL A CA 1
ATOM 2257 C C . VAL A 1 280 ? -5.473 -45.625 -29.516 1 92.19 280 VAL A C 1
ATOM 2259 O O . VAL A 1 280 ? -5.355 -44.406 -29.516 1 92.19 280 VAL A O 1
ATOM 2262 N N . GLU A 1 281 ? -6.59 -46.219 -29.594 1 93.06 281 GLU A N 1
ATOM 2263 C CA . GLU A 1 281 ? -7.871 -45.531 -29.625 1 93.06 281 GLU A CA 1
ATOM 2264 C C . GLU A 1 281 ? -8.758 -45.906 -28.453 1 93.06 281 GLU A C 1
ATOM 2266 O O . GLU A 1 281 ? -8.984 -47.094 -28.219 1 93.06 281 GLU A O 1
ATOM 2271 N N . LEU A 1 282 ? -9.188 -44.938 -27.75 1 91.44 282 LEU A N 1
ATOM 2272 C CA . LEU A 1 282 ? -10.148 -45.156 -26.672 1 91.44 282 LEU A CA 1
ATOM 2273 C C . LEU A 1 282 ? -11.547 -44.719 -27.094 1 91.44 282 LEU A C 1
ATOM 2275 O O . LEU A 1 282 ? -11.766 -43.531 -27.422 1 91.44 282 LEU A O 1
ATOM 2279 N N . SER A 1 283 ? -12.414 -45.688 -27.156 1 89.81 283 SER A N 1
ATOM 2280 C CA . SER A 1 283 ? -13.828 -45.344 -27.328 1 89.81 283 SER A CA 1
ATOM 2281 C C . SER A 1 283 ? -14.492 -45.031 -26 1 89.81 283 SER A C 1
ATOM 2283 O O . SER A 1 283 ? -14.523 -45.844 -25.094 1 89.81 283 SER A O 1
ATOM 2285 N N . LEU A 1 284 ? -15.016 -43.812 -25.953 1 88.31 284 LEU A N 1
ATOM 2286 C CA . LEU A 1 284 ? -15.516 -43.312 -24.672 1 88.31 284 LEU A CA 1
ATOM 2287 C C . LEU A 1 284 ? -16.984 -42.938 -24.766 1 88.31 284 LEU A C 1
ATOM 2289 O O . LEU A 1 284 ? -17.484 -42.625 -25.859 1 88.31 284 LEU A O 1
ATOM 2293 N N . LEU A 1 285 ? -17.625 -43.062 -23.625 1 85.06 285 LEU A N 1
ATOM 2294 C CA . LEU A 1 285 ? -18.938 -42.469 -23.422 1 85.06 285 LEU A CA 1
ATOM 2295 C C . LEU A 1 285 ? -18.859 -41.25 -22.484 1 85.06 285 LEU A C 1
ATOM 2297 O O . LEU A 1 285 ? -18.469 -41.406 -21.312 1 85.06 285 LEU A O 1
ATOM 2301 N N . LEU A 1 286 ? -19.141 -40.094 -23 1 82.69 286 LEU A N 1
ATOM 2302 C CA . LEU A 1 286 ? -19.109 -38.875 -22.234 1 82.69 286 LEU A CA 1
ATOM 2303 C C . LEU A 1 286 ? -20.484 -38.562 -21.656 1 82.69 286 LEU A C 1
ATOM 2305 O O . LEU A 1 286 ? -21.453 -38.375 -22.406 1 82.69 286 LEU A O 1
ATOM 2309 N N . TYR A 1 287 ? -20.516 -38.469 -20.312 1 76.56 287 TYR A N 1
ATOM 2310 C CA . TYR A 1 287 ? -21.75 -38.156 -19.625 1 76.56 287 TYR A CA 1
ATOM 2311 C C . TYR A 1 287 ? -21.812 -36.688 -19.234 1 76.56 287 TYR A C 1
ATOM 2313 O O . TYR A 1 287 ? -20.906 -36.188 -18.547 1 76.56 287 TYR A O 1
ATOM 2321 N N . PRO A 1 288 ? -22.781 -35.938 -19.703 1 73.25 288 PRO A N 1
ATOM 2322 C CA . PRO A 1 288 ? -22.938 -34.531 -19.281 1 73.25 288 PRO A CA 1
ATOM 2323 C C . PRO A 1 288 ? -23.422 -34.406 -17.844 1 73.25 288 PRO A C 1
ATOM 2325 O O . PRO A 1 288 ? -23.906 -35.375 -17.25 1 73.25 288 PRO A O 1
ATOM 2328 N N . PRO A 1 289 ? -23.156 -33.125 -17.266 1 68.62 289 PRO A N 1
ATOM 2329 C CA . PRO A 1 289 ? -23.656 -32.906 -15.898 1 68.62 289 PRO A CA 1
ATOM 2330 C C . PRO A 1 289 ? -25.172 -33.094 -15.789 1 68.62 289 PRO A C 1
ATOM 2332 O O . PRO A 1 289 ? -25.906 -32.719 -16.703 1 68.62 289 PRO A O 1
ATOM 2335 N N . GLN A 1 290 ? -25.656 -33.938 -14.914 1 57.97 290 GLN A N 1
ATOM 2336 C CA . GLN A 1 290 ? -27.078 -34.156 -14.711 1 57.97 290 GLN A CA 1
ATOM 2337 C C . GLN A 1 290 ? -27.75 -32.969 -14.023 1 57.97 290 GLN A C 1
ATOM 2339 O O . GLN A 1 290 ? -27.281 -32.531 -12.969 1 57.97 290 GLN A O 1
ATOM 2344 N N . MET A 1 291 ? -28.188 -32 -14.758 1 51.31 291 MET A N 1
ATOM 2345 C CA . MET A 1 291 ? -29.062 -31.016 -14.117 1 51.31 291 MET A CA 1
ATOM 2346 C C . MET A 1 291 ? -30.438 -31.641 -13.844 1 51.31 291 MET A C 1
ATOM 2348 O O . MET A 1 291 ? -30.875 -32.531 -14.562 1 51.31 291 MET A O 1
ATOM 2352 N N . VAL A 1 292 ? -31.031 -31.297 -12.711 1 49.41 292 VAL A N 1
ATOM 2353 C CA . VAL A 1 292 ? -32.375 -31.75 -12.367 1 49.41 292 VAL A CA 1
ATOM 2354 C C . VAL A 1 292 ? -33.312 -31.516 -13.547 1 49.41 292 VAL A C 1
ATOM 2356 O O . VAL A 1 292 ? -33.406 -30.391 -14.055 1 49.41 292 VAL A O 1
ATOM 2359 N N . GLY A 1 293 ? -33.906 -32.594 -14.047 1 52.34 293 GLY A N 1
ATOM 2360 C CA . GLY A 1 293 ? -35 -32.562 -15.016 1 52.34 293 GLY A CA 1
ATOM 2361 C C . GLY A 1 293 ? -34.531 -32.781 -16.438 1 52.34 293 GLY A C 1
ATOM 2362 O O . GLY A 1 293 ? -35.344 -32.969 -17.344 1 52.34 293 GLY A O 1
ATOM 2363 N N . ILE A 1 294 ? -33.312 -32.438 -16.688 1 51.75 294 ILE A N 1
ATOM 2364 C CA . ILE A 1 294 ? -32.906 -32.594 -18.094 1 51.75 294 ILE A CA 1
ATOM 2365 C C . ILE A 1 294 ? -32 -33.812 -18.219 1 51.75 294 ILE A C 1
ATOM 2367 O O . ILE A 1 294 ? -30.906 -33.844 -17.656 1 51.75 294 ILE A O 1
ATOM 2371 N N . ASN A 1 295 ? -32.562 -34.875 -18.578 1 51.31 295 ASN A N 1
ATOM 2372 C CA . ASN A 1 295 ? -31.781 -36.062 -18.828 1 51.31 295 ASN A CA 1
ATOM 2373 C C . ASN A 1 295 ? -30.906 -35.938 -20.078 1 51.31 295 ASN A C 1
ATOM 2375 O O . ASN A 1 295 ? -31.422 -35.906 -21.203 1 51.31 295 ASN A O 1
ATOM 2379 N N . LYS A 1 296 ? -29.75 -35.406 -19.969 1 63.09 296 LYS A N 1
ATOM 2380 C CA . LYS A 1 296 ? -28.906 -35.406 -21.156 1 63.09 296 LYS A CA 1
ATOM 2381 C C . LYS A 1 296 ? -28.203 -36.719 -21.359 1 63.09 296 LYS A C 1
ATOM 2383 O O . LYS A 1 296 ? -27.703 -37.312 -20.391 1 63.09 296 LYS A O 1
ATOM 2388 N N . TYR A 1 297 ? -28.344 -37.375 -22.547 1 76.06 297 TYR A N 1
ATOM 2389 C CA . TYR A 1 297 ? -27.781 -38.656 -22.969 1 76.06 297 TYR A CA 1
ATOM 2390 C C . TYR A 1 297 ? -26.281 -38.562 -23.172 1 76.06 297 TYR A C 1
ATOM 2392 O O . TYR A 1 297 ? -25.766 -37.5 -23.562 1 76.06 297 TYR A O 1
ATOM 2400 N N . PRO A 1 298 ? -25.578 -39.625 -22.812 1 81.44 298 PRO A N 1
ATOM 2401 C CA . PRO A 1 298 ? -24.141 -39.656 -23.047 1 81.44 298 PRO A CA 1
ATOM 2402 C C . PRO A 1 298 ? -23.797 -39.625 -24.531 1 81.44 298 PRO A C 1
ATOM 2404 O O . PRO A 1 298 ? -24.609 -40.031 -25.375 1 81.44 298 PRO A O 1
ATOM 2407 N N . THR A 1 299 ? -22.719 -39.094 -24.859 1 83.5 299 THR A N 1
ATOM 2408 C CA . THR A 1 299 ? -22.219 -39 -26.219 1 83.5 299 THR A CA 1
ATOM 2409 C C . THR A 1 299 ? -20.969 -39.844 -26.391 1 83.5 299 THR A C 1
ATOM 2411 O O . THR A 1 299 ? -20.109 -39.906 -25.516 1 83.5 299 THR A O 1
ATOM 2414 N N . LYS A 1 300 ? -20.953 -40.531 -27.531 1 87 300 LYS A N 1
ATOM 2415 C CA . LYS A 1 300 ? -19.766 -41.312 -27.828 1 87 300 LYS A CA 1
ATOM 2416 C C . LYS A 1 300 ? -18.656 -40.469 -28.422 1 87 300 LYS A C 1
ATOM 2418 O O . LYS A 1 300 ? -18.891 -39.656 -29.312 1 87 300 LYS A O 1
ATOM 2423 N N . VAL A 1 301 ? -17.516 -40.594 -27.906 1 89.38 301 VAL A N 1
ATOM 2424 C CA . VAL A 1 301 ? -16.344 -39.844 -28.375 1 89.38 301 VAL A CA 1
ATOM 2425 C C . VAL A 1 301 ? -15.133 -40.781 -28.438 1 89.38 301 VAL A C 1
ATOM 2427 O O . VAL A 1 301 ? -15.055 -41.781 -27.703 1 89.38 301 VAL A O 1
ATOM 2430 N N . LEU A 1 302 ? -14.266 -40.5 -29.391 1 92.25 302 LEU A N 1
ATOM 2431 C CA . LEU A 1 302 ? -13.016 -41.25 -29.5 1 92.25 302 LEU A CA 1
ATOM 2432 C C . LEU A 1 302 ? -11.82 -40.375 -29.125 1 92.25 302 LEU A C 1
ATOM 2434 O O . LEU A 1 302 ? -11.773 -39.219 -29.484 1 92.25 302 LEU A O 1
ATOM 2438 N N . VAL A 1 303 ? -10.938 -40.906 -28.359 1 93.38 303 VAL A N 1
ATOM 2439 C CA . VAL A 1 303 ? -9.633 -40.281 -28.125 1 93.38 303 VAL A CA 1
ATOM 2440 C C . VAL A 1 303 ? -8.531 -41.156 -28.703 1 93.38 303 VAL A C 1
ATOM 2442 O O . VAL A 1 303 ? -8.453 -42.375 -28.406 1 93.38 303 VAL A O 1
ATOM 2445 N N . VAL A 1 304 ? -7.727 -40.562 -29.516 1 94.44 304 VAL A N 1
ATOM 2446 C CA . VAL A 1 304 ? -6.691 -41.312 -30.219 1 94.44 304 VAL A CA 1
ATOM 2447 C C . VAL A 1 304 ? -5.316 -40.75 -29.844 1 94.44 304 VAL A C 1
ATOM 2449 O O . VAL A 1 304 ? -5.105 -39.531 -29.875 1 94.44 304 VAL A O 1
ATOM 2452 N N . TYR A 1 305 ? -4.434 -41.594 -29.438 1 95.38 305 TYR A N 1
ATOM 2453 C CA . TYR A 1 305 ? -3.023 -41.281 -29.281 1 95.38 305 TYR A CA 1
ATOM 2454 C C . TYR A 1 305 ? -2.191 -41.875 -30.406 1 95.38 305 TYR A C 1
ATOM 2456 O O . TYR A 1 305 ? -1.937 -43.062 -30.438 1 95.38 305 TYR A O 1
ATOM 2464 N N . ASN A 1 306 ? -1.769 -41 -31.297 1 93.38 306 ASN A N 1
ATOM 2465 C CA . ASN A 1 306 ? -1.207 -41.438 -32.562 1 93.38 306 ASN A CA 1
ATOM 2466 C C . ASN A 1 306 ? 0.288 -41.125 -32.656 1 93.38 306 ASN A C 1
ATOM 2468 O O . ASN A 1 306 ? 0.704 -39.969 -32.531 1 93.38 306 ASN A O 1
ATOM 2472 N N . CYS A 1 307 ? 1.134 -42.125 -32.938 1 91.94 307 CYS A N 1
ATOM 2473 C CA . CYS A 1 307 ? 2.57 -41.969 -33.125 1 91.94 307 CYS A CA 1
ATOM 2474 C C . CYS A 1 307 ? 2.871 -41.281 -34.469 1 91.94 307 CYS A C 1
ATOM 2476 O O . CYS A 1 307 ? 3.508 -41.875 -35.344 1 91.94 307 CYS A O 1
ATOM 2478 N N . SER A 1 308 ? 2.416 -40.125 -34.625 1 89.38 308 SER A N 1
ATOM 2479 C CA . SER A 1 308 ? 2.631 -39.281 -35.812 1 89.38 308 SER A CA 1
ATOM 2480 C C . SER A 1 308 ? 2.568 -37.781 -35.438 1 89.38 308 SER A C 1
ATOM 2482 O O . SER A 1 308 ? 2.033 -37.438 -34.406 1 89.38 308 SER A O 1
ATOM 2484 N N . SER A 1 309 ? 3.217 -37.031 -36.312 1 87.25 309 SER A N 1
ATOM 2485 C CA . SER A 1 309 ? 3.146 -35.594 -36.125 1 87.25 309 SER A CA 1
ATOM 2486 C C . SER A 1 309 ? 1.82 -35.031 -36.625 1 87.25 309 SER A C 1
ATOM 2488 O O . SER A 1 309 ? 1.131 -35.688 -37.406 1 87.25 309 SER A O 1
ATOM 2490 N N . TYR A 1 310 ? 1.55 -33.906 -35.969 1 82.38 310 TYR A N 1
ATOM 2491 C CA . TYR A 1 310 ? 0.304 -33.281 -36.406 1 82.38 310 TYR A CA 1
ATOM 2492 C C . TYR A 1 310 ? 0.367 -32.875 -37.875 1 82.38 310 TYR A C 1
ATOM 2494 O O . TYR A 1 310 ? 1.43 -32.5 -38.375 1 82.38 310 TYR A O 1
ATOM 2502 N N . PRO A 1 311 ? -0.746 -33.031 -38.438 1 74.88 311 PRO A N 1
ATOM 2503 C CA . PRO A 1 311 ? -0.783 -32.562 -39.844 1 74.88 311 PRO A CA 1
ATOM 2504 C C . PRO A 1 311 ? -0.509 -31.078 -39.969 1 74.88 311 PRO A C 1
ATOM 2506 O O . PRO A 1 311 ? -0.854 -30.297 -39.094 1 74.88 311 PRO A O 1
ATOM 2509 N N . SER A 1 312 ? 0.374 -30.75 -40.875 1 66.06 312 SER A N 1
ATOM 2510 C CA . SER A 1 312 ? 0.889 -29.406 -41.125 1 66.06 312 SER A CA 1
ATOM 2511 C C . SER A 1 312 ? -0.21 -28.359 -40.969 1 66.06 312 SER A C 1
ATOM 2513 O O . SER A 1 312 ? 0.044 -27.25 -40.5 1 66.06 312 SER A O 1
ATOM 2515 N N . ARG A 1 313 ? -1.416 -28.688 -41.219 1 56.19 313 ARG A N 1
ATOM 2516 C CA . ARG A 1 313 ? -2.514 -27.734 -41.219 1 56.19 313 ARG A CA 1
ATOM 2517 C C . ARG A 1 313 ? -2.896 -27.375 -39.781 1 56.19 313 ARG A C 1
ATOM 2519 O O . ARG A 1 313 ? -3.486 -26.312 -39.531 1 56.19 313 ARG A O 1
ATOM 2526 N N . TYR A 1 314 ? -2.666 -28.172 -38.844 1 56.06 314 TYR A N 1
ATOM 2527 C CA . TYR A 1 314 ? -3.221 -27.969 -37.5 1 56.06 314 TYR A CA 1
ATOM 2528 C C . TYR A 1 314 ? -2.152 -27.469 -36.531 1 56.06 314 TYR A C 1
ATOM 2530 O O . TYR A 1 314 ? -2.453 -26.75 -35.594 1 56.06 314 TYR A O 1
ATOM 2538 N N . GLN A 1 315 ? -1.143 -27.141 -36.812 1 61.41 315 GLN A N 1
ATOM 2539 C CA . GLN A 1 315 ? 0.017 -26.719 -36.062 1 61.41 315 GLN A CA 1
ATOM 2540 C C . GLN A 1 315 ? -0.229 -26.891 -34.562 1 61.41 315 GLN A C 1
ATOM 2542 O O . GLN A 1 315 ? 0.112 -26 -33.75 1 61.41 315 GLN A O 1
ATOM 2547 N N . THR A 1 316 ? -1.141 -28.031 -34.094 1 77.88 316 THR A N 1
ATOM 2548 C CA . THR A 1 316 ? -1.437 -28.234 -32.688 1 77.88 316 THR A CA 1
ATOM 2549 C C . THR A 1 316 ? -1.16 -29.688 -32.281 1 77.88 316 THR A C 1
ATOM 2551 O O . THR A 1 316 ? -1.162 -30.578 -33.125 1 77.88 316 THR A O 1
ATOM 2554 N N . TYR A 1 317 ? -0.828 -29.906 -31 1 85.94 317 TYR A N 1
ATOM 2555 C CA . TYR A 1 317 ? -0.511 -31.219 -30.438 1 85.94 317 TYR A CA 1
ATOM 2556 C C . TYR A 1 317 ? -1.764 -32.062 -30.312 1 85.94 317 TYR A C 1
ATOM 2558 O O . TYR A 1 317 ? -1.675 -33.281 -30.094 1 85.94 317 TYR A O 1
ATOM 2566 N N . ALA A 1 318 ? -2.928 -31.5 -30.516 1 87.75 318 ALA A N 1
ATOM 2567 C CA . ALA A 1 318 ? -4.18 -32.25 -30.516 1 87.75 318 ALA A CA 1
ATOM 2568 C C . ALA A 1 318 ? -5.191 -31.625 -31.484 1 87.75 318 ALA A C 1
ATOM 2570 O O . ALA A 1 318 ? -5.227 -30.406 -31.641 1 87.75 318 ALA A O 1
ATOM 2571 N N . THR A 1 319 ? -5.934 -32.469 -32.094 1 85.94 319 THR A N 1
ATOM 2572 C CA . THR A 1 319 ? -6.914 -32.031 -33.094 1 85.94 319 THR A CA 1
ATOM 2573 C C . THR A 1 319 ? -8.266 -32.688 -32.844 1 85.94 319 THR A C 1
ATOM 2575 O O . THR A 1 319 ? -8.328 -33.875 -32.531 1 85.94 319 THR A O 1
ATOM 2578 N N . ASN A 1 320 ? -9.242 -31.875 -32.906 1 84.38 320 ASN A N 1
ATOM 2579 C CA . ASN A 1 320 ? -10.609 -32.375 -32.844 1 84.38 320 ASN A CA 1
ATOM 2580 C C . ASN A 1 320 ? -11.195 -32.562 -34.25 1 84.38 320 ASN A C 1
ATOM 2582 O O . ASN A 1 320 ? -11.312 -31.609 -35 1 84.38 320 ASN A O 1
ATOM 2586 N N . PHE A 1 321 ? -11.523 -33.844 -34.531 1 81.94 321 PHE A N 1
ATOM 2587 C CA . PHE A 1 321 ? -12.148 -34.156 -35.812 1 81.94 321 PHE A CA 1
ATOM 2588 C C . PHE A 1 321 ? -13.641 -34.375 -35.656 1 81.94 321 PHE A C 1
ATOM 2590 O O . PHE A 1 321 ? -14.07 -35.25 -34.938 1 81.94 321 PHE A O 1
ATOM 2597 N N . ASN A 1 322 ? -14.469 -33.625 -36.312 1 79.38 322 ASN A N 1
ATOM 2598 C CA . ASN A 1 322 ? -15.914 -33.75 -36.438 1 79.38 322 ASN A CA 1
ATOM 2599 C C . ASN A 1 322 ? -16.578 -33.812 -35.062 1 79.38 322 ASN A C 1
ATOM 2601 O O . ASN A 1 322 ? -17.531 -34.531 -34.844 1 79.38 322 ASN A O 1
ATOM 2605 N N . ASN A 1 323 ? -16 -33.25 -34.031 1 77.56 323 ASN A N 1
ATOM 2606 C CA . ASN A 1 323 ? -16.5 -33.188 -32.656 1 77.56 323 ASN A CA 1
ATOM 2607 C C . ASN A 1 323 ? -16.75 -34.594 -32.094 1 77.56 323 ASN A C 1
ATOM 2609 O O . ASN A 1 323 ? -17.688 -34.781 -31.312 1 77.56 323 ASN A O 1
ATOM 2613 N N . SER A 1 324 ? -16 -35.5 -32.625 1 84.88 324 SER A N 1
ATOM 2614 C CA . SER A 1 324 ? -16.219 -36.875 -32.125 1 84.88 324 SER A CA 1
ATOM 2615 C C . SER A 1 324 ? -14.898 -37.594 -31.922 1 84.88 324 SER A C 1
ATOM 2617 O O . SER A 1 324 ? -14.844 -38.625 -31.25 1 84.88 324 SER A O 1
ATOM 2619 N N . ILE A 1 325 ? -13.852 -37.094 -32.562 1 90.12 325 ILE A N 1
ATOM 2620 C CA . ILE A 1 325 ? -12.562 -37.75 -32.469 1 90.12 325 ILE A CA 1
ATOM 2621 C C . ILE A 1 325 ? -11.5 -36.75 -32.031 1 90.12 325 ILE A C 1
ATOM 2623 O O . ILE A 1 325 ? -11.211 -35.812 -32.75 1 90.12 325 ILE A O 1
ATOM 2627 N N . VAL A 1 326 ? -11.008 -36.938 -30.922 1 91.5 326 VAL A N 1
ATOM 2628 C CA . VAL A 1 326 ? -9.883 -36.156 -30.453 1 91.5 326 VAL A CA 1
ATOM 2629 C C . VAL A 1 326 ? -8.586 -36.938 -30.641 1 91.5 326 VAL A C 1
ATOM 2631 O O . VAL A 1 326 ? -8.406 -38 -30.094 1 91.5 326 VAL A O 1
ATOM 2634 N N . THR A 1 327 ? -7.73 -36.375 -31.438 1 92.62 327 THR A N 1
ATOM 2635 C CA . THR A 1 327 ? -6.461 -37.031 -31.688 1 92.62 327 THR A CA 1
ATOM 2636 C C . THR A 1 327 ? -5.305 -36.281 -31.062 1 92.62 327 THR A C 1
ATOM 2638 O O . THR A 1 327 ? -5.102 -35.094 -31.359 1 92.62 327 THR A O 1
ATOM 2641 N N . TYR A 1 328 ? -4.652 -36.875 -30.188 1 94.06 328 TYR A N 1
ATOM 2642 C CA . TYR A 1 328 ? -3.371 -36.375 -29.688 1 94.06 328 TYR A CA 1
ATOM 2643 C C . TYR A 1 328 ? -2.219 -36.906 -30.531 1 94.06 328 TYR A C 1
ATOM 2645 O O . TYR A 1 328 ? -2.033 -38.094 -30.672 1 94.06 328 TYR A O 1
ATOM 2653 N N . TRP A 1 329 ? -1.513 -35.969 -31.047 1 92.5 329 TRP A N 1
ATOM 2654 C CA . TRP A 1 329 ? -0.376 -36.312 -31.906 1 92.5 329 TRP A CA 1
ATOM 2655 C C . TRP A 1 329 ? 0.902 -36.438 -31.078 1 92.5 329 TRP A C 1
ATOM 2657 O O . TRP A 1 329 ? 1.048 -35.781 -30.047 1 92.5 329 TRP A O 1
ATOM 2667 N N . MET A 1 330 ? 1.78 -37.25 -31.547 1 92.94 330 MET A N 1
ATOM 2668 C CA . MET A 1 330 ? 3.031 -37.5 -30.844 1 92.94 330 MET A CA 1
ATOM 2669 C C . MET A 1 330 ? 4.227 -37.312 -31.766 1 92.94 330 MET A C 1
ATOM 2671 O O . MET A 1 330 ? 4.824 -38.281 -32.219 1 92.94 330 MET A O 1
ATOM 2675 N N . PRO A 1 331 ? 4.648 -36.094 -31.891 1 89.31 331 PRO A N 1
ATOM 2676 C CA . PRO A 1 331 ? 5.73 -35.812 -32.812 1 89.31 331 PRO A CA 1
ATOM 2677 C C . PRO A 1 331 ? 7.059 -36.438 -32.406 1 89.31 331 PRO A C 1
ATOM 2679 O O . PRO A 1 331 ? 7.852 -36.844 -33.281 1 89.31 331 PRO A O 1
ATOM 2682 N N . GLU A 1 332 ? 7.355 -36.562 -31.188 1 87.88 332 GLU A N 1
ATOM 2683 C CA . GLU A 1 332 ? 8.594 -37.188 -30.734 1 87.88 332 GLU A CA 1
ATOM 2684 C C . GLU A 1 332 ? 8.617 -38.688 -31.094 1 87.88 332 GLU A C 1
ATOM 2686 O O . GLU A 1 332 ? 9.672 -39.219 -31.438 1 87.88 332 GLU A O 1
ATOM 2691 N N . CYS A 1 333 ? 7.512 -39.281 -30.938 1 89.19 333 CYS A N 1
ATOM 2692 C CA . CYS A 1 333 ? 7.387 -40.688 -31.344 1 89.19 333 CYS A CA 1
ATOM 2693 C C . CYS A 1 333 ? 7.699 -40.844 -32.812 1 89.19 333 CYS A C 1
ATOM 2695 O O . CYS A 1 333 ? 8.445 -41.75 -33.219 1 89.19 333 CYS A O 1
ATOM 2697 N N . GLU A 1 334 ? 7.141 -39.969 -33.594 1 88.5 334 GLU A N 1
ATOM 2698 C CA . GLU A 1 334 ? 7.383 -40.031 -35.031 1 88.5 334 GLU A CA 1
ATOM 2699 C C . GLU A 1 334 ? 8.859 -39.844 -35.344 1 88.5 334 GLU A C 1
ATOM 2701 O O . GLU A 1 334 ? 9.43 -40.594 -36.156 1 88.5 334 GLU A O 1
ATOM 2706 N N . ASN A 1 335 ? 9.414 -38.844 -34.844 1 87.75 335 ASN A N 1
ATOM 2707 C CA . ASN A 1 335 ? 10.812 -38.5 -35.125 1 87.75 335 ASN A CA 1
ATOM 2708 C C . ASN A 1 335 ? 11.734 -39.688 -34.812 1 87.75 335 ASN A C 1
ATOM 2710 O O . ASN A 1 335 ? 12.641 -39.969 -35.594 1 87.75 335 ASN A O 1
ATOM 2714 N N . LYS A 1 336 ? 11.477 -40.375 -33.781 1 86.12 336 LYS A N 1
ATOM 2715 C CA . LYS A 1 336 ? 12.305 -41.5 -33.375 1 86.12 336 LYS A CA 1
ATOM 2716 C C . LYS A 1 336 ? 11.969 -42.719 -34.25 1 86.12 336 LYS A C 1
ATOM 2718 O O . LYS A 1 336 ? 12.867 -43.469 -34.625 1 86.12 336 LYS A O 1
ATOM 2723 N N . ALA A 1 337 ? 10.742 -42.906 -34.469 1 85 337 ALA A N 1
ATOM 2724 C CA . ALA A 1 337 ? 10.305 -44.062 -35.219 1 85 337 ALA A CA 1
ATOM 2725 C C . ALA A 1 337 ? 10.758 -43.969 -36.688 1 85 337 ALA A C 1
ATOM 2727 O O . ALA A 1 337 ? 11.039 -44.969 -37.344 1 85 337 ALA A O 1
ATOM 2728 N N . ARG A 1 338 ? 10.859 -42.781 -37.188 1 81 338 ARG A N 1
ATOM 2729 C CA . ARG A 1 338 ? 11.289 -42.594 -38.594 1 81 338 ARG A CA 1
ATOM 2730 C C . ARG A 1 338 ? 12.781 -42.875 -38.719 1 81 338 ARG A C 1
ATOM 2732 O O . ARG A 1 338 ? 13.227 -43.344 -39.781 1 81 338 ARG A O 1
ATOM 2739 N N . ILE A 1 339 ? 13.477 -42.594 -37.75 1 78.81 339 ILE A N 1
ATOM 2740 C CA . ILE A 1 339 ? 14.922 -42.781 -37.812 1 78.81 339 ILE A CA 1
ATOM 2741 C C . ILE A 1 339 ? 15.242 -44.281 -37.656 1 78.81 339 ILE A C 1
ATOM 2743 O O . ILE A 1 339 ? 16.047 -44.812 -38.406 1 78.81 339 ILE A O 1
ATOM 2747 N N . TYR A 1 340 ? 14.531 -45 -36.75 1 75.75 340 TYR A N 1
ATOM 2748 C CA . TYR A 1 340 ? 14.922 -46.375 -36.406 1 75.75 340 TYR A CA 1
ATOM 2749 C C . TYR A 1 340 ? 13.875 -47.375 -36.875 1 75.75 340 TYR A C 1
ATOM 2751 O O . TYR A 1 340 ? 14.094 -48.594 -36.812 1 75.75 340 TYR A O 1
ATOM 2759 N N . GLY A 1 341 ? 12.789 -46.875 -37.375 1 76.12 341 GLY A N 1
ATOM 2760 C CA . GLY A 1 341 ? 11.68 -47.719 -37.781 1 76.12 341 GLY A CA 1
ATOM 2761 C C . GLY A 1 341 ? 10.664 -47.906 -36.656 1 76.12 341 GLY A C 1
ATOM 2762 O O . GLY A 1 341 ? 9.523 -48.312 -36.906 1 76.12 341 GLY A O 1
ATOM 2763 N N . PHE A 1 342 ? 11.188 -47.75 -35.406 1 83.06 342 PHE A N 1
ATOM 2764 C CA . PHE A 1 342 ? 10.328 -47.844 -34.25 1 83.06 342 PHE A CA 1
ATOM 2765 C C . PHE A 1 342 ? 10.875 -47 -33.094 1 83.06 342 PHE A C 1
ATOM 2767 O O . PHE A 1 342 ? 12.008 -46.531 -33.156 1 83.06 342 PHE A O 1
ATOM 2774 N N . ILE A 1 343 ? 10 -46.719 -32.156 1 87.12 343 ILE A N 1
ATOM 2775 C CA . ILE A 1 343 ? 10.469 -46.094 -30.922 1 87.12 343 ILE A CA 1
ATOM 2776 C C . ILE A 1 343 ? 10.664 -47.188 -29.844 1 87.12 343 ILE A C 1
ATOM 2778 O O . ILE A 1 343 ? 9.867 -48.125 -29.734 1 87.12 343 ILE A O 1
ATOM 2782 N N . ASP A 1 344 ? 11.75 -47.031 -29.25 1 84.06 344 ASP A N 1
ATOM 2783 C CA . ASP A 1 344 ? 12.141 -48.031 -28.281 1 84.06 344 ASP A CA 1
ATOM 2784 C C . ASP A 1 344 ? 11.133 -48.094 -27.125 1 84.06 344 ASP A C 1
ATOM 2786 O O . ASP A 1 344 ? 10.852 -49.188 -26.609 1 84.06 344 ASP A O 1
ATOM 2790 N N . ARG A 1 345 ? 10.711 -46.969 -26.719 1 87.88 345 ARG A N 1
ATOM 2791 C CA . ARG A 1 345 ? 9.812 -46.969 -25.578 1 87.88 345 ARG A CA 1
ATOM 2792 C C . ARG A 1 345 ? 8.805 -45.812 -25.672 1 87.88 345 ARG A C 1
ATOM 2794 O O . ARG A 1 345 ? 9.164 -44.719 -26.047 1 87.88 345 ARG A O 1
ATOM 2801 N N . ILE A 1 346 ? 7.547 -46.156 -25.438 1 89.81 346 ILE A N 1
ATOM 2802 C CA . ILE A 1 346 ? 6.488 -45.156 -25.375 1 89.81 346 ILE A CA 1
ATOM 2803 C C . ILE A 1 346 ? 5.773 -45.25 -24.031 1 89.81 346 ILE A C 1
ATOM 2805 O O . ILE A 1 346 ? 5.551 -46.375 -23.516 1 89.81 346 ILE A O 1
ATOM 2809 N N . ARG A 1 347 ? 5.559 -44.156 -23.359 1 91.25 347 ARG A N 1
ATOM 2810 C CA . ARG A 1 347 ? 4.824 -44.094 -22.109 1 91.25 347 ARG A CA 1
ATOM 2811 C C . ARG A 1 347 ? 3.654 -43.094 -22.219 1 91.25 347 ARG A C 1
ATOM 2813 O O . ARG A 1 347 ? 3.844 -41.938 -22.531 1 91.25 347 ARG A O 1
ATOM 2820 N N . LEU A 1 348 ? 2.516 -43.594 -22.047 1 94.12 348 LEU A N 1
ATOM 2821 C CA . LEU A 1 348 ? 1.315 -42.781 -21.984 1 94.12 348 LEU A CA 1
ATOM 2822 C C . LEU A 1 348 ? 0.729 -42.781 -20.578 1 94.12 348 LEU A C 1
ATOM 2824 O O . LEU A 1 348 ? 0.467 -43.844 -20 1 94.12 348 LEU A O 1
ATOM 2828 N N . SER A 1 349 ? 0.639 -41.688 -19.938 1 94.75 349 SER A N 1
ATOM 2829 C CA . SER A 1 349 ? -0.019 -41.469 -18.656 1 94.75 349 SER A CA 1
ATOM 2830 C C . SER A 1 349 ? -1.05 -40.344 -18.75 1 94.75 349 SER A C 1
ATOM 2832 O O . SER A 1 349 ? -0.708 -39.156 -18.641 1 94.75 349 SER A O 1
ATOM 2834 N N . ARG A 1 350 ? -2.283 -40.719 -18.938 1 95.06 350 ARG A N 1
ATOM 2835 C CA . ARG A 1 350 ? -3.271 -39.75 -19.391 1 95.06 350 ARG A CA 1
ATOM 2836 C C . ARG A 1 350 ? -4.449 -39.688 -18.422 1 95.06 350 ARG A C 1
ATOM 2838 O O . ARG A 1 350 ? -4.902 -40.719 -17.906 1 95.06 350 ARG A O 1
ATOM 2845 N N . ASP A 1 351 ? -4.832 -38.5 -18.109 1 92.06 351 ASP A N 1
ATOM 2846 C CA . ASP A 1 351 ? -6.156 -38.25 -17.547 1 92.06 351 ASP A CA 1
ATOM 2847 C C . ASP A 1 351 ? -7.195 -38.094 -18.656 1 92.06 351 ASP A C 1
ATOM 2849 O O . ASP A 1 351 ? -7.285 -37.031 -19.297 1 92.06 351 ASP A O 1
ATOM 2853 N N . ILE A 1 352 ? -7.988 -39.156 -18.812 1 89.06 352 ILE A N 1
ATOM 2854 C CA . ILE A 1 352 ? -8.828 -39.281 -20 1 89.06 352 ILE A CA 1
ATOM 2855 C C . ILE A 1 352 ? -9.836 -38.125 -20.047 1 89.06 352 ILE A C 1
ATOM 2857 O O . ILE A 1 352 ? -10.047 -37.531 -21.094 1 89.06 352 ILE A O 1
ATOM 2861 N N . TYR A 1 353 ? -10.43 -37.844 -19 1 86.12 353 TYR A N 1
ATOM 2862 C CA . TYR A 1 353 ? -11.422 -36.781 -18.938 1 86.12 353 TYR A CA 1
ATOM 2863 C C . TYR A 1 353 ? -10.797 -35.438 -19.281 1 86.12 353 TYR A C 1
ATOM 2865 O O . TYR A 1 353 ? -11.352 -34.656 -20.078 1 86.12 353 TYR A O 1
ATOM 2873 N N . THR A 1 354 ? -9.688 -35.125 -18.688 1 88.88 354 THR A N 1
ATOM 2874 C CA . THR A 1 354 ? -9.031 -33.844 -18.922 1 88.88 354 THR A CA 1
ATOM 2875 C C . THR A 1 354 ? -8.555 -33.719 -20.359 1 88.88 354 THR A C 1
ATOM 2877 O O . THR A 1 354 ? -8.641 -32.656 -20.969 1 88.88 354 THR A O 1
ATOM 2880 N N . ASP A 1 355 ? -8.062 -34.812 -20.875 1 91 355 ASP A N 1
ATOM 2881 C CA . ASP A 1 355 ? -7.656 -34.844 -22.281 1 91 355 ASP A CA 1
ATOM 2882 C C . ASP A 1 355 ? -8.82 -34.469 -23.188 1 91 355 ASP A C 1
ATOM 2884 O O . ASP A 1 355 ? -8.656 -33.688 -24.141 1 91 355 ASP A O 1
ATOM 2888 N N . LEU A 1 356 ? -9.914 -35.062 -22.891 1 86.69 356 LEU A N 1
ATOM 2889 C CA . LEU A 1 356 ? -11.094 -34.812 -23.703 1 86.69 356 LEU A CA 1
ATOM 2890 C C . LEU A 1 356 ? -11.547 -33.375 -23.562 1 86.69 356 LEU A C 1
ATOM 2892 O O . LEU A 1 356 ? -11.789 -32.688 -24.562 1 86.69 356 LEU A O 1
ATOM 2896 N N . MET A 1 357 ? -11.555 -32.844 -22.359 1 83.5 357 MET A N 1
ATOM 2897 C CA . MET A 1 357 ? -12.102 -31.531 -22.094 1 83.5 357 MET A CA 1
ATOM 2898 C C . MET A 1 357 ? -11.195 -30.438 -22.641 1 83.5 357 MET A C 1
ATOM 2900 O O . MET A 1 357 ? -11.664 -29.375 -23.062 1 83.5 357 MET A O 1
ATOM 2904 N N . LYS A 1 358 ? -9.945 -30.672 -22.641 1 86.88 358 LYS A N 1
ATOM 2905 C CA . LYS A 1 358 ? -9 -29.656 -23.141 1 86.88 358 LYS A CA 1
ATOM 2906 C C . LYS A 1 358 ? -9.172 -29.438 -24.641 1 86.88 358 LYS A C 1
ATOM 2908 O O . LYS A 1 358 ? -8.867 -28.344 -25.141 1 86.88 358 LYS A O 1
ATOM 2913 N N . VAL A 1 359 ? -9.641 -30.375 -25.281 1 82 359 VAL A N 1
ATOM 2914 C CA . VAL A 1 359 ? -9.742 -30.266 -26.719 1 82 359 VAL A CA 1
ATOM 2915 C C . VAL A 1 359 ? -11.188 -29.984 -27.125 1 82 359 VAL A C 1
ATOM 2917 O O . VAL A 1 359 ? -11.445 -29.234 -28.078 1 82 359 VAL A O 1
ATOM 2920 N N . PHE A 1 360 ? -12.164 -30.719 -26.453 1 70.19 360 PHE A N 1
ATOM 2921 C CA . PHE A 1 360 ? -13.578 -30.594 -26.797 1 70.19 360 PHE A CA 1
ATOM 2922 C C . PHE A 1 360 ? -14.156 -29.297 -26.234 1 70.19 360 PHE A C 1
ATOM 2924 O O . PHE A 1 360 ? -15.219 -28.859 -26.672 1 70.19 360 PHE A O 1
ATOM 2931 N N . ASN A 1 361 ? -13.68 -28.781 -25.156 1 56.94 361 ASN A N 1
ATOM 2932 C CA . ASN A 1 361 ? -14.391 -27.766 -24.375 1 56.94 361 ASN A CA 1
ATOM 2933 C C . ASN A 1 361 ? -15.188 -26.828 -25.266 1 56.94 361 ASN A C 1
ATOM 2935 O O . ASN A 1 361 ? -14.703 -25.766 -25.656 1 56.94 361 ASN A O 1
ATOM 2939 N N . PRO A 1 362 ? -16.062 -27.375 -25.953 1 43.72 362 PRO A N 1
ATOM 2940 C CA . PRO A 1 362 ? -17.125 -26.484 -26.422 1 43.72 362 PRO A CA 1
ATOM 2941 C C . PRO A 1 362 ? -17.438 -25.359 -25.438 1 43.72 362 PRO A C 1
ATOM 2943 O O . PRO A 1 362 ? -17.719 -24.234 -25.828 1 43.72 362 PRO A O 1
ATOM 2946 N N . TYR A 1 363 ? -17.938 -25.797 -24.172 1 38.16 363 TYR A N 1
ATOM 2947 C CA . TYR A 1 363 ? -18.547 -24.938 -23.156 1 38.16 363 TYR A CA 1
ATOM 2948 C C . TYR A 1 363 ? -17.469 -24.281 -22.297 1 38.16 363 TYR A C 1
ATOM 2950 O O . TYR A 1 363 ? -17.672 -24.094 -21.094 1 38.16 363 TYR A O 1
ATOM 2958 N N . ARG A 1 364 ? -16.281 -24.391 -22.531 1 41.62 364 ARG A N 1
ATOM 2959 C CA . ARG A 1 364 ? -15.445 -23.641 -21.609 1 41.62 364 ARG A CA 1
ATOM 2960 C C . ARG A 1 364 ? -15.953 -22.203 -21.453 1 41.62 364 ARG A C 1
ATOM 2962 O O . ARG A 1 364 ? -15.742 -21.359 -22.344 1 41.62 364 ARG A O 1
ATOM 2969 N N . LYS A 1 365 ? -17.047 -22.203 -21.094 1 37.06 365 LYS A N 1
ATOM 2970 C CA . LYS A 1 365 ? -17.297 -20.828 -20.672 1 37.06 365 LYS A CA 1
ATOM 2971 C C . LYS A 1 365 ? -16.094 -20.25 -19.938 1 37.06 365 LYS A C 1
ATOM 2973 O O . LYS A 1 365 ? -15.469 -20.938 -19.109 1 37.06 365 LYS A O 1
ATOM 2978 N N . SER A 1 366 ? -15.312 -19.469 -20.641 1 33.44 366 SER A N 1
ATOM 2979 C CA . SER A 1 366 ? -14.273 -18.609 -20.078 1 33.44 366 SER A CA 1
ATOM 2980 C C . SER A 1 366 ? -14.445 -18.438 -18.578 1 33.44 366 SER A C 1
ATOM 2982 O O . SER A 1 366 ? -15.523 -18.047 -18.109 1 33.44 366 SER A O 1
ATOM 2984 N N . SER A 1 367 ? -13.875 -19.25 -17.797 1 34.03 367 SER A N 1
ATOM 2985 C CA . SER A 1 367 ? -13.758 -19 -16.359 1 34.03 367 SER A CA 1
ATOM 2986 C C . SER A 1 367 ? -13.578 -17.516 -16.062 1 34.03 367 SER A C 1
ATOM 2988 O O . SER A 1 367 ? -13.281 -17.141 -14.93 1 34.03 367 SER A O 1
ATOM 2990 N N . LYS A 1 368 ? -13.164 -16.859 -17.125 1 33.44 368 LYS A N 1
ATOM 2991 C CA . LYS A 1 368 ? -12.789 -15.531 -16.656 1 33.44 368 LYS A CA 1
ATOM 2992 C C . LYS A 1 368 ? -13.688 -15.086 -15.508 1 33.44 368 LYS A C 1
ATOM 2994 O O . LYS A 1 368 ? -13.195 -14.555 -14.508 1 33.44 368 LYS A O 1
ATOM 2999 N N . TYR A 1 369 ? -14.969 -14.562 -15.875 1 29.27 369 TYR A N 1
ATOM 3000 C CA . TYR A 1 369 ? -15.828 -13.836 -14.953 1 29.27 369 TYR A CA 1
ATOM 3001 C C . TYR A 1 369 ? -16.594 -14.797 -14.055 1 29.27 369 TYR A C 1
ATOM 3003 O O . TYR A 1 369 ? -17.734 -15.18 -14.359 1 29.27 369 TYR A O 1
ATOM 3011 N N . ALA A 1 370 ? -16.203 -15.945 -13.812 1 35.09 370 ALA A N 1
ATOM 3012 C CA . ALA A 1 370 ? -16.953 -16.391 -12.633 1 35.09 370 ALA A CA 1
ATOM 3013 C C . ALA A 1 370 ? -17.312 -15.203 -11.734 1 35.09 370 ALA A C 1
ATOM 3015 O O . ALA A 1 370 ? -16.422 -14.586 -11.125 1 35.09 370 ALA A O 1
ATOM 3016 N N . ASP A 1 371 ? -18.109 -14.398 -12.148 1 33.69 371 ASP A N 1
ATOM 3017 C CA . ASP A 1 371 ? -18.797 -13.164 -11.781 1 33.69 371 ASP A CA 1
ATOM 3018 C C . ASP A 1 371 ? -19.016 -13.086 -10.273 1 33.69 371 ASP A C 1
ATOM 3020 O O . ASP A 1 371 ? -19.516 -14.031 -9.664 1 33.69 371 ASP A O 1
ATOM 3024 N N . MET A 1 372 ? -18.219 -12.477 -9.562 1 37.31 372 MET A N 1
ATOM 3025 C CA . MET A 1 372 ? -18.672 -11.898 -8.297 1 37.31 372 MET A CA 1
ATOM 3026 C C . MET A 1 372 ? -20.188 -11.836 -8.25 1 37.31 372 MET A C 1
ATOM 3028 O O . MET A 1 372 ? -20.766 -11.305 -7.293 1 37.31 372 MET A O 1
ATOM 3032 N N . ASN A 1 373 ? -20.797 -12.055 -9.367 1 38.5 373 ASN A N 1
ATOM 3033 C CA . ASN A 1 373 ? -22.188 -11.617 -9.477 1 38.5 373 ASN A CA 1
ATOM 3034 C C . ASN A 1 373 ? -23.109 -12.422 -8.57 1 38.5 373 ASN A C 1
ATOM 3036 O O . ASN A 1 373 ? -24.203 -11.977 -8.227 1 38.5 373 ASN A O 1
ATOM 3040 N N . SER A 1 374 ? -23.172 -13.898 -8.633 1 42.97 374 SER A N 1
ATOM 3041 C CA . SER A 1 374 ? -24.406 -14.453 -8.109 1 42.97 374 SER A CA 1
ATOM 3042 C C . SER A 1 374 ? -24.25 -14.922 -6.664 1 42.97 374 SER A C 1
ATOM 3044 O O . SER A 1 374 ? -23.141 -15.281 -6.246 1 42.97 374 SER A O 1
ATOM 3046 N N . LEU A 1 375 ? -25.078 -14.406 -5.895 1 46.56 375 LEU A N 1
ATOM 3047 C CA . LEU A 1 375 ? -25.312 -15.047 -4.605 1 46.56 375 LEU A CA 1
ATOM 3048 C C . LEU A 1 375 ? -25.25 -16.562 -4.738 1 46.56 375 LEU A C 1
ATOM 3050 O O . LEU A 1 375 ? -26.016 -17.156 -5.492 1 46.56 375 LEU A O 1
ATOM 3054 N N . ASN A 1 376 ? -24.016 -17.141 -4.461 1 48.94 376 ASN A N 1
ATOM 3055 C CA . ASN A 1 376 ? -24.031 -18.594 -4.406 1 48.94 376 ASN A CA 1
ATOM 3056 C C . ASN A 1 376 ? -25.141 -19.109 -3.494 1 48.94 376 ASN A C 1
ATOM 3058 O O . ASN A 1 376 ? -25.141 -18.828 -2.295 1 48.94 376 ASN A O 1
ATOM 3062 N N . ILE A 1 377 ? -26.141 -19.453 -4.203 1 43.62 377 ILE A N 1
ATOM 3063 C CA . ILE A 1 377 ? -27.203 -20.109 -3.441 1 43.62 377 ILE A CA 1
ATOM 3064 C C . ILE A 1 377 ? -26.906 -21.609 -3.332 1 43.62 377 ILE A C 1
ATOM 3066 O O . ILE A 1 377 ? -26.844 -22.297 -4.344 1 43.62 377 ILE A O 1
ATOM 3070 N N . ASN A 1 378 ? -26.188 -22.078 -2.424 1 42.16 378 ASN A N 1
ATOM 3071 C CA . ASN A 1 378 ? -26 -23.5 -2.186 1 42.16 378 ASN A CA 1
ATOM 3072 C C . ASN A 1 378 ? -27.344 -24.219 -2.012 1 42.16 378 ASN A C 1
ATOM 3074 O O . ASN A 1 378 ? -28.016 -24.047 -0.993 1 42.16 378 ASN A O 1
ATOM 3078 N N . ASN A 1 379 ? -27.891 -24.484 -3.152 1 35.69 379 ASN A N 1
ATOM 3079 C CA . ASN A 1 379 ? -28.922 -25.5 -3.014 1 35.69 379 ASN A CA 1
ATOM 3080 C C . ASN A 1 379 ? -28.312 -26.906 -2.986 1 35.69 379 ASN A C 1
ATOM 3082 O O . ASN A 1 379 ? -27.297 -27.172 -3.635 1 35.69 379 ASN A O 1
ATOM 3086 N N . THR A 1 380 ? -28.375 -27.656 -2.029 1 36.28 380 THR A N 1
ATOM 3087 C CA . THR A 1 380 ? -27.969 -29.047 -1.874 1 36.28 380 THR A CA 1
ATOM 3088 C C . THR A 1 380 ? -28.188 -29.828 -3.17 1 36.28 380 THR A C 1
ATOM 3090 O O . THR A 1 380 ? -28.188 -31.062 -3.166 1 36.28 380 THR A O 1
ATOM 3093 N N . THR A 1 381 ? -28.641 -29.391 -4.191 1 37.66 381 THR A N 1
ATOM 3094 C CA . THR A 1 381 ? -28.844 -30.359 -5.25 1 37.66 381 THR A CA 1
ATOM 3095 C C . THR A 1 381 ? -27.516 -30.844 -5.82 1 37.66 381 THR A C 1
ATOM 3097 O O . THR A 1 381 ? -26.609 -30.031 -6.059 1 37.66 381 THR A O 1
ATOM 3100 N N . SER A 1 382 ? -27.25 -32.219 -5.781 1 39.19 382 SER A N 1
ATOM 3101 C CA . SER A 1 382 ? -26.125 -33.062 -6.168 1 39.19 382 SER A CA 1
ATOM 3102 C C . SER A 1 382 ? -25.688 -32.781 -7.602 1 39.19 382 SER A C 1
ATOM 3104 O O . SER A 1 382 ? -26.391 -33.125 -8.555 1 39.19 382 SER A O 1
ATOM 3106 N N . ASN A 1 383 ? -25.219 -31.828 -8.016 1 44.97 383 ASN A N 1
ATOM 3107 C CA . ASN A 1 383 ? -24.625 -31.656 -9.344 1 44.97 383 ASN A CA 1
ATOM 3108 C C . ASN A 1 383 ? -23.516 -32.656 -9.602 1 44.97 383 ASN A C 1
ATOM 3110 O O . ASN A 1 383 ? -22.484 -32.625 -8.93 1 44.97 383 ASN A O 1
ATOM 3114 N N . TYR A 1 384 ? -23.984 -33.844 -10.203 1 50.62 384 TYR A N 1
ATOM 3115 C CA . TYR A 1 384 ? -22.953 -34.781 -10.641 1 50.62 384 TYR A CA 1
ATOM 3116 C C . TYR A 1 384 ? -22.078 -34.156 -11.727 1 50.62 384 TYR A C 1
ATOM 3118 O O . TYR A 1 384 ? -22.594 -33.688 -12.742 1 50.62 384 TYR A O 1
ATOM 3126 N N . PRO A 1 385 ? -20.812 -34.094 -11.578 1 61.25 385 PRO A N 1
ATOM 3127 C CA . PRO A 1 385 ? -19.906 -33.5 -12.578 1 61.25 385 PRO A CA 1
ATOM 3128 C C . PRO A 1 385 ? -19.781 -34.375 -13.828 1 61.25 385 PRO A C 1
ATOM 3130 O O . PRO A 1 385 ? -20.266 -35.531 -13.836 1 61.25 385 PRO A O 1
ATOM 3133 N N . PHE A 1 386 ? -19.344 -33.906 -14.977 1 69.56 386 PHE A N 1
ATOM 3134 C CA . PHE A 1 386 ? -18.953 -34.656 -16.172 1 69.56 386 PHE A CA 1
ATOM 3135 C C . PHE A 1 386 ? -18.094 -35.844 -15.812 1 69.56 386 PHE A C 1
ATOM 3137 O O . PHE A 1 386 ? -17.266 -35.781 -14.898 1 69.56 386 PHE A O 1
ATOM 3144 N N . HIS A 1 387 ? -18.5 -37.031 -16.391 1 75.38 387 HIS A N 1
ATOM 3145 C CA . HIS A 1 387 ? -17.594 -38.188 -16.25 1 75.38 387 HIS A CA 1
ATOM 3146 C C . HIS A 1 387 ? -17.531 -39 -17.547 1 75.38 387 HIS A C 1
ATOM 3148 O O . HIS A 1 387 ? -18.359 -38.812 -18.438 1 75.38 387 HIS A O 1
ATOM 3154 N N . VAL A 1 388 ? -16.469 -39.781 -17.672 1 81.25 388 VAL A N 1
ATOM 3155 C CA . VAL A 1 388 ? -16.25 -40.562 -18.875 1 81.25 388 VAL A CA 1
ATOM 3156 C C . VAL A 1 388 ? -16.188 -42.062 -18.531 1 81.25 388 VAL A C 1
ATOM 3158 O O . VAL A 1 388 ? -15.664 -42.438 -17.469 1 81.25 388 VAL A O 1
ATOM 3161 N N . LYS A 1 389 ? -16.766 -42.844 -19.406 1 81.19 389 LYS A N 1
ATOM 3162 C CA . LYS A 1 389 ? -16.625 -44.281 -19.344 1 81.19 389 LYS A CA 1
ATOM 3163 C C . LYS A 1 389 ? -15.898 -44.844 -20.562 1 81.19 389 LYS A C 1
ATOM 3165 O O . LYS A 1 389 ? -16.125 -44.375 -21.688 1 81.19 389 LYS A O 1
ATOM 3170 N N . VAL A 1 390 ? -15.016 -45.75 -20.312 1 84.81 390 VAL A N 1
ATOM 3171 C CA . VAL A 1 390 ? -14.281 -46.375 -21.422 1 84.81 390 VAL A CA 1
ATOM 3172 C C . VAL A 1 390 ? -15.047 -47.562 -21.938 1 84.81 390 VAL A C 1
ATOM 3174 O O . VAL A 1 390 ? -15.328 -48.5 -21.172 1 84.81 390 VAL A O 1
ATOM 3177 N N . LEU A 1 391 ? -15.359 -47.531 -23.219 1 82.19 391 LEU A N 1
ATOM 3178 C CA . LEU A 1 391 ? -16.078 -48.656 -23.844 1 82.19 391 LEU A CA 1
ATOM 3179 C C . LEU A 1 391 ? -15.102 -49.688 -24.391 1 82.19 391 LEU A C 1
ATOM 3181 O O . LEU A 1 391 ? -15.289 -50.875 -24.203 1 82.19 391 LEU A O 1
ATOM 3185 N N . GLU A 1 392 ? -14.195 -49.125 -25.078 1 84.12 392 GLU A N 1
ATOM 3186 C CA . GLU A 1 392 ? -13.242 -50 -25.75 1 84.12 392 GLU A CA 1
ATOM 3187 C C . GLU A 1 392 ? -11.867 -49.312 -25.844 1 84.12 392 GLU A C 1
ATOM 3189 O O . GLU A 1 392 ? -11.766 -48.094 -25.953 1 84.12 392 GLU A O 1
ATOM 3194 N N . ILE A 1 393 ? -10.836 -50.156 -25.797 1 87.44 393 ILE A N 1
ATOM 3195 C CA . ILE A 1 393 ? -9.469 -49.781 -26.125 1 87.44 393 ILE A CA 1
ATOM 3196 C C . ILE A 1 393 ? -8.992 -50.562 -27.344 1 87.44 393 ILE A C 1
ATOM 3198 O O . ILE A 1 393 ? -8.914 -51.781 -27.328 1 87.44 393 ILE A O 1
ATOM 3202 N N . ASN A 1 394 ? -8.727 -49.812 -28.359 1 86.5 394 ASN A N 1
ATOM 3203 C CA . ASN A 1 394 ? -8.336 -50.438 -29.625 1 86.5 394 ASN A CA 1
ATOM 3204 C C . ASN A 1 394 ? -6.887 -50.094 -29.984 1 86.5 394 ASN A C 1
ATOM 3206 O O . ASN A 1 394 ? -6.465 -48.969 -29.875 1 86.5 394 ASN A O 1
ATOM 3210 N N . PHE A 1 395 ? -6.152 -51.125 -30.344 1 88.44 395 PHE A N 1
ATOM 3211 C CA . PHE A 1 395 ? -4.773 -50.938 -30.781 1 88.44 395 PHE A CA 1
ATOM 3212 C C . PHE A 1 395 ? -4.652 -51.125 -32.281 1 88.44 395 PHE A C 1
ATOM 3214 O O . PHE A 1 395 ? -5.172 -52.094 -32.844 1 88.44 395 PHE A O 1
ATOM 3221 N N . TYR A 1 396 ? -4.031 -50.188 -32.875 1 87.44 396 TYR A N 1
ATOM 3222 C CA . TYR A 1 396 ? -3.793 -50.25 -34.312 1 87.44 396 TYR A CA 1
ATOM 3223 C C . TYR A 1 396 ? -2.301 -50.219 -34.625 1 87.44 396 TYR A C 1
ATOM 3225 O O . TYR A 1 396 ? -1.544 -49.469 -34.031 1 87.44 396 TYR A O 1
ATOM 3233 N N . VAL A 1 397 ? -1.856 -51.094 -35.531 1 87.19 397 VAL A N 1
ATOM 3234 C CA . VAL A 1 397 ? -0.455 -51.156 -35.938 1 87.19 397 VAL A CA 1
ATOM 3235 C C . VAL A 1 397 ? -0.313 -50.75 -37.375 1 87.19 397 VAL A C 1
ATOM 3237 O O . VAL A 1 397 ? -1.085 -51.188 -38.25 1 87.19 397 VAL A O 1
ATOM 3240 N N . ASN A 1 398 ? 0.554 -49.812 -37.625 1 85.38 398 ASN A N 1
ATOM 3241 C CA . ASN A 1 398 ? 0.976 -49.469 -38.969 1 85.38 398 ASN A CA 1
ATOM 3242 C C . ASN A 1 398 ? 2.322 -50.094 -39.344 1 85.38 398 ASN A C 1
ATOM 3244 O O . ASN A 1 398 ? 3.371 -49.562 -38.969 1 85.38 398 ASN A O 1
ATOM 3248 N N . PRO A 1 399 ? 2.26 -51.156 -40.031 1 79.44 399 PRO A N 1
ATOM 3249 C CA . PRO A 1 399 ? 3.52 -51.844 -40.344 1 79.44 399 PRO A CA 1
ATOM 3250 C C . PRO A 1 399 ? 4.461 -50.969 -41.188 1 79.44 399 PRO A C 1
ATOM 3252 O O . PRO A 1 399 ? 4.008 -50.219 -42.062 1 79.44 399 PRO A O 1
ATOM 3255 N N . HIS A 1 400 ? 5.723 -50.875 -40.781 1 73.88 400 HIS A N 1
ATOM 3256 C CA . HIS A 1 400 ? 6.777 -50.188 -41.5 1 73.88 400 HIS A CA 1
ATOM 3257 C C . HIS A 1 400 ? 8.055 -51 -41.562 1 73.88 400 HIS A C 1
ATOM 3259 O O . HIS A 1 400 ? 8.484 -51.562 -40.562 1 73.88 400 HIS A O 1
ATOM 3265 N N . ASN A 1 401 ? 8.719 -50.969 -42.75 1 70.81 401 ASN A N 1
ATOM 3266 C CA . ASN A 1 401 ? 10.023 -51.594 -43 1 70.81 401 ASN A CA 1
ATOM 3267 C C . ASN A 1 401 ? 10.094 -53 -42.406 1 70.81 401 ASN A C 1
ATOM 3269 O O . ASN A 1 401 ? 11.016 -53.312 -41.656 1 70.81 401 ASN A O 1
ATOM 3273 N N . ASP A 1 402 ? 9.156 -53.781 -42.5 1 69.75 402 ASP A N 1
ATOM 3274 C CA . ASP A 1 402 ? 9.117 -55.188 -42.156 1 69.75 402 ASP A CA 1
ATOM 3275 C C . ASP A 1 402 ? 8.805 -55.375 -40.656 1 69.75 402 ASP A C 1
ATOM 3277 O O . ASP A 1 402 ? 8.922 -56.469 -40.125 1 69.75 402 ASP A O 1
ATOM 3281 N N . ILE A 1 403 ? 8.641 -54.219 -40 1 76 403 ILE A N 1
ATOM 3282 C CA . ILE A 1 403 ? 8.219 -54.312 -38.594 1 76 403 ILE A CA 1
ATOM 3283 C C . ILE A 1 403 ? 6.695 -54.188 -38.5 1 76 403 ILE A C 1
ATOM 3285 O O . ILE A 1 403 ? 6.125 -53.188 -38.969 1 76 403 ILE A O 1
ATOM 3289 N N . ASN A 1 404 ? 6.051 -55.188 -37.969 1 76.75 404 ASN A N 1
ATOM 3290 C CA . ASN A 1 404 ? 4.594 -55.188 -37.938 1 76.75 404 ASN A CA 1
ATOM 3291 C C . ASN A 1 404 ? 4.082 -55.562 -36.531 1 76.75 404 ASN A C 1
ATOM 3293 O O . ASN A 1 404 ? 2.971 -56.094 -36.406 1 76.75 404 ASN A O 1
ATOM 3297 N N . LYS A 1 405 ? 5.035 -55.344 -35.656 1 75.5 405 LYS A N 1
ATOM 3298 C CA . LYS A 1 405 ? 4.66 -55.719 -34.312 1 75.5 405 LYS A CA 1
ATOM 3299 C C . LYS A 1 405 ? 4.918 -54.594 -33.344 1 75.5 405 LYS A C 1
ATOM 3301 O O . LYS A 1 405 ? 5.891 -53.844 -33.469 1 75.5 405 LYS A O 1
ATOM 3306 N N . ILE A 1 406 ? 3.904 -54.406 -32.406 1 79.88 406 ILE A N 1
ATOM 3307 C CA . ILE A 1 406 ? 4.117 -53.5 -31.266 1 79.88 406 ILE A CA 1
ATOM 3308 C C . ILE A 1 406 ? 3.988 -54.281 -29.969 1 79.88 406 ILE A C 1
ATOM 3310 O O . ILE A 1 406 ? 3.344 -55.344 -29.922 1 79.88 406 ILE A O 1
ATOM 3314 N N . THR A 1 407 ? 4.652 -53.812 -29.016 1 79.88 407 THR A N 1
ATOM 3315 C CA . THR A 1 407 ? 4.613 -54.469 -27.719 1 79.88 407 THR A CA 1
ATOM 3316 C C . THR A 1 407 ? 3.965 -53.562 -26.672 1 79.88 407 THR A C 1
ATOM 3318 O O . THR A 1 407 ? 4.254 -52.375 -26.609 1 79.88 407 THR A O 1
ATOM 3321 N N . VAL A 1 408 ? 3.008 -54.094 -25.953 1 82.06 408 VAL A N 1
ATOM 3322 C CA . VAL A 1 408 ? 2.43 -53.438 -24.781 1 82.06 408 VAL A CA 1
ATOM 3323 C C . VAL A 1 408 ? 2.898 -54.156 -23.516 1 82.06 408 VAL A C 1
ATOM 3325 O O . VAL A 1 408 ? 2.531 -55.312 -23.266 1 82.06 408 VAL A O 1
ATOM 3328 N N . GLU A 1 409 ? 3.693 -53.469 -22.812 1 78.12 409 GLU A N 1
ATOM 3329 C CA . GLU A 1 409 ? 4.262 -54.062 -21.594 1 78.12 409 GLU A CA 1
ATOM 3330 C C . GLU A 1 409 ? 3.314 -53.875 -20.406 1 78.12 409 GLU A C 1
ATOM 3332 O O . GLU A 1 409 ? 3.145 -54.812 -19.609 1 78.12 409 GLU A O 1
ATOM 3337 N N . LYS A 1 410 ? 2.812 -52.688 -20.297 1 77.81 410 LYS A N 1
ATOM 3338 C CA . LYS A 1 410 ? 1.88 -52.375 -19.219 1 77.81 410 LYS A CA 1
ATOM 3339 C C . LYS A 1 410 ? 0.663 -51.625 -19.75 1 77.81 410 LYS A C 1
ATOM 3341 O O . LYS A 1 410 ? 0.788 -50.781 -20.625 1 77.81 410 LYS A O 1
ATOM 3346 N N . LEU A 1 411 ? -0.488 -52 -19.328 1 82.06 411 LEU A N 1
ATOM 3347 C CA . LEU A 1 411 ? -1.747 -51.312 -19.609 1 82.06 411 LEU A CA 1
ATOM 3348 C C . LEU A 1 411 ? -2.643 -51.281 -18.375 1 82.06 411 LEU A C 1
ATOM 3350 O O . LEU A 1 411 ? -3.062 -52.312 -17.875 1 82.06 411 LEU A O 1
ATOM 3354 N N . TYR A 1 412 ? -2.822 -50.062 -17.906 1 78.69 412 TYR A N 1
ATOM 3355 C CA . TYR A 1 412 ? -3.588 -49.906 -16.672 1 78.69 412 TYR A CA 1
ATOM 3356 C C . TYR A 1 412 ? -4.691 -48.875 -16.859 1 78.69 412 TYR A C 1
ATOM 3358 O O . TYR A 1 412 ? -4.488 -47.844 -17.516 1 78.69 412 TYR A O 1
ATOM 3366 N N . LEU A 1 413 ? -5.844 -49.219 -16.281 1 78.94 413 LEU A N 1
ATOM 3367 C CA . LEU A 1 413 ? -6.953 -48.281 -16.172 1 78.94 413 LEU A CA 1
ATOM 3368 C C . LEU A 1 413 ? -7.402 -48.156 -14.711 1 78.94 413 LEU A C 1
ATOM 3370 O O . LEU A 1 413 ? -7.457 -49.156 -13.984 1 78.94 413 LEU A O 1
ATOM 3374 N N . SER A 1 414 ? -7.609 -46.906 -14.234 1 74.94 414 SER A N 1
ATOM 3375 C CA . SER A 1 414 ? -8.109 -46.75 -12.875 1 74.94 414 SER A CA 1
ATOM 3376 C C . SER A 1 414 ? -9.039 -45.562 -12.766 1 74.94 414 SER A C 1
ATOM 3378 O O . SER A 1 414 ? -8.992 -44.625 -13.602 1 74.94 414 SER A O 1
ATOM 3380 N N . GLU A 1 415 ? -9.953 -45.656 -11.695 1 70.12 415 GLU A N 1
ATOM 3381 C CA . GLU A 1 415 ? -10.812 -44.562 -11.32 1 70.12 415 GLU A CA 1
ATOM 3382 C C . GLU A 1 415 ? -10.156 -43.688 -10.25 1 70.12 415 GLU A C 1
ATOM 3384 O O . GLU A 1 415 ? -9.422 -44.188 -9.398 1 70.12 415 GLU A O 1
ATOM 3389 N N . SER A 1 416 ? -10.328 -42.344 -10.445 1 61.06 416 SER A N 1
ATOM 3390 C CA . SER A 1 416 ? -9.836 -41.5 -9.375 1 61.06 416 SER A CA 1
ATOM 3391 C C . SER A 1 416 ? -10.617 -41.719 -8.086 1 61.06 416 SER A C 1
ATOM 3393 O O . SER A 1 416 ? -11.852 -41.812 -8.109 1 61.06 416 SER A O 1
ATOM 3395 N N . ASN A 1 417 ? -10.094 -42.219 -7.02 1 50.88 417 ASN A N 1
ATOM 3396 C CA . ASN A 1 417 ? -10.781 -42.406 -5.75 1 50.88 417 ASN A CA 1
ATOM 3397 C C . ASN A 1 417 ? -11.258 -41.094 -5.156 1 50.88 417 ASN A C 1
ATOM 3399 O O . ASN A 1 417 ? -11.758 -41.062 -4.027 1 50.88 417 ASN A O 1
ATOM 3403 N N . SER A 1 418 ? -11 -40 -5.676 1 46.47 418 SER A N 1
ATOM 3404 C CA . SER A 1 418 ? -11.219 -38.75 -4.949 1 46.47 418 SER A CA 1
ATOM 3405 C C . SER A 1 418 ? -12.703 -38.469 -4.781 1 46.47 418 SER A C 1
ATOM 3407 O O . SER A 1 418 ? -13.086 -37.5 -4.109 1 46.47 418 SER A O 1
ATOM 3409 N N . LEU A 1 419 ? -13.625 -38.812 -5.617 1 40.06 419 LEU A N 1
ATOM 3410 C CA . LEU A 1 419 ? -14.922 -38.156 -5.535 1 40.06 419 LEU A CA 1
ATOM 3411 C C . LEU A 1 419 ? -15.727 -38.688 -4.355 1 40.06 419 LEU A C 1
ATOM 3413 O O . LEU A 1 419 ? -16.859 -38.25 -4.129 1 40.06 419 LEU A O 1
ATOM 3417 N N . THR A 1 420 ? -15.57 -39.938 -3.883 1 35.16 420 THR A N 1
ATOM 3418 C CA . THR A 1 420 ? -16.703 -40.281 -3.049 1 35.16 420 THR A CA 1
ATOM 3419 C C . THR A 1 420 ? -16.797 -39.375 -1.831 1 35.16 420 THR A C 1
ATOM 3421 O O . THR A 1 420 ? -17.891 -39.094 -1.341 1 35.16 420 THR A O 1
ATOM 3424 N N . SER A 1 421 ? -16 -39.625 -0.607 1 32.31 421 SER A N 1
ATOM 3425 C CA . SER A 1 421 ? -16.422 -39.156 0.716 1 32.31 421 SER A CA 1
ATOM 3426 C C . SER A 1 421 ? -16.219 -37.656 0.871 1 32.31 421 SER A C 1
ATOM 3428 O O . SER A 1 421 ? -15.211 -37.125 0.431 1 32.31 421 SER A O 1
ATOM 3430 N N . SER A 1 422 ? -17.312 -36.812 0.951 1 33.06 422 SER A N 1
ATOM 3431 C CA . SER A 1 422 ? -17.5 -35.469 1.452 1 33.06 422 SER A CA 1
ATOM 3432 C C . SER A 1 422 ? -16.438 -35.094 2.465 1 33.06 422 SER A C 1
ATOM 3434 O O . SER A 1 422 ? -16.5 -34.031 3.086 1 33.06 422 SER A O 1
ATOM 3436 N N . SER A 1 423 ? -15.984 -36.031 3.355 1 31.36 423 SER A N 1
ATOM 3437 C CA . SER A 1 423 ? -15.25 -35.625 4.559 1 31.36 423 SER A CA 1
ATOM 3438 C C . SER A 1 423 ? -13.961 -34.906 4.207 1 31.36 423 SER A C 1
ATOM 3440 O O . SER A 1 423 ? -13.43 -35.062 3.105 1 31.36 423 SER A O 1
ATOM 3442 N N . SER A 1 424 ? -13.547 -33.969 5.172 1 34.28 424 SER A N 1
ATOM 3443 C CA . SER A 1 424 ? -12.406 -33.062 5.191 1 34.28 424 SER A CA 1
ATOM 3444 C C . SER A 1 424 ? -11.227 -33.656 4.426 1 34.28 424 SER A C 1
ATOM 3446 O O . SER A 1 424 ? -10.602 -32.969 3.619 1 34.28 424 SER A O 1
ATOM 3448 N N . LEU A 1 425 ? -10.398 -34.469 5.223 1 33.75 425 LEU A N 1
ATOM 3449 C CA . LEU A 1 425 ? -9.109 -34.938 4.734 1 33.75 425 LEU A CA 1
ATOM 3450 C C . LEU A 1 425 ? -9.297 -35.938 3.578 1 33.75 425 LEU A C 1
ATOM 3452 O O . LEU A 1 425 ? -10.117 -36.844 3.66 1 33.75 425 LEU A O 1
ATOM 3456 N N . PRO A 1 426 ? -9.203 -35.594 2.334 1 38.12 426 PRO A N 1
ATOM 3457 C CA . PRO A 1 426 ? -9.266 -36.688 1.358 1 38.12 426 PRO A CA 1
ATOM 3458 C C . PRO A 1 426 ? -8.875 -38.031 1.956 1 38.12 426 PRO A C 1
ATOM 3460 O O . PRO A 1 426 ? -7.934 -38.125 2.746 1 38.12 426 PRO A O 1
ATOM 3463 N N . PRO A 1 427 ? -9.789 -38.875 2.352 1 36.09 427 PRO A N 1
ATOM 3464 C CA . PRO A 1 427 ? -9.148 -40.156 2.611 1 36.09 427 PRO A CA 1
ATOM 3465 C C . PRO A 1 427 ? -8.008 -40.469 1.646 1 36.09 427 PRO A C 1
ATOM 3467 O O . PRO A 1 427 ? -8.234 -40.656 0.45 1 36.09 427 PRO A O 1
ATOM 3470 N N . ILE A 1 428 ? -6.973 -39.688 1.62 1 42.19 428 ILE A N 1
ATOM 3471 C CA . ILE A 1 428 ? -5.684 -40.031 1.038 1 42.19 428 ILE A CA 1
ATOM 3472 C C . ILE A 1 428 ? -5.473 -41.562 1.125 1 42.19 428 ILE A C 1
ATOM 3474 O O . ILE A 1 428 ? -4.367 -42.062 0.889 1 42.19 428 ILE A O 1
ATOM 3478 N N . ASN A 1 429 ? -6.363 -42.312 1.648 1 45.34 429 ASN A N 1
ATOM 3479 C CA . ASN A 1 429 ? -6 -43.719 1.815 1 45.34 429 ASN A CA 1
ATOM 3480 C C . ASN A 1 429 ? -5.469 -44.312 0.517 1 45.34 429 ASN A C 1
ATOM 3482 O O . ASN A 1 429 ? -4.254 -44.438 0.327 1 45.34 429 ASN A O 1
ATOM 3486 N N . LYS A 1 430 ? -6.285 -45.25 -0.316 1 57.25 430 LYS A N 1
ATOM 3487 C CA . LYS A 1 430 ? -5.758 -46.375 -1.093 1 57.25 430 LYS A CA 1
ATOM 3488 C C . LYS A 1 430 ? -5.504 -45.969 -2.541 1 57.25 430 LYS A C 1
ATOM 3490 O O . LYS A 1 430 ? -6.438 -45.875 -3.342 1 57.25 430 LYS A O 1
ATOM 3495 N N . MET A 1 431 ? -4.367 -45.188 -2.754 1 68.69 431 MET A N 1
ATOM 3496 C CA . MET A 1 431 ? -4 -45 -4.156 1 68.69 431 MET A CA 1
ATOM 3497 C C . MET A 1 431 ? -3.75 -46.344 -4.828 1 68.69 431 MET A C 1
ATOM 3499 O O . MET A 1 431 ? -3.084 -47.219 -4.262 1 68.69 431 MET A O 1
ATOM 3503 N N . THR A 1 432 ? -4.352 -46.469 -5.938 1 73.62 432 THR A N 1
ATOM 3504 C CA . THR A 1 432 ? -4.172 -47.688 -6.715 1 73.62 432 THR A CA 1
ATOM 3505 C C . THR A 1 432 ? -2.789 -47.719 -7.355 1 73.62 432 THR A C 1
ATOM 3507 O O . THR A 1 432 ? -2.102 -46.688 -7.422 1 73.62 432 THR A O 1
ATOM 3510 N N . LEU A 1 433 ? -2.342 -48.812 -7.641 1 74.88 433 LEU A N 1
ATOM 3511 C CA . LEU A 1 433 ? -1.09 -48.969 -8.367 1 74.88 433 LEU A CA 1
ATOM 3512 C C . LEU A 1 433 ? -1.1 -48.125 -9.648 1 74.88 433 LEU A C 1
ATOM 3514 O O . LEU A 1 433 ? -0.087 -47.531 -10.008 1 74.88 433 LEU A O 1
ATOM 3518 N N . THR A 1 434 ? -2.252 -48.062 -10.273 1 79.88 434 THR A N 1
ATOM 3519 C CA . THR A 1 434 ? -2.377 -47.312 -11.5 1 79.88 434 THR A CA 1
ATOM 3520 C C . THR A 1 434 ? -2.166 -45.812 -11.234 1 79.88 434 THR A C 1
ATOM 3522 O O . THR A 1 434 ? -1.465 -45.125 -11.992 1 79.88 434 THR A O 1
ATOM 3525 N N . GLU A 1 435 ? -2.752 -45.406 -10.188 1 84.31 435 GLU A N 1
ATOM 3526 C CA . GLU A 1 435 ? -2.604 -44 -9.852 1 84.31 435 GLU A CA 1
ATOM 3527 C C . GLU A 1 435 ? -1.157 -43.656 -9.492 1 84.31 435 GLU A C 1
ATOM 3529 O O . GLU A 1 435 ? -0.655 -42.594 -9.844 1 84.31 435 GLU A O 1
ATOM 3534 N N . LYS A 1 436 ? -0.545 -44.469 -8.773 1 86.25 436 LYS A N 1
ATOM 3535 C CA . LYS A 1 436 ? 0.86 -44.281 -8.438 1 86.25 436 LYS A CA 1
ATOM 3536 C C . LYS A 1 436 ? 1.724 -44.219 -9.695 1 86.25 436 LYS A C 1
ATOM 3538 O O . LYS A 1 436 ? 2.57 -43.312 -9.82 1 86.25 436 LYS A O 1
ATOM 3543 N N . LEU A 1 437 ? 1.544 -45.188 -10.594 1 87.56 437 LEU A N 1
ATOM 3544 C CA . LEU A 1 437 ? 2.295 -45.188 -11.844 1 87.56 437 LEU A CA 1
ATOM 3545 C C . LEU A 1 437 ? 1.983 -43.969 -12.68 1 87.56 437 LEU A C 1
ATOM 3547 O O . LEU A 1 437 ? 2.867 -43.406 -13.344 1 87.56 437 LEU A O 1
ATOM 3551 N N . PHE A 1 438 ? 0.697 -43.562 -12.648 1 91.56 438 PHE A N 1
ATOM 3552 C CA . PHE A 1 438 ? 0.248 -42.375 -13.336 1 91.56 438 PHE A CA 1
ATOM 3553 C C . PHE A 1 438 ? 1.054 -41.156 -12.883 1 91.56 438 PHE A C 1
ATOM 3555 O O . PHE A 1 438 ? 1.603 -40.438 -13.711 1 91.56 438 PHE A O 1
ATOM 3562 N N . HIS A 1 439 ? 1.172 -41.031 -11.617 1 94.56 439 HIS A N 1
ATOM 3563 C CA . HIS A 1 439 ? 1.887 -39.875 -11.055 1 94.56 439 HIS A CA 1
ATOM 3564 C C . HIS A 1 439 ? 3.391 -40 -11.266 1 94.56 439 HIS A C 1
ATOM 3566 O O . HIS A 1 439 ? 4.074 -39.031 -11.555 1 94.56 439 HIS A O 1
ATOM 3572 N N . GLU A 1 440 ? 3.865 -41.156 -11.148 1 94.75 440 GLU A N 1
ATOM 3573 C CA . GLU A 1 440 ? 5.297 -41.375 -11.305 1 94.75 440 GLU A CA 1
ATOM 3574 C C . GLU A 1 440 ? 5.754 -41.062 -12.727 1 94.75 440 GLU A C 1
ATOM 3576 O O . GLU A 1 440 ? 6.762 -40.375 -12.922 1 94.75 440 GLU A O 1
ATOM 3581 N N . ILE A 1 441 ? 5.055 -41.562 -13.711 1 95.44 441 ILE A N 1
ATOM 3582 C CA . ILE A 1 441 ? 5.43 -41.344 -15.102 1 95.44 441 ILE A CA 1
ATOM 3583 C C . ILE A 1 441 ? 5.387 -39.875 -15.422 1 95.44 441 ILE A C 1
ATOM 3585 O O . ILE A 1 441 ? 6.285 -39.344 -16.094 1 95.44 441 ILE A O 1
ATOM 3589 N N . ARG A 1 442 ? 4.398 -39.188 -14.961 1 97.31 442 ARG A N 1
ATOM 3590 C CA . ARG A 1 442 ? 4.238 -37.781 -15.234 1 97.31 442 ARG A CA 1
ATOM 3591 C C . ARG A 1 442 ? 5.324 -36.938 -14.539 1 97.31 442 ARG A C 1
ATOM 3593 O O . ARG A 1 442 ? 5.859 -36 -15.117 1 97.31 442 ARG A O 1
ATOM 3600 N N . PHE A 1 443 ? 5.629 -37.312 -13.336 1 97.81 443 PHE A N 1
ATOM 3601 C CA . PHE A 1 443 ? 6.719 -36.719 -12.586 1 97.81 443 PHE A CA 1
ATOM 3602 C C . PHE A 1 443 ? 8.047 -36.875 -13.32 1 97.81 443 PHE A C 1
ATOM 3604 O O . PHE A 1 443 ? 8.758 -35.906 -13.57 1 97.81 443 PHE A O 1
ATOM 3611 N N . VAL A 1 444 ? 8.328 -38.031 -13.719 1 97.62 444 VAL A N 1
ATOM 3612 C CA . VAL A 1 444 ? 9.602 -38.344 -14.367 1 97.62 444 VAL A CA 1
ATOM 3613 C C . VAL A 1 444 ? 9.656 -37.688 -15.75 1 97.62 444 VAL A C 1
ATOM 3615 O O . VAL A 1 444 ? 10.703 -37.219 -16.172 1 97.62 444 VAL A O 1
ATOM 3618 N N . SER A 1 445 ? 8.539 -37.688 -16.453 1 97.38 445 SER A N 1
ATOM 3619 C CA . SER A 1 445 ? 8.484 -37.031 -17.766 1 97.38 445 SER A CA 1
ATOM 3620 C C . SER A 1 445 ? 8.844 -35.562 -17.672 1 97.38 445 SER A C 1
ATOM 3622 O O . SER A 1 445 ? 9.57 -35.031 -18.516 1 97.38 445 SER A O 1
ATOM 3624 N N . ALA A 1 446 ? 8.289 -34.938 -16.672 1 98.56 446 ALA A N 1
ATOM 3625 C CA . ALA A 1 446 ? 8.602 -33.5 -16.453 1 98.56 446 ALA A CA 1
ATOM 3626 C C . ALA A 1 446 ? 10.086 -33.312 -16.156 1 98.56 446 ALA A C 1
ATOM 3628 O O . ALA A 1 446 ? 10.727 -32.438 -16.703 1 98.56 446 ALA A O 1
ATOM 3629 N N . ALA A 1 447 ? 10.617 -34.125 -15.297 1 98.75 447 ALA A N 1
ATOM 3630 C CA . ALA A 1 447 ? 12.039 -34.062 -14.969 1 98.75 447 ALA A CA 1
ATOM 3631 C C . ALA A 1 447 ? 12.906 -34.312 -16.203 1 98.75 447 ALA A C 1
ATOM 3633 O O . ALA A 1 447 ? 13.867 -33.562 -16.438 1 98.75 447 ALA A O 1
ATOM 3634 N N . ASP A 1 448 ? 12.539 -35.344 -16.969 1 97.62 448 ASP A N 1
ATOM 3635 C CA . ASP A 1 448 ? 13.289 -35.688 -18.188 1 97.62 448 ASP A CA 1
ATOM 3636 C C . ASP A 1 448 ? 13.266 -34.531 -19.188 1 97.62 448 ASP A C 1
ATOM 3638 O O . ASP A 1 448 ? 14.234 -34.312 -19.922 1 97.62 448 ASP A O 1
ATOM 3642 N N . TRP A 1 449 ? 12.172 -33.875 -19.25 1 97.81 449 TRP A N 1
ATOM 3643 C CA . TRP A 1 449 ? 12.07 -32.719 -20.156 1 97.81 449 TRP A CA 1
ATOM 3644 C C . TRP A 1 449 ? 13.148 -31.688 -19.844 1 97.81 449 TRP A C 1
ATOM 3646 O O . TRP A 1 449 ? 13.758 -31.125 -20.75 1 97.81 449 TRP A O 1
ATOM 3656 N N . PHE A 1 450 ? 13.43 -31.406 -18.562 1 98.75 450 PHE A N 1
ATOM 3657 C CA . PHE A 1 450 ? 14.398 -30.406 -18.156 1 98.75 450 PHE A CA 1
ATOM 3658 C C . PHE A 1 450 ? 15.82 -30.844 -18.484 1 98.75 450 PHE A C 1
ATOM 3660 O O . PHE A 1 450 ? 16.703 -30.016 -18.703 1 98.75 450 PHE A O 1
ATOM 3667 N N . ILE A 1 451 ? 16.047 -32.156 -18.531 1 98.38 451 ILE A N 1
ATOM 3668 C CA . ILE A 1 451 ? 17.344 -32.656 -18.969 1 98.38 451 ILE A CA 1
ATOM 3669 C C . ILE A 1 451 ? 17.5 -32.469 -20.469 1 98.38 451 ILE A C 1
ATOM 3671 O O . ILE A 1 451 ? 18.516 -31.922 -20.922 1 98.38 451 ILE A O 1
ATOM 3675 N N . LYS A 1 452 ? 16.516 -32.781 -21.156 1 96.06 452 LYS A N 1
ATOM 3676 C CA . LYS A 1 452 ? 16.562 -32.781 -22.609 1 96.06 452 LYS A CA 1
ATOM 3677 C C . LYS A 1 452 ? 16.672 -31.344 -23.141 1 96.06 452 LYS A C 1
ATOM 3679 O O . LYS A 1 452 ? 17.312 -31.125 -24.172 1 96.06 452 LYS A O 1
ATOM 3684 N N . HIS A 1 453 ? 16.125 -30.391 -22.453 1 97.5 453 HIS A N 1
ATOM 3685 C CA . HIS A 1 453 ? 15.961 -29.078 -23.031 1 97.5 453 HIS A CA 1
ATOM 3686 C C . HIS A 1 453 ? 16.844 -28.047 -22.328 1 97.5 453 HIS A C 1
ATOM 3688 O O . HIS A 1 453 ? 16.688 -26.844 -22.562 1 97.5 453 HIS A O 1
ATOM 3694 N N . GLN A 1 454 ? 17.703 -28.453 -21.469 1 98.56 454 GLN A N 1
ATOM 3695 C CA . GLN A 1 454 ? 18.641 -27.5 -20.875 1 98.56 454 GLN A CA 1
ATOM 3696 C C . GLN A 1 454 ? 19.641 -27 -21.906 1 98.56 454 GLN A C 1
ATOM 3698 O O . GLN A 1 454 ? 20.219 -27.797 -22.656 1 98.56 454 GLN A O 1
ATOM 3703 N N . ASP A 1 455 ? 19.844 -25.734 -22.031 1 97.88 455 ASP A N 1
ATOM 3704 C CA . ASP A 1 455 ? 20.719 -25.188 -23.047 1 97.88 455 ASP A CA 1
ATOM 3705 C C . ASP A 1 455 ? 22.156 -25.047 -22.516 1 97.88 455 ASP A C 1
ATOM 3707 O O . ASP A 1 455 ? 22.469 -25.516 -21.438 1 97.88 455 ASP A O 1
ATOM 3711 N N . ARG A 1 456 ? 23.016 -24.344 -23.281 1 96.25 456 ARG A N 1
ATOM 3712 C CA . ARG A 1 456 ? 24.438 -24.266 -22.984 1 96.25 456 ARG A CA 1
ATOM 3713 C C . ARG A 1 456 ? 24.703 -23.375 -21.781 1 96.25 456 ARG A C 1
ATOM 3715 O O . ARG A 1 456 ? 25.734 -23.5 -21.109 1 96.25 456 ARG A O 1
ATOM 3722 N N . LEU A 1 457 ? 23.75 -22.516 -21.484 1 96.94 457 LEU A N 1
ATOM 3723 C CA . LEU A 1 457 ? 23.922 -21.609 -20.344 1 96.94 457 LEU A CA 1
ATOM 3724 C C . LEU A 1 457 ? 23.328 -22.219 -19.078 1 96.94 457 LEU A C 1
ATOM 3726 O O . LEU A 1 457 ? 23.328 -21.578 -18.016 1 96.94 457 LEU A O 1
ATOM 3730 N N . GLY A 1 458 ? 22.812 -23.469 -19.234 1 97.81 458 GLY A N 1
ATOM 3731 C CA . GLY A 1 458 ? 22.281 -24.172 -18.078 1 97.81 458 GLY A CA 1
ATOM 3732 C C . GLY A 1 458 ? 20.844 -23.797 -17.75 1 97.81 458 GLY A C 1
ATOM 3733 O O . GLY A 1 458 ? 20.328 -24.141 -16.688 1 97.81 458 GLY A O 1
ATOM 3734 N N . GLY A 1 459 ? 20.234 -23.047 -18.609 1 98.25 459 GLY A N 1
ATOM 3735 C CA . GLY A 1 459 ? 18.875 -22.594 -18.344 1 98.25 459 GLY A CA 1
ATOM 3736 C C . GLY A 1 459 ? 17.859 -23.156 -19.328 1 98.25 459 GLY A C 1
ATOM 3737 O O . GLY A 1 459 ? 18.188 -24.016 -20.141 1 98.25 459 GLY A O 1
ATOM 3738 N N . TRP A 1 460 ? 16.625 -22.828 -19.109 1 98.69 460 TRP A N 1
ATOM 3739 C CA . TRP A 1 460 ? 15.477 -23.203 -19.953 1 98.69 460 TRP A CA 1
ATOM 3740 C C . TRP A 1 460 ? 14.75 -21.953 -20.453 1 98.69 460 TRP A C 1
ATOM 3742 O O . TRP A 1 460 ? 14.008 -21.312 -19.703 1 98.69 460 TRP A O 1
ATOM 3752 N N . SER A 1 461 ? 14.961 -21.656 -21.656 1 97.69 461 SER A N 1
ATOM 3753 C CA . SER A 1 461 ? 14.438 -20.422 -22.234 1 97.69 461 SER A CA 1
ATOM 3754 C C . SER A 1 461 ? 12.938 -20.531 -22.5 1 97.69 461 SER A C 1
ATOM 3756 O O . SER A 1 461 ? 12.422 -21.625 -22.75 1 97.69 461 SER A O 1
ATOM 3758 N N . VAL A 1 462 ? 12.258 -19.469 -22.359 1 97.81 462 VAL A N 1
ATOM 3759 C CA . VAL A 1 462 ? 10.852 -19.328 -22.719 1 97.81 462 VAL A CA 1
ATOM 3760 C C . VAL A 1 462 ? 10.727 -18.703 -24.094 1 97.81 462 VAL A C 1
ATOM 3762 O O . VAL A 1 462 ? 11.078 -17.531 -24.297 1 97.81 462 VAL A O 1
ATOM 3765 N N . ASN A 1 463 ? 10.195 -19.391 -24.984 1 96.31 463 ASN A N 1
ATOM 3766 C CA . ASN A 1 463 ? 10.227 -18.984 -26.375 1 96.31 463 ASN A CA 1
ATOM 3767 C C . ASN A 1 463 ? 8.898 -18.359 -26.812 1 96.31 463 ASN A C 1
ATOM 3769 O O . ASN A 1 463 ? 8.305 -18.781 -27.812 1 96.31 463 ASN A O 1
ATOM 3773 N N . VAL A 1 464 ? 8.445 -17.391 -26.047 1 96.69 464 VAL A N 1
ATOM 3774 C CA . VAL A 1 464 ? 7.262 -16.594 -26.344 1 96.69 464 VAL A CA 1
ATOM 3775 C C . VAL A 1 464 ? 7.52 -15.133 -25.984 1 96.69 464 VAL A C 1
ATOM 3777 O O . VAL A 1 464 ? 8.32 -14.836 -25.094 1 96.69 464 VAL A O 1
ATOM 3780 N N . GLN A 1 465 ? 6.914 -14.266 -26.688 1 96.31 465 GLN A N 1
ATOM 3781 C CA . GLN A 1 465 ? 7.031 -12.844 -26.359 1 96.31 465 GLN A CA 1
ATOM 3782 C C . GLN A 1 465 ? 6.195 -12.5 -25.125 1 96.31 465 GLN A C 1
ATOM 3784 O O . GLN A 1 465 ? 5.07 -12.977 -24.984 1 96.31 465 GLN A O 1
ATOM 3789 N N . ARG A 1 466 ? 6.742 -11.711 -24.234 1 95.19 466 ARG A N 1
ATOM 3790 C CA . ARG A 1 466 ? 6.02 -11.195 -23.078 1 95.19 466 ARG A CA 1
ATOM 3791 C C . ARG A 1 466 ? 6.012 -9.664 -23.078 1 95.19 466 ARG A C 1
ATOM 3793 O O . ARG A 1 466 ? 7.07 -9.039 -23.109 1 95.19 466 ARG A O 1
ATOM 3800 N N . SER A 1 467 ? 4.801 -9.156 -23.078 1 91.06 467 SER A N 1
ATOM 3801 C CA . SER A 1 467 ? 4.66 -7.703 -23.109 1 91.06 467 SER A CA 1
ATOM 3802 C C . SER A 1 467 ? 4.094 -7.168 -21.812 1 91.06 467 SER A C 1
ATOM 3804 O O . SER A 1 467 ? 3.301 -7.84 -21.141 1 91.06 467 SER A O 1
ATOM 3806 N N . LEU A 1 468 ? 4.539 -6.078 -21.375 1 85.06 468 LEU A N 1
ATOM 3807 C CA . LEU A 1 468 ? 4.043 -5.305 -20.25 1 85.06 468 LEU A CA 1
ATOM 3808 C C . LEU A 1 468 ? 3.9 -3.83 -20.609 1 85.06 468 LEU A C 1
ATOM 3810 O O . LEU A 1 468 ? 4.727 -3.291 -21.359 1 85.06 468 LEU A O 1
ATOM 3814 N N . ASN A 1 469 ? 2.9 -3.25 -20.031 1 73.44 469 ASN A N 1
ATOM 3815 C CA . ASN A 1 469 ? 2.645 -1.855 -20.359 1 73.44 469 ASN A CA 1
ATOM 3816 C C . ASN A 1 469 ? 3.861 -0.978 -20.078 1 73.44 469 ASN A C 1
ATOM 3818 O O . ASN A 1 469 ? 4.461 -1.065 -19.016 1 73.44 469 ASN A O 1
ATOM 3822 N N . ARG A 1 470 ? 4.332 -0.265 -21.047 1 69.62 470 ARG A N 1
ATOM 3823 C CA . ARG A 1 470 ? 5.328 0.799 -20.969 1 69.62 470 ARG A CA 1
ATOM 3824 C C . ARG A 1 470 ? 6.738 0.224 -20.875 1 69.62 470 ARG A C 1
ATOM 3826 O O . ARG A 1 470 ? 7.633 0.846 -20.297 1 69.62 470 ARG A O 1
ATOM 3833 N N . ARG A 1 471 ? 6.883 -1.048 -21.234 1 78.88 471 ARG A N 1
ATOM 3834 C CA . ARG A 1 471 ? 8.195 -1.687 -21.281 1 78.88 471 ARG A CA 1
ATOM 3835 C C . ARG A 1 471 ? 8.445 -2.324 -22.641 1 78.88 471 ARG A C 1
ATOM 3837 O O . ARG A 1 471 ? 7.508 -2.715 -23.344 1 78.88 471 ARG A O 1
ATOM 3844 N N . LYS A 1 472 ? 9.727 -2.277 -22.984 1 85.81 472 LYS A N 1
ATOM 3845 C CA . LYS A 1 472 ? 10.094 -3.096 -24.141 1 85.81 472 LYS A CA 1
ATOM 3846 C C . LYS A 1 472 ? 9.75 -4.562 -23.906 1 85.81 472 LYS A C 1
ATOM 3848 O O . LYS A 1 472 ? 10.039 -5.113 -22.844 1 85.81 472 LYS A O 1
ATOM 3853 N N . PRO A 1 473 ? 9.086 -5.125 -24.859 1 92.94 473 PRO A N 1
ATOM 3854 C CA . PRO A 1 473 ? 8.711 -6.527 -24.672 1 92.94 473 PRO A CA 1
ATOM 3855 C C . PRO A 1 473 ? 9.914 -7.453 -24.547 1 92.94 473 PRO A C 1
ATOM 3857 O O . PRO A 1 473 ? 10.977 -7.168 -25.094 1 92.94 473 PRO A O 1
ATOM 3860 N N . LEU A 1 474 ? 9.758 -8.445 -23.781 1 95.94 474 LEU A N 1
ATOM 3861 C CA . LEU A 1 474 ? 10.734 -9.531 -23.766 1 95.94 474 LEU A CA 1
ATOM 3862 C C . LEU A 1 474 ? 10.617 -10.375 -25.031 1 95.94 474 LEU A C 1
ATOM 3864 O O . LEU A 1 474 ? 9.57 -1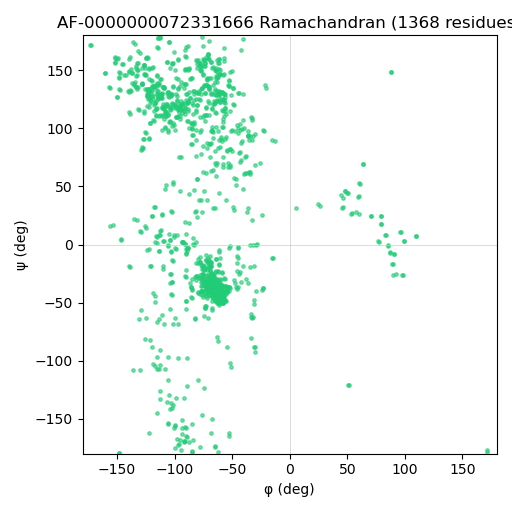0.977 -25.281 1 95.94 474 LEU A O 1
ATOM 3868 N N . GLU A 1 475 ? 11.633 -10.391 -25.766 1 95.81 475 GLU A N 1
ATOM 3869 C CA . GLU A 1 475 ? 11.648 -11.227 -26.969 1 95.81 475 GLU A CA 1
ATOM 3870 C C . GLU A 1 475 ? 11.797 -12.703 -26.609 1 95.81 475 GLU A C 1
ATOM 3872 O O . GLU A 1 475 ? 12.383 -13.039 -25.578 1 95.81 475 GLU A O 1
ATOM 3877 N N . PRO A 1 476 ? 11.289 -13.555 -27.5 1 97 476 PRO A N 1
ATOM 3878 C CA . PRO A 1 476 ? 11.43 -14.984 -27.219 1 97 476 PRO A CA 1
ATOM 3879 C C . PRO A 1 476 ? 12.875 -15.391 -26.922 1 97 476 PRO A C 1
ATOM 3881 O O . PRO A 1 476 ? 13.805 -14.891 -27.562 1 97 476 PRO A O 1
ATOM 3884 N N . GLY A 1 477 ? 12.984 -16.312 -25.953 1 97.5 477 GLY A N 1
ATOM 3885 C CA . GLY A 1 477 ? 14.312 -16.781 -25.594 1 97.5 477 GLY A CA 1
ATOM 3886 C C . GLY A 1 477 ? 14.766 -16.297 -24.219 1 97.5 477 GLY A C 1
ATOM 3887 O O . GLY A 1 477 ? 15.914 -16.516 -23.828 1 97.5 477 GLY A O 1
ATOM 3888 N N . TRP A 1 478 ? 13.852 -15.664 -23.484 1 97.88 478 TRP A N 1
ATOM 3889 C CA . TRP A 1 478 ? 14.203 -15.141 -22.172 1 97.88 478 TRP A CA 1
ATOM 3890 C C . TRP A 1 478 ? 14.148 -16.25 -21.125 1 97.88 478 TRP A C 1
ATOM 3892 O O . TRP A 1 478 ? 13.555 -17.312 -21.359 1 97.88 478 TRP A O 1
ATOM 3902 N N . TYR A 1 479 ? 14.867 -16.047 -19.953 1 98.56 479 TYR A N 1
ATOM 3903 C CA . TYR A 1 479 ? 14.875 -16.984 -18.844 1 98.56 479 TYR A CA 1
ATOM 3904 C C . TYR A 1 479 ? 14.062 -16.453 -17.672 1 98.56 479 TYR A C 1
ATOM 3906 O O . TYR A 1 479 ? 13.789 -15.25 -17.594 1 98.56 479 TYR A O 1
ATOM 3914 N N . SER A 1 480 ? 13.617 -17.312 -16.844 1 98.75 480 SER A N 1
ATOM 3915 C CA . SER A 1 480 ? 12.852 -16.953 -15.656 1 98.75 480 SER A CA 1
ATOM 3916 C C . SER A 1 480 ? 13.492 -17.5 -14.383 1 98.75 480 SER A C 1
ATOM 3918 O O . SER A 1 480 ? 13.773 -18.703 -14.297 1 98.75 480 SER A O 1
ATOM 3920 N N . ALA A 1 481 ? 13.695 -16.641 -13.43 1 98.88 481 ALA A N 1
ATOM 3921 C CA . ALA A 1 481 ? 14.242 -17.109 -12.156 1 98.88 481 ALA A CA 1
ATOM 3922 C C . ALA A 1 481 ? 13.305 -18.109 -11.5 1 98.88 481 ALA A C 1
ATOM 3924 O O . ALA A 1 481 ? 13.766 -19.078 -10.867 1 98.88 481 ALA A O 1
ATOM 3925 N N . MET A 1 482 ? 12.008 -17.875 -11.586 1 98.81 482 MET A N 1
ATOM 3926 C CA . MET A 1 482 ? 11.039 -18.844 -11.055 1 98.81 482 MET A CA 1
ATOM 3927 C C . MET A 1 482 ? 11.164 -20.188 -11.75 1 98.81 482 MET A C 1
ATOM 3929 O O . MET A 1 482 ? 11.141 -21.234 -11.102 1 98.81 482 MET A O 1
ATOM 3933 N N . GLY A 1 483 ? 11.336 -20.109 -13.078 1 98.56 483 GLY A N 1
ATOM 3934 C CA . GLY A 1 483 ? 11.539 -21.328 -13.836 1 98.56 483 GLY A CA 1
ATOM 3935 C C . GLY A 1 483 ? 12.789 -22.078 -13.43 1 98.56 483 GLY A C 1
ATOM 3936 O O . GLY A 1 483 ? 12.758 -23.297 -13.242 1 98.56 483 GLY A O 1
ATOM 3937 N N . GLN A 1 484 ? 13.906 -21.359 -13.289 1 98.62 484 GLN A N 1
ATOM 3938 C CA . GLN A 1 484 ? 15.156 -21.953 -12.844 1 98.62 484 GLN A CA 1
ATOM 3939 C C . GLN A 1 484 ? 14.992 -22.609 -11.469 1 98.62 484 GLN A C 1
ATOM 3941 O O . GLN A 1 484 ? 15.406 -23.75 -11.258 1 98.62 484 GLN A O 1
ATOM 3946 N N . GLY A 1 485 ? 14.383 -21.859 -10.562 1 98.75 485 GLY A N 1
ATOM 3947 C CA . GLY A 1 485 ? 14.219 -22.344 -9.203 1 98.75 485 GLY A CA 1
ATOM 3948 C C . GLY A 1 485 ? 13.336 -23.578 -9.102 1 98.75 485 GLY A C 1
ATOM 3949 O O . GLY A 1 485 ? 13.719 -24.562 -8.477 1 98.75 485 GLY A O 1
ATOM 3950 N N . GLN A 1 486 ? 12.203 -23.547 -9.711 1 98.75 486 GLN A N 1
ATOM 3951 C CA . GLN A 1 486 ? 11.273 -24.656 -9.617 1 98.75 486 GLN A CA 1
ATOM 3952 C C . GLN A 1 486 ? 11.797 -25.875 -10.383 1 98.75 486 GLN A C 1
ATOM 3954 O O . GLN A 1 486 ? 11.555 -27.016 -9.984 1 98.75 486 GLN A O 1
ATOM 3959 N N . ALA A 1 487 ? 12.508 -25.641 -11.469 1 98.88 487 ALA A N 1
ATOM 3960 C CA . ALA A 1 487 ? 13.188 -26.75 -12.141 1 98.88 487 ALA A CA 1
ATOM 3961 C C . ALA A 1 487 ? 14.18 -27.422 -11.203 1 98.88 487 ALA A C 1
ATOM 3963 O O . ALA A 1 487 ? 14.211 -28.656 -11.117 1 98.88 487 ALA A O 1
ATOM 3964 N N . ILE A 1 488 ? 14.961 -26.641 -10.523 1 98.81 488 ILE A N 1
ATOM 3965 C CA . ILE A 1 488 ? 15.938 -27.188 -9.586 1 98.81 488 ILE A CA 1
ATOM 3966 C C . ILE A 1 488 ? 15.219 -28 -8.508 1 98.81 488 ILE A C 1
ATOM 3968 O O . ILE A 1 488 ? 15.625 -29.125 -8.188 1 98.81 488 ILE A O 1
ATOM 3972 N N . SER A 1 489 ? 14.109 -27.438 -7.926 1 98.62 489 SER A N 1
ATOM 3973 C CA . SER A 1 489 ? 13.336 -28.172 -6.922 1 98.62 489 SER A CA 1
ATOM 3974 C C . SER A 1 489 ? 12.867 -29.516 -7.453 1 98.62 489 SER A C 1
ATOM 3976 O O . SER A 1 489 ? 12.906 -30.516 -6.73 1 98.62 489 SER A O 1
ATOM 3978 N N . LEU A 1 490 ? 12.422 -29.516 -8.672 1 98.81 490 LEU A N 1
ATOM 3979 C CA . LEU A 1 490 ? 11.953 -30.75 -9.297 1 98.81 490 LEU A CA 1
ATOM 3980 C C . LEU A 1 490 ? 13.109 -31.734 -9.5 1 98.81 490 LEU A C 1
ATOM 3982 O O . LEU A 1 490 ? 12.992 -32.906 -9.18 1 98.81 490 LEU A O 1
ATOM 3986 N N . LEU A 1 491 ? 14.219 -31.266 -10 1 98.62 491 LEU A N 1
ATOM 3987 C CA . LEU A 1 491 ? 15.359 -32.094 -10.359 1 98.62 491 LEU A CA 1
ATOM 3988 C C . LEU A 1 491 ? 16 -32.688 -9.109 1 98.62 491 LEU A C 1
ATOM 3990 O O . LEU A 1 491 ? 16.5 -33.812 -9.141 1 98.62 491 LEU A O 1
ATOM 3994 N N . VAL A 1 492 ? 16.016 -31.953 -8.047 1 97.38 492 VAL A N 1
ATOM 3995 C CA . VAL A 1 492 ? 16.516 -32.469 -6.773 1 97.38 492 VAL A CA 1
ATOM 3996 C C . VAL A 1 492 ? 15.68 -33.688 -6.348 1 97.38 492 VAL A C 1
ATOM 3998 O O . VAL A 1 492 ? 16.234 -34.688 -5.918 1 97.38 492 VAL A O 1
ATOM 4001 N N . ARG A 1 493 ? 14.445 -33.594 -6.457 1 97.31 493 ARG A N 1
ATOM 4002 C CA . ARG A 1 493 ? 13.539 -34.688 -6.105 1 97.31 493 ARG A CA 1
ATOM 4003 C C . ARG A 1 493 ? 13.688 -35.844 -7.07 1 97.31 493 ARG A C 1
ATOM 4005 O O . ARG A 1 493 ? 13.633 -37 -6.664 1 97.31 493 ARG A O 1
ATOM 4012 N N . ALA A 1 494 ? 13.883 -35.531 -8.344 1 98.06 494 ALA A N 1
ATOM 4013 C CA . ALA A 1 494 ? 14.102 -36.594 -9.328 1 98.06 494 ALA A CA 1
ATOM 4014 C C . ALA A 1 494 ? 15.383 -37.375 -9.031 1 98.06 494 ALA A C 1
ATOM 4016 O O . ALA A 1 494 ? 15.414 -38.594 -9.117 1 98.06 494 ALA A O 1
ATOM 4017 N N . TYR A 1 495 ? 16.422 -36.656 -8.695 1 96.12 495 TYR A N 1
ATOM 4018 C CA . TYR A 1 495 ? 17.672 -37.312 -8.312 1 96.12 495 TYR A CA 1
ATOM 4019 C C . TYR A 1 495 ? 17.484 -38.188 -7.094 1 96.12 495 TYR A C 1
ATOM 4021 O O . TYR A 1 495 ? 17.922 -39.344 -7.078 1 96.12 495 TYR A O 1
ATOM 4029 N N . SER A 1 496 ? 16.859 -37.656 -6.109 1 94.5 496 SER A N 1
ATOM 4030 C CA . SER A 1 496 ? 16.641 -38.406 -4.879 1 94.5 496 SER A CA 1
ATOM 4031 C C . SER A 1 496 ? 15.797 -39.656 -5.137 1 94.5 496 SER A C 1
ATOM 4033 O O . SER A 1 496 ? 16.047 -40.719 -4.555 1 94.5 496 SER A O 1
ATOM 4035 N N . TYR A 1 497 ? 14.836 -39.531 -5.984 1 94.31 497 TYR A N 1
ATOM 4036 C CA . TYR A 1 497 ? 13.891 -40.594 -6.258 1 94.31 497 TYR A CA 1
ATOM 4037 C C . TYR A 1 497 ? 14.531 -41.688 -7.121 1 94.31 497 TYR A C 1
ATOM 4039 O O . TYR A 1 497 ? 14.312 -42.875 -6.895 1 94.31 497 TYR A O 1
ATOM 4047 N N . THR A 1 498 ? 15.344 -41.344 -8.125 1 94.88 498 THR A N 1
ATOM 4048 C CA . THR A 1 498 ? 15.828 -42.281 -9.125 1 94.88 498 THR A CA 1
ATOM 4049 C C . THR A 1 498 ? 17.281 -42.656 -8.852 1 94.88 498 THR A C 1
ATOM 4051 O O . THR A 1 498 ? 17.766 -43.688 -9.344 1 94.88 498 THR A O 1
ATOM 4054 N N . GLY A 1 499 ? 18.016 -41.781 -8.164 1 91.94 499 GLY A N 1
ATOM 4055 C CA . GLY A 1 499 ? 19.438 -41.969 -7.969 1 91.94 499 GLY A CA 1
ATOM 4056 C C . GLY A 1 499 ? 20.266 -41.625 -9.195 1 91.94 499 GLY A C 1
ATOM 4057 O O . GLY A 1 499 ? 21.484 -41.75 -9.188 1 91.94 499 GLY A O 1
ATOM 4058 N N . ASN A 1 500 ? 19.641 -41.156 -10.234 1 95.12 500 ASN A N 1
ATOM 4059 C CA . ASN A 1 500 ? 20.328 -40.844 -11.477 1 95.12 500 ASN A CA 1
ATOM 4060 C C . ASN A 1 500 ? 21.047 -39.5 -11.383 1 95.12 500 ASN A C 1
ATOM 4062 O O . ASN A 1 500 ? 20.406 -38.438 -11.25 1 95.12 500 ASN A O 1
ATOM 4066 N N . ARG A 1 501 ? 22.281 -39.406 -11.625 1 93.12 501 ARG A N 1
ATOM 4067 C CA . ARG A 1 501 ? 23.141 -38.219 -11.414 1 93.12 501 ARG A CA 1
ATOM 4068 C C . ARG A 1 501 ? 22.875 -37.156 -12.484 1 93.12 501 ARG A C 1
ATOM 4070 O O . ARG A 1 501 ? 23.266 -36 -12.312 1 93.12 501 ARG A O 1
ATOM 4077 N N . VAL A 1 502 ? 22.297 -37.531 -13.547 1 96.94 502 VAL A N 1
ATOM 4078 C CA . VAL A 1 502 ? 22.047 -36.562 -14.625 1 96.94 502 VAL A CA 1
ATOM 4079 C C . VAL A 1 502 ? 21.203 -35.406 -14.109 1 96.94 502 VAL A C 1
ATOM 4081 O O . VAL A 1 502 ? 21.375 -34.281 -14.523 1 96.94 502 VAL A O 1
ATOM 4084 N N . TYR A 1 503 ? 20.281 -35.719 -13.203 1 97.44 503 TYR A N 1
ATOM 4085 C CA . TYR A 1 503 ? 19.422 -34.688 -12.625 1 97.44 503 TYR A CA 1
ATOM 4086 C C . TYR A 1 503 ? 20.234 -33.75 -11.742 1 97.44 503 TYR A C 1
ATOM 4088 O O . TYR A 1 503 ? 20.016 -32.531 -11.758 1 97.44 503 TYR A O 1
ATOM 4096 N N . LEU A 1 504 ? 21.188 -34.25 -11.023 1 95.19 504 LEU A N 1
ATOM 4097 C CA . LEU A 1 504 ? 22.047 -33.469 -10.164 1 95.19 504 LEU A CA 1
ATOM 4098 C C . LEU A 1 504 ? 22.938 -32.531 -10.992 1 95.19 504 LEU A C 1
ATOM 4100 O O . LEU A 1 504 ? 23.109 -31.359 -10.648 1 95.19 504 LEU A O 1
ATOM 4104 N N . ASP A 1 505 ? 23.5 -33.031 -12.039 1 95.88 505 ASP A N 1
ATOM 4105 C CA . ASP A 1 505 ? 24.359 -32.25 -12.922 1 95.88 505 ASP A CA 1
ATOM 4106 C C . ASP A 1 505 ? 23.594 -31.094 -13.539 1 95.88 505 ASP A C 1
ATOM 4108 O O . ASP A 1 505 ? 24.156 -30 -13.719 1 95.88 505 ASP A O 1
ATOM 4112 N N . ALA A 1 506 ? 22.344 -31.359 -13.859 1 98.06 506 ALA A N 1
ATOM 4113 C CA . ALA A 1 506 ? 21.516 -30.281 -14.406 1 98.06 506 ALA A CA 1
ATOM 4114 C C . ALA A 1 506 ? 21.312 -29.172 -13.391 1 98.06 506 ALA A C 1
ATOM 4116 O O . ALA A 1 506 ? 21.266 -28 -13.75 1 98.06 506 ALA A O 1
ATOM 4117 N N . CYS A 1 507 ? 21.172 -29.516 -12.102 1 97.62 507 CYS A N 1
ATOM 4118 C CA . CYS A 1 507 ? 21.062 -28.516 -11.047 1 97.62 507 CYS A CA 1
ATOM 4119 C C . CYS A 1 507 ? 22.297 -27.641 -10.992 1 97.62 507 CYS A C 1
ATOM 4121 O O . CYS A 1 507 ? 22.188 -26.422 -10.859 1 97.62 507 CYS A O 1
ATOM 4123 N N . HIS A 1 508 ? 23.516 -28.266 -11.203 1 96.31 508 HIS A N 1
ATOM 4124 C CA . HIS A 1 508 ? 24.781 -27.531 -11.203 1 96.31 508 HIS A CA 1
ATOM 4125 C C . HIS A 1 508 ? 24.797 -26.469 -12.297 1 96.31 508 HIS A C 1
ATOM 4127 O O . HIS A 1 508 ? 25.109 -25.297 -12.031 1 96.31 508 HIS A O 1
ATOM 4133 N N . ARG A 1 509 ? 24.391 -26.875 -13.406 1 97.88 509 ARG A N 1
ATOM 4134 C CA . ARG A 1 509 ? 24.469 -25.984 -14.57 1 97.88 509 ARG A CA 1
ATOM 4135 C C . ARG A 1 509 ? 23.438 -24.859 -14.453 1 97.88 509 ARG A C 1
ATOM 4137 O O . ARG A 1 509 ? 23.688 -23.75 -14.945 1 97.88 509 ARG A O 1
ATOM 4144 N N . ALA A 1 510 ? 22.375 -25.125 -13.781 1 98.62 510 ALA A N 1
ATOM 4145 C CA . ALA A 1 510 ? 21.266 -24.172 -13.695 1 98.62 510 ALA A CA 1
ATOM 4146 C C . ALA A 1 510 ? 21.656 -22.953 -12.859 1 98.62 510 ALA A C 1
ATOM 4148 O O . ALA A 1 510 ? 21 -21.922 -12.93 1 98.62 510 ALA A O 1
ATOM 4149 N N . LEU A 1 511 ? 22.766 -23 -12.078 1 98.25 511 LEU A N 1
ATOM 4150 C CA . LEU A 1 511 ? 23.156 -21.938 -11.148 1 98.25 511 LEU A CA 1
ATOM 4151 C C . LEU A 1 511 ? 23.75 -20.75 -11.891 1 98.25 511 LEU A C 1
ATOM 4153 O O . LEU A 1 511 ? 23.781 -19.625 -11.367 1 98.25 511 LEU A O 1
ATOM 4157 N N . TYR A 1 512 ? 24.203 -20.969 -13.047 1 98.19 512 TYR A N 1
ATOM 4158 C CA . TYR A 1 512 ? 24.984 -19.984 -13.781 1 98.19 512 TYR A CA 1
ATOM 4159 C C . TYR A 1 512 ? 24.188 -18.719 -14.016 1 98.19 512 TYR A C 1
ATOM 4161 O O . TYR A 1 512 ? 24.672 -17.609 -13.781 1 98.19 512 TYR A O 1
ATOM 4169 N N . LEU A 1 513 ? 22.953 -18.812 -14.398 1 98.5 513 LEU A N 1
ATOM 4170 C CA . LEU A 1 513 ? 22.125 -17.688 -14.82 1 98.5 513 LEU A CA 1
ATOM 4171 C C . LEU A 1 513 ? 21.828 -16.766 -13.648 1 98.5 513 LEU A C 1
ATOM 4173 O O . LEU A 1 513 ? 21.516 -15.586 -13.844 1 98.5 513 LEU A O 1
ATOM 4177 N N . PHE A 1 514 ? 21.875 -17.281 -12.406 1 98.69 514 PHE A N 1
ATOM 4178 C CA . PHE A 1 514 ? 21.609 -16.469 -11.219 1 98.69 514 PHE A CA 1
ATOM 4179 C C . PHE A 1 514 ? 22.672 -15.375 -11.062 1 98.69 514 PHE A C 1
ATOM 4181 O O . PHE A 1 514 ? 22.469 -14.422 -10.305 1 98.69 514 PHE A O 1
ATOM 4188 N N . ASN A 1 515 ? 23.75 -15.516 -11.844 1 97.94 515 ASN A N 1
ATOM 4189 C CA . ASN A 1 515 ? 24.844 -14.555 -11.727 1 97.94 515 ASN A CA 1
ATOM 4190 C C . ASN A 1 515 ? 24.875 -13.586 -12.906 1 97.94 515 ASN A C 1
ATOM 4192 O O . ASN A 1 515 ? 25.719 -12.688 -12.945 1 97.94 515 ASN A O 1
ATOM 4196 N N . ILE A 1 516 ? 24 -13.727 -13.828 1 98.19 516 ILE A N 1
ATOM 4197 C CA . ILE A 1 516 ? 24.016 -12.906 -15.039 1 98.19 516 ILE A CA 1
ATOM 4198 C C . ILE A 1 516 ? 22.906 -11.852 -14.953 1 98.19 516 ILE A C 1
ATOM 4200 O O . ILE A 1 516 ? 21.75 -12.172 -14.695 1 98.19 516 ILE A O 1
ATOM 4204 N N . HIS A 1 517 ? 23.281 -10.625 -15.148 1 97.81 517 HIS A N 1
ATOM 4205 C CA . HIS A 1 517 ? 22.344 -9.5 -15.094 1 97.81 517 HIS A CA 1
ATOM 4206 C C . HIS A 1 517 ? 21.344 -9.562 -16.234 1 97.81 517 HIS A C 1
ATOM 4208 O O . HIS A 1 517 ? 21.656 -10.055 -17.328 1 97.81 517 HIS A O 1
ATOM 4214 N N . VAL A 1 518 ? 20.188 -9.023 -16.047 1 97.12 518 VAL A N 1
ATOM 4215 C CA . VAL A 1 518 ? 19.109 -9.07 -17.031 1 97.12 518 VAL A CA 1
ATOM 4216 C C . VAL A 1 518 ? 19.531 -8.367 -18.312 1 97.12 518 VAL A C 1
ATOM 4218 O O . VAL A 1 518 ? 19.125 -8.773 -19.406 1 97.12 518 VAL A O 1
ATOM 4221 N N . ASN A 1 519 ? 20.328 -7.352 -18.25 1 94.94 519 ASN A N 1
ATOM 4222 C CA . ASN A 1 519 ? 20.766 -6.613 -19.422 1 94.94 519 ASN A CA 1
ATOM 4223 C C . ASN A 1 519 ? 21.734 -7.441 -20.266 1 94.94 519 ASN A C 1
ATOM 4225 O O . ASN A 1 519 ? 22 -7.102 -21.422 1 94.94 519 ASN A O 1
ATOM 4229 N N . HIS A 1 520 ? 22.234 -8.555 -19.766 1 96.44 520 HIS A N 1
ATOM 4230 C CA . HIS A 1 520 ? 23.125 -9.445 -20.484 1 96.44 520 HIS A CA 1
ATOM 4231 C C . HIS A 1 520 ? 22.453 -10.789 -20.781 1 96.44 520 HIS A C 1
ATOM 4233 O O . HIS A 1 520 ? 23.125 -11.789 -21.031 1 96.44 520 HIS A O 1
ATOM 4239 N N . GLY A 1 521 ? 21.141 -10.812 -20.562 1 96.12 521 GLY A N 1
ATOM 4240 C CA . GLY A 1 521 ? 20.391 -12 -20.922 1 96.12 521 GLY A CA 1
ATOM 4241 C C . GLY A 1 521 ? 20.172 -12.945 -19.766 1 96.12 521 GLY A C 1
ATOM 4242 O O . GLY A 1 521 ? 19.719 -14.078 -19.953 1 96.12 521 GLY A O 1
ATOM 4243 N N . GLY A 1 522 ? 20.484 -12.477 -18.562 1 97.81 522 GLY A N 1
ATOM 4244 C CA . GLY A 1 522 ? 20.297 -13.312 -17.391 1 97.81 522 GLY A CA 1
ATOM 4245 C C . GLY A 1 522 ? 19.031 -13.008 -16.609 1 97.81 522 GLY A C 1
ATOM 4246 O O . GLY A 1 522 ? 18.031 -12.578 -17.203 1 97.81 522 GLY A O 1
ATOM 4247 N N . ILE A 1 523 ? 19.047 -13.344 -15.273 1 98.62 523 ILE A N 1
ATOM 4248 C CA . ILE A 1 523 ? 17.828 -13.227 -14.484 1 98.62 523 ILE A CA 1
ATOM 4249 C C . ILE A 1 523 ? 18.109 -12.453 -13.195 1 98.62 523 ILE A C 1
ATOM 4251 O O . ILE A 1 523 ? 17.266 -12.383 -12.312 1 98.62 523 ILE A O 1
ATOM 4255 N N . ARG A 1 524 ? 19.25 -11.828 -13.062 1 98.5 524 ARG A N 1
ATOM 4256 C CA . ARG A 1 524 ? 19.625 -11.07 -11.875 1 98.5 524 ARG A CA 1
ATOM 4257 C C . ARG A 1 524 ? 19.453 -9.578 -12.094 1 98.5 524 ARG A C 1
ATOM 4259 O O . ARG A 1 524 ? 19.766 -9.055 -13.172 1 98.5 524 ARG A O 1
ATOM 4266 N N . SER A 1 525 ? 18.906 -8.898 -11.133 1 97.94 525 SER A N 1
ATOM 4267 C CA . SER A 1 525 ? 18.844 -7.438 -11.133 1 97.94 525 SER A CA 1
ATOM 4268 C C . SER A 1 525 ? 19.203 -6.871 -9.766 1 97.94 525 SER A C 1
ATOM 4270 O O . SER A 1 525 ? 19.5 -7.621 -8.836 1 97.94 525 SER A O 1
ATOM 4272 N N . TYR A 1 526 ? 19.297 -5.555 -9.695 1 95.88 526 TYR A N 1
ATOM 4273 C CA . TYR A 1 526 ? 19.609 -4.836 -8.469 1 95.88 526 TYR A CA 1
ATOM 4274 C C . TYR A 1 526 ? 18.531 -3.811 -8.148 1 95.88 526 TYR A C 1
ATOM 4276 O O . TYR A 1 526 ? 18.141 -3.012 -9.008 1 95.88 526 TYR A O 1
ATOM 4284 N N . PHE A 1 527 ? 18.016 -3.865 -6.922 1 95.06 527 PHE A N 1
ATOM 4285 C CA . PHE A 1 527 ? 16.969 -2.939 -6.508 1 95.06 527 PHE A CA 1
ATOM 4286 C C . PHE A 1 527 ? 17.484 -1.507 -6.484 1 95.06 527 PHE A C 1
ATOM 4288 O O . PHE A 1 527 ? 18.484 -1.209 -5.809 1 95.06 527 PHE A O 1
ATOM 4295 N N . LEU A 1 528 ? 16.859 -0.625 -7.238 1 89.56 528 LEU A N 1
ATOM 4296 C CA . LEU A 1 528 ? 17.25 0.775 -7.395 1 89.56 528 LEU A CA 1
ATOM 4297 C C . LEU A 1 528 ? 18.75 0.905 -7.641 1 89.56 528 LEU A C 1
ATOM 4299 O O . LEU A 1 528 ? 19.391 1.787 -7.078 1 89.56 528 LEU A O 1
ATOM 4303 N N . ASN A 1 529 ? 19.312 -0.079 -8.297 1 87.56 529 ASN A N 1
ATOM 4304 C CA . ASN A 1 529 ? 20.688 -0.11 -8.766 1 87.56 529 ASN A CA 1
ATOM 4305 C C . ASN A 1 529 ? 21.672 -0.248 -7.602 1 87.56 529 ASN A C 1
ATOM 4307 O O . ASN A 1 529 ? 22.812 0.182 -7.699 1 87.56 529 ASN A O 1
ATOM 4311 N N . GLN A 1 530 ? 21.141 -0.802 -6.559 1 89.94 530 GLN A N 1
ATOM 4312 C CA . GLN A 1 530 ? 22.016 -1.112 -5.434 1 89.94 530 GLN A CA 1
ATOM 4313 C C . GLN A 1 530 ? 22.578 -2.527 -5.543 1 89.94 530 GLN A C 1
ATOM 4315 O O . GLN A 1 530 ? 21.859 -3.504 -5.359 1 89.94 530 GLN A O 1
ATOM 4320 N N . SER A 1 531 ? 23.812 -2.607 -5.633 1 89.56 531 SER A N 1
ATOM 4321 C CA . SER A 1 531 ? 24.453 -3.885 -5.938 1 89.56 531 SER A CA 1
ATOM 4322 C C . SER A 1 531 ? 24.328 -4.859 -4.773 1 89.56 531 SER A C 1
ATOM 4324 O O . SER A 1 531 ? 24.422 -6.074 -4.957 1 89.56 531 SER A O 1
ATOM 4326 N N . ASN A 1 532 ? 24.062 -4.352 -3.629 1 91.06 532 ASN A N 1
ATOM 4327 C CA . ASN A 1 532 ? 23.969 -5.223 -2.461 1 91.06 532 ASN A CA 1
ATOM 4328 C C . ASN A 1 532 ? 22.547 -5.715 -2.238 1 91.06 532 ASN A C 1
ATOM 4330 O O . ASN A 1 532 ? 22.281 -6.484 -1.311 1 91.06 532 ASN A O 1
ATOM 4334 N N . ILE A 1 533 ? 21.656 -5.352 -3.029 1 95.56 533 ILE A N 1
ATOM 4335 C CA . ILE A 1 533 ? 20.281 -5.82 -2.947 1 95.56 533 ILE A CA 1
ATOM 4336 C C . ILE A 1 533 ? 19.891 -6.488 -4.262 1 95.56 533 ILE A C 1
ATOM 4338 O O . ILE A 1 533 ? 19.328 -5.844 -5.152 1 95.56 533 ILE A O 1
ATOM 4342 N N . ILE A 1 534 ? 20.094 -7.734 -4.309 1 97.81 534 ILE A N 1
ATOM 4343 C CA . ILE A 1 534 ? 19.906 -8.5 -5.535 1 97.81 534 ILE A CA 1
ATOM 4344 C C . ILE A 1 534 ? 18.453 -8.961 -5.641 1 97.81 534 ILE A C 1
ATOM 4346 O O . ILE A 1 534 ? 17.766 -9.102 -4.629 1 97.81 534 ILE A O 1
ATOM 4350 N N . TRP A 1 535 ? 18.016 -9.125 -6.797 1 98.62 535 TRP A N 1
ATOM 4351 C CA . TRP A 1 535 ? 16.719 -9.742 -7.074 1 98.62 535 TRP A CA 1
ATOM 4352 C C . TRP A 1 535 ? 16.812 -10.688 -8.266 1 98.62 535 TRP A C 1
ATOM 4354 O O . TRP A 1 535 ? 17.469 -10.375 -9.266 1 98.62 535 TRP A O 1
ATOM 4364 N N . PHE A 1 536 ? 16.281 -11.875 -8.141 1 98.88 536 PHE A N 1
ATOM 4365 C CA . PHE A 1 536 ? 16.156 -12.812 -9.25 1 98.88 536 PHE A CA 1
ATOM 4366 C C . PHE A 1 536 ? 14.812 -12.656 -9.945 1 98.88 536 PHE A C 1
ATOM 4368 O O . PHE A 1 536 ? 13.773 -13.016 -9.375 1 98.88 536 PHE A O 1
ATOM 4375 N N . GLU A 1 537 ? 14.82 -12.242 -11.156 1 98.75 537 GLU A N 1
ATOM 4376 C CA . GLU A 1 537 ? 13.625 -11.773 -11.844 1 98.75 537 GLU A CA 1
ATOM 4377 C C . GLU A 1 537 ? 12.867 -12.938 -12.484 1 98.75 537 GLU A C 1
ATOM 4379 O O . GLU A 1 537 ? 13.438 -13.695 -13.266 1 98.75 537 GLU A O 1
ATOM 4384 N N . GLU A 1 538 ? 11.57 -13.055 -12.172 1 98.62 538 GLU A N 1
ATOM 4385 C CA . GLU A 1 538 ? 10.703 -13.969 -12.914 1 98.62 538 GLU A CA 1
ATOM 4386 C C . GLU A 1 538 ? 10.602 -13.562 -14.383 1 98.62 538 GLU A C 1
ATOM 4388 O O . GLU A 1 538 ? 10.633 -14.422 -15.266 1 98.62 538 GLU A O 1
ATOM 4393 N N . TYR A 1 539 ? 10.406 -12.312 -14.586 1 97.75 539 TYR A N 1
ATOM 4394 C CA . TYR A 1 539 ? 10.438 -11.695 -15.906 1 97.75 539 TYR A CA 1
ATOM 4395 C C . TYR A 1 539 ? 11.578 -10.688 -16 1 97.75 539 TYR A C 1
ATOM 4397 O O . TYR A 1 539 ? 11.531 -9.617 -15.383 1 97.75 539 TYR A O 1
ATOM 4405 N N . PRO A 1 540 ? 12.562 -11.008 -16.766 1 97.75 540 PRO A N 1
ATOM 4406 C CA . PRO A 1 540 ? 13.781 -10.195 -16.75 1 97.75 540 PRO A CA 1
ATOM 4407 C C . PRO A 1 540 ? 13.641 -8.914 -17.594 1 97.75 540 PRO A C 1
ATOM 4409 O O . PRO A 1 540 ? 14.469 -8.664 -18.469 1 97.75 540 PRO A O 1
ATOM 4412 N N . PHE A 1 541 ? 12.641 -8.133 -17.25 1 94.44 541 PHE A N 1
ATOM 4413 C CA . PHE A 1 541 ? 12.492 -6.816 -17.859 1 94.44 541 PHE A CA 1
ATOM 4414 C C . PHE A 1 541 ? 13.609 -5.883 -17.406 1 94.44 541 PHE A C 1
ATOM 4416 O O . PHE A 1 541 ? 14.234 -6.109 -16.375 1 94.44 541 PHE A O 1
ATOM 4423 N N . ASP A 1 542 ? 13.875 -4.91 -18.156 1 89.25 542 ASP A N 1
ATOM 4424 C CA . ASP A 1 542 ? 14.766 -3.805 -17.828 1 89.25 542 ASP A CA 1
ATOM 4425 C C . ASP A 1 542 ? 14.109 -2.459 -18.125 1 89.25 542 ASP A C 1
ATOM 4427 O O . ASP A 1 542 ? 13.883 -2.117 -19.281 1 89.25 542 ASP A O 1
ATOM 4431 N N . PRO A 1 543 ? 13.836 -1.576 -17.156 1 89.75 543 PRO A N 1
ATOM 4432 C CA . PRO A 1 543 ? 14.07 -1.771 -15.727 1 89.75 543 PRO A CA 1
ATOM 4433 C C . PRO A 1 543 ? 13.258 -2.932 -15.148 1 89.75 543 PRO A C 1
ATOM 4435 O O . PRO A 1 543 ? 12.234 -3.314 -15.719 1 89.75 543 PRO A O 1
ATOM 4438 N N . PRO A 1 544 ? 13.773 -3.477 -14.031 1 93.69 544 PRO A N 1
ATOM 4439 C CA . PRO A 1 544 ? 13.156 -4.684 -13.469 1 93.69 544 PRO A CA 1
ATOM 4440 C C . PRO A 1 544 ? 11.797 -4.41 -12.836 1 93.69 544 PRO A C 1
ATOM 4442 O O . PRO A 1 544 ? 11.469 -3.256 -12.547 1 93.69 544 PRO A O 1
ATOM 4445 N N . ILE A 1 545 ? 10.992 -5.484 -12.586 1 94.19 545 ILE A N 1
ATOM 4446 C CA . ILE A 1 545 ? 9.648 -5.281 -12.055 1 94.19 545 ILE A CA 1
ATOM 4447 C C . ILE A 1 545 ? 9.508 -6.008 -10.719 1 94.19 545 ILE A C 1
ATOM 4449 O O . ILE A 1 545 ? 8.547 -5.773 -9.969 1 94.19 545 ILE A O 1
ATOM 4453 N N . HIS A 1 546 ? 10.312 -6.945 -10.344 1 97.5 546 HIS A N 1
ATOM 4454 C CA . HIS A 1 546 ? 10.438 -7.555 -9.023 1 97.5 546 HIS A CA 1
ATOM 4455 C C . HIS A 1 546 ? 9.156 -8.281 -8.625 1 97.5 546 HIS A C 1
ATOM 4457 O O . HIS A 1 546 ? 8.523 -7.93 -7.625 1 97.5 546 HIS A O 1
ATOM 4463 N N . VAL A 1 547 ? 8.828 -9.383 -9.281 1 98.31 547 VAL A N 1
ATOM 4464 C CA . VAL A 1 547 ? 7.699 -10.227 -8.906 1 98.31 547 VAL A CA 1
ATOM 4465 C C . VAL A 1 547 ? 8.031 -11.008 -7.637 1 98.31 547 VAL A C 1
ATOM 4467 O O . VAL A 1 547 ? 9.078 -11.648 -7.555 1 98.31 547 VAL A O 1
ATOM 4470 N N . LEU A 1 548 ? 7.125 -10.977 -6.648 1 98.75 548 LEU A N 1
ATOM 4471 C CA . LEU A 1 548 ? 7.441 -11.492 -5.32 1 98.75 548 LEU A CA 1
ATOM 4472 C C . LEU A 1 548 ? 7.469 -13.016 -5.32 1 98.75 548 LEU A C 1
ATOM 4474 O O . LEU A 1 548 ? 8.461 -13.625 -4.898 1 98.75 548 LEU A O 1
ATOM 4478 N N . ASN A 1 549 ? 6.387 -13.672 -5.762 1 98.56 549 ASN A N 1
ATOM 4479 C CA . ASN A 1 549 ? 6.301 -15.125 -5.664 1 98.56 549 ASN A CA 1
ATOM 4480 C C . ASN A 1 549 ? 7.414 -15.805 -6.457 1 98.56 549 ASN A C 1
ATOM 4482 O O . ASN A 1 549 ? 7.973 -16.812 -6.008 1 98.56 549 ASN A O 1
ATOM 4486 N N . GLY A 1 550 ? 7.691 -15.266 -7.695 1 98.69 550 GLY A N 1
ATOM 4487 C CA . GLY A 1 550 ? 8.75 -15.844 -8.5 1 98.69 550 GLY A CA 1
ATOM 4488 C C . GLY A 1 550 ? 10.109 -15.781 -7.832 1 98.69 550 GLY A C 1
ATOM 4489 O O . GLY A 1 550 ? 10.891 -16.734 -7.914 1 98.69 550 GLY A O 1
ATOM 4490 N N . PHE A 1 551 ? 10.398 -14.695 -7.164 1 98.88 551 PHE A N 1
ATOM 4491 C CA . PHE A 1 551 ? 11.641 -14.547 -6.418 1 98.88 551 PHE A CA 1
ATOM 4492 C C . PHE A 1 551 ? 11.75 -15.602 -5.324 1 98.88 551 PHE A C 1
ATOM 4494 O O . PHE A 1 551 ? 12.773 -16.281 -5.203 1 98.88 551 PHE A O 1
ATOM 4501 N N . ILE A 1 552 ? 10.68 -15.773 -4.578 1 98.81 552 ILE A N 1
ATOM 4502 C CA . ILE A 1 552 ? 10.703 -16.688 -3.449 1 98.81 552 ILE A CA 1
ATOM 4503 C C . ILE A 1 552 ? 10.812 -18.125 -3.959 1 98.81 552 ILE A C 1
ATOM 4505 O O . ILE A 1 552 ? 11.523 -18.953 -3.377 1 98.81 552 ILE A O 1
ATOM 4509 N N . TYR A 1 553 ? 10.125 -18.453 -5.074 1 98.75 553 TYR A N 1
ATOM 4510 C CA . TYR A 1 553 ? 10.242 -19.797 -5.656 1 98.75 553 TYR A CA 1
ATOM 4511 C C . TYR A 1 553 ? 11.68 -20.062 -6.09 1 98.75 553 TYR A C 1
ATOM 4513 O O . TYR A 1 553 ? 12.148 -21.203 -5.992 1 98.75 553 TYR A O 1
ATOM 4521 N N . SER A 1 554 ? 12.352 -19.062 -6.621 1 98.88 554 SER A N 1
ATOM 4522 C CA . SER A 1 554 ? 13.75 -19.266 -6.996 1 98.88 554 SER A CA 1
ATOM 4523 C C . SER A 1 554 ? 14.617 -19.562 -5.777 1 98.88 554 SER A C 1
ATOM 4525 O O . SER A 1 554 ? 15.531 -20.391 -5.844 1 98.88 554 SER A O 1
ATOM 4527 N N . LEU A 1 555 ? 14.328 -18.922 -4.648 1 98.75 555 LEU A N 1
ATOM 4528 C CA . LEU A 1 555 ? 15.062 -19.188 -3.414 1 98.75 555 LEU A CA 1
ATOM 4529 C C . LEU A 1 555 ? 14.781 -20.594 -2.898 1 98.75 555 LEU A C 1
ATOM 4531 O O . LEU A 1 555 ? 15.68 -21.25 -2.379 1 98.75 555 LEU A O 1
ATOM 4535 N N . LEU A 1 556 ? 13.531 -21.031 -3.029 1 98.31 556 LEU A N 1
ATOM 4536 C CA . LEU A 1 556 ? 13.18 -22.391 -2.617 1 98.31 556 LEU A CA 1
ATOM 4537 C C . LEU A 1 556 ? 13.969 -23.422 -3.416 1 98.31 556 LEU A C 1
ATOM 4539 O O . LEU A 1 556 ? 14.422 -24.422 -2.863 1 98.31 556 LEU A O 1
ATOM 4543 N N . GLY A 1 557 ? 14.094 -23.172 -4.723 1 98.56 557 GLY A N 1
ATOM 4544 C CA . GLY A 1 557 ? 14.914 -24.062 -5.539 1 98.56 557 GLY A CA 1
ATOM 4545 C C . GLY A 1 557 ? 16.359 -24.141 -5.078 1 98.56 557 GLY A C 1
ATOM 4546 O O . GLY A 1 557 ? 16.922 -25.219 -4.973 1 98.56 557 GLY A O 1
ATOM 4547 N N . LEU A 1 558 ? 16.922 -22.953 -4.797 1 98.56 558 LEU A N 1
ATOM 4548 C CA . LEU A 1 558 ? 18.297 -22.906 -4.289 1 98.56 558 LEU A CA 1
ATOM 4549 C C . LEU A 1 558 ? 18.406 -23.641 -2.959 1 98.56 558 LEU A C 1
ATOM 4551 O O . LEU A 1 558 ? 19.344 -24.391 -2.742 1 98.56 558 LEU A O 1
ATOM 4555 N N . TYR A 1 559 ? 17.453 -23.469 -2.078 1 98 559 TYR A N 1
ATOM 4556 C CA . TYR A 1 559 ? 17.438 -24.141 -0.782 1 98 559 TYR A CA 1
ATOM 4557 C C . TYR A 1 559 ? 17.391 -25.656 -0.954 1 98 559 TYR A C 1
ATOM 4559 O O . TYR A 1 559 ? 18.172 -26.375 -0.325 1 98 559 TYR A O 1
ATOM 4567 N N . ASP A 1 560 ? 16.453 -26.125 -1.779 1 97.38 560 ASP A N 1
ATOM 4568 C CA . ASP A 1 560 ? 16.328 -27.562 -2.002 1 97.38 560 ASP A CA 1
ATOM 4569 C C . ASP A 1 560 ? 17.641 -28.172 -2.459 1 97.38 560 ASP A C 1
ATOM 4571 O O . ASP A 1 560 ? 18.016 -29.266 -2.021 1 97.38 560 ASP A O 1
ATOM 4575 N N . TYR A 1 561 ? 18.297 -27.469 -3.314 1 96.88 561 TYR A N 1
ATOM 4576 C CA . TYR A 1 561 ? 19.578 -27.953 -3.832 1 96.88 561 TYR A CA 1
ATOM 4577 C C . TYR A 1 561 ? 20.641 -27.984 -2.736 1 96.88 561 TYR A C 1
ATOM 4579 O O . TYR A 1 561 ? 21.375 -28.969 -2.605 1 96.88 561 TYR A O 1
ATOM 4587 N N . THR A 1 562 ? 20.734 -27 -1.926 1 95.44 562 THR A N 1
ATOM 4588 C CA . THR A 1 562 ? 21.75 -26.891 -0.887 1 95.44 562 THR A CA 1
ATOM 4589 C C . THR A 1 562 ? 21.547 -27.953 0.187 1 95.44 562 THR A C 1
ATOM 4591 O O . THR A 1 562 ? 22.516 -28.375 0.839 1 95.44 562 THR A O 1
ATOM 4594 N N . LYS A 1 563 ? 20.359 -28.406 0.361 1 91.25 563 LYS A N 1
ATOM 4595 C CA . LYS A 1 563 ? 20.047 -29.328 1.457 1 91.25 563 LYS A CA 1
ATOM 4596 C C . LYS A 1 563 ? 19.969 -30.766 0.966 1 91.25 563 LYS A C 1
ATOM 4598 O O . LYS A 1 563 ? 19.516 -31.656 1.691 1 91.25 563 LYS A O 1
ATOM 4603 N N . LEU A 1 564 ? 20.344 -30.969 -0.29 1 84.56 564 LEU A N 1
ATOM 4604 C CA . LEU A 1 564 ? 20.375 -32.344 -0.821 1 84.56 564 LEU A CA 1
ATOM 4605 C C . LEU A 1 564 ? 21.266 -33.219 0.03 1 84.56 564 LEU A C 1
ATOM 4607 O O . LEU A 1 564 ? 22.406 -32.875 0.337 1 84.56 564 LEU A O 1
ATOM 4611 N N . PRO A 1 565 ? 20.641 -34.188 0.605 1 67.81 565 PRO A N 1
ATOM 4612 C CA . PRO A 1 565 ? 21.453 -35.156 1.371 1 67.81 565 PRO A CA 1
ATOM 4613 C C . PRO A 1 565 ? 22.531 -35.844 0.521 1 67.81 565 PRO A C 1
ATOM 4615 O O . PRO A 1 565 ? 22.219 -36.375 -0.538 1 67.81 565 PRO A O 1
ATOM 4618 N N . MET A 1 566 ? 23.75 -35.406 0.626 1 64.38 566 MET A N 1
ATOM 4619 C CA . MET A 1 566 ? 24.781 -36 -0.216 1 64.38 566 MET A CA 1
ATOM 4620 C C . MET A 1 566 ? 25.562 -37.062 0.56 1 64.38 566 MET A C 1
ATOM 4622 O O . MET A 1 566 ? 25.906 -36.844 1.721 1 64.38 566 MET A O 1
ATOM 4626 N N . SER A 1 567 ? 25.375 -38.281 0.214 1 54.47 567 SER A N 1
ATOM 4627 C CA . SER A 1 567 ? 26.203 -39.344 0.764 1 54.47 567 SER A CA 1
ATOM 4628 C C . SER A 1 567 ? 27.688 -39.125 0.421 1 54.47 567 SER A C 1
ATOM 4630 O O . SER A 1 567 ? 28.562 -39.625 1.135 1 54.47 567 SER A O 1
ATOM 4632 N N . SER A 1 568 ? 27.922 -38.5 -0.737 1 57.38 568 SER A N 1
ATOM 4633 C CA . SER A 1 568 ? 29.312 -38.562 -1.211 1 57.38 568 SER A CA 1
ATOM 4634 C C . SER A 1 568 ? 30.031 -37.25 -0.963 1 57.38 568 SER A C 1
ATOM 4636 O O . SER A 1 568 ? 29.406 -36.156 -1.028 1 57.38 568 SER A O 1
ATOM 4638 N N . SER A 1 569 ? 31.141 -37.312 -0.358 1 64.5 569 SER A N 1
ATOM 4639 C CA . SER A 1 569 ? 32.125 -36.25 -0.123 1 64.5 569 SER A CA 1
ATOM 4640 C C . SER A 1 569 ? 32.75 -35.75 -1.433 1 64.5 569 SER A C 1
ATOM 4642 O O . SER A 1 569 ? 33.938 -35.469 -1.496 1 64.5 569 SER A O 1
ATOM 4644 N N . ASP A 1 570 ? 31.953 -35.781 -2.582 1 75.06 570 ASP A N 1
ATOM 4645 C CA . ASP A 1 570 ? 32.531 -35.312 -3.834 1 75.06 570 ASP A CA 1
ATOM 4646 C C . ASP A 1 570 ? 32.781 -33.812 -3.779 1 75.06 570 ASP A C 1
ATOM 4648 O O . ASP A 1 570 ? 31.859 -33 -3.604 1 75.06 570 ASP A O 1
ATOM 4652 N N . PRO A 1 571 ? 34.094 -33.469 -3.893 1 77.62 571 PRO A N 1
ATOM 4653 C CA . PRO A 1 571 ? 34.469 -32.062 -3.779 1 77.62 571 PRO A CA 1
ATOM 4654 C C . PRO A 1 571 ? 33.812 -31.172 -4.828 1 77.62 571 PRO A C 1
ATOM 4656 O O . PRO A 1 571 ? 33.562 -30 -4.57 1 77.62 571 PRO A O 1
ATOM 4659 N N . LEU A 1 572 ? 33.625 -31.703 -5.996 1 78.69 572 LEU A N 1
ATOM 4660 C CA . LEU A 1 572 ? 32.969 -30.922 -7.043 1 78.69 572 LEU A CA 1
ATOM 4661 C C . LEU A 1 572 ? 31.547 -30.562 -6.66 1 78.69 572 LEU A C 1
ATOM 4663 O O . LEU A 1 572 ? 31.094 -29.438 -6.887 1 78.69 572 LEU A O 1
ATOM 4667 N N . ILE A 1 573 ? 30.875 -31.438 -6.109 1 85.44 573 ILE A N 1
ATOM 4668 C CA . ILE A 1 573 ? 29.5 -31.219 -5.68 1 85.44 573 ILE A CA 1
ATOM 4669 C C . ILE A 1 573 ? 29.469 -30.188 -4.543 1 85.44 573 ILE A C 1
ATOM 4671 O O . ILE A 1 573 ? 28.594 -29.312 -4.504 1 85.44 573 ILE A O 1
ATOM 4675 N N . SER A 1 574 ? 30.516 -30.203 -3.787 1 86.88 574 SER A N 1
ATOM 4676 C CA . SER A 1 574 ? 30.609 -29.281 -2.662 1 86.88 574 SER A CA 1
ATOM 4677 C C . SER A 1 574 ? 30.75 -27.844 -3.143 1 86.88 574 SER A C 1
ATOM 4679 O O . SER A 1 574 ? 30.203 -26.922 -2.531 1 86.88 574 SER A O 1
ATOM 4681 N N . ALA A 1 575 ? 31.484 -27.688 -4.152 1 90.56 575 ALA A N 1
ATOM 4682 C CA . ALA A 1 575 ? 31.672 -26.344 -4.703 1 90.56 575 ALA A CA 1
ATOM 4683 C C . ALA A 1 575 ? 30.359 -25.781 -5.23 1 90.56 575 ALA A C 1
ATOM 4685 O O . ALA A 1 575 ? 30.062 -24.594 -5.055 1 90.56 575 ALA A O 1
ATOM 4686 N N . TYR A 1 576 ? 29.609 -26.562 -5.879 1 93.12 576 TYR A N 1
ATOM 4687 C CA . TYR A 1 576 ? 28.312 -26.125 -6.406 1 93.12 576 TYR A CA 1
ATOM 4688 C C . TYR A 1 576 ? 27.328 -25.828 -5.277 1 93.12 576 TYR A C 1
ATOM 4690 O O . TYR A 1 576 ? 26.562 -24.875 -5.348 1 93.12 576 TYR A O 1
ATOM 4698 N N . LEU A 1 577 ? 27.391 -26.625 -4.262 1 94 577 LEU A N 1
ATOM 4699 C CA . LEU A 1 577 ? 26.516 -26.406 -3.111 1 94 577 LEU A CA 1
ATOM 4700 C C . LEU A 1 577 ? 26.844 -25.094 -2.408 1 94 577 LEU A C 1
ATOM 4702 O O . LEU A 1 577 ? 25.953 -24.391 -1.962 1 94 577 LEU A O 1
ATOM 4706 N N . THR A 1 578 ? 28.125 -24.797 -2.363 1 94.19 578 THR A N 1
ATOM 4707 C CA . THR A 1 578 ? 28.547 -23.531 -1.763 1 94.19 578 THR A CA 1
ATOM 4708 C C . THR A 1 578 ? 28.062 -22.344 -2.588 1 94.19 578 THR A C 1
ATOM 4710 O O . THR A 1 578 ? 27.594 -21.344 -2.033 1 94.19 578 THR A O 1
ATOM 4713 N N . LYS A 1 579 ? 28.219 -22.484 -3.877 1 96 579 LYS A N 1
ATOM 4714 C CA . LYS A 1 579 ? 27.719 -21.453 -4.766 1 96 579 LYS A CA 1
ATOM 4715 C C . LYS A 1 579 ? 26.219 -21.234 -4.57 1 96 579 LYS A C 1
ATOM 4717 O O . LYS A 1 579 ? 25.75 -20.094 -4.488 1 96 579 LYS A O 1
ATOM 4722 N N . ALA A 1 580 ? 25.469 -22.297 -4.523 1 97.69 580 ALA A N 1
ATOM 4723 C CA . ALA A 1 580 ? 24.031 -22.234 -4.32 1 97.69 580 ALA A CA 1
ATOM 4724 C C . ALA A 1 580 ? 23.688 -21.594 -2.969 1 97.69 580 ALA A C 1
ATOM 4726 O O . ALA A 1 580 ? 22.766 -20.797 -2.865 1 97.69 580 ALA A O 1
ATOM 4727 N N . GLN A 1 581 ? 24.484 -21.922 -1.957 1 97.31 581 GLN A N 1
ATOM 4728 C CA . GLN A 1 581 ? 24.266 -21.359 -0.625 1 97.31 581 GLN A CA 1
ATOM 4729 C C . GLN A 1 581 ? 24.5 -19.859 -0.617 1 97.31 581 GLN A C 1
ATOM 4731 O O . GLN A 1 581 ? 23.766 -19.109 0.02 1 97.31 581 GLN A O 1
ATOM 4736 N N . ASN A 1 582 ? 25.516 -19.438 -1.299 1 97.88 582 ASN A N 1
ATOM 4737 C CA . ASN A 1 582 ? 25.812 -18.016 -1.388 1 97.88 582 ASN A CA 1
ATOM 4738 C C . ASN A 1 582 ? 24.672 -17.25 -2.07 1 97.88 582 ASN A C 1
ATOM 4740 O O . ASN A 1 582 ? 24.297 -16.156 -1.633 1 97.88 582 ASN A O 1
ATOM 4744 N N . LEU A 1 583 ? 24.188 -17.797 -3.131 1 98.5 583 LEU A N 1
ATOM 4745 C CA . LEU A 1 583 ? 23.062 -17.203 -3.834 1 98.5 583 LEU A CA 1
ATOM 4746 C C . LEU A 1 583 ? 21.828 -17.141 -2.938 1 98.5 583 LEU A C 1
ATOM 4748 O O . LEU A 1 583 ? 21.125 -16.125 -2.893 1 98.5 583 LEU A O 1
ATOM 4752 N N . LEU A 1 584 ? 21.594 -18.234 -2.223 1 98.5 584 LEU A N 1
ATOM 4753 C CA . LEU A 1 584 ? 20.469 -18.328 -1.307 1 98.5 584 LEU A CA 1
ATOM 4754 C C . LEU A 1 584 ? 20.578 -17.266 -0.216 1 98.5 584 LEU A C 1
ATOM 4756 O O . LEU A 1 584 ? 19.609 -16.547 0.053 1 98.5 584 LEU A O 1
ATOM 4760 N N . ASP A 1 585 ? 21.719 -17.125 0.365 1 98.06 585 ASP A N 1
ATOM 4761 C CA . ASP A 1 585 ? 21.922 -16.172 1.448 1 98.06 585 ASP A CA 1
ATOM 4762 C C . ASP A 1 585 ? 21.719 -14.734 0.963 1 98.06 585 ASP A C 1
ATOM 4764 O O . ASP A 1 585 ? 21.078 -13.93 1.638 1 98.06 585 ASP A O 1
ATOM 4768 N N . ALA A 1 586 ? 22.266 -14.453 -0.151 1 97.94 586 ALA A N 1
ATOM 4769 C CA . ALA A 1 586 ? 22.109 -13.125 -0.728 1 97.94 586 ALA A CA 1
ATOM 4770 C C . ALA A 1 586 ? 20.641 -12.828 -1.042 1 97.94 586 ALA A C 1
ATOM 4772 O O . ALA A 1 586 ? 20.156 -11.727 -0.785 1 97.94 586 ALA A O 1
ATOM 4773 N N . GLY A 1 587 ? 19.969 -13.836 -1.594 1 98.31 587 GLY A N 1
ATOM 4774 C CA . GLY A 1 587 ? 18.547 -13.688 -1.902 1 98.31 587 GLY A CA 1
ATOM 4775 C C . GLY A 1 587 ? 17.688 -13.484 -0.67 1 98.31 587 GLY A C 1
ATOM 4776 O O . GLY A 1 587 ? 16.797 -12.625 -0.66 1 98.31 587 GLY A O 1
ATOM 4777 N N . LEU A 1 588 ? 17.984 -14.266 0.366 1 97.88 588 LEU A N 1
ATOM 4778 C CA . LEU A 1 588 ? 17.219 -14.156 1.603 1 97.88 588 LEU A CA 1
ATOM 4779 C C . LEU A 1 588 ? 17.438 -12.797 2.266 1 97.88 588 LEU A C 1
ATOM 4781 O O . LEU A 1 588 ? 16.516 -12.211 2.818 1 97.88 588 LEU A O 1
ATOM 4785 N N . ALA A 1 589 ? 18.656 -12.305 2.205 1 96.38 589 ALA A N 1
ATOM 4786 C CA . ALA A 1 589 ? 18.953 -10.984 2.74 1 96.38 589 ALA A CA 1
ATOM 4787 C C . ALA A 1 589 ? 18.188 -9.898 1.988 1 96.38 589 ALA A C 1
ATOM 4789 O O . ALA A 1 589 ? 17.625 -8.984 2.6 1 96.38 589 ALA A O 1
ATOM 4790 N N . SER A 1 590 ? 18.141 -10.016 0.697 1 97.31 590 SER A N 1
ATOM 4791 C CA . SER A 1 590 ? 17.422 -9.055 -0.129 1 97.31 590 SER A CA 1
ATOM 4792 C C . SER A 1 590 ? 15.922 -9.125 0.132 1 97.31 590 SER A C 1
ATOM 4794 O O . SER A 1 590 ? 15.258 -8.086 0.227 1 97.31 590 SER A O 1
ATOM 4796 N N . LEU A 1 591 ? 15.406 -10.344 0.223 1 97.69 591 LEU A N 1
ATOM 4797 C CA . LEU A 1 591 ? 13.984 -10.508 0.501 1 97.69 591 LEU A CA 1
ATOM 4798 C C . LEU A 1 591 ? 13.609 -9.852 1.824 1 97.69 591 LEU A C 1
ATOM 4800 O O . LEU A 1 591 ? 12.586 -9.172 1.917 1 97.69 591 LEU A O 1
ATOM 4804 N N . SER A 1 592 ? 14.414 -10.062 2.809 1 94.88 592 SER A N 1
ATOM 4805 C CA . SER A 1 592 ? 14.164 -9.484 4.125 1 94.88 592 SER A CA 1
ATOM 4806 C C . SER A 1 592 ? 14.078 -7.961 4.055 1 94.88 592 SER A C 1
ATOM 4808 O O . SER A 1 592 ? 13.203 -7.355 4.672 1 94.88 592 SER A O 1
ATOM 4810 N N . LYS A 1 593 ? 14.922 -7.371 3.303 1 93.06 593 LYS A N 1
ATOM 4811 C CA . LYS A 1 593 ? 14.992 -5.918 3.186 1 93.06 593 LYS A CA 1
ATOM 4812 C C . LYS A 1 593 ? 13.82 -5.371 2.379 1 93.06 593 LYS A C 1
ATOM 4814 O O . LYS A 1 593 ? 13.289 -4.301 2.684 1 93.06 593 LYS A O 1
ATOM 4819 N N . LEU A 1 594 ? 13.367 -6.098 1.382 1 96.06 594 LEU A N 1
ATOM 4820 C CA . LEU A 1 594 ? 12.438 -5.539 0.413 1 96.06 594 LEU A CA 1
ATOM 4821 C C . LEU A 1 594 ? 11.016 -6.012 0.693 1 96.06 594 LEU A C 1
ATOM 4823 O O . LEU A 1 594 ? 10.055 -5.441 0.171 1 96.06 594 LEU A O 1
ATOM 4827 N N . LEU A 1 595 ? 10.82 -7.027 1.532 1 96.56 595 LEU A N 1
ATOM 4828 C CA . LEU A 1 595 ? 9.516 -7.629 1.766 1 96.56 595 LEU A CA 1
ATOM 4829 C C . LEU A 1 595 ? 8.508 -6.574 2.215 1 96.56 595 LEU A C 1
ATOM 4831 O O . LEU A 1 595 ? 7.367 -6.562 1.747 1 96.56 595 LEU A O 1
ATOM 4835 N N . PRO A 1 596 ? 8.875 -5.594 3.074 1 95.19 596 PRO A N 1
ATOM 4836 C CA . PRO A 1 596 ? 7.898 -4.598 3.523 1 95.19 596 PRO A CA 1
ATOM 4837 C C . PRO A 1 596 ? 7.344 -3.76 2.373 1 95.19 596 PRO A C 1
ATOM 4839 O O . PRO A 1 596 ? 6.242 -3.211 2.482 1 95.19 596 PRO A O 1
ATOM 4842 N N . LEU A 1 597 ? 8.062 -3.656 1.264 1 97 597 LEU A N 1
ATOM 4843 C CA . LEU A 1 597 ? 7.617 -2.871 0.118 1 97 597 LEU A CA 1
ATOM 4844 C C . LEU A 1 597 ? 6.406 -3.52 -0.544 1 97 597 LEU A C 1
ATOM 4846 O O . LEU A 1 597 ? 5.695 -2.871 -1.317 1 97 597 LEU A O 1
ATOM 4850 N N . PHE A 1 598 ? 6.191 -4.773 -0.266 1 97.94 598 PHE A N 1
ATOM 4851 C CA . PHE A 1 598 ? 5.113 -5.508 -0.917 1 97.94 598 PHE A CA 1
ATOM 4852 C C . PHE A 1 598 ? 3.844 -5.461 -0.076 1 97.94 598 PHE A C 1
ATOM 4854 O O . PHE A 1 598 ? 2.842 -6.094 -0.421 1 97.94 598 PHE A O 1
ATOM 4861 N N . ASP A 1 599 ? 3.875 -4.77 1.032 1 96.88 599 ASP A N 1
ATOM 4862 C CA . ASP A 1 599 ? 2.73 -4.656 1.931 1 96.88 599 ASP A CA 1
ATOM 4863 C C . ASP A 1 599 ? 1.92 -3.396 1.632 1 96.88 599 ASP A C 1
ATOM 4865 O O . ASP A 1 599 ? 2.414 -2.279 1.799 1 96.88 599 ASP A O 1
ATOM 4869 N N . SER A 1 600 ? 0.708 -3.529 1.224 1 96.69 600 SER A N 1
ATOM 4870 C CA . SER A 1 600 ? -0.13 -2.391 0.864 1 96.69 600 SER A CA 1
ATOM 4871 C C . SER A 1 600 ? -0.913 -1.878 2.068 1 96.69 600 SER A C 1
ATOM 4873 O O . SER A 1 600 ? -1.567 -0.836 1.991 1 96.69 600 SER A O 1
ATOM 4875 N N . GLY A 1 601 ? -0.838 -2.629 3.189 1 96.12 601 GLY A N 1
ATOM 4876 C CA . GLY A 1 601 ? -1.638 -2.309 4.363 1 96.12 601 GLY A CA 1
ATOM 4877 C C . GLY A 1 601 ? -2.988 -3 4.371 1 96.12 601 GLY A C 1
ATOM 4878 O O . GLY A 1 601 ? -3.705 -2.961 5.371 1 96.12 601 GLY A O 1
ATOM 4879 N N . SER A 1 602 ? -3.389 -3.662 3.293 1 94.94 602 SER A N 1
ATOM 4880 C CA . SER A 1 602 ? -4.652 -4.387 3.191 1 94.94 602 SER A CA 1
ATOM 4881 C C . SER A 1 602 ? -4.512 -5.625 2.312 1 94.94 602 SER A C 1
ATOM 4883 O O . SER A 1 602 ? -5.504 -6.289 2.004 1 94.94 602 SER A O 1
ATOM 4885 N N . GLY A 1 603 ? -3.418 -5.938 1.869 1 96.25 603 GLY A N 1
ATOM 4886 C CA . GLY A 1 603 ? -3.006 -7.027 0.996 1 96.25 603 GLY A CA 1
ATOM 4887 C C . GLY A 1 603 ? -1.566 -6.902 0.531 1 96.25 603 GLY A C 1
ATOM 4888 O O . GLY A 1 603 ? -0.856 -5.977 0.929 1 96.25 603 GLY A O 1
ATOM 4889 N N . SER A 1 604 ? -1.098 -7.809 -0.289 1 97.88 604 SER A N 1
ATOM 4890 C CA . SER A 1 604 ? 0.255 -7.723 -0.83 1 97.88 604 SER A CA 1
ATOM 4891 C C . SER A 1 604 ? 0.246 -7.195 -2.26 1 97.88 604 SER A C 1
ATOM 4893 O O . SER A 1 604 ? -0.796 -7.191 -2.918 1 97.88 604 SER A O 1
ATOM 4895 N N . PHE A 1 605 ? 1.33 -6.629 -2.67 1 97.88 605 PHE A N 1
ATOM 4896 C CA . PHE A 1 605 ? 1.544 -6.312 -4.078 1 97.88 605 PHE A CA 1
ATOM 4897 C C . PHE A 1 605 ? 2.105 -7.516 -4.824 1 97.88 605 PHE A C 1
ATOM 4899 O O . PHE A 1 605 ? 2.947 -8.242 -4.293 1 97.88 605 PHE A O 1
ATOM 4906 N N . TYR A 1 606 ? 1.665 -7.652 -6.051 1 97.31 606 TYR A N 1
ATOM 4907 C CA . TYR A 1 606 ? 2.15 -8.75 -6.879 1 97.31 606 TYR A CA 1
ATOM 4908 C C . TYR A 1 606 ? 3.602 -8.523 -7.289 1 97.31 606 TYR A C 1
ATOM 4910 O O . TYR A 1 606 ? 4.406 -9.461 -7.293 1 97.31 606 TYR A O 1
ATOM 4918 N N . ASP A 1 607 ? 3.91 -7.34 -7.617 1 96.56 607 ASP A N 1
ATOM 4919 C CA . ASP A 1 607 ? 5.238 -6.891 -8.023 1 96.56 607 ASP A CA 1
ATOM 4920 C C . ASP A 1 607 ? 5.48 -5.441 -7.605 1 96.56 607 ASP A C 1
ATOM 4922 O O . ASP A 1 607 ? 4.656 -4.844 -6.91 1 96.56 607 ASP A O 1
ATOM 4926 N N . LEU A 1 608 ? 6.672 -4.91 -7.945 1 95.88 608 LEU A N 1
ATOM 4927 C CA . LEU A 1 608 ? 7.012 -3.531 -7.617 1 95.88 608 LEU A CA 1
ATOM 4928 C C . LEU A 1 608 ? 7.25 -2.713 -8.883 1 95.88 608 LEU A C 1
ATOM 4930 O O . LEU A 1 608 ? 8.109 -1.826 -8.898 1 95.88 608 LEU A O 1
ATOM 4934 N N . ASN A 1 609 ? 6.508 -3.076 -9.945 1 91.56 609 ASN A N 1
ATOM 4935 C CA . ASN A 1 609 ? 6.645 -2.398 -11.227 1 91.56 609 ASN A CA 1
ATOM 4936 C C . ASN A 1 609 ? 6.406 -0.896 -11.102 1 91.56 609 ASN A C 1
ATOM 4938 O O . ASN A 1 609 ? 7.031 -0.101 -11.805 1 91.56 609 ASN A O 1
ATOM 4942 N N . HIS A 1 610 ? 5.602 -0.434 -10.172 1 90.62 610 HIS A N 1
ATOM 4943 C CA . HIS A 1 610 ? 5.18 0.957 -10.031 1 90.62 610 HIS A CA 1
ATOM 4944 C C . HIS A 1 610 ? 6.32 1.828 -9.516 1 90.62 610 HIS A C 1
ATOM 4946 O O . HIS A 1 610 ? 6.25 3.057 -9.586 1 90.62 610 HIS A O 1
ATOM 4952 N N . LEU A 1 611 ? 7.387 1.265 -9.023 1 90.88 611 LEU A N 1
ATOM 4953 C CA . LEU A 1 611 ? 8.508 2.018 -8.469 1 90.88 611 LEU A CA 1
ATOM 4954 C C . LEU A 1 611 ? 9.375 2.598 -9.578 1 90.88 611 LEU A C 1
ATOM 4956 O O . LEU A 1 611 ? 10.195 3.486 -9.336 1 90.88 611 LEU A O 1
ATOM 4960 N N . TYR A 1 612 ? 9.258 2.113 -10.727 1 82.31 612 TYR A N 1
ATOM 4961 C CA . TYR A 1 612 ? 10.078 2.588 -11.836 1 82.31 612 TYR A CA 1
ATOM 4962 C C . TYR A 1 612 ? 9.25 3.396 -12.82 1 82.31 612 TYR A C 1
ATOM 4964 O O . TYR A 1 612 ? 9.234 3.102 -14.016 1 82.31 612 TYR A O 1
ATOM 4972 N N . ALA A 1 613 ? 8.406 4.391 -12.25 1 61.28 613 ALA A N 1
ATOM 4973 C CA . ALA A 1 613 ? 7.398 5.195 -12.93 1 61.28 613 ALA A CA 1
ATOM 4974 C C . ALA A 1 613 ? 8.039 6.125 -13.953 1 61.28 613 ALA A C 1
ATOM 4976 O O . ALA A 1 613 ? 7.422 6.453 -14.977 1 61.28 613 ALA A O 1
ATOM 4977 N N . HIS A 1 614 ? 9.203 6.719 -13.539 1 58.5 614 HIS A N 1
ATOM 4978 C CA . HIS A 1 614 ? 9.797 7.652 -14.484 1 58.5 614 HIS A CA 1
ATOM 4979 C C . HIS A 1 614 ? 9.797 7.074 -15.898 1 58.5 614 HIS A C 1
ATOM 4981 O O . HIS A 1 614 ? 9.57 7.797 -16.875 1 58.5 614 HIS A O 1
ATOM 4987 N N . TYR A 1 615 ? 10 5.871 -15.898 1 52.16 615 TYR A N 1
ATOM 4988 C CA . TYR A 1 615 ? 9.945 5.188 -17.188 1 52.16 615 TYR A CA 1
ATOM 4989 C C . TYR A 1 615 ? 8.516 5.102 -17.703 1 52.16 615 TYR A C 1
ATOM 4991 O O . TYR A 1 615 ? 8.273 5.211 -18.906 1 52.16 615 TYR A O 1
ATOM 4999 N N . ASN A 1 616 ? 7.625 5.125 -16.703 1 53.09 616 ASN A N 1
ATOM 5000 C CA . ASN A 1 616 ? 6.223 4.965 -17.078 1 53.09 616 ASN A CA 1
ATOM 5001 C C . ASN A 1 616 ? 5.637 6.262 -17.625 1 53.09 616 ASN A C 1
ATOM 5003 O O . ASN A 1 616 ? 4.785 6.234 -18.516 1 53.09 616 ASN A O 1
ATOM 5007 N N . TYR A 1 617 ? 6.207 7.391 -17.141 1 56.09 617 TYR A N 1
ATOM 5008 C CA . TYR A 1 617 ? 5.613 8.68 -17.484 1 56.09 617 TYR A CA 1
ATOM 5009 C C . TYR A 1 617 ? 6.219 9.234 -18.766 1 56.09 617 TYR A C 1
ATOM 5011 O O . TYR A 1 617 ? 5.574 10.016 -19.469 1 56.09 617 TYR A O 1
ATOM 5019 N N . GLU A 1 618 ? 7.453 8.836 -19 1 53.91 618 GLU A N 1
ATOM 5020 C CA . GLU A 1 618 ? 8.047 9.32 -20.234 1 53.91 618 GLU A CA 1
ATOM 5021 C C . GLU A 1 618 ? 7.32 8.773 -21.453 1 53.91 618 GLU A C 1
ATOM 5023 O O . GLU A 1 618 ? 7.234 9.438 -22.5 1 53.91 618 GLU A O 1
ATOM 5028 N N . SER A 1 619 ? 6.789 7.605 -21.234 1 47.66 619 SER A N 1
ATOM 5029 C CA . SER A 1 619 ? 6.086 6.988 -22.359 1 47.66 619 SER A CA 1
ATOM 5030 C C . SER A 1 619 ? 4.73 7.648 -22.594 1 47.66 619 SER A C 1
ATOM 5032 O O . SER A 1 619 ? 4.168 7.559 -23.688 1 47.66 619 SER A O 1
ATOM 5034 N N . ILE A 1 620 ? 4.16 8.227 -21.594 1 50.62 620 ILE A N 1
ATOM 5035 C CA . ILE A 1 620 ? 2.875 8.906 -21.734 1 50.62 620 ILE A CA 1
ATOM 5036 C C . ILE A 1 620 ? 3.027 10.117 -22.641 1 50.62 620 ILE A C 1
ATOM 5038 O O . ILE A 1 620 ? 2.098 10.484 -23.375 1 50.62 620 ILE A O 1
ATOM 5042 N N . LYS A 1 621 ? 4.195 10.883 -22.5 1 47.12 621 LYS A N 1
ATOM 5043 C CA . LYS A 1 621 ? 4.398 11.984 -23.438 1 47.12 621 LYS A CA 1
ATOM 5044 C C . LYS A 1 621 ? 4.152 11.539 -24.875 1 47.12 621 LYS A C 1
ATOM 5046 O O . LYS A 1 621 ? 3.707 12.328 -25.719 1 47.12 621 LYS A O 1
ATOM 5051 N N . LEU A 1 622 ? 4.488 10.312 -25.062 1 40.81 622 LEU A N 1
ATOM 5052 C CA . LEU A 1 622 ? 4.367 9.828 -26.438 1 40.81 622 LEU A CA 1
ATOM 5053 C C . LEU A 1 622 ? 2.945 9.359 -26.734 1 40.81 622 LEU A C 1
ATOM 5055 O O . LEU A 1 622 ? 2.557 9.227 -27.891 1 40.81 622 LEU A O 1
ATOM 5059 N N . TYR A 1 623 ? 2.279 8.914 -25.812 1 36.72 623 TYR A N 1
ATOM 5060 C CA . TYR A 1 623 ? 0.97 8.344 -26.094 1 36.72 623 TYR A CA 1
ATOM 5061 C C . TYR A 1 623 ? -0.123 9.406 -26 1 36.72 623 TYR A C 1
ATOM 5063 O O . TYR A 1 623 ? -0.95 9.359 -25.078 1 36.72 623 TYR A O 1
ATOM 5071 N N . LYS A 1 624 ? 0.063 10.672 -26.062 1 40.03 624 LYS A N 1
ATOM 5072 C CA . LYS A 1 624 ? -1.002 11.664 -26.172 1 40.03 624 LYS A CA 1
ATOM 5073 C C . LYS A 1 624 ? -2.062 11.234 -27.172 1 40.03 624 LYS A C 1
ATOM 5075 O O . LYS A 1 624 ? -3.072 11.922 -27.359 1 40.03 624 LYS A O 1
ATOM 5080 N N . SER A 1 625 ? -1.836 10.445 -28.078 1 33.94 625 SER A N 1
ATOM 5081 C CA . SER A 1 625 ? -2.869 10.305 -29.109 1 33.94 625 SER A CA 1
ATOM 5082 C C . SER A 1 625 ? -4.055 9.5 -28.578 1 33.94 625 SER A C 1
ATOM 5084 O O . SER A 1 625 ? -5.152 9.57 -29.125 1 33.94 625 SER A O 1
ATOM 5086 N N . LYS A 1 626 ? -3.949 8.203 -28.156 1 35.44 626 LYS A N 1
ATOM 5087 C CA . LYS A 1 626 ? -5.176 7.41 -28.125 1 35.44 626 LYS A CA 1
ATOM 5088 C C . LYS A 1 626 ? -6.016 7.746 -26.891 1 35.44 626 LYS A C 1
ATOM 5090 O O . LYS A 1 626 ? -5.473 8.07 -25.844 1 35.44 626 LYS A O 1
ATOM 5095 N N . SER A 1 627 ? -7.328 7.996 -27.016 1 35.44 627 SER A N 1
ATOM 5096 C CA . SER A 1 627 ? -8.477 8.258 -26.141 1 35.44 627 SER A CA 1
ATOM 5097 C C . SER A 1 627 ? -8.406 7.438 -24.859 1 35.44 627 SER A C 1
ATOM 5099 O O . SER A 1 627 ? -9.062 6.398 -24.75 1 35.44 627 SER A O 1
ATOM 5101 N N . PHE A 1 628 ? -7.266 7.141 -24.359 1 39.5 628 PHE A N 1
ATOM 5102 C CA . PHE A 1 628 ? -7.41 6.391 -23.125 1 39.5 628 PHE A CA 1
ATOM 5103 C C . PHE A 1 628 ? -8.203 7.195 -22.094 1 39.5 628 PHE A C 1
ATOM 5105 O O . PHE A 1 628 ? -7.945 8.383 -21.906 1 39.5 628 PHE A O 1
ATOM 5112 N N . GLU A 1 629 ? -9.266 6.723 -21.766 1 45.16 629 GLU A N 1
ATOM 5113 C CA . GLU A 1 629 ? -10.055 7.316 -20.688 1 45.16 629 GLU A CA 1
ATOM 5114 C C . GLU A 1 629 ? -9.18 7.691 -19.5 1 45.16 629 GLU A C 1
ATOM 5116 O O . GLU A 1 629 ? -8.469 6.844 -18.953 1 45.16 629 GLU A O 1
ATOM 5121 N N . LYS A 1 630 ? -8.789 8.883 -19.359 1 47.06 630 LYS A N 1
ATOM 5122 C CA . LYS A 1 630 ? -7.961 9.586 -18.375 1 47.06 630 LYS A CA 1
ATOM 5123 C C . LYS A 1 630 ? -7.969 8.859 -17.031 1 47.06 630 LYS A C 1
ATOM 5125 O O . LYS A 1 630 ? -6.918 8.672 -16.422 1 47.06 630 LYS A O 1
ATOM 5130 N N . ASP A 1 631 ? -9.102 8.367 -16.703 1 54.47 631 ASP A N 1
ATOM 5131 C CA . ASP A 1 631 ? -9.25 7.797 -15.367 1 54.47 631 ASP A CA 1
ATOM 5132 C C .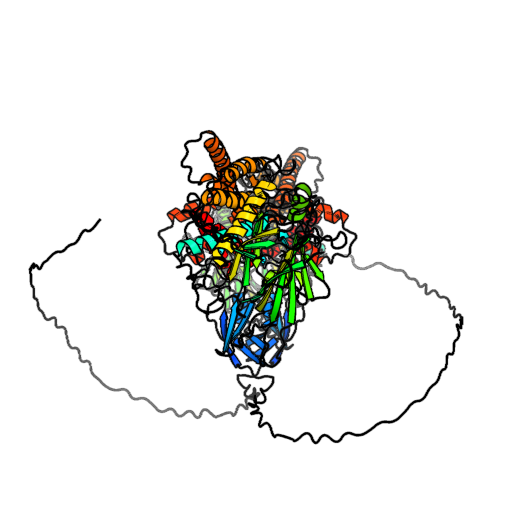 ASP A 1 631 ? -8.609 6.414 -15.289 1 54.47 631 ASP A C 1
ATOM 5134 O O . ASP A 1 631 ? -7.926 6.094 -14.312 1 54.47 631 ASP A O 1
ATOM 5138 N N . SER A 1 632 ? -8.641 5.684 -16.406 1 60.53 632 SER A N 1
ATOM 5139 C CA . SER A 1 632 ? -8.133 4.316 -16.391 1 60.53 632 SER A CA 1
ATOM 5140 C C . SER A 1 632 ? -6.609 4.293 -16.406 1 60.53 632 SER A C 1
ATOM 5142 O O . SER A 1 632 ? -5.984 3.457 -15.742 1 60.53 632 SER A O 1
ATOM 5144 N N . PHE A 1 633 ? -6.066 5.316 -16.969 1 58.31 633 PHE A N 1
ATOM 5145 C CA . PHE A 1 633 ? -4.609 5.375 -17.062 1 58.31 633 PHE A CA 1
ATOM 5146 C C . PHE A 1 633 ? -3.984 5.672 -15.711 1 58.31 633 PHE A C 1
ATOM 5148 O O . PHE A 1 633 ? -3.029 5.008 -15.305 1 58.31 633 PHE A O 1
ATOM 5155 N N . GLN A 1 634 ? -4.551 6.508 -15.078 1 71 634 GLN A N 1
ATOM 5156 C CA . GLN A 1 634 ? -3.953 6.938 -13.812 1 71 634 GLN A CA 1
ATOM 5157 C C . GLN A 1 634 ? -3.971 5.809 -12.789 1 71 634 GLN A C 1
ATOM 5159 O O . GLN A 1 634 ? -3.01 5.629 -12.039 1 71 634 GLN A O 1
ATOM 5164 N N . LEU A 1 635 ? -4.883 5.016 -12.969 1 74.31 635 LEU A N 1
ATOM 5165 C CA . LEU A 1 635 ? -4.992 3.91 -12.023 1 74.31 635 LEU A CA 1
ATOM 5166 C C . LEU A 1 635 ? -4.023 2.791 -12.383 1 74.31 635 LEU A C 1
ATOM 5168 O O . LEU A 1 635 ? -3.502 2.107 -11.5 1 74.31 635 LEU A O 1
ATOM 5172 N N . SER A 1 636 ? -3.727 2.729 -13.664 1 77.44 636 SER A N 1
ATOM 5173 C CA . SER A 1 636 ? -2.871 1.642 -14.133 1 77.44 636 SER A CA 1
ATOM 5174 C C . SER A 1 636 ? -1.407 1.91 -13.805 1 77.44 636 SER A C 1
ATOM 5176 O O . SER A 1 636 ? -0.59 0.987 -13.789 1 77.44 636 SER A O 1
ATOM 5178 N N . SER A 1 637 ? -1.086 3.076 -13.477 1 82.12 637 SER A N 1
ATOM 5179 C CA . SER A 1 637 ? 0.296 3.418 -13.156 1 82.12 637 SER A CA 1
ATOM 5180 C C . SER A 1 637 ? 0.591 3.201 -11.68 1 82.12 637 SER A C 1
ATOM 5182 O O . SER A 1 637 ? 1.733 3.348 -11.234 1 82.12 637 SER A O 1
ATOM 5184 N N . GLY A 1 638 ? -0.431 2.814 -10.953 1 90.38 638 GLY A N 1
ATOM 5185 C CA . GLY A 1 638 ? -0.261 2.551 -9.539 1 90.38 638 GLY A CA 1
ATOM 5186 C C . GLY A 1 638 ? 0.238 1.147 -9.25 1 90.38 638 GLY A C 1
ATOM 5187 O O . GLY A 1 638 ? 0.634 0.422 -10.164 1 90.38 638 GLY A O 1
ATOM 5188 N N . PRO A 1 639 ? 0.38 0.833 -8 1 94.12 639 PRO A N 1
ATOM 5189 C CA . PRO A 1 639 ? 0.885 -0.491 -7.629 1 94.12 639 PRO A CA 1
ATOM 5190 C C . PRO A 1 639 ? -0.005 -1.624 -8.133 1 94.12 639 PRO A C 1
ATOM 5192 O O . PRO A 1 639 ? -1.226 -1.465 -8.219 1 94.12 639 PRO A O 1
ATOM 5195 N N . ASN A 1 640 ? 0.605 -2.723 -8.461 1 94 640 ASN A N 1
ATOM 5196 C CA . ASN A 1 640 ? -0.082 -3.947 -8.859 1 94 640 ASN A CA 1
ATOM 5197 C C . ASN A 1 640 ? -0.5 -4.773 -7.645 1 94 640 ASN A C 1
ATOM 5199 O O . ASN A 1 640 ? 0.286 -5.574 -7.129 1 94 640 ASN A O 1
ATOM 5203 N N . ARG A 1 641 ? -1.717 -4.562 -7.219 1 95.69 641 ARG A N 1
ATOM 5204 C CA . ARG A 1 641 ? -2.23 -5.285 -6.062 1 95.69 641 ARG A CA 1
ATOM 5205 C C . ARG A 1 641 ? -2.445 -6.762 -6.387 1 95.69 641 ARG A C 1
ATOM 5207 O O . ARG A 1 641 ? -3.02 -7.094 -7.426 1 95.69 641 ARG A O 1
ATOM 5214 N N . ALA A 1 642 ? -2.031 -7.59 -5.516 1 96.81 642 ALA A N 1
ATOM 5215 C CA . ALA A 1 642 ? -2.201 -9.023 -5.754 1 96.81 642 ALA A CA 1
ATOM 5216 C C . ALA A 1 642 ? -3.662 -9.43 -5.594 1 96.81 642 ALA A C 1
ATOM 5218 O O . ALA A 1 642 ? -4.34 -8.992 -4.66 1 96.81 642 ALA A O 1
ATOM 5219 N N . ARG A 1 643 ? -4.141 -10.273 -6.508 1 94 643 ARG A N 1
ATOM 5220 C CA . ARG A 1 643 ? -5.41 -10.953 -6.266 1 94 643 ARG A CA 1
ATOM 5221 C C . ARG A 1 643 ? -5.324 -11.836 -5.027 1 94 643 ARG A C 1
ATOM 5223 O O . ARG A 1 643 ? -4.23 -12.227 -4.609 1 94 643 ARG A O 1
ATOM 5230 N N . TRP A 1 644 ? -6.461 -12.18 -4.453 1 93.69 644 TRP A N 1
ATOM 5231 C CA . TRP A 1 644 ? -6.465 -12.93 -3.205 1 93.69 644 TRP A CA 1
ATOM 5232 C C . TRP A 1 644 ? -5.797 -14.289 -3.391 1 93.69 644 TRP A C 1
ATOM 5234 O O . TRP A 1 644 ? -5.137 -14.797 -2.48 1 93.69 644 TRP A O 1
ATOM 5244 N N . SER A 1 645 ? -5.922 -14.883 -4.594 1 91.5 645 SER A N 1
ATOM 5245 C CA . SER A 1 645 ? -5.273 -16.156 -4.852 1 91.5 645 SER A CA 1
ATOM 5246 C C . SER A 1 645 ? -3.756 -16.047 -4.777 1 91.5 645 SER A C 1
ATOM 5248 O O . SER A 1 645 ? -3.088 -16.906 -4.199 1 91.5 645 SER A O 1
ATOM 5250 N N . TYR A 1 646 ? -3.25 -14.953 -5.359 1 95 646 TYR A N 1
ATOM 5251 C CA . TYR A 1 646 ? -1.811 -14.734 -5.289 1 95 646 TYR A CA 1
ATOM 5252 C C . TYR A 1 646 ? -1.39 -14.32 -3.883 1 95 646 TYR A C 1
ATOM 5254 O O . TYR A 1 646 ? -0.295 -14.672 -3.432 1 95 646 TYR A O 1
ATOM 5262 N N . HIS A 1 647 ? -2.227 -13.539 -3.258 1 97 647 HIS A N 1
ATOM 5263 C CA . HIS A 1 647 ? -1.961 -13.172 -1.871 1 97 647 HIS A CA 1
ATOM 5264 C C . HIS A 1 647 ? -1.778 -14.406 -0.996 1 97 647 HIS A C 1
ATOM 5266 O O . HIS A 1 647 ? -0.864 -14.461 -0.17 1 97 647 HIS A O 1
ATOM 5272 N N . VAL A 1 648 ? -2.572 -15.422 -1.226 1 95.38 648 VAL A N 1
ATOM 5273 C CA . VAL A 1 648 ? -2.479 -16.672 -0.466 1 95.38 648 VAL A CA 1
ATOM 5274 C C . VAL A 1 648 ? -1.179 -17.391 -0.812 1 95.38 648 VAL A C 1
ATOM 5276 O O . VAL A 1 648 ? -0.534 -17.969 0.061 1 95.38 648 VAL A O 1
ATOM 5279 N N . VAL A 1 649 ? -0.804 -17.344 -2.078 1 95.88 649 VAL A N 1
ATOM 5280 C CA . VAL A 1 649 ? 0.475 -17.922 -2.48 1 95.88 649 VAL A CA 1
ATOM 5281 C C . VAL A 1 649 ? 1.608 -17.25 -1.696 1 95.88 649 VAL A C 1
ATOM 5283 O O . VAL A 1 649 ? 2.484 -17.938 -1.165 1 95.88 649 VAL A O 1
ATOM 5286 N N . HIS A 1 650 ? 1.583 -15.945 -1.605 1 98 650 HIS A N 1
ATOM 5287 C CA . HIS A 1 650 ? 2.594 -15.219 -0.847 1 98 650 HIS A CA 1
ATOM 5288 C C . HIS A 1 650 ? 2.617 -15.664 0.611 1 98 650 HIS A C 1
ATOM 5290 O O . HIS A 1 650 ? 3.688 -15.898 1.177 1 98 650 HIS A O 1
ATOM 5296 N N . ILE A 1 651 ? 1.451 -15.805 1.197 1 96.06 651 ILE A N 1
ATOM 5297 C CA . ILE A 1 651 ? 1.345 -16.203 2.594 1 96.06 651 ILE A CA 1
ATOM 5298 C C . ILE A 1 651 ? 1.971 -17.594 2.777 1 96.06 651 ILE A C 1
ATOM 5300 O O . ILE A 1 651 ? 2.789 -17.797 3.678 1 96.06 651 ILE A O 1
ATOM 5304 N N . ASN A 1 652 ? 1.611 -18.484 1.925 1 94 652 ASN A N 1
ATOM 5305 C CA . ASN A 1 652 ? 2.139 -19.844 2.027 1 94 652 ASN A CA 1
ATOM 5306 C C . ASN A 1 652 ? 3.656 -19.875 1.863 1 94 652 ASN A C 1
ATOM 5308 O O . ASN A 1 652 ? 4.344 -20.656 2.525 1 94 652 ASN A O 1
ATOM 5312 N N . GLN A 1 653 ? 4.125 -19.109 0.983 1 96.81 653 GLN A N 1
ATOM 5313 C CA . GLN A 1 653 ? 5.566 -19 0.791 1 96.81 653 GLN A CA 1
ATOM 5314 C C . GLN A 1 653 ? 6.254 -18.469 2.045 1 96.81 653 GLN A C 1
ATOM 5316 O O . GLN A 1 653 ? 7.289 -19 2.463 1 96.81 653 GLN A O 1
ATOM 5321 N N . LEU A 1 654 ? 5.703 -17.453 2.627 1 95.94 654 LEU A N 1
ATOM 5322 C CA . LEU A 1 654 ? 6.277 -16.906 3.846 1 95.94 654 LEU A CA 1
ATOM 5323 C C . LEU A 1 654 ? 6.258 -17.922 4.973 1 95.94 654 LEU A C 1
ATOM 5325 O O . LEU A 1 654 ? 7.223 -18.047 5.73 1 95.94 654 LEU A O 1
ATOM 5329 N N . LEU A 1 655 ? 5.156 -18.625 5.07 1 93.62 655 LEU A N 1
ATOM 5330 C CA . LEU A 1 655 ? 5.062 -19.656 6.094 1 93.62 655 LEU A CA 1
ATOM 5331 C C . LEU A 1 655 ? 6.113 -20.734 5.867 1 93.62 655 LEU A C 1
ATOM 5333 O O . LEU A 1 655 ? 6.672 -21.281 6.824 1 93.62 655 LEU A O 1
ATOM 5337 N N . THR A 1 656 ? 6.371 -21.062 4.621 1 94.38 656 THR A N 1
ATOM 5338 C CA . THR A 1 656 ? 7.426 -22.016 4.301 1 94.38 656 THR A CA 1
ATOM 5339 C C . THR A 1 656 ? 8.797 -21.469 4.699 1 94.38 656 THR A C 1
ATOM 5341 O O . THR A 1 656 ? 9.641 -22.203 5.211 1 94.38 656 THR A O 1
ATOM 5344 N N . LEU A 1 657 ? 8.984 -20.203 4.523 1 95.81 657 LEU A N 1
ATOM 5345 C CA . LEU A 1 657 ? 10.258 -19.562 4.836 1 95.81 657 LEU A CA 1
ATOM 5346 C C . LEU A 1 657 ? 10.516 -19.562 6.34 1 95.81 657 LEU A C 1
ATOM 5348 O O . LEU A 1 657 ? 11.672 -19.547 6.777 1 95.81 657 LEU A O 1
ATOM 5352 N N . VAL A 1 658 ? 9.477 -19.578 7.152 1 92.31 658 VAL A N 1
ATOM 5353 C CA . VAL A 1 658 ? 9.633 -19.641 8.602 1 92.31 658 VAL A CA 1
ATOM 5354 C C . VAL A 1 658 ? 10.477 -20.859 8.984 1 92.31 658 VAL A C 1
ATOM 5356 O O . VAL A 1 658 ? 11.336 -20.766 9.867 1 92.31 658 VAL A O 1
ATOM 5359 N N . ASP A 1 659 ? 10.297 -21.891 8.273 1 90.5 659 ASP A N 1
ATOM 5360 C CA . ASP A 1 659 ? 11.023 -23.125 8.539 1 90.5 659 ASP A CA 1
ATOM 5361 C C . ASP A 1 659 ? 12.398 -23.125 7.871 1 90.5 659 ASP A C 1
ATOM 5363 O O . ASP A 1 659 ? 13.383 -23.578 8.453 1 90.5 659 ASP A O 1
ATOM 5367 N N . LEU A 1 660 ? 12.469 -22.609 6.75 1 93.06 660 LEU A N 1
ATOM 5368 C CA . LEU A 1 660 ? 13.656 -22.688 5.906 1 93.06 660 LEU A CA 1
ATOM 5369 C C . LEU A 1 660 ? 14.734 -21.719 6.398 1 93.06 660 LEU A C 1
ATOM 5371 O O . LEU A 1 660 ? 15.93 -21.969 6.203 1 93.06 660 LEU A O 1
ATOM 5375 N N . ASP A 1 661 ? 14.312 -20.641 6.938 1 94.44 661 ASP A N 1
ATOM 5376 C CA . ASP A 1 661 ? 15.227 -19.578 7.352 1 94.44 661 ASP A CA 1
ATOM 5377 C C . ASP A 1 661 ? 14.961 -19.156 8.797 1 94.44 661 ASP A C 1
ATOM 5379 O O . ASP A 1 661 ? 14.422 -18.078 9.047 1 94.44 661 ASP A O 1
ATOM 5383 N N . PRO A 1 662 ? 15.484 -19.906 9.672 1 90.69 662 PRO A N 1
ATOM 5384 C CA . PRO A 1 662 ? 15.25 -19.625 11.086 1 90.69 662 PRO A CA 1
ATOM 5385 C C . PRO A 1 662 ? 15.797 -18.266 11.508 1 90.69 662 PRO A C 1
ATOM 5387 O O . PRO A 1 662 ? 15.266 -17.641 12.438 1 90.69 662 PRO A O 1
ATOM 5390 N N . LYS A 1 663 ? 16.875 -17.828 10.859 1 91.44 663 LYS A N 1
ATOM 5391 C CA . LYS A 1 663 ? 17.5 -16.547 11.195 1 91.44 663 LYS A CA 1
ATOM 5392 C C . LYS A 1 663 ? 16.484 -15.406 11.109 1 91.44 663 LYS A C 1
ATOM 5394 O O . LYS A 1 663 ? 16.531 -14.477 11.914 1 91.44 663 LYS A O 1
ATOM 5399 N N . ARG A 1 664 ? 15.562 -15.508 10.148 1 93.88 664 ARG A N 1
ATOM 5400 C CA . ARG A 1 664 ? 14.602 -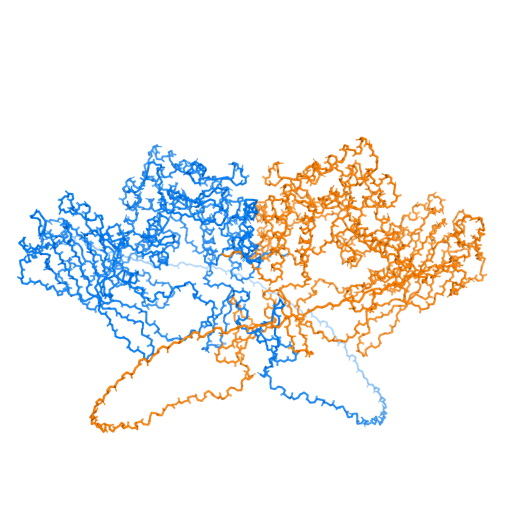14.43 9.93 1 93.88 664 ARG A CA 1
ATOM 5401 C C . ARG A 1 664 ? 13.172 -14.922 10.117 1 93.88 664 ARG A C 1
ATOM 5403 O O . ARG A 1 664 ? 12.234 -14.336 9.578 1 93.88 664 ARG A O 1
ATOM 5410 N N . ALA A 1 665 ? 12.977 -15.922 10.836 1 91.62 665 ALA A N 1
ATOM 5411 C CA . ALA A 1 665 ? 11.695 -16.594 11.008 1 91.62 665 ALA A CA 1
ATOM 5412 C C . ALA A 1 665 ? 10.656 -15.641 11.594 1 91.62 665 ALA A C 1
ATOM 5414 O O . ALA A 1 665 ? 9.484 -15.664 11.203 1 91.62 665 ALA A O 1
ATOM 5415 N N . ILE A 1 666 ? 11.023 -14.781 12.469 1 88.5 666 ILE A N 1
ATOM 5416 C CA . ILE A 1 666 ? 10.102 -13.867 13.125 1 88.5 666 ILE A CA 1
ATOM 5417 C C . ILE A 1 666 ? 9.508 -12.906 12.102 1 88.5 666 ILE A C 1
ATOM 5419 O O . ILE A 1 666 ? 8.305 -12.648 12.102 1 88.5 666 ILE A O 1
ATOM 5423 N N . GLN A 1 667 ? 10.328 -12.398 11.242 1 91.44 667 GLN A N 1
ATOM 5424 C CA . GLN A 1 667 ? 9.852 -11.484 10.211 1 91.44 667 GLN A CA 1
ATOM 5425 C C . GLN A 1 667 ? 8.883 -12.172 9.266 1 91.44 667 GLN A C 1
ATOM 5427 O O . GLN A 1 667 ? 7.836 -11.617 8.922 1 91.44 667 GLN A O 1
ATOM 5432 N N . TRP A 1 668 ? 9.281 -13.383 8.836 1 93.62 668 TRP A N 1
ATOM 5433 C CA . TRP A 1 668 ? 8.414 -14.125 7.926 1 93.62 668 TRP A CA 1
ATOM 5434 C C . TRP A 1 668 ? 7.059 -14.391 8.562 1 93.62 668 TRP A C 1
ATOM 5436 O O . TRP A 1 668 ? 6.016 -14.141 7.953 1 93.62 668 TRP A O 1
ATOM 5446 N N . ASN A 1 669 ? 7.109 -14.812 9.773 1 91 669 ASN A N 1
ATOM 5447 C CA . ASN A 1 669 ? 5.891 -15.172 10.484 1 91 669 ASN A CA 1
ATOM 5448 C C . ASN A 1 669 ? 5.02 -13.945 10.758 1 91 669 ASN A C 1
ATOM 5450 O O . ASN A 1 669 ? 3.795 -14.008 10.625 1 91 669 ASN A O 1
ATOM 5454 N N . THR A 1 670 ? 5.586 -12.836 11.172 1 89.88 670 THR A N 1
ATOM 5455 C CA . THR A 1 670 ? 4.848 -11.609 11.461 1 89.88 670 THR A CA 1
ATOM 5456 C C . THR A 1 670 ? 4.145 -11.102 10.211 1 89.88 670 THR A C 1
ATOM 5458 O O . THR A 1 670 ? 2.973 -10.727 10.258 1 89.88 670 THR A O 1
ATOM 5461 N N . THR A 1 671 ? 4.879 -11.102 9.117 1 93.44 671 THR A N 1
ATOM 5462 C CA . THR A 1 671 ? 4.297 -10.633 7.863 1 93.44 671 THR A CA 1
ATOM 5463 C C . THR A 1 671 ? 3.18 -11.57 7.406 1 93.44 671 THR A C 1
ATOM 5465 O O . THR A 1 671 ? 2.109 -11.109 7.004 1 93.44 671 THR A O 1
ATOM 5468 N N . ALA A 1 672 ? 3.424 -12.898 7.488 1 93.94 672 ALA A N 1
ATOM 5469 C CA . ALA A 1 672 ? 2.404 -13.867 7.094 1 93.94 672 ALA A CA 1
ATOM 5470 C C . ALA A 1 672 ? 1.138 -13.695 7.93 1 93.94 672 ALA A C 1
ATOM 5472 O O . ALA A 1 672 ? 0.027 -13.711 7.395 1 93.94 672 ALA A O 1
ATOM 5473 N N . THR A 1 673 ? 1.309 -13.531 9.203 1 91.88 673 THR A N 1
ATOM 5474 C CA . THR A 1 673 ? 0.174 -13.375 10.109 1 91.88 673 THR A CA 1
ATOM 5475 C C . THR A 1 673 ? -0.601 -12.102 9.797 1 91.88 673 THR A C 1
ATOM 5477 O O . THR A 1 673 ? -1.833 -12.102 9.789 1 91.88 673 THR A O 1
ATOM 5480 N N . ARG A 1 674 ? 0.104 -11.016 9.586 1 92.88 674 ARG A N 1
ATOM 5481 C CA . ARG A 1 674 ? -0.537 -9.773 9.188 1 92.88 674 ARG A CA 1
ATOM 5482 C C . ARG A 1 674 ? -1.302 -9.945 7.879 1 92.88 674 ARG A C 1
ATOM 5484 O O . ARG A 1 674 ? -2.439 -9.484 7.75 1 92.88 674 ARG A O 1
ATOM 5491 N N . TRP A 1 675 ? -0.693 -10.633 6.898 1 95.75 675 TRP A N 1
ATOM 5492 C CA . TRP A 1 675 ? -1.312 -10.82 5.59 1 95.75 675 TRP A CA 1
ATOM 5493 C C . TRP A 1 675 ? -2.52 -11.75 5.688 1 95.75 675 TRP A C 1
ATOM 5495 O O . TRP A 1 675 ? -3.477 -11.617 4.922 1 95.75 675 TRP A O 1
ATOM 5505 N N . ILE A 1 676 ? -2.492 -12.703 6.621 1 93.19 676 ILE A N 1
ATOM 5506 C CA . ILE A 1 676 ? -3.666 -13.531 6.891 1 93.19 676 ILE A CA 1
ATOM 5507 C C . ILE A 1 676 ? -4.797 -12.656 7.426 1 93.19 676 ILE A C 1
ATOM 5509 O O . ILE A 1 676 ? -5.957 -12.82 7.031 1 93.19 676 ILE A O 1
ATOM 5513 N N . ALA A 1 677 ? -4.461 -11.727 8.273 1 91.88 677 ALA A N 1
ATOM 5514 C CA . ALA A 1 677 ? -5.465 -10.805 8.812 1 91.88 677 ALA A CA 1
ATOM 5515 C C . ALA A 1 677 ? -6.098 -9.977 7.699 1 91.88 677 ALA A C 1
ATOM 5517 O O . ALA A 1 677 ? -7.289 -9.656 7.758 1 91.88 677 ALA A O 1
ATOM 5518 N N . TYR A 1 678 ? -5.324 -9.609 6.719 1 93.62 678 TYR A N 1
ATOM 5519 C CA . TYR A 1 678 ? -5.855 -8.844 5.598 1 93.62 678 TYR A CA 1
ATOM 5520 C C . TYR A 1 678 ? -6.945 -9.625 4.871 1 93.62 678 TYR A C 1
ATOM 5522 O O . TYR A 1 678 ? -7.895 -9.031 4.348 1 93.62 678 TYR A O 1
ATOM 5530 N N . LEU A 1 679 ? -6.82 -10.992 4.797 1 91.94 679 LEU A N 1
ATOM 5531 C CA . LEU A 1 679 ? -7.836 -11.828 4.164 1 91.94 679 LEU A CA 1
ATOM 5532 C C . LEU A 1 679 ? -9.172 -11.703 4.887 1 91.94 679 LEU A C 1
ATOM 5534 O O . LEU A 1 679 ? -10.219 -12.031 4.324 1 91.94 679 LEU A O 1
ATOM 5538 N N . GLN A 1 680 ? -9.094 -11.203 6.062 1 88.5 680 GLN A N 1
ATOM 5539 C CA . GLN A 1 680 ? -10.297 -11.094 6.871 1 88.5 680 GLN A CA 1
ATOM 5540 C C . GLN A 1 680 ? -10.805 -9.648 6.914 1 88.5 680 GLN A C 1
ATOM 5542 O O . GLN A 1 680 ? -11.695 -9.32 7.695 1 88.5 680 GLN A O 1
ATOM 5547 N N . GLY A 1 681 ? -10.195 -8.828 6.234 1 89.19 681 GLY A N 1
ATOM 5548 C CA . GLY A 1 681 ? -10.688 -7.465 6.102 1 89.19 681 GLY A CA 1
ATOM 5549 C C . GLY A 1 681 ? -9.984 -6.488 7.027 1 89.19 681 GLY A C 1
ATOM 5550 O O . GLY A 1 681 ? -10.281 -5.293 7.02 1 89.19 681 GLY A O 1
ATOM 5551 N N . PHE A 1 682 ? -9.031 -6.91 7.758 1 89.94 682 PHE A N 1
ATOM 5552 C CA . PHE A 1 682 ? -8.266 -6.004 8.602 1 89.94 682 PHE A CA 1
ATOM 5553 C C . PHE A 1 682 ? -7.266 -5.207 7.777 1 89.94 682 PHE A C 1
ATOM 5555 O O . PHE A 1 682 ? -6.902 -5.617 6.672 1 89.94 682 PHE A O 1
ATOM 5562 N N . THR A 1 683 ? -6.953 -4.066 8.273 1 91.88 683 THR A N 1
ATOM 5563 C CA . THR A 1 683 ? -5.945 -3.217 7.645 1 91.88 683 THR A CA 1
ATOM 5564 C C . THR A 1 683 ? -4.867 -2.824 8.648 1 91.88 683 THR A C 1
ATOM 5566 O O . THR A 1 683 ? -5.07 -2.934 9.859 1 91.88 683 THR A O 1
ATOM 5569 N N . SER A 1 684 ? -3.717 -2.533 8.109 1 90.25 684 SER A N 1
ATOM 5570 C CA . SER A 1 684 ? -2.656 -2.082 9.008 1 90.25 684 SER A CA 1
ATOM 5571 C C . SER A 1 684 ? -3.014 -0.752 9.664 1 90.25 684 SER A C 1
ATOM 5573 O O . SER A 1 684 ? -4.121 -0.243 9.484 1 90.25 684 SER A O 1
ATOM 5575 N N . GLN A 1 685 ? -2.045 -0.154 10.414 1 74.62 685 GLN A N 1
ATOM 5576 C CA . GLN A 1 685 ? -2.266 0.991 11.289 1 74.62 685 GLN A CA 1
ATOM 5577 C C . GLN A 1 685 ? -2.668 2.227 10.492 1 74.62 685 GLN A C 1
ATOM 5579 O O . GLN A 1 685 ? -2.264 2.383 9.336 1 74.62 685 GLN A O 1
ATOM 5584 N N . ASN A 1 686 ? -3.773 2.924 10.977 1 62.34 686 ASN A N 1
ATOM 5585 C CA . ASN A 1 686 ? -3.99 4.316 10.602 1 62.34 686 ASN A CA 1
ATOM 5586 C C . ASN A 1 686 ? -3.273 5.273 11.547 1 62.34 686 ASN A C 1
ATOM 5588 O O . ASN A 1 686 ? -3.174 5.008 12.742 1 62.34 686 ASN A O 1
ATOM 5592 N N . MET B 1 1 ? -10.82 67.438 1.002 1 16.75 1 MET B N 1
ATOM 5593 C CA . MET B 1 1 ? -12.203 67.75 0.624 1 16.75 1 MET B CA 1
ATOM 5594 C C . MET B 1 1 ? -12.688 66.75 -0.427 1 16.75 1 MET B C 1
ATOM 5596 O O . MET B 1 1 ? -13.797 66.25 -0.338 1 16.75 1 MET B O 1
ATOM 5600 N N . ARG B 1 2 ? -12.156 66.875 -1.687 1 16.38 2 ARG B N 1
ATOM 5601 C CA . ARG B 1 2 ? -12.656 66.938 -3.057 1 16.38 2 ARG B CA 1
ATOM 5602 C C . ARG B 1 2 ? -13.047 65.562 -3.58 1 16.38 2 ARG B C 1
ATOM 5604 O O . ARG B 1 2 ? -12.297 64.625 -3.42 1 16.38 2 ARG B O 1
ATOM 5611 N N . VAL B 1 3 ? -14.328 65.375 -4.172 1 18.28 3 VAL B N 1
ATOM 5612 C CA . VAL B 1 3 ? -15.539 64.625 -4.586 1 18.28 3 VAL B CA 1
ATOM 5613 C C . VAL B 1 3 ? -15.227 63.75 -5.766 1 18.28 3 VAL B C 1
ATOM 5615 O O . VAL B 1 3 ? -15.383 62.531 -5.668 1 18.28 3 VAL B O 1
ATOM 5618 N N . ARG B 1 4 ? -15.93 63.812 -7.016 1 15.97 4 ARG B N 1
ATOM 5619 C CA . ARG B 1 4 ? -17.156 63.438 -7.723 1 15.97 4 ARG B CA 1
ATOM 5620 C C . ARG B 1 4 ? -16.828 62.75 -9.039 1 15.97 4 ARG B C 1
ATOM 5622 O O . ARG B 1 4 ? -17.547 61.844 -9.469 1 15.97 4 ARG B O 1
ATOM 5629 N N . SER B 1 5 ? -16.062 63.219 -10.07 1 14.32 5 SER B N 1
ATOM 5630 C CA . SER B 1 5 ? -16.562 63.625 -11.375 1 14.32 5 SER B CA 1
ATOM 5631 C C . SER B 1 5 ? -16.609 62.438 -12.344 1 14.32 5 SER B C 1
ATOM 5633 O O . SER B 1 5 ? -17.625 62.219 -13 1 14.32 5 SER B O 1
ATOM 5635 N N . SER B 1 6 ? -15.672 62.094 -13.289 1 15.04 6 SER B N 1
ATOM 5636 C CA . SER B 1 6 ? -15.797 62.469 -14.703 1 15.04 6 SER B CA 1
ATOM 5637 C C . SER B 1 6 ? -16.453 61.344 -15.5 1 15.04 6 SER B C 1
ATOM 5639 O O . SER B 1 6 ? -16.391 60.156 -15.109 1 15.04 6 SER B O 1
ATOM 5641 N N . TYR B 1 7 ? -16.625 61.438 -16.938 1 15.06 7 TYR B N 1
ATOM 5642 C CA . TYR B 1 7 ? -17.531 61.656 -18.062 1 15.06 7 TYR B CA 1
ATOM 5643 C C . TYR B 1 7 ? -17.844 60.344 -18.781 1 15.06 7 TYR B C 1
ATOM 5645 O O . TYR B 1 7 ? -17.172 59.312 -18.562 1 15.06 7 TYR B O 1
ATOM 5653 N N . PHE B 1 8 ? -17.703 60.25 -20.25 1 14.91 8 PHE B N 1
ATOM 5654 C CA . PHE B 1 8 ? -18.672 60.375 -21.344 1 14.91 8 PHE B CA 1
ATOM 5655 C C . PHE B 1 8 ? -18.938 59 -21.969 1 14.91 8 PHE B C 1
ATOM 5657 O O . PHE B 1 8 ? -20.094 58.594 -22.109 1 14.91 8 PHE B O 1
ATOM 5664 N N . VAL B 1 9 ? -18.391 58.688 -23.281 1 14.83 9 VAL B N 1
ATOM 5665 C CA . VAL B 1 9 ? -19.125 58.656 -24.531 1 14.83 9 VAL B CA 1
ATOM 5666 C C . VAL B 1 9 ? -19.641 57.25 -24.797 1 14.83 9 VAL B C 1
ATOM 5668 O O . VAL B 1 9 ? -19.094 56.281 -24.281 1 14.83 9 VAL B O 1
ATOM 5671 N N . ARG B 1 10 ? -20.266 56.875 -26.188 1 14.59 10 ARG B N 1
ATOM 5672 C CA . ARG B 1 10 ? -21.5 56.688 -26.953 1 14.59 10 ARG B CA 1
ATOM 5673 C C . ARG B 1 10 ? -21.609 55.25 -27.453 1 14.59 10 ARG B C 1
ATOM 5675 O O . ARG B 1 10 ? -22.641 54.594 -27.234 1 14.59 10 ARG B O 1
ATOM 5682 N N . LEU B 1 11 ? -21.297 54.906 -28.922 1 14.52 11 LEU B N 1
ATOM 5683 C CA . LEU B 1 11 ? -22.203 54.75 -30.047 1 14.52 11 LEU B CA 1
ATOM 5684 C C . LEU B 1 11 ? -22.531 53.281 -30.297 1 14.52 11 LEU B C 1
ATOM 5686 O O . LEU B 1 11 ? -21.781 52.406 -29.844 1 14.52 11 LEU B O 1
ATOM 5690 N N . PHE B 1 12 ? -23.266 52.812 -31.656 1 15.2 12 PHE B N 1
ATOM 5691 C CA . PHE B 1 12 ? -24.469 52.281 -32.281 1 15.2 12 PHE B CA 1
ATOM 5692 C C . PHE B 1 12 ? -24.25 50.875 -32.781 1 15.2 12 PHE B C 1
ATOM 5694 O O . PHE B 1 12 ? -25.078 49.969 -32.562 1 15.2 12 PHE B O 1
ATOM 5701 N N . GLY B 1 13 ? -23.266 50.438 -33.781 1 15.08 13 GLY B N 1
ATOM 5702 C CA . GLY B 1 13 ? -23.703 50.031 -35.094 1 15.08 13 GLY B CA 1
ATOM 5703 C C . GLY B 1 13 ? -24.156 48.594 -35.156 1 15.08 13 GLY B C 1
ATOM 5704 O O . GLY B 1 13 ? -23.531 47.719 -34.562 1 15.08 13 GLY B O 1
ATOM 5705 N N . PHE B 1 14 ? -25.469 48.094 -35.75 1 15.97 14 PHE B N 1
ATOM 5706 C CA . PHE B 1 14 ? -26.562 47.156 -36 1 15.97 14 PHE B CA 1
ATOM 5707 C C . PHE B 1 14 ? -26.125 46.062 -36.938 1 15.97 14 PHE B C 1
ATOM 5709 O O . PHE B 1 14 ? -26.828 45.062 -37.125 1 15.97 14 PHE B O 1
ATOM 5716 N N . SER B 1 15 ? -25.078 46.125 -37.812 1 14.86 15 SER B N 1
ATOM 5717 C CA . SER B 1 15 ? -25.5 45.812 -39.188 1 14.86 15 SER B CA 1
ATOM 5718 C C . SER B 1 15 ? -26.047 44.375 -39.281 1 14.86 15 SER B C 1
ATOM 5720 O O . SER B 1 15 ? -25.688 43.531 -38.5 1 14.86 15 SER B O 1
ATOM 5722 N N . ALA B 1 16 ? -26.469 43.969 -40.625 1 14.8 16 ALA B N 1
ATOM 5723 C CA . ALA B 1 16 ? -27.516 43.5 -41.531 1 14.8 16 ALA B CA 1
ATOM 5724 C C . ALA B 1 16 ? -27.469 42 -41.719 1 14.8 16 ALA B C 1
ATOM 5726 O O . ALA B 1 16 ? -28.484 41.312 -41.562 1 14.8 16 ALA B O 1
ATOM 5727 N N . VAL B 1 17 ? -26.797 41.406 -42.906 1 14.75 17 VAL B N 1
ATOM 5728 C CA . VAL B 1 17 ? -27.531 41 -44.094 1 14.75 17 VAL B CA 1
ATOM 5729 C C . VAL B 1 17 ? -27.938 39.531 -44 1 14.75 17 VAL B C 1
ATOM 5731 O O . VAL B 1 17 ? -27.547 38.844 -43.062 1 14.75 17 VAL B O 1
ATOM 5734 N N . LEU B 1 18 ? -27.656 38.656 -45.219 1 14.93 18 LEU B N 1
ATOM 5735 C CA . LEU B 1 18 ? -28.469 38.125 -46.312 1 14.93 18 LEU B CA 1
ATOM 5736 C C . LEU B 1 18 ? -28.828 36.688 -46.031 1 14.93 18 LEU B C 1
ATOM 5738 O O . LEU B 1 18 ? -28.156 36 -45.281 1 14.93 18 LEU B O 1
ATOM 5742 N N . VAL B 1 19 ? -29.578 35.906 -47.094 1 14.46 19 VAL B N 1
ATOM 5743 C CA . VAL B 1 19 ? -30.781 35.25 -47.625 1 14.46 19 VAL B CA 1
ATOM 5744 C C . VAL B 1 19 ? -30.562 33.75 -47.75 1 14.46 19 VAL B C 1
ATOM 5746 O O . VAL B 1 19 ? -31.359 32.969 -47.312 1 14.46 19 VAL B O 1
ATOM 5749 N N . ALA B 1 20 ? -29.625 33.156 -48.688 1 14.85 20 ALA B N 1
ATOM 5750 C CA . ALA B 1 20 ? -30.188 32.438 -49.844 1 14.85 20 ALA B CA 1
ATOM 5751 C C . ALA B 1 20 ? -30.609 31.031 -49.438 1 14.85 20 ALA B C 1
ATOM 5753 O O . ALA B 1 20 ? -29.984 30.422 -48.562 1 14.85 20 ALA B O 1
ATOM 5754 N N . ILE B 1 21 ? -31.672 30.312 -50.219 1 15.44 21 ILE B N 1
ATOM 5755 C CA . ILE B 1 21 ? -32.812 29.453 -50.5 1 15.44 21 ILE B CA 1
ATOM 5756 C C . ILE B 1 21 ? -32.344 28.031 -50.781 1 15.44 21 ILE B C 1
ATOM 5758 O O . ILE B 1 21 ? -32.906 27.078 -50.25 1 15.44 21 ILE B O 1
ATOM 5762 N N . ILE B 1 22 ? -31.406 27.719 -51.781 1 14.84 22 ILE B N 1
ATOM 5763 C CA . ILE B 1 22 ? -31.938 26.953 -52.938 1 14.84 22 ILE B CA 1
ATOM 5764 C C . ILE B 1 22 ? -32.125 25.5 -52.531 1 14.84 22 ILE B C 1
ATOM 5766 O O . ILE B 1 22 ? -31.5 25.016 -51.594 1 14.84 22 ILE B O 1
ATOM 5770 N N . ILE B 1 23 ? -31.906 24.547 -53.531 1 14.66 23 ILE B N 1
ATOM 5771 C CA . ILE B 1 23 ? -32.656 23.781 -54.531 1 14.66 23 ILE B CA 1
ATOM 5772 C C . ILE B 1 23 ? -32.625 22.297 -54.156 1 14.66 23 ILE B C 1
ATOM 5774 O O . ILE B 1 23 ? -33.688 21.656 -54.062 1 14.66 23 ILE B O 1
ATOM 5778 N N . LEU B 1 24 ? -31.797 21.438 -54.844 1 14.84 24 LEU B N 1
ATOM 5779 C CA . LEU B 1 24 ? -32.25 20.531 -55.906 1 14.84 24 LEU B CA 1
ATOM 5780 C C . LEU B 1 24 ? -32.5 19.141 -55.344 1 14.84 24 LEU B C 1
ATOM 5782 O O . LEU B 1 24 ? -32 18.781 -54.281 1 14.84 24 LEU B O 1
ATOM 5786 N N . SER B 1 25 ? -32.812 18.016 -56.281 1 14.6 25 SER B N 1
ATOM 5787 C CA . SER B 1 25 ? -33.719 17.078 -56.906 1 14.6 25 SER B CA 1
ATOM 5788 C C . SER B 1 25 ? -33.344 15.633 -56.562 1 14.6 25 SER B C 1
ATOM 5790 O O . SER B 1 25 ? -34.219 14.766 -56.5 1 14.6 25 SER B O 1
ATOM 5792 N N . ARG B 1 26 ? -32.062 15.102 -56.562 1 14.88 26 ARG B N 1
ATOM 5793 C CA . ARG B 1 26 ? -32 14.008 -57.531 1 14.88 26 ARG B CA 1
ATOM 5794 C C . ARG B 1 26 ? -32.719 12.766 -57 1 14.88 26 ARG B C 1
ATOM 5796 O O . ARG B 1 26 ? -32.688 12.5 -55.812 1 14.88 26 ARG B O 1
ATOM 5803 N N . GLN B 1 27 ? -33.219 11.672 -57.906 1 14.66 27 GLN B N 1
ATOM 5804 C CA . GLN B 1 27 ? -34.188 10.734 -58.469 1 14.66 27 GLN B CA 1
ATOM 5805 C C . GLN B 1 27 ? -33.938 9.32 -57.969 1 14.66 27 GLN B C 1
ATOM 5807 O O . GLN B 1 27 ? -34.844 8.492 -57.969 1 14.66 27 GLN B O 1
ATOM 5812 N N . ALA B 1 28 ? -32.781 8.719 -57.656 1 14.93 28 ALA B N 1
ATOM 5813 C CA . ALA B 1 28 ? -32.656 7.512 -58.469 1 14.93 28 ALA B CA 1
ATOM 5814 C C . ALA B 1 28 ? -33.656 6.453 -58.031 1 14.93 28 ALA B C 1
ATOM 5816 O O . ALA B 1 28 ? -34.062 6.398 -56.875 1 14.93 28 ALA B O 1
ATOM 5817 N N . TYR B 1 29 ? -33.969 5.449 -58.938 1 14.48 29 TYR B N 1
ATOM 5818 C CA . TYR B 1 29 ? -34.906 4.609 -59.656 1 14.48 29 TYR B CA 1
ATOM 5819 C C . TYR B 1 29 ? -35.219 3.336 -58.906 1 14.48 29 TYR B C 1
ATOM 5821 O O . TYR B 1 29 ? -34.531 3.027 -57.906 1 14.48 29 TYR B O 1
ATOM 5829 N N . PHE B 1 30 ? -34.969 2.084 -59.5 1 14.39 30 PHE B N 1
ATOM 5830 C CA . PHE B 1 30 ? -35.969 1.26 -60.188 1 14.39 30 PHE B CA 1
ATOM 5831 C C . PHE B 1 30 ? -36.375 0.067 -59.344 1 14.39 30 PHE B C 1
ATOM 5833 O O . PHE B 1 30 ? -37.562 -0.163 -59.094 1 14.39 30 PHE B O 1
ATOM 5840 N N . PRO B 1 31 ? -35.781 -1.315 -59.5 1 14.8 31 PRO B N 1
ATOM 5841 C CA . PRO B 1 31 ? -36.562 -2.297 -60.25 1 14.8 31 PRO B CA 1
ATOM 5842 C C . PRO B 1 31 ? -37.406 -3.209 -59.375 1 14.8 31 PRO B C 1
ATOM 5844 O O . PRO B 1 31 ? -37.125 -3.322 -58.156 1 14.8 31 PRO B O 1
ATOM 5847 N N . GLU B 1 32 ? -38.125 -4.402 -59.938 1 14.86 32 GLU B N 1
ATOM 5848 C CA . GLU B 1 32 ? -39.406 -5.062 -60.25 1 14.86 32 GLU B CA 1
ATOM 5849 C C . GLU B 1 32 ? -39.531 -6.355 -59.438 1 14.86 32 GLU B C 1
ATOM 5851 O O . GLU B 1 32 ? -40.625 -6.676 -58.938 1 14.86 32 GLU B O 1
ATOM 5856 N N . CYS B 1 33 ? -38.625 -7.391 -59.281 1 14.38 33 CYS B N 1
ATOM 5857 C CA . CYS B 1 33 ? -39.094 -8.617 -59.906 1 14.38 33 CYS B CA 1
ATOM 5858 C C . CYS B 1 33 ? -40.094 -9.328 -59.031 1 14.38 33 CYS B C 1
ATOM 5860 O O . CYS B 1 33 ? -39.969 -9.297 -57.781 1 14.38 33 CYS B O 1
ATOM 5862 N N . ASN B 1 34 ? -41.062 -10.305 -59.469 1 14.68 34 ASN B N 1
ATOM 5863 C CA . ASN B 1 34 ? -42.375 -10.875 -59.625 1 14.68 34 ASN B CA 1
ATOM 5864 C C . ASN B 1 34 ? -42.562 -12.133 -58.781 1 14.68 34 ASN B C 1
ATOM 5866 O O . ASN B 1 34 ? -43.594 -12.32 -58.125 1 14.68 34 ASN B O 1
ATOM 5870 N N . LYS B 1 35 ? -41.938 -13.398 -58.938 1 14.95 35 LYS B N 1
ATOM 5871 C CA . LYS B 1 35 ? -42.75 -14.492 -59.469 1 14.95 35 LYS B CA 1
ATOM 5872 C C . LYS B 1 35 ? -43.531 -15.188 -58.375 1 14.95 35 LYS B C 1
ATOM 5874 O O . LYS B 1 35 ? -43.156 -15.125 -57.188 1 14.95 35 LYS B O 1
ATOM 5879 N N . SER B 1 36 ? -43.969 -16.594 -58.5 1 14.78 36 SER B N 1
ATOM 5880 C CA . SER B 1 36 ? -45.188 -17.359 -58.75 1 14.78 36 SER B CA 1
ATOM 5881 C C . SER B 1 36 ? -45.531 -18.234 -57.531 1 14.78 36 SER B C 1
ATOM 5883 O O . SER B 1 36 ? -46.656 -18.172 -57.031 1 14.78 36 SER B O 1
ATOM 5885 N N . CYS B 1 37 ? -45.312 -19.75 -57.438 1 14.52 37 CYS B N 1
ATOM 5886 C CA . CYS B 1 37 ? -46.344 -20.75 -57.625 1 14.52 37 CYS B CA 1
ATOM 5887 C C . CYS B 1 37 ? -46.844 -21.281 -56.281 1 14.52 37 CYS B C 1
ATOM 5889 O O . CYS B 1 37 ? -46.156 -21.156 -55.25 1 14.52 37 CYS B O 1
ATOM 5891 N N . ASN B 1 38 ? -47.594 -22.734 -56.062 1 15.05 38 ASN B N 1
ATOM 5892 C CA . ASN B 1 38 ? -48.938 -23.297 -55.875 1 15.05 38 ASN B CA 1
ATOM 5893 C C . ASN B 1 38 ? -49.031 -24.141 -54.625 1 15.05 38 ASN B C 1
ATOM 5895 O O . ASN B 1 38 ? -49.969 -24.031 -53.844 1 15.05 38 ASN B O 1
ATOM 5899 N N . CYS B 1 39 ? -48.344 -25.406 -54.219 1 14.91 39 CYS B N 1
ATOM 5900 C CA . CYS B 1 39 ? -49.156 -26.625 -54.188 1 14.91 39 CYS B CA 1
ATOM 5901 C C . CYS B 1 39 ? -49.719 -26.875 -52.781 1 14.91 39 CYS B C 1
ATOM 5903 O O . CYS B 1 39 ? -49.219 -26.328 -51.812 1 14.91 39 CYS B O 1
ATOM 5905 N N . SER B 1 40 ? -50.188 -28.281 -52.281 1 15.55 40 SER B N 1
ATOM 5906 C CA . SER B 1 40 ? -51.438 -28.953 -51.969 1 15.55 40 SER B CA 1
ATOM 5907 C C . SER B 1 40 ? -51.531 -29.234 -50.469 1 15.55 40 SER B C 1
ATOM 5909 O O . SER B 1 40 ? -50.562 -29.062 -49.719 1 15.55 40 SER B O 1
ATOM 5911 N N . ASN B 1 41 ? -51.969 -30.656 -49.875 1 15.75 41 ASN B N 1
ATOM 5912 C CA . ASN B 1 41 ? -53.219 -31.156 -49.281 1 15.75 41 ASN B CA 1
ATOM 5913 C C . ASN B 1 41 ? -53.062 -31.484 -47.812 1 15.75 41 ASN B C 1
ATOM 5915 O O . ASN B 1 41 ? -53.906 -31.109 -47 1 15.75 41 ASN B O 1
ATOM 5919 N N . GLU B 1 42 ? -52.219 -32.5 -47.188 1 16.78 42 GLU B N 1
ATOM 5920 C CA . GLU B 1 42 ? -52.844 -33.656 -46.625 1 16.78 42 GLU B CA 1
ATOM 5921 C C . GLU B 1 42 ? -53.219 -33.438 -45.156 1 16.78 42 GLU B C 1
ATOM 5923 O O . GLU B 1 42 ? -52.688 -32.562 -44.5 1 16.78 42 GLU B O 1
ATOM 5928 N N . SER B 1 43 ? -53.594 -34.688 -44.25 1 18.22 43 SER B N 1
ATOM 5929 C CA . SER B 1 43 ? -54.656 -35.25 -43.406 1 18.22 43 SER B CA 1
ATOM 5930 C C . SER B 1 43 ? -54.344 -35.062 -41.938 1 18.22 43 SER B C 1
ATOM 5932 O O . SER B 1 43 ? -53.188 -34.938 -41.531 1 18.22 43 SER B O 1
ATOM 5934 N N . GLU B 1 44 ? -55.438 -35.031 -40.938 1 17.89 44 GLU B N 1
ATOM 5935 C CA . GLU B 1 44 ? -55.875 -34.531 -39.656 1 17.89 44 GLU B CA 1
ATOM 5936 C C . GLU B 1 44 ? -55.625 -35.531 -38.531 1 17.89 44 GLU B C 1
ATOM 5938 O O . GLU B 1 44 ? -56.031 -35.312 -37.406 1 17.89 44 GLU B O 1
ATOM 5943 N N . TYR B 1 45 ? -54.531 -36.188 -38.344 1 18.84 45 TYR B N 1
ATOM 5944 C CA . TYR B 1 45 ? -54.625 -37.312 -37.406 1 18.84 45 TYR B CA 1
ATOM 5945 C C . TYR B 1 45 ? -54.906 -36.781 -36 1 18.84 45 TYR B C 1
ATOM 5947 O O . TYR B 1 45 ? -54.375 -35.75 -35.594 1 18.84 45 TYR B O 1
ATOM 5955 N N . ASN B 1 46 ? -55.875 -37.406 -35.125 1 17.69 46 ASN B N 1
ATOM 5956 C CA . ASN B 1 46 ? -56.844 -37.25 -34.031 1 17.69 46 ASN B CA 1
ATOM 5957 C C . ASN B 1 46 ? -56.156 -37.469 -32.656 1 17.69 46 ASN B C 1
ATOM 5959 O O . ASN B 1 46 ? -56.812 -37.438 -31.625 1 17.69 46 ASN B O 1
ATOM 5963 N N . SER B 1 47 ? -54.906 -37.594 -32.344 1 17.78 47 SER B N 1
ATOM 5964 C CA . SER B 1 47 ? -54.562 -38.375 -31.156 1 17.78 47 SER B CA 1
ATOM 5965 C C . SER B 1 47 ? -54.969 -37.656 -29.875 1 17.78 47 SER B C 1
ATOM 5967 O O . SER B 1 47 ? -54.688 -36.469 -29.703 1 17.78 47 SER B O 1
ATOM 5969 N N . LYS B 1 48 ? -56.031 -38.188 -29.062 1 19.16 48 LYS B N 1
ATOM 5970 C CA . LYS B 1 48 ? -56.719 -37.812 -27.828 1 19.16 48 LYS B CA 1
ATOM 5971 C C . LYS B 1 48 ? -55.75 -37.781 -26.641 1 19.16 48 LYS B C 1
ATOM 5973 O O . LYS B 1 48 ? -55.125 -38.781 -26.297 1 19.16 48 LYS B O 1
ATOM 5978 N N . CYS B 1 49 ? -55.125 -36.656 -26.125 1 16.89 49 CYS B N 1
ATOM 5979 C CA . CYS B 1 49 ? -54.188 -36.344 -25.078 1 16.89 49 CYS B CA 1
ATOM 5980 C C . CYS B 1 49 ? -54.844 -36.344 -23.719 1 16.89 49 CYS B C 1
ATOM 5982 O O . CYS B 1 49 ? -55.781 -35.562 -23.453 1 16.89 49 CYS B O 1
ATOM 5984 N N . SER B 1 50 ? -55.094 -37.5 -23.125 1 19.53 50 SER B N 1
ATOM 5985 C CA . SER B 1 50 ? -55.75 -37.656 -21.828 1 19.53 50 SER B CA 1
ATOM 5986 C C . SER B 1 50 ? -55.094 -36.781 -20.766 1 19.53 50 SER B C 1
ATOM 5988 O O . SER B 1 50 ? -53.844 -36.688 -20.734 1 19.53 50 SER B O 1
ATOM 5990 N N . LYS B 1 51 ? -55.812 -35.938 -19.984 1 21.97 51 LYS B N 1
ATOM 5991 C CA . LYS B 1 51 ? -55.781 -34.875 -19.016 1 21.97 51 LYS B CA 1
ATOM 5992 C C . LYS B 1 51 ? -55.312 -35.375 -17.656 1 21.97 51 LYS B C 1
ATOM 5994 O O . LYS B 1 51 ? -56.125 -35.906 -16.891 1 21.97 51 LYS B O 1
ATOM 5999 N N . ASN B 1 52 ? -54.375 -36.25 -17.453 1 19.7 52 ASN B N 1
ATOM 6000 C CA . ASN B 1 52 ? -54.125 -36.656 -16.078 1 19.7 52 ASN B CA 1
ATOM 6001 C C . ASN B 1 52 ? -53.812 -35.438 -15.188 1 19.7 52 ASN B C 1
ATOM 6003 O O . ASN B 1 52 ? -53.062 -34.531 -15.594 1 19.7 52 ASN B O 1
ATOM 6007 N N . THR B 1 53 ? -54.688 -35.125 -14.195 1 22.12 53 THR B N 1
ATOM 6008 C CA . THR B 1 53 ? -54.844 -34.062 -13.195 1 22.12 53 THR B CA 1
ATOM 6009 C C . THR B 1 53 ? -53.656 -34.094 -12.234 1 22.12 53 THR B C 1
ATOM 6011 O O . THR B 1 53 ? -53.5 -35.031 -11.461 1 22.12 53 THR B O 1
ATOM 6014 N N . ASP B 1 54 ? -52.438 -33.75 -12.547 1 20.36 54 ASP B N 1
ATOM 6015 C CA . ASP B 1 54 ? -51.219 -33.625 -11.727 1 20.36 54 ASP B CA 1
ATOM 6016 C C . ASP B 1 54 ? -51.438 -32.594 -10.609 1 20.36 54 ASP B C 1
ATOM 6018 O O . ASP B 1 54 ? -51.688 -31.422 -10.891 1 20.36 54 ASP B O 1
ATOM 6022 N N . LYS B 1 55 ? -51.938 -32.938 -9.312 1 24.59 55 LYS B N 1
ATOM 6023 C CA . LYS B 1 55 ? -52.062 -32.094 -8.117 1 24.59 55 LYS B CA 1
ATOM 6024 C C . LYS B 1 55 ? -50.688 -31.531 -7.727 1 24.59 55 LYS B C 1
ATOM 6026 O O . LYS B 1 55 ? -49.844 -32.219 -7.137 1 24.59 55 LYS B O 1
ATOM 6031 N N . ARG B 1 56 ? -50.219 -30.609 -8.406 1 26.22 56 ARG B N 1
ATOM 6032 C CA . ARG B 1 56 ? -49 -29.828 -8.07 1 26.22 56 ARG B CA 1
ATOM 6033 C C . ARG B 1 56 ? -49.188 -29.078 -6.758 1 26.22 56 ARG B C 1
ATOM 6035 O O . ARG B 1 56 ? -50.125 -28.281 -6.625 1 26.22 56 ARG B O 1
ATOM 6042 N N . PHE B 1 57 ? -48.969 -29.719 -5.66 1 23.22 57 PHE B N 1
ATOM 6043 C CA . PHE B 1 57 ? -48.812 -28.984 -4.398 1 23.22 57 PHE B CA 1
ATOM 6044 C C . PHE B 1 57 ? -48.031 -27.703 -4.602 1 23.22 57 PHE B C 1
ATOM 6046 O O . PHE B 1 57 ? -46.844 -27.734 -4.891 1 23.22 57 PHE B O 1
ATOM 6053 N N . SER B 1 58 ? -48.656 -26.703 -5.172 1 25.58 58 SER B N 1
ATOM 6054 C CA . SER B 1 58 ? -48.125 -25.344 -5.199 1 25.58 58 SER B CA 1
ATOM 6055 C C . SER B 1 58 ? -47.875 -24.812 -3.787 1 25.58 58 SER B C 1
ATOM 6057 O O . SER B 1 58 ? -48.812 -24.641 -3.01 1 25.58 58 SER B O 1
ATOM 6059 N N . HIS B 1 59 ? -46.906 -25.312 -3.035 1 27.95 59 HIS B N 1
ATOM 6060 C CA . HIS B 1 59 ? -46.562 -24.5 -1.872 1 27.95 59 HIS B CA 1
ATOM 6061 C C . HIS B 1 59 ? -46.688 -23.016 -2.172 1 27.95 59 HIS B C 1
ATOM 6063 O O . HIS B 1 59 ? -46.062 -22.5 -3.109 1 27.95 59 HIS B O 1
ATOM 6069 N N . ASP B 1 60 ? -47.844 -22.547 -1.928 1 28.53 60 ASP B N 1
ATOM 6070 C CA . ASP B 1 60 ? -48.219 -21.125 -1.938 1 28.53 60 ASP B CA 1
ATOM 6071 C C . ASP B 1 60 ? -47.156 -20.266 -1.267 1 28.53 60 ASP B C 1
ATOM 6073 O O . ASP B 1 60 ? -46.969 -20.344 -0.05 1 28.53 60 ASP B O 1
ATOM 6077 N N . PHE B 1 61 ? -46.031 -20.047 -1.868 1 32.03 61 PHE B N 1
ATOM 6078 C CA . PHE B 1 61 ? -45.281 -18.875 -1.412 1 32.03 61 PHE B CA 1
ATOM 6079 C C . PHE B 1 61 ? -46.219 -17.688 -1.223 1 32.03 61 PHE B C 1
ATOM 6081 O O . PHE B 1 61 ? -46.844 -17.25 -2.172 1 32.03 61 PHE B O 1
ATOM 6088 N N . GLY B 1 62 ? -46.938 -17.641 -0.106 1 32.97 62 GLY B N 1
ATOM 6089 C CA . GLY B 1 62 ? -47.719 -16.453 0.198 1 32.97 62 GLY B CA 1
ATOM 6090 C C . GLY B 1 62 ? -47.219 -15.219 -0.528 1 32.97 62 GLY B C 1
ATOM 6091 O O . GLY B 1 62 ? -46.094 -15.172 -0.979 1 32.97 62 GLY B O 1
ATOM 6092 N N . GLU B 1 63 ? -48.094 -14.469 -1.025 1 36.19 63 GLU B N 1
ATOM 6093 C CA . GLU B 1 63 ? -47.906 -13.148 -1.604 1 36.19 63 GLU B CA 1
ATOM 6094 C C . GLU B 1 63 ? -46.875 -12.344 -0.789 1 36.19 63 GLU B C 1
ATOM 6096 O O . GLU B 1 63 ? -47.219 -11.836 0.288 1 36.19 63 GLU B O 1
ATOM 6101 N N . PHE B 1 64 ? -45.688 -12.703 -0.648 1 38.81 64 PHE B N 1
ATOM 6102 C CA . PHE B 1 64 ? -44.719 -11.797 -0.018 1 38.81 64 PHE B CA 1
ATOM 6103 C C . PHE B 1 64 ? -45 -10.352 -0.416 1 38.81 64 PHE B C 1
ATOM 6105 O O . PHE B 1 64 ? -45.125 -10.039 -1.604 1 38.81 64 PHE B O 1
ATOM 6112 N N . ASP B 1 65 ? -45.719 -9.688 0.334 1 47.72 65 ASP B N 1
ATOM 6113 C CA . ASP B 1 65 ? -45.75 -8.234 0.222 1 47.72 65 ASP B CA 1
ATOM 6114 C C . ASP B 1 65 ? -44.375 -7.695 -0.178 1 47.72 65 ASP B C 1
ATOM 6116 O O . ASP B 1 65 ? -43.375 -8.078 0.407 1 47.72 65 ASP B O 1
ATOM 6120 N N . SER B 1 66 ? -44.219 -7.195 -1.385 1 58.06 66 SER B N 1
ATOM 6121 C CA . SER B 1 66 ? -43.031 -6.734 -2.123 1 58.06 66 SER B CA 1
ATOM 6122 C C . SER B 1 66 ? -42.156 -5.852 -1.252 1 58.06 66 SER B C 1
ATOM 6124 O O . SER B 1 66 ? -41 -5.551 -1.623 1 58.06 66 SER B O 1
ATOM 6126 N N . THR B 1 67 ? -42.688 -5.461 -0.066 1 66.88 67 THR B N 1
ATOM 6127 C CA . THR B 1 67 ? -41.906 -4.52 0.731 1 66.88 67 THR B CA 1
ATOM 6128 C C . THR B 1 67 ? -41.5 -5.145 2.062 1 66.88 67 THR B C 1
ATOM 6130 O O . THR B 1 67 ? -40.844 -4.5 2.881 1 66.88 67 THR B O 1
ATOM 6133 N N . SER B 1 68 ? -41.844 -6.422 2.312 1 78.94 68 SER B N 1
ATOM 6134 C CA . SER B 1 68 ? -41.531 -7 3.613 1 78.94 68 SER B CA 1
ATOM 6135 C C . SER B 1 68 ? -40.156 -7.672 3.596 1 78.94 68 SER B C 1
ATOM 6137 O O . SER B 1 68 ? -39.75 -8.266 2.588 1 78.94 68 SER B O 1
ATOM 6139 N N . VAL B 1 69 ? -39.375 -7.477 4.688 1 86.62 69 VAL B N 1
ATOM 6140 C CA . VAL B 1 69 ? -38.062 -8.086 4.793 1 86.62 69 VAL B CA 1
ATOM 6141 C C . VAL B 1 69 ? -38.031 -9.102 5.93 1 86.62 69 VAL B C 1
ATOM 6143 O O . VAL B 1 69 ? -38.719 -8.922 6.941 1 86.62 69 VAL B O 1
ATOM 6146 N N . ASN B 1 70 ? -37.375 -10.281 5.695 1 85.81 70 ASN B N 1
ATOM 6147 C CA . ASN B 1 70 ? -37.094 -11.281 6.727 1 85.81 70 ASN B CA 1
ATOM 6148 C C . ASN B 1 70 ? -35.688 -11.148 7.285 1 85.81 70 ASN B C 1
ATOM 6150 O O . ASN B 1 70 ? -34.75 -10.867 6.539 1 85.81 70 ASN B O 1
ATOM 6154 N N . SER B 1 71 ? -35.625 -11.383 8.578 1 85.44 71 SER B N 1
ATOM 6155 C CA . SER B 1 71 ? -34.312 -11.281 9.219 1 85.44 71 SER B CA 1
ATOM 6156 C C . SER B 1 71 ? -33.438 -12.5 8.906 1 85.44 71 SER B C 1
ATOM 6158 O O . SER B 1 71 ? -33.938 -13.625 8.875 1 85.44 71 SER B O 1
ATOM 6160 N N . LEU B 1 72 ? -32.219 -12.258 8.57 1 88.62 72 LEU B N 1
ATOM 6161 C CA . LEU B 1 72 ? -31.203 -13.266 8.344 1 88.62 72 LEU B CA 1
ATOM 6162 C C . LEU B 1 72 ? -30.078 -13.156 9.375 1 88.62 72 LEU B C 1
ATOM 6164 O O . LEU B 1 72 ? -29.781 -12.055 9.844 1 88.62 72 LEU B O 1
ATOM 6168 N N . ARG B 1 73 ? -29.578 -14.375 9.703 1 87.5 73 ARG B N 1
ATOM 6169 C CA . ARG B 1 73 ? -28.297 -14.352 10.383 1 87.5 73 ARG B CA 1
ATOM 6170 C C . ARG B 1 73 ? -27.188 -13.93 9.43 1 87.5 73 ARG B C 1
ATOM 6172 O O . ARG B 1 73 ? -27.172 -14.328 8.258 1 87.5 73 ARG B O 1
ATOM 6179 N N . CYS B 1 74 ? -26.359 -13.039 9.898 1 89.06 74 CYS B N 1
ATOM 6180 C CA . CYS B 1 74 ? -25.25 -12.586 9.062 1 89.06 74 CYS B CA 1
ATOM 6181 C C . CYS B 1 74 ? -23.906 -12.945 9.688 1 89.06 74 CYS B C 1
ATOM 6183 O O . CYS B 1 74 ? -23.672 -12.648 10.859 1 89.06 74 CYS B O 1
ATOM 6185 N N . ILE B 1 75 ? -23.109 -13.695 8.961 1 85.62 75 ILE B N 1
ATOM 6186 C CA . ILE B 1 75 ? -21.75 -14.016 9.359 1 85.62 75 ILE B CA 1
ATOM 6187 C C . ILE B 1 75 ? -20.75 -13.258 8.477 1 85.62 75 ILE B C 1
ATOM 6189 O O . ILE B 1 75 ? -20.719 -13.469 7.266 1 85.62 75 ILE B O 1
ATOM 6193 N N . VAL B 1 76 ? -20.078 -12.383 9.094 1 82.75 76 VAL B N 1
ATOM 6194 C CA . VAL B 1 76 ? -19.062 -11.602 8.375 1 82.75 76 VAL B CA 1
ATOM 6195 C C . VAL B 1 76 ? -17.672 -12.086 8.758 1 82.75 76 VAL B C 1
ATOM 6197 O O . VAL B 1 76 ? -17.219 -11.891 9.891 1 82.75 76 VAL B O 1
ATOM 6200 N N . ASN B 1 77 ? -17.016 -12.68 7.797 1 75.94 77 ASN B N 1
ATOM 6201 C CA . ASN B 1 77 ? -15.695 -13.266 7.969 1 75.94 77 ASN B CA 1
ATOM 6202 C C . ASN B 1 77 ? -15.633 -14.148 9.211 1 75.94 77 ASN B C 1
ATOM 6204 O O . ASN B 1 77 ? -14.727 -14.008 10.039 1 75.94 77 ASN B O 1
ATOM 6208 N N . GLY B 1 78 ? -16.594 -14.938 9.344 1 72.94 78 GLY B N 1
ATOM 6209 C CA . GLY B 1 78 ? -16.641 -15.953 10.391 1 72.94 78 GLY B CA 1
ATOM 6210 C C . GLY B 1 78 ? -17.219 -15.438 11.695 1 72.94 78 GLY B C 1
ATOM 6211 O O . GLY B 1 78 ? -17.375 -16.203 12.648 1 72.94 78 GLY B O 1
ATOM 6212 N N . LYS B 1 79 ? -17.453 -14.148 11.727 1 78.5 79 LYS B N 1
ATOM 6213 C CA . LYS B 1 79 ? -18 -13.594 12.961 1 78.5 79 LYS B CA 1
ATOM 6214 C C . LYS B 1 79 ? -19.469 -13.258 12.805 1 78.5 79 LYS B C 1
ATOM 6216 O O . LYS B 1 79 ? -19.875 -12.656 11.805 1 78.5 79 LYS B O 1
ATOM 6221 N N . LEU B 1 80 ? -20.156 -13.719 13.766 1 78 80 LEU B N 1
ATOM 6222 C CA . LEU B 1 80 ? -21.594 -13.438 13.758 1 78 80 LEU B CA 1
ATOM 6223 C C . LEU B 1 80 ? -21.859 -11.977 14.094 1 78 80 LEU B C 1
ATOM 6225 O O . LEU B 1 80 ? -21.375 -11.461 15.102 1 78 80 LEU B O 1
ATOM 6229 N N . ILE B 1 81 ? -22.297 -11.289 13.164 1 75.31 81 ILE B N 1
ATOM 6230 C CA . ILE B 1 81 ? -22.625 -9.883 13.375 1 75.31 81 ILE B CA 1
ATOM 6231 C C . ILE B 1 81 ? -24.141 -9.719 13.445 1 75.31 81 ILE B C 1
ATOM 6233 O O . ILE B 1 81 ? -24.891 -10.602 13.031 1 75.31 81 ILE B O 1
ATOM 6237 N N . PRO B 1 82 ? -24.547 -8.508 13.758 1 69.31 82 PRO B N 1
ATOM 6238 C CA . PRO B 1 82 ? -25.984 -8.289 13.867 1 69.31 82 PRO B CA 1
ATOM 6239 C C . PRO B 1 82 ? -26.75 -8.758 12.633 1 69.31 82 PRO B C 1
ATOM 6241 O O . PRO B 1 82 ? -26.156 -9.273 11.688 1 69.31 82 PRO B O 1
ATOM 6244 N N . GLU B 1 83 ? -28.031 -8.367 12.43 1 80.62 83 GLU B N 1
ATOM 6245 C CA . GLU B 1 83 ? -29.062 -8.945 11.578 1 80.62 83 GLU B CA 1
ATOM 6246 C C . GLU B 1 83 ? -29.016 -8.367 10.164 1 80.62 83 GLU B C 1
ATOM 6248 O O . GLU B 1 83 ? -28.812 -7.164 9.992 1 80.62 83 GLU B O 1
ATOM 6253 N N . CYS B 1 84 ? -28.859 -9.219 9.125 1 90.19 84 CYS B N 1
ATOM 6254 C CA . CYS B 1 84 ? -29.156 -8.922 7.727 1 90.19 84 CYS B CA 1
ATOM 6255 C C . CYS B 1 84 ? -30.609 -9.234 7.395 1 90.19 84 CYS B C 1
ATOM 6257 O O . CYS B 1 84 ? -31.375 -9.672 8.258 1 90.19 84 CYS B O 1
ATOM 6259 N N . TYR B 1 85 ? -30.984 -8.797 6.188 1 89.81 85 TYR B N 1
ATOM 6260 C CA . TYR B 1 85 ? -32.375 -8.969 5.824 1 89.81 85 TYR B CA 1
ATOM 6261 C C . TYR B 1 85 ? -32.5 -9.555 4.426 1 89.81 85 TYR B C 1
ATOM 6263 O O . TYR B 1 85 ? -31.641 -9.359 3.578 1 89.81 85 TYR B O 1
ATOM 6271 N N . LEU B 1 86 ? -33.562 -10.273 4.297 1 88.75 86 LEU B N 1
ATOM 6272 C CA . LEU B 1 86 ? -33.938 -10.812 2.996 1 88.75 86 LEU B CA 1
ATOM 6273 C C . LEU B 1 86 ? -35.219 -10.172 2.488 1 88.75 86 LEU B C 1
ATOM 6275 O O . LEU B 1 86 ? -36.25 -10.219 3.164 1 88.75 86 LEU B O 1
ATOM 6279 N N . LEU B 1 87 ? -35.25 -9.398 1.508 1 84.88 87 LEU B N 1
ATOM 6280 C CA . LEU B 1 87 ? -36.406 -8.75 0.911 1 84.88 87 LEU B CA 1
ATOM 6281 C C . LEU B 1 87 ? -37.125 -9.688 -0.053 1 84.88 87 LEU B C 1
ATOM 6283 O O . LEU B 1 87 ? -38.375 -9.805 -0.026 1 84.88 87 LEU B O 1
ATOM 6287 N N . ARG B 1 88 ? -36.719 -10.203 -1.125 1 70.5 88 ARG B N 1
ATOM 6288 C CA . ARG B 1 88 ? -37.219 -11.188 -2.072 1 70.5 88 ARG B CA 1
ATOM 6289 C C . ARG B 1 88 ? -36.344 -12.43 -2.094 1 70.5 88 ARG B C 1
ATOM 6291 O O . ARG B 1 88 ? -35.25 -12.445 -1.518 1 70.5 88 ARG B O 1
ATOM 6298 N N . PRO B 1 89 ? -36.812 -13.477 -2.75 1 64.12 89 PRO B N 1
ATOM 6299 C CA . PRO B 1 89 ? -36.156 -14.766 -2.584 1 64.12 89 PRO B CA 1
ATOM 6300 C C . PRO B 1 89 ? -34.656 -14.672 -2.846 1 64.12 89 PRO B C 1
ATOM 6302 O O . PRO B 1 89 ? -33.875 -15.57 -2.463 1 64.12 89 PRO B O 1
ATOM 6305 N N . GLN B 1 90 ? -34.219 -13.445 -3.25 1 72.75 90 GLN B N 1
ATOM 6306 C CA . GLN B 1 90 ? -32.781 -13.57 -3.51 1 72.75 90 GLN B CA 1
ATOM 6307 C C . GLN B 1 90 ? -32.062 -12.227 -3.332 1 72.75 90 GLN B C 1
ATOM 6309 O O . GLN B 1 90 ? -30.953 -12.039 -3.828 1 72.75 90 GLN B O 1
ATOM 6314 N N . LYS B 1 91 ? -32.75 -11.297 -2.646 1 86.31 91 LYS B N 1
ATOM 6315 C CA . LYS B 1 91 ? -32.062 -10.031 -2.439 1 86.31 91 LYS B CA 1
ATOM 6316 C C . LYS B 1 91 ? -31.703 -9.836 -0.968 1 86.31 91 LYS B C 1
ATOM 6318 O O . LYS B 1 91 ? -32.594 -9.633 -0.132 1 86.31 91 LYS B O 1
ATOM 6323 N N . VAL B 1 92 ? -30.453 -9.898 -0.715 1 91.06 92 VAL B N 1
ATOM 6324 C CA . VAL B 1 92 ? -29.969 -9.727 0.649 1 91.06 92 VAL B CA 1
ATOM 6325 C C . VAL B 1 92 ? -29.688 -8.25 0.913 1 91.06 92 VAL B C 1
ATOM 6327 O O . VAL B 1 92 ? -29.078 -7.566 0.085 1 91.06 92 VAL B O 1
ATOM 6330 N N . LEU B 1 93 ? -30.203 -7.711 1.976 1 91.38 93 LEU B N 1
ATOM 6331 C CA . LEU B 1 93 ? -29.984 -6.332 2.398 1 91.38 93 LEU B CA 1
ATOM 6332 C C . LEU B 1 93 ? -29.109 -6.273 3.641 1 91.38 93 LEU B C 1
ATOM 6334 O O . LEU B 1 93 ? -29.328 -7.012 4.602 1 91.38 93 LEU B O 1
ATOM 6338 N N . ILE B 1 94 ? -28.156 -5.371 3.58 1 92.25 94 ILE B N 1
ATOM 6339 C CA . ILE B 1 94 ? -27.219 -5.211 4.68 1 92.25 94 ILE B CA 1
ATOM 6340 C C . ILE B 1 94 ? -27.406 -3.842 5.328 1 92.25 94 ILE B C 1
ATOM 6342 O O . ILE B 1 94 ? -27.422 -2.82 4.637 1 92.25 94 ILE B O 1
ATOM 6346 N N . PRO B 1 95 ? -27.578 -3.828 6.574 1 90.69 95 PRO B N 1
ATOM 6347 C CA . PRO B 1 95 ? -27.656 -2.527 7.242 1 90.69 95 PRO B CA 1
ATOM 6348 C C . PRO B 1 95 ? -26.406 -1.679 7.023 1 90.69 95 PRO B C 1
ATOM 6350 O O . PRO B 1 95 ? -25.281 -2.199 7.055 1 90.69 95 PRO B O 1
ATOM 6353 N N . PHE B 1 96 ? -26.578 -0.363 6.941 1 91.62 96 PHE B N 1
ATOM 6354 C CA . PHE B 1 96 ? -25.453 0.534 6.68 1 91.62 96 PHE B CA 1
ATOM 6355 C C . PHE B 1 96 ? -24.469 0.522 7.84 1 91.62 96 PHE B C 1
ATOM 6357 O O . PHE B 1 96 ? -23.266 0.676 7.637 1 91.62 96 PHE B O 1
ATOM 6364 N N . GLU B 1 97 ? -24.922 0.326 8.945 1 87.5 97 GLU B N 1
ATOM 6365 C CA . GLU B 1 97 ? -24.031 0.305 10.109 1 87.5 97 GLU B CA 1
ATOM 6366 C C . GLU B 1 97 ? -22.953 -0.77 9.969 1 87.5 97 GLU B C 1
ATOM 6368 O O . GLU B 1 97 ? -21.812 -0.566 10.375 1 87.5 97 GLU B O 1
ATOM 6373 N N . ILE B 1 98 ? -23.391 -1.859 9.383 1 87.25 98 ILE B N 1
ATOM 6374 C CA . ILE B 1 98 ? -22.438 -2.941 9.164 1 87.25 98 ILE B CA 1
ATOM 6375 C C . ILE B 1 98 ? -21.438 -2.537 8.086 1 87.25 98 ILE B C 1
ATOM 6377 O O . ILE B 1 98 ? -20.234 -2.744 8.25 1 87.25 98 ILE B O 1
ATOM 6381 N N . VAL B 1 99 ? -21.938 -1.964 7.094 1 89.5 99 VAL B N 1
ATOM 6382 C CA . VAL B 1 99 ? -21.109 -1.524 5.984 1 89.5 99 VAL B CA 1
ATOM 6383 C C . VAL B 1 99 ? -20.141 -0.443 6.461 1 89.5 99 VAL B C 1
ATOM 6385 O O . VAL B 1 99 ? -18.938 -0.495 6.168 1 89.5 99 VAL B O 1
ATOM 6388 N N . ARG B 1 100 ? -20.641 0.474 7.211 1 88.94 100 ARG B N 1
ATOM 6389 C CA . ARG B 1 100 ? -19.844 1.582 7.742 1 88.94 100 ARG B CA 1
ATOM 6390 C C . ARG B 1 100 ? -18.719 1.074 8.625 1 88.94 100 ARG B C 1
ATOM 6392 O O . ARG B 1 100 ? -17.562 1.465 8.438 1 88.94 100 ARG B O 1
ATOM 6399 N N . ASP B 1 101 ? -19 0.215 9.469 1 85.94 101 ASP B N 1
ATOM 6400 C CA . ASP B 1 101 ? -18.031 -0.23 10.461 1 85.94 101 ASP B CA 1
ATOM 6401 C C . ASP B 1 101 ? -17.016 -1.181 9.844 1 85.94 101 ASP B C 1
ATOM 6403 O O . ASP B 1 101 ? -15.828 -1.155 10.211 1 85.94 101 ASP B O 1
ATOM 6407 N N . TYR B 1 102 ? -17.469 -1.954 8.945 1 87.12 102 TYR B N 1
ATOM 6408 C CA . TYR B 1 102 ? -16.578 -2.951 8.359 1 87.12 102 TYR B CA 1
ATOM 6409 C C . TYR B 1 102 ? -15.672 -2.324 7.312 1 87.12 102 TYR B C 1
ATOM 6411 O O . TYR B 1 102 ? -14.477 -2.615 7.27 1 87.12 102 TYR B O 1
ATOM 6419 N N . PHE B 1 103 ? -16.219 -1.464 6.523 1 89.81 103 PHE B N 1
ATOM 6420 C CA . PHE B 1 103 ? -15.461 -0.921 5.402 1 89.81 103 PHE B CA 1
ATOM 6421 C C . PHE B 1 103 ? -14.977 0.493 5.711 1 89.81 103 PHE B C 1
ATOM 6423 O O . PHE B 1 103 ? -14.242 1.09 4.918 1 89.81 103 PHE B O 1
ATOM 6430 N N . LYS B 1 104 ? -15.391 1.081 6.84 1 87.94 104 LYS B N 1
ATOM 6431 C CA . LYS B 1 104 ? -14.953 2.402 7.289 1 87.94 104 LYS B CA 1
ATOM 6432 C C . LYS B 1 104 ? -15.328 3.477 6.27 1 87.94 104 LYS B C 1
ATOM 6434 O O . LYS B 1 104 ? -14.484 4.277 5.867 1 87.94 104 LYS B O 1
ATOM 6439 N N . VAL B 1 105 ? -16.594 3.467 5.922 1 91.31 105 VAL B N 1
ATOM 6440 C CA . VAL B 1 105 ? -17.125 4.457 4.988 1 91.31 105 VAL B CA 1
ATOM 6441 C C . VAL B 1 105 ? -18.094 5.379 5.707 1 91.31 105 VAL B C 1
ATOM 6443 O O . VAL B 1 105 ? -18.344 5.215 6.906 1 91.31 105 VAL B O 1
ATOM 6446 N N . TYR B 1 106 ? -18.594 6.344 4.926 1 86.88 106 TYR B N 1
ATOM 6447 C CA . TYR B 1 106 ? -19.422 7.387 5.52 1 86.88 106 TYR B CA 1
ATOM 6448 C C . TYR B 1 106 ? -20.781 7.484 4.812 1 86.88 106 TYR B C 1
ATOM 6450 O O . TYR B 1 106 ? -20.875 7.18 3.623 1 86.88 106 TYR B O 1
ATOM 6458 N N . GLY B 1 107 ? -21.828 7.824 5.645 1 87.38 107 GLY B N 1
ATOM 6459 C CA . GLY B 1 107 ? -23.156 7.934 5.078 1 87.38 107 GLY B CA 1
ATOM 6460 C C . GLY B 1 107 ? -23.969 9.062 5.68 1 87.38 107 GLY B C 1
ATOM 6461 O O . GLY B 1 107 ? -23.766 9.438 6.836 1 87.38 107 GLY B O 1
ATOM 6462 N N . SER B 1 108 ? -24.75 9.625 4.844 1 84.94 108 SER B N 1
ATOM 6463 C CA . SER B 1 108 ? -25.703 10.633 5.273 1 84.94 108 SER B CA 1
ATOM 6464 C C . SER B 1 108 ? -27.078 10.398 4.645 1 84.94 108 SER B C 1
ATOM 6466 O O . SER B 1 108 ? -27.172 9.961 3.496 1 84.94 108 SER B O 1
ATOM 6468 N N . LEU B 1 109 ? -28.125 10.555 5.496 1 86.81 109 LEU B N 1
ATOM 6469 C CA . LEU B 1 109 ? -29.5 10.375 5.043 1 86.81 109 LEU B CA 1
ATOM 6470 C C . LEU B 1 109 ? -30.234 11.711 4.988 1 86.81 109 LEU B C 1
ATOM 6472 O O . LEU B 1 109 ? -30.25 12.445 5.977 1 86.81 109 LEU B O 1
ATOM 6476 N N . ASP B 1 110 ? -30.656 12.023 3.836 1 82.12 110 ASP B N 1
ATOM 6477 C CA . ASP B 1 110 ? -31.516 13.188 3.639 1 82.12 110 ASP B CA 1
ATOM 6478 C C . ASP B 1 110 ? -32.969 12.766 3.502 1 82.12 110 ASP B C 1
ATOM 6480 O O . ASP B 1 110 ? -33.406 12.336 2.43 1 82.12 110 ASP B O 1
ATOM 6484 N N . LEU B 1 111 ? -33.719 12.922 4.453 1 78.5 111 LEU B N 1
ATOM 6485 C CA . LEU B 1 111 ? -35.125 12.469 4.484 1 78.5 111 LEU B CA 1
ATOM 6486 C C . LEU B 1 111 ? -36 13.336 3.586 1 78.5 111 LEU B C 1
ATOM 6488 O O . LEU B 1 111 ? -37 12.867 3.061 1 78.5 111 LEU B O 1
ATOM 6492 N N . SER B 1 112 ? -35.562 14.625 3.492 1 76.69 112 SER B N 1
ATOM 6493 C CA . SER B 1 112 ? -36.344 15.531 2.66 1 76.69 112 SER B CA 1
ATOM 6494 C C . SER B 1 112 ? -36.344 15.078 1.205 1 76.69 112 SER B C 1
ATOM 6496 O O . SER B 1 112 ? -37.375 15.164 0.531 1 76.69 112 SER B O 1
ATOM 6498 N N . SER B 1 113 ? -35.344 14.531 0.797 1 80.19 113 SER B N 1
ATOM 6499 C CA . SER B 1 113 ? -35.219 14.078 -0.586 1 80.19 113 SER B CA 1
ATOM 6500 C C . SER B 1 113 ? -35.25 12.555 -0.669 1 80.19 113 SER B C 1
ATOM 6502 O O . SER B 1 113 ? -35.125 11.984 -1.755 1 80.19 113 SER B O 1
ATOM 6504 N N . ASN B 1 114 ? -35.438 11.906 0.475 1 82.31 114 ASN B N 1
ATOM 6505 C CA . ASN B 1 114 ? -35.406 10.453 0.533 1 82.31 114 ASN B CA 1
ATOM 6506 C C . ASN B 1 114 ? -34.156 9.891 -0.16 1 82.31 114 ASN B C 1
ATOM 6508 O O . ASN B 1 114 ? -34.25 9.016 -1.022 1 82.31 114 ASN B O 1
ATOM 6512 N N . THR B 1 115 ? -33.062 10.547 0.146 1 86.31 115 THR B N 1
ATOM 6513 C CA . THR B 1 115 ? -31.812 10.164 -0.513 1 86.31 115 THR B CA 1
ATOM 6514 C C . THR B 1 115 ? -30.75 9.797 0.515 1 86.31 115 THR B C 1
ATOM 6516 O O . THR B 1 115 ? -30.562 10.508 1.507 1 86.31 115 THR B O 1
ATOM 6519 N N . PHE B 1 116 ? -30.125 8.664 0.31 1 89.88 116 PHE B N 1
ATOM 6520 C CA . PHE B 1 116 ? -28.984 8.234 1.116 1 89.88 116 PHE B CA 1
ATOM 6521 C C . PHE B 1 116 ? -27.672 8.43 0.358 1 89.88 116 PHE B C 1
ATOM 6523 O O . PHE B 1 116 ? -27.562 8.031 -0.805 1 89.88 116 PHE B O 1
ATOM 6530 N N . TYR B 1 117 ? -26.719 9.094 1.035 1 86.88 117 TYR B N 1
ATOM 6531 C CA . TYR B 1 117 ? -25.406 9.32 0.456 1 86.88 117 TYR B CA 1
ATOM 6532 C C . TYR B 1 117 ? -24.359 8.43 1.11 1 86.88 117 TYR B C 1
ATOM 6534 O O . TYR B 1 117 ? -24.219 8.422 2.336 1 86.88 117 TYR B O 1
ATOM 6542 N N . LEU B 1 118 ? -23.75 7.637 0.299 1 88.5 118 LEU B N 1
ATOM 6543 C CA . LEU B 1 118 ? -22.594 6.844 0.734 1 88.5 118 LEU B CA 1
ATOM 6544 C C . LEU B 1 118 ? -21.297 7.41 0.167 1 88.5 118 LEU B C 1
ATOM 6546 O O . LEU B 1 118 ? -21.141 7.52 -1.052 1 88.5 118 LEU B O 1
ATOM 6550 N N . ASN B 1 119 ? -20.375 7.816 1.106 1 88.25 119 ASN B N 1
ATOM 6551 C CA . ASN B 1 119 ? -19.094 8.383 0.701 1 88.25 119 ASN B CA 1
ATOM 6552 C C . ASN B 1 119 ? -17.922 7.535 1.185 1 88.25 119 ASN B C 1
ATOM 6554 O O . ASN B 1 119 ? -17.938 7.047 2.316 1 88.25 119 ASN B O 1
ATOM 6558 N N . HIS B 1 120 ? -17.047 7.379 0.291 1 89.5 120 HIS B N 1
ATOM 6559 C CA . HIS B 1 120 ? -15.859 6.598 0.617 1 89.5 120 HIS B CA 1
ATOM 6560 C C . HIS B 1 120 ? -14.977 7.332 1.619 1 89.5 120 HIS B C 1
ATOM 6562 O O . HIS B 1 120 ? -14.32 6.699 2.449 1 89.5 120 HIS B O 1
ATOM 6568 N N . ALA B 1 121 ? -14.961 8.648 1.53 1 88.5 121 ALA B N 1
ATOM 6569 C CA . ALA B 1 121 ? -14.164 9.508 2.396 1 88.5 121 ALA B CA 1
ATOM 6570 C C . ALA B 1 121 ? -15 10.656 2.959 1 88.5 121 ALA B C 1
ATOM 6572 O O . ALA B 1 121 ? -16.031 11.023 2.387 1 88.5 121 ALA B O 1
ATOM 6573 N N . ASN B 1 122 ? -14.547 11.18 4.086 1 84.62 122 ASN B N 1
ATOM 6574 C CA . ASN B 1 122 ? -15.273 12.25 4.754 1 84.62 122 ASN B CA 1
ATOM 6575 C C . ASN B 1 122 ? -14.625 13.609 4.516 1 84.62 122 ASN B C 1
ATOM 6577 O O . ASN B 1 122 ? -14.594 14.453 5.41 1 84.62 122 ASN B O 1
ATOM 6581 N N . VAL B 1 123 ? -13.977 13.711 3.424 1 86.69 123 VAL B N 1
ATOM 6582 C CA . VAL B 1 123 ? -13.297 14.953 3.062 1 86.69 123 VAL B CA 1
ATOM 6583 C C . VAL B 1 123 ? -13.781 15.43 1.692 1 86.69 123 VAL B C 1
ATOM 6585 O O . VAL B 1 123 ? -14.328 14.641 0.916 1 86.69 123 VAL B O 1
ATOM 6588 N N . ASP B 1 124 ? -13.531 16.719 1.519 1 81.62 124 ASP B N 1
ATOM 6589 C CA . ASP B 1 124 ? -13.82 17.234 0.189 1 81.62 124 ASP B CA 1
ATOM 6590 C C . ASP B 1 124 ? -12.805 16.734 -0.835 1 81.62 124 ASP B C 1
ATOM 6592 O O . ASP B 1 124 ? -11.609 16.672 -0.551 1 81.62 124 ASP B O 1
ATOM 6596 N N . ILE B 1 125 ? -13.336 16.391 -1.896 1 83.31 125 ILE B N 1
ATOM 6597 C CA . ILE B 1 125 ? -12.461 15.906 -2.961 1 83.31 125 ILE B CA 1
ATOM 6598 C C . ILE B 1 125 ? -11.836 17.094 -3.693 1 83.31 125 ILE B C 1
ATOM 6600 O O . ILE B 1 125 ? -12.547 17.938 -4.234 1 83.31 125 ILE B O 1
ATOM 6604 N N . PRO B 1 126 ? -10.562 17.078 -3.633 1 83.44 126 PRO B N 1
ATOM 6605 C CA . PRO B 1 126 ? -9.922 18.172 -4.367 1 83.44 126 PRO B CA 1
ATOM 6606 C C . PRO B 1 126 ? -10.219 18.125 -5.867 1 83.44 126 PRO B C 1
ATOM 6608 O O . PRO B 1 126 ? -10.336 17.047 -6.445 1 83.44 126 PRO B O 1
ATOM 6611 N N . LYS B 1 127 ? -10.656 19.219 -6.457 1 68.38 127 LYS B N 1
ATOM 6612 C CA . LYS B 1 127 ? -10.922 19.297 -7.895 1 68.38 127 LYS B CA 1
ATOM 6613 C C . LYS B 1 127 ? -9.672 19.703 -8.664 1 68.38 127 LYS B C 1
ATOM 6615 O O . LYS B 1 127 ? -8.953 20.625 -8.242 1 68.38 127 LYS B O 1
ATOM 6620 N N . ALA B 1 128 ? -9.117 18.859 -9.516 1 57.34 128 ALA B N 1
ATOM 6621 C CA . ALA B 1 128 ? -8.016 19.234 -10.406 1 57.34 128 ALA B CA 1
ATOM 6622 C C . ALA B 1 128 ? -8.445 20.312 -11.398 1 57.34 128 ALA B C 1
ATOM 6624 O O . ALA B 1 128 ? -9.602 20.328 -11.828 1 57.34 128 ALA B O 1
ATOM 6625 N N . PRO B 1 129 ? -7.551 21.188 -12.078 1 54.53 129 PRO B N 1
ATOM 6626 C CA . PRO B 1 129 ? -6.336 21.953 -11.805 1 54.53 129 PRO B CA 1
ATOM 6627 C C . PRO B 1 129 ? -6.609 23.203 -10.953 1 54.53 129 PRO B C 1
ATOM 6629 O O . PRO B 1 129 ? -5.926 24.219 -11.102 1 54.53 129 PRO B O 1
ATOM 6632 N N . VAL B 1 130 ? -7.289 23.172 -9.992 1 53.66 130 VAL B N 1
ATOM 6633 C CA . VAL B 1 130 ? -8.016 24.344 -9.492 1 53.66 130 VAL B CA 1
ATOM 6634 C C . VAL B 1 130 ? -7.055 25.266 -8.742 1 53.66 130 VAL B C 1
ATOM 6636 O O . VAL B 1 130 ? -7.445 26.344 -8.305 1 53.66 130 VAL B O 1
ATOM 6639 N N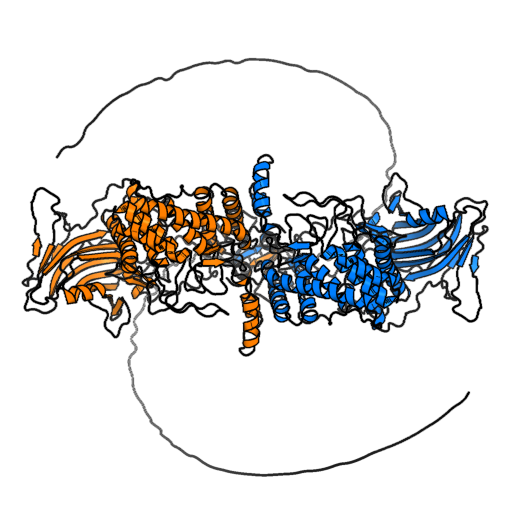 . LEU B 1 131 ? -5.805 24.859 -8.438 1 58 131 LEU B N 1
ATOM 6640 C CA . LEU B 1 131 ? -5.172 25.828 -7.543 1 58 131 LEU B CA 1
ATOM 6641 C C . LEU B 1 131 ? -4.48 26.922 -8.336 1 58 131 LEU B C 1
ATOM 6643 O O . LEU B 1 131 ? -3.906 26.672 -9.398 1 58 131 LEU B O 1
ATOM 6647 N N . PRO B 1 132 ? -4.762 28.125 -7.949 1 67 132 PRO B N 1
ATOM 6648 C CA . PRO B 1 132 ? -3.928 29.172 -8.539 1 67 132 PRO B CA 1
ATOM 6649 C C . PRO B 1 132 ? -2.434 28.875 -8.43 1 67 132 PRO B C 1
ATOM 6651 O O . PRO B 1 132 ? -2.021 28.062 -7.59 1 67 132 PRO B O 1
ATOM 6654 N N . LYS B 1 133 ? -1.7 29.312 -9.32 1 83.75 133 LYS B N 1
ATOM 6655 C CA . LYS B 1 133 ? -0.248 29.172 -9.32 1 83.75 133 LYS B CA 1
ATOM 6656 C C . LYS B 1 133 ? 0.344 29.594 -7.98 1 83.75 133 LYS B C 1
ATOM 6658 O O . LYS B 1 133 ? -0.087 30.594 -7.395 1 83.75 133 LYS B O 1
ATOM 6663 N N . HIS B 1 134 ? 1.223 28.828 -7.496 1 88.69 134 HIS B N 1
ATOM 6664 C CA . HIS B 1 134 ? 1.854 29.125 -6.215 1 88.69 134 HIS B CA 1
ATOM 6665 C C . HIS B 1 134 ? 2.709 30.391 -6.297 1 88.69 134 HIS B C 1
ATOM 6667 O O . HIS B 1 134 ? 3.559 30.5 -7.184 1 88.69 134 HIS B O 1
ATOM 6673 N N . ASN B 1 135 ? 2.404 31.328 -5.512 1 90.44 135 ASN B N 1
ATOM 6674 C CA . ASN B 1 135 ? 3.178 32.562 -5.348 1 90.44 135 ASN B CA 1
ATOM 6675 C C . ASN B 1 135 ? 3.996 32.531 -4.059 1 90.44 135 ASN B C 1
ATOM 6677 O O . ASN B 1 135 ? 3.436 32.562 -2.961 1 90.44 135 ASN B O 1
ATOM 6681 N N . PRO B 1 136 ? 5.324 32.594 -4.188 1 93.06 136 PRO B N 1
ATOM 6682 C CA . PRO B 1 136 ? 6.195 32.469 -3.016 1 93.06 136 PRO B CA 1
ATOM 6683 C C . PRO B 1 136 ? 5.934 33.531 -1.962 1 93.06 136 PRO B C 1
ATOM 6685 O O . PRO B 1 136 ? 6.305 33.375 -0.798 1 93.06 136 PRO B O 1
ATOM 6688 N N . VAL B 1 137 ? 5.387 34.656 -2.35 1 93.75 137 VAL B N 1
ATOM 6689 C CA . VAL B 1 137 ? 5.168 35.719 -1.389 1 93.75 137 VAL B CA 1
ATOM 6690 C C . VAL B 1 137 ? 3.668 35.969 -1.227 1 93.75 137 VAL B C 1
ATOM 6692 O O . VAL B 1 137 ? 3.26 36.969 -0.615 1 93.75 137 VAL B O 1
ATOM 6695 N N . GLY B 1 138 ? 2.834 35.156 -1.833 1 92.62 138 GLY B N 1
ATOM 6696 C CA . GLY B 1 138 ? 1.387 35.281 -1.758 1 92.62 138 GLY B CA 1
ATOM 6697 C C . GLY B 1 138 ? 0.75 34.219 -0.862 1 92.62 138 GLY B C 1
ATOM 6698 O O . GLY B 1 138 ? 1.37 33.75 0.096 1 92.62 138 GLY B O 1
ATOM 6699 N N . VAL B 1 139 ? -0.477 33.938 -1.167 1 93.81 139 VAL B N 1
ATOM 6700 C CA . VAL B 1 139 ? -1.243 33 -0.387 1 93.81 139 VAL B CA 1
ATOM 6701 C C . VAL B 1 139 ? -0.511 31.641 -0.36 1 93.81 139 VAL B C 1
ATOM 6703 O O . VAL B 1 139 ? -0.066 31.156 -1.399 1 93.81 139 VAL B O 1
ATOM 6706 N N . TYR B 1 140 ? -0.355 31.156 0.78 1 95.75 140 TYR B N 1
ATOM 6707 C CA . TYR B 1 140 ? 0.324 29.875 0.967 1 95.75 140 TYR B CA 1
ATOM 6708 C C . TYR B 1 140 ? -0.644 28.719 0.785 1 95.75 140 TYR B C 1
ATOM 6710 O O . TYR B 1 140 ? -1.401 28.375 1.699 1 95.75 140 TYR B O 1
ATOM 6718 N N . MET B 1 141 ? -0.609 28.125 -0.382 1 91.81 141 MET B N 1
ATOM 6719 C CA . MET B 1 141 ? -1.472 26.984 -0.7 1 91.81 141 MET B CA 1
ATOM 6720 C C . MET B 1 141 ? -2.928 27.312 -0.376 1 91.81 141 MET B C 1
ATOM 6722 O O . MET B 1 141 ? -3.471 28.312 -0.853 1 91.81 141 MET B O 1
ATOM 6726 N N . HIS B 1 142 ? -3.559 26.484 0.544 1 87.19 142 HIS B N 1
ATOM 6727 C CA . HIS B 1 142 ? -4.957 26.719 0.875 1 87.19 142 HIS B CA 1
ATOM 6728 C C . HIS B 1 142 ? -5.105 27.234 2.307 1 87.19 142 HIS B C 1
ATOM 6730 O O . HIS B 1 142 ? -6.145 27.016 2.939 1 87.19 142 HIS B O 1
ATOM 6736 N N . TYR B 1 143 ? -4.098 27.828 2.758 1 93.38 143 TYR B N 1
ATOM 6737 C CA . TYR B 1 143 ? -4.07 28.156 4.176 1 93.38 143 TYR B CA 1
ATOM 6738 C C . TYR B 1 143 ? -5.055 29.281 4.488 1 93.38 143 TYR B C 1
ATOM 6740 O O . TYR B 1 143 ? -5.387 29.516 5.652 1 93.38 143 TYR B O 1
ATOM 6748 N N . HIS B 1 144 ? -5.57 30.031 3.469 1 90.81 144 HIS B N 1
ATOM 6749 C CA . HIS B 1 144 ? -6.578 31.062 3.688 1 90.81 144 HIS B CA 1
ATOM 6750 C C . HIS B 1 144 ? -7.91 30.453 4.105 1 90.81 144 HIS B C 1
ATOM 6752 O O . HIS B 1 144 ? -8.766 31.125 4.676 1 90.81 144 HIS B O 1
ATOM 6758 N N . LYS B 1 145 ? -8.008 29.125 3.883 1 86.44 145 LYS B N 1
ATOM 6759 C CA . LYS B 1 145 ? -9.266 28.453 4.191 1 86.44 145 LYS B CA 1
ATOM 6760 C C . LYS B 1 145 ? -9.188 27.75 5.539 1 86.44 145 LYS B C 1
ATOM 6762 O O . LYS B 1 145 ? -10.195 27.234 6.035 1 86.44 145 LYS B O 1
ATOM 6767 N N . LEU B 1 146 ? -8.078 27.797 6.129 1 87.88 146 LEU B N 1
ATOM 6768 C CA . LEU B 1 146 ? -7.871 27.047 7.367 1 87.88 146 LEU B CA 1
ATOM 6769 C C . LEU B 1 146 ? -8.07 27.938 8.578 1 87.88 146 LEU B C 1
ATOM 6771 O O . LEU B 1 146 ? -8.109 29.172 8.453 1 87.88 146 LEU B O 1
ATOM 6775 N N . THR B 1 147 ? -8.336 27.297 9.672 1 88.81 147 THR B N 1
ATOM 6776 C CA . THR B 1 147 ? -8.297 27.922 10.992 1 88.81 147 THR B CA 1
ATOM 6777 C C . THR B 1 147 ? -7.398 27.125 11.938 1 88.81 147 THR B C 1
ATOM 6779 O O . THR B 1 147 ? -7.879 26.266 12.68 1 88.81 147 THR B O 1
ATOM 6782 N N . VAL B 1 148 ? -6.195 27.5 11.953 1 93 148 VAL B N 1
ATOM 6783 C CA . VAL B 1 148 ? -5.172 26.75 12.672 1 93 148 VAL B CA 1
ATOM 6784 C C . VAL B 1 148 ? -5.453 26.781 14.172 1 93 148 VAL B C 1
ATOM 6786 O O . VAL B 1 148 ? -5.293 25.781 14.859 1 93 148 VAL B O 1
ATOM 6789 N N . GLU B 1 149 ? -5.918 27.922 14.664 1 92.62 149 GLU B N 1
ATOM 6790 C CA . GLU B 1 149 ? -6.105 28.141 16.094 1 92.62 149 GLU B CA 1
ATOM 6791 C C . GLU B 1 149 ? -7.168 27.203 16.672 1 92.62 149 GLU B C 1
ATOM 6793 O O . GLU B 1 149 ? -7.133 26.875 17.859 1 92.62 149 GLU B O 1
ATOM 6798 N N . LYS B 1 150 ? -8.016 26.719 15.922 1 88.25 150 LYS B N 1
ATOM 6799 C CA . LYS B 1 150 ? -9.148 25.938 16.406 1 88.25 150 LYS B CA 1
ATOM 6800 C C . LYS B 1 150 ? -8.789 24.453 16.484 1 88.25 150 LYS B C 1
ATOM 6802 O O . LYS B 1 150 ? -9.578 23.656 17 1 88.25 150 LYS B O 1
ATOM 6807 N N . ARG B 1 151 ? -7.625 24.109 16.062 1 89.12 151 ARG B N 1
ATOM 6808 C CA . ARG B 1 151 ? -7.207 22.719 16.109 1 89.12 151 ARG B CA 1
ATOM 6809 C C . ARG B 1 151 ? -7.117 22.219 17.547 1 89.12 151 ARG B C 1
ATOM 6811 O O . ARG B 1 151 ? -6.68 22.953 18.438 1 89.12 151 ARG B O 1
ATOM 6818 N N . ASP B 1 152 ? -7.375 20.938 17.75 1 85.56 152 ASP B N 1
ATOM 6819 C CA . ASP B 1 152 ? -7.43 20.344 19.078 1 85.56 152 ASP B CA 1
ATOM 6820 C C . ASP B 1 152 ? -6.043 20.25 19.703 1 85.56 152 ASP B C 1
ATOM 6822 O O . ASP B 1 152 ? -5.895 20.391 20.906 1 85.56 152 ASP B O 1
ATOM 6826 N N . HIS B 1 153 ? -5.102 20.062 18.891 1 90.94 153 HIS B N 1
ATOM 6827 C CA . HIS B 1 153 ? -3.768 19.859 19.438 1 90.94 153 HIS B CA 1
ATOM 6828 C C . HIS B 1 153 ? -3.084 21.203 19.719 1 90.94 153 HIS B C 1
ATOM 6830 O O . HIS B 1 153 ? -1.947 21.234 20.203 1 90.94 153 HIS B O 1
ATOM 6836 N N . LEU B 1 154 ? -3.75 22.266 19.453 1 92.94 154 LEU B N 1
ATOM 6837 C CA . LEU B 1 154 ? -3.299 23.594 19.875 1 92.94 154 LEU B CA 1
ATOM 6838 C C . LEU B 1 154 ? -3.934 23.984 21.203 1 92.94 154 LEU B C 1
ATOM 6840 O O . LEU B 1 154 ? -5.16 24.094 21.312 1 92.94 154 LEU B O 1
ATOM 6844 N N . LYS B 1 155 ? -3.195 24.219 22.156 1 91.75 155 LYS B N 1
ATOM 6845 C CA . LYS B 1 155 ? -3.668 24.5 23.5 1 91.75 155 LYS B CA 1
ATOM 6846 C C . LYS B 1 155 ? -4.281 25.891 23.594 1 91.75 155 LYS B C 1
ATOM 6848 O O . LYS B 1 155 ? -5.418 26.047 24.047 1 91.75 155 LYS B O 1
ATOM 6853 N N . LEU B 1 156 ? -3.578 26.875 23.172 1 93.44 156 LEU B N 1
ATOM 6854 C CA . LEU B 1 156 ? -4.008 28.266 23.203 1 93.44 156 LEU B CA 1
ATOM 6855 C C . LEU B 1 156 ? -3.008 29.172 22.484 1 93.44 156 LEU B C 1
ATOM 6857 O O . LEU B 1 156 ? -1.963 28.703 22.031 1 93.44 156 LEU B O 1
ATOM 6861 N N . ILE B 1 157 ? -3.396 30.422 22.312 1 95.25 157 ILE B N 1
ATOM 6862 C CA . ILE B 1 157 ? -2.49 31.453 21.828 1 95.25 157 ILE B CA 1
ATOM 6863 C C . ILE B 1 157 ? -1.968 32.281 23 1 95.25 157 ILE B C 1
ATOM 6865 O O . ILE B 1 157 ? -2.75 32.875 23.75 1 95.25 157 ILE B O 1
ATOM 6869 N N . ILE B 1 158 ? -0.689 32.281 23.188 1 93.38 158 ILE B N 1
ATOM 6870 C CA . ILE B 1 158 ? -0.147 33.125 24.266 1 93.38 158 ILE B CA 1
ATOM 6871 C C . ILE B 1 158 ? -0.415 34.594 23.984 1 93.38 158 ILE B C 1
ATOM 6873 O O . ILE B 1 158 ? -0.29 35.031 22.844 1 93.38 158 ILE B O 1
ATOM 6877 N N . ALA B 1 159 ? -0.753 35.344 24.938 1 92.88 159 ALA B N 1
ATOM 6878 C CA . ALA B 1 159 ? -1.309 36.688 24.719 1 92.88 159 ALA B CA 1
ATOM 6879 C C . ALA B 1 159 ? -0.217 37.656 24.328 1 92.88 159 ALA B C 1
ATOM 6881 O O . ALA B 1 159 ? -0.428 38.531 23.453 1 92.88 159 ALA B O 1
ATOM 6882 N N . ASP B 1 160 ? 0.875 37.656 24.969 1 89.31 160 ASP B N 1
ATOM 6883 C CA . ASP B 1 160 ? 1.849 38.719 24.75 1 89.31 160 ASP B CA 1
ATOM 6884 C C . ASP B 1 160 ? 2.752 38.406 23.562 1 89.31 160 ASP B C 1
ATOM 6886 O O . ASP B 1 160 ? 3.131 39.312 22.797 1 89.31 160 ASP B O 1
ATOM 6890 N N . GLU B 1 161 ? 3.172 37.094 23.297 1 90.69 161 GLU B N 1
ATOM 6891 C CA . GLU B 1 161 ? 3.963 36.75 22.125 1 90.69 161 GLU B CA 1
ATOM 6892 C C . GLU B 1 161 ? 3.074 36.562 20.891 1 90.69 161 GLU B C 1
ATOM 6894 O O . GLU B 1 161 ? 3.533 36.688 19.766 1 90.69 161 GLU B O 1
ATOM 6899 N N . GLY B 1 162 ? 1.845 36.156 21.188 1 95.06 162 GLY B N 1
ATOM 6900 C CA . GLY B 1 162 ? 0.855 36.094 20.125 1 95.06 162 GLY B CA 1
ATOM 6901 C C . GLY B 1 162 ? 1.008 34.844 19.25 1 95.06 162 GLY B C 1
ATOM 6902 O O . GLY B 1 162 ? 0.677 34.875 18.062 1 95.06 162 GLY B O 1
ATOM 6903 N N . VAL B 1 163 ? 1.607 33.781 19.781 1 96.75 163 VAL B N 1
ATOM 6904 C CA . VAL B 1 163 ? 1.815 32.594 19 1 96.75 163 VAL B CA 1
ATOM 6905 C C . VAL B 1 163 ? 1.181 31.391 19.688 1 96.75 163 VAL B C 1
ATOM 6907 O O . VAL B 1 163 ? 0.912 31.438 20.891 1 96.75 163 VAL B O 1
ATOM 6910 N N . PRO B 1 164 ? 0.931 30.297 18.953 1 96.62 164 PRO B N 1
ATOM 6911 C CA . PRO B 1 164 ? 0.281 29.125 19.547 1 96.62 164 PRO B CA 1
ATOM 6912 C C . PRO B 1 164 ? 1.235 28.297 20.391 1 96.62 164 PRO B C 1
ATOM 6914 O O . PRO B 1 164 ? 2.43 28.219 20.094 1 96.62 164 PRO B O 1
ATOM 6917 N N . ILE B 1 165 ? 0.646 27.688 21.391 1 94.88 165 ILE B N 1
ATOM 6918 C CA . ILE B 1 165 ? 1.275 26.656 22.234 1 94.88 165 ILE B CA 1
ATOM 6919 C C . ILE B 1 165 ? 0.624 25.312 21.953 1 94.88 165 ILE B C 1
ATOM 6921 O O . ILE B 1 165 ? -0.604 25.188 21.969 1 94.88 165 ILE B O 1
ATOM 6925 N N . SER B 1 166 ? 1.494 24.344 21.703 1 95.12 166 SER B N 1
ATOM 6926 C CA . SER B 1 166 ? 1.002 23.016 21.359 1 95.12 166 SER B CA 1
ATOM 6927 C C . SER B 1 166 ? 0.774 22.172 22.609 1 95.12 166 SER B C 1
ATOM 6929 O O . SER B 1 166 ? 1.478 22.328 23.609 1 95.12 166 SER B O 1
ATOM 6931 N N . GLN B 1 167 ? -0.211 21.234 22.5 1 93.31 167 GLN B N 1
ATOM 6932 C CA . GLN B 1 167 ? -0.412 20.219 23.531 1 93.31 167 GLN B CA 1
ATOM 6933 C C . GLN B 1 167 ? -0.376 18.812 22.953 1 93.31 167 GLN B C 1
ATOM 6935 O O . GLN B 1 167 ? -0.915 17.875 23.547 1 93.31 167 GLN B O 1
ATOM 6940 N N . GLN B 1 168 ? 0.071 18.641 21.812 1 92.5 168 GLN B N 1
ATOM 6941 C CA . GLN B 1 168 ? 0.047 17.406 21.031 1 92.5 168 GLN B CA 1
ATOM 6942 C C . GLN B 1 168 ? 0.753 16.281 21.781 1 92.5 168 GLN B C 1
ATOM 6944 O O . GLN B 1 168 ? 0.294 15.133 21.766 1 92.5 168 GLN B O 1
ATOM 6949 N N . TRP B 1 169 ? 1.928 16.5 22.438 1 93.5 169 TRP B N 1
ATOM 6950 C CA . TRP B 1 169 ? 2.686 15.422 23.062 1 93.5 169 TRP B CA 1
ATOM 6951 C C . TRP B 1 169 ? 2.914 15.711 24.547 1 93.5 169 TRP B C 1
ATOM 6953 O O . TRP B 1 169 ? 3.48 14.891 25.266 1 93.5 169 TRP B O 1
ATOM 6963 N N . SER B 1 170 ? 2.512 16.844 24.984 1 90.75 170 SER B N 1
ATOM 6964 C CA . SER B 1 170 ? 2.607 17.234 26.391 1 90.75 170 SER B CA 1
ATOM 6965 C C . SER B 1 170 ? 1.484 18.188 26.781 1 90.75 170 SER B C 1
ATOM 6967 O O . SER B 1 170 ? 1.366 19.281 26.219 1 90.75 170 SER B O 1
ATOM 6969 N N . SER B 1 171 ? 0.82 17.859 27.766 1 86.75 171 SER B N 1
ATOM 6970 C CA . SER B 1 171 ? -0.298 18.688 28.219 1 86.75 171 SER B CA 1
ATOM 6971 C C . SER B 1 171 ? 0.189 20 28.828 1 86.75 171 SER B C 1
ATOM 6973 O O . SER B 1 171 ? -0.573 20.969 28.922 1 86.75 171 SER B O 1
ATOM 6975 N N . HIS B 1 172 ? 1.4 20.016 29.188 1 84.75 172 HIS B N 1
ATOM 6976 C CA . HIS B 1 172 ? 1.968 21.25 29.75 1 84.75 172 HIS B CA 1
ATOM 6977 C C . HIS B 1 172 ? 2.1 22.328 28.672 1 84.75 172 HIS B C 1
ATOM 6979 O O . HIS B 1 172 ? 2.137 23.516 29 1 84.75 172 HIS B O 1
ATOM 6985 N N . GLY B 1 173 ? 2.133 21.922 27.484 1 90.69 173 GLY B N 1
ATOM 6986 C CA . GLY B 1 173 ? 2.256 22.859 26.391 1 90.69 173 GLY B CA 1
ATOM 6987 C C . GLY B 1 173 ? 3.695 23.188 26.047 1 90.69 173 GLY B C 1
ATOM 6988 O O . GLY B 1 173 ? 4.559 23.219 26.922 1 90.69 173 GLY B O 1
ATOM 6989 N N . TYR B 1 174 ? 4 23.453 24.891 1 93.38 174 TYR B N 1
ATOM 6990 C CA . TYR B 1 174 ? 5.32 23.828 24.391 1 93.38 174 TYR B CA 1
ATOM 6991 C C . TYR B 1 174 ? 5.219 24.516 23.047 1 93.38 174 TYR B C 1
ATOM 6993 O O . TYR B 1 174 ? 4.262 24.297 22.297 1 93.38 174 TYR B O 1
ATOM 7001 N N . PRO B 1 175 ? 6.125 25.453 22.766 1 95.62 175 PRO B N 1
ATOM 7002 C CA . PRO B 1 175 ? 6.152 26 21.422 1 95.62 175 PRO B CA 1
ATOM 7003 C C . PRO B 1 175 ? 6.512 24.953 20.359 1 95.62 175 PRO B C 1
ATOM 7005 O O . PRO B 1 175 ? 7.449 24.172 20.562 1 95.62 175 PRO B O 1
ATOM 7008 N N . TYR B 1 176 ? 5.785 24.844 19.406 1 97.88 176 TYR B N 1
ATOM 7009 C CA . TYR B 1 176 ? 6.012 23.922 18.297 1 97.88 176 TYR B CA 1
ATOM 7010 C C . TYR B 1 176 ? 6.188 24.672 16.984 1 97.88 176 TYR B C 1
ATOM 7012 O O . TYR B 1 176 ? 5.215 25.172 16.406 1 97.88 176 TYR B O 1
ATOM 7020 N N . PRO B 1 177 ? 7.387 24.766 16.453 1 98.5 177 PRO B N 1
ATOM 7021 C CA . PRO B 1 177 ? 7.691 25.609 15.297 1 98.5 177 PRO B CA 1
ATOM 7022 C C . PRO B 1 177 ? 6.762 25.344 14.109 1 98.5 177 PRO B C 1
ATOM 7024 O O . PRO B 1 177 ? 6.367 26.281 13.406 1 98.5 177 PRO B O 1
ATOM 7027 N N . ILE B 1 178 ? 6.395 24.125 13.898 1 98.5 178 ILE B N 1
ATOM 7028 C CA . ILE B 1 178 ? 5.523 23.781 12.773 1 98.5 178 ILE B CA 1
ATOM 7029 C C . ILE B 1 178 ? 4.18 24.5 12.93 1 98.5 178 ILE B C 1
ATOM 7031 O O . ILE B 1 178 ? 3.715 25.172 12.008 1 98.5 178 ILE B O 1
ATOM 7035 N N . GLN B 1 179 ? 3.598 24.406 14.094 1 98.19 179 GLN B N 1
ATOM 7036 C CA . GLN B 1 179 ? 2.287 25 14.328 1 98.19 179 GLN B CA 1
ATOM 7037 C C . GLN B 1 179 ? 2.367 26.531 14.328 1 98.19 179 GLN B C 1
ATOM 7039 O O . GLN B 1 179 ? 1.432 27.203 13.898 1 98.19 179 GLN B O 1
ATOM 7044 N N . ILE B 1 180 ? 3.447 27.062 14.805 1 98.56 180 ILE B N 1
ATOM 7045 C CA . ILE B 1 180 ? 3.637 28.516 14.812 1 98.56 180 ILE B CA 1
ATOM 7046 C C . ILE B 1 180 ? 3.76 29.016 13.383 1 98.56 180 ILE B C 1
ATOM 7048 O O . ILE B 1 180 ? 3.139 30.031 13.016 1 98.56 180 ILE B O 1
ATOM 7052 N N . ALA B 1 181 ? 4.527 28.312 12.602 1 98.81 181 ALA B N 1
ATOM 7053 C CA . ALA B 1 181 ? 4.648 28.688 11.195 1 98.81 181 ALA B CA 1
ATOM 7054 C C . ALA B 1 181 ? 3.303 28.594 10.477 1 98.81 181 ALA B C 1
ATOM 7056 O O . ALA B 1 181 ? 2.936 29.484 9.711 1 98.81 181 ALA B O 1
ATOM 7057 N N . GLN B 1 182 ? 2.625 27.516 10.719 1 98.44 182 GLN B N 1
ATOM 7058 C CA . GLN B 1 182 ? 1.324 27.328 10.086 1 98.44 182 GLN B CA 1
ATOM 7059 C C . GLN B 1 182 ? 0.344 28.422 10.492 1 98.44 182 GLN B C 1
ATOM 7061 O O . GLN B 1 182 ? -0.451 28.891 9.68 1 98.44 182 GLN B O 1
ATOM 7066 N N . PHE B 1 183 ? 0.381 28.781 11.742 1 98.19 183 PHE B N 1
ATOM 7067 C CA . PHE B 1 183 ? -0.436 29.859 12.266 1 98.19 183 PHE B CA 1
ATOM 7068 C C . PHE B 1 183 ? -0.127 31.172 11.547 1 98.19 183 PHE B C 1
ATOM 7070 O O . PHE B 1 183 ? -1.038 31.859 11.078 1 98.19 183 PHE B O 1
ATOM 7077 N N . GLY B 1 184 ? 1.112 31.516 11.43 1 98.62 184 GLY B N 1
ATOM 7078 C CA . GLY B 1 184 ? 1.516 32.688 10.711 1 98.62 184 GLY B CA 1
ATOM 7079 C C . GLY B 1 184 ? 1.108 32.688 9.25 1 98.62 184 GLY B C 1
ATOM 7080 O O . GLY B 1 184 ? 0.595 33.688 8.727 1 98.62 184 GLY B O 1
ATOM 7081 N N . LEU B 1 185 ? 1.32 31.562 8.602 1 98.5 185 LEU B N 1
ATOM 7082 C CA . LEU B 1 185 ? 0.982 31.406 7.191 1 98.5 185 LEU B CA 1
ATOM 7083 C C . LEU B 1 185 ? -0.524 31.516 6.98 1 98.5 185 LEU B C 1
ATOM 7085 O O . LEU B 1 185 ? -0.98 32.062 5.973 1 98.5 185 LEU B O 1
ATOM 7089 N N . ASN B 1 186 ? -1.253 30.922 7.895 1 97.5 186 ASN B N 1
ATOM 7090 C CA . ASN B 1 186 ? -2.709 31.016 7.852 1 97.5 186 ASN B CA 1
ATOM 7091 C C . ASN B 1 186 ? -3.172 32.469 7.887 1 97.5 186 ASN B C 1
ATOM 7093 O O . ASN B 1 186 ? -3.939 32.906 7.027 1 97.5 186 ASN B O 1
ATOM 7097 N N 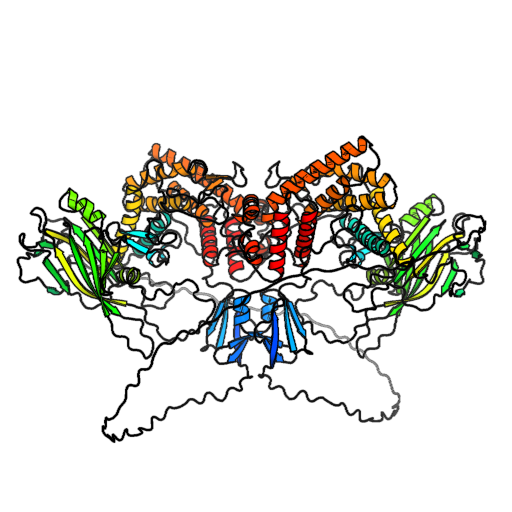. HIS B 1 187 ? -2.707 33.25 8.797 1 97.38 187 HIS B N 1
ATOM 7098 C CA . HIS B 1 187 ? -3.131 34.625 8.961 1 97.38 187 HIS B CA 1
ATOM 7099 C C . HIS B 1 187 ? -2.592 35.5 7.836 1 97.38 187 HIS B C 1
ATOM 7101 O O . HIS B 1 187 ? -3.275 36.406 7.375 1 97.38 187 HIS B O 1
ATOM 7107 N N . PHE B 1 188 ? -1.402 35.25 7.398 1 97.69 188 PHE B N 1
ATOM 7108 C CA . PHE B 1 188 ? -0.895 35.969 6.234 1 97.69 188 PHE B CA 1
ATOM 7109 C C . PHE B 1 188 ? -1.785 35.719 5.02 1 97.69 188 PHE B C 1
ATOM 7111 O O . PHE B 1 188 ? -2.102 36.656 4.281 1 97.69 188 PHE B O 1
ATOM 7118 N N . SER B 1 189 ? -2.086 34.469 4.777 1 95.94 189 SER B N 1
ATOM 7119 C CA . SER B 1 189 ? -2.879 34.125 3.607 1 95.94 189 SER B CA 1
ATOM 7120 C C . SER B 1 189 ? -4.246 34.781 3.639 1 95.94 189 SER B C 1
ATOM 7122 O O . SER B 1 189 ? -4.746 35.25 2.607 1 95.94 189 SER B O 1
ATOM 7124 N N . LYS B 1 190 ? -4.832 34.844 4.805 1 92.44 190 LYS B N 1
ATOM 7125 C CA . LYS B 1 190 ? -6.105 35.562 4.945 1 92.44 190 LYS B CA 1
ATOM 7126 C C . LYS B 1 190 ? -5.941 37.062 4.688 1 92.44 190 LYS B C 1
ATOM 7128 O O . LYS B 1 190 ? -6.785 37.688 4.035 1 92.44 190 LYS B O 1
ATOM 7133 N N . LEU B 1 191 ? -4.875 37.562 5.199 1 92.06 191 LEU B N 1
ATOM 7134 C CA . LEU B 1 191 ? -4.555 38.969 4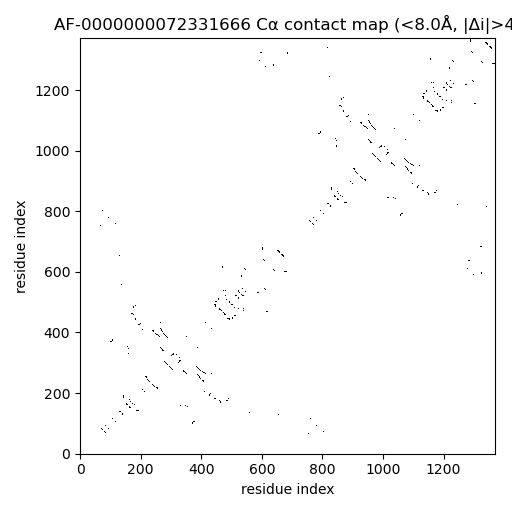.961 1 92.06 191 LEU B CA 1
ATOM 7135 C C . LEU B 1 191 ? -4.328 39.25 3.475 1 92.06 191 LEU B C 1
ATOM 7137 O O . LEU B 1 191 ? -4.805 40.25 2.936 1 92.06 191 LEU B O 1
ATOM 7141 N N . ALA B 1 192 ? -3.625 38.344 2.844 1 91.5 192 ALA B N 1
ATOM 7142 C CA . ALA B 1 192 ? -3.295 38.469 1.427 1 91.5 192 ALA B CA 1
ATOM 7143 C C . ALA B 1 192 ? -4.555 38.438 0.564 1 91.5 192 ALA B C 1
ATOM 7145 O O . ALA B 1 192 ? -4.66 39.156 -0.421 1 91.5 192 ALA B O 1
ATOM 7146 N N . VAL B 1 193 ? -5.418 37.594 0.879 1 87.81 193 VAL B N 1
ATOM 7147 C CA . VAL B 1 193 ? -6.672 37.5 0.137 1 87.81 193 VAL B CA 1
ATOM 7148 C C . VAL B 1 193 ? -7.473 38.781 0.324 1 87.81 193 VAL B C 1
ATOM 7150 O O . VAL B 1 193 ? -8.078 39.281 -0.625 1 87.81 193 VAL B O 1
ATOM 7153 N N . ALA B 1 194 ? -7.523 39.312 1.534 1 81.5 194 ALA B N 1
ATOM 7154 C CA . ALA B 1 194 ? -8.242 40.562 1.832 1 81.5 194 ALA B CA 1
ATOM 7155 C C . ALA B 1 194 ? -7.66 41.75 1.048 1 81.5 194 ALA B C 1
ATOM 7157 O O . ALA B 1 194 ? -8.398 42.625 0.593 1 81.5 194 ALA B O 1
ATOM 7158 N N . ASN B 1 195 ? -6.406 41.781 0.932 1 79.5 195 ASN B N 1
ATOM 7159 C CA . ASN B 1 195 ? -5.734 42.875 0.225 1 79.5 195 ASN B CA 1
ATOM 7160 C C . ASN B 1 195 ? -5.984 42.781 -1.278 1 79.5 195 ASN B C 1
ATOM 7162 O O . ASN B 1 195 ? -5.969 43.812 -1.964 1 79.5 195 ASN B O 1
ATOM 7166 N N . GLN B 1 196 ? -6.062 41.688 -1.822 1 73.69 196 GLN B N 1
ATOM 7167 C CA . GLN B 1 196 ? -6.336 41.531 -3.246 1 73.69 196 GLN B CA 1
ATOM 7168 C C . GLN B 1 196 ? -7.746 42 -3.596 1 73.69 196 GLN B C 1
ATOM 7170 O O . GLN B 1 196 ? -7.992 42.469 -4.707 1 73.69 196 GLN B O 1
ATOM 7175 N N . MET B 1 197 ? -8.664 41.812 -2.727 1 59.56 197 MET B N 1
ATOM 7176 C CA . MET B 1 197 ? -10.062 42.125 -3.01 1 59.56 197 MET B CA 1
ATOM 7177 C C . MET B 1 197 ? -10.336 43.625 -2.789 1 59.56 197 MET B C 1
ATOM 7179 O O . MET B 1 197 ? -11.438 44.094 -3.062 1 59.56 197 MET B O 1
ATOM 7183 N N . ASN B 1 198 ? -9.43 44.531 -2.918 1 55.53 198 ASN B N 1
ATOM 7184 C CA . ASN B 1 198 ? -9.633 45.938 -2.691 1 55.53 198 ASN B CA 1
ATOM 7185 C C . ASN B 1 198 ? -10.766 46.188 -1.702 1 55.53 198 ASN B C 1
ATOM 7187 O O . ASN B 1 198 ? -11.703 46.938 -2.002 1 55.53 198 ASN B O 1
ATOM 7191 N N . SER B 1 199 ? -11 45.406 -0.764 1 51.53 199 SER B N 1
ATOM 7192 C CA . SER B 1 199 ? -12.148 45.531 0.127 1 51.53 199 SER B CA 1
ATOM 7193 C C . SER B 1 199 ? -12.18 46.875 0.84 1 51.53 199 SER B C 1
ATOM 7195 O O . SER B 1 199 ? -11.164 47.312 1.38 1 51.53 199 SER B O 1
ATOM 7197 N N . LYS B 1 200 ? -13.164 47.688 0.356 1 48.84 200 LYS B N 1
ATOM 7198 C CA . LYS B 1 200 ? -13.484 48.938 1.059 1 48.84 200 LYS B CA 1
ATOM 7199 C C . LYS B 1 200 ? -13.633 48.688 2.559 1 48.84 200 LYS B C 1
ATOM 7201 O O . LYS B 1 200 ? -14.406 47.844 2.979 1 48.84 200 LYS B O 1
ATOM 7206 N N . SER B 1 201 ? -12.547 48.969 3.307 1 48.81 201 SER B N 1
ATOM 7207 C CA . SER B 1 201 ? -12.562 48.875 4.762 1 48.81 201 SER B CA 1
ATOM 7208 C C . SER B 1 201 ? -13.867 49.438 5.336 1 48.81 201 SER B C 1
ATOM 7210 O O . SER B 1 201 ? -14.258 50.562 5.039 1 48.81 201 SER B O 1
ATOM 7212 N N . VAL B 1 202 ? -14.859 48.562 5.449 1 46.72 202 VAL B N 1
ATOM 7213 C CA . VAL B 1 202 ? -16.047 49.062 6.152 1 46.72 202 VAL B CA 1
ATOM 7214 C C . VAL B 1 202 ? -15.68 49.469 7.574 1 46.72 202 VAL B C 1
ATOM 7216 O O . VAL B 1 202 ? -14.844 48.812 8.219 1 46.72 202 VAL B O 1
ATOM 7219 N N . ASN B 1 203 ? -15.938 50.719 7.902 1 44.12 203 ASN B N 1
ATOM 7220 C CA . ASN B 1 203 ? -15.688 51.406 9.18 1 44.12 203 ASN B CA 1
ATOM 7221 C C . ASN B 1 203 ? -16.359 50.656 10.336 1 44.12 203 ASN B C 1
ATOM 7223 O O . ASN B 1 203 ? -17.578 50.75 10.508 1 44.12 203 ASN B O 1
ATOM 7227 N N . ASP B 1 204 ? -16.422 49.5 10.445 1 47.16 204 ASP B N 1
ATOM 7228 C CA . ASP B 1 204 ? -17.156 49.062 11.625 1 47.16 204 ASP B CA 1
ATOM 7229 C C . ASP B 1 204 ? -16.5 49.562 12.906 1 47.16 204 ASP B C 1
ATOM 7231 O O . ASP B 1 204 ? -16.766 49.031 13.992 1 47.16 204 ASP B O 1
ATOM 7235 N N . ILE B 1 205 ? -15.289 50.094 12.906 1 46.84 205 ILE B N 1
ATOM 7236 C CA . ILE B 1 205 ? -14.32 50 13.992 1 46.84 205 ILE B CA 1
ATOM 7237 C C . ILE B 1 205 ? -14.766 50.906 15.141 1 46.84 205 ILE B C 1
ATOM 7239 O O . ILE B 1 205 ? -14.953 52.125 14.945 1 46.84 205 ILE B O 1
ATOM 7243 N N . LEU B 1 206 ? -15.258 50.25 16.219 1 51.97 206 LEU B N 1
ATOM 7244 C CA . LEU B 1 206 ? -14.938 51.031 17.422 1 51.97 206 LEU B CA 1
ATOM 7245 C C . LEU B 1 206 ? -13.461 51.406 17.453 1 51.97 206 LEU B C 1
ATOM 7247 O O . LEU B 1 206 ? -12.602 50.531 17.531 1 51.97 206 LEU B O 1
ATOM 7251 N N . SER B 1 207 ? -13.07 52.438 16.734 1 53.88 207 SER B N 1
ATOM 7252 C CA . SER B 1 207 ? -11.719 52.969 16.828 1 53.88 207 SER B CA 1
ATOM 7253 C C . SER B 1 207 ? -11.664 54.156 17.781 1 53.88 207 SER B C 1
ATOM 7255 O O . SER B 1 207 ? -12.531 55.031 17.75 1 53.88 207 SER B O 1
ATOM 7257 N N . LEU B 1 208 ? -10.969 53.938 18.844 1 51.88 208 LEU B N 1
ATOM 7258 C CA . LEU B 1 208 ? -10.773 55.125 19.672 1 51.88 208 LEU B CA 1
ATOM 7259 C C . LEU B 1 208 ? -10.5 56.344 18.812 1 51.88 208 LEU B C 1
ATOM 7261 O O . LEU B 1 208 ? -10.57 57.469 19.312 1 51.88 208 LEU B O 1
ATOM 7265 N N . ASP B 1 209 ? -10.109 56.156 17.547 1 44.75 209 ASP B N 1
ATOM 7266 C CA . ASP B 1 209 ? -9.789 57.344 16.719 1 44.75 209 ASP B CA 1
ATOM 7267 C C . ASP B 1 209 ? -11.055 58 16.188 1 44.75 209 ASP B C 1
ATOM 7269 O O . ASP B 1 209 ? -10.992 59.062 15.57 1 44.75 209 ASP B O 1
ATOM 7273 N N . ASP B 1 210 ? -12.156 57.25 16.266 1 44.22 210 ASP B N 1
ATOM 7274 C CA . ASP B 1 210 ? -13.312 57.875 15.633 1 44.22 210 ASP B CA 1
ATOM 7275 C C . ASP B 1 210 ? -14.078 58.75 16.609 1 44.22 210 ASP B C 1
ATOM 7277 O O . ASP B 1 210 ? -14.336 58.344 17.75 1 44.22 210 ASP B O 1
ATOM 7281 N N . THR B 1 211 ? -13.992 60 16.5 1 43.34 211 THR B N 1
ATOM 7282 C CA . THR B 1 211 ? -14.789 60.969 17.234 1 43.34 211 THR B CA 1
ATOM 7283 C C . THR B 1 211 ? -16.172 60.406 17.531 1 43.34 211 THR B C 1
ATOM 7285 O O . THR B 1 211 ? -16.797 60.781 18.531 1 43.34 211 THR B O 1
ATOM 7288 N N . ASN B 1 212 ? -16.844 59.844 16.609 1 40.88 212 ASN B N 1
ATOM 7289 C CA . ASN B 1 212 ? -18.203 59.312 16.766 1 40.88 212 ASN B CA 1
ATOM 7290 C C . ASN B 1 212 ? -18.203 57.875 17.266 1 40.88 212 ASN B C 1
ATOM 7292 O O . ASN B 1 212 ? -18.594 56.969 16.531 1 40.88 212 ASN B O 1
ATOM 7296 N N . MET B 1 213 ? -17.406 57.594 18.188 1 47.31 213 MET B N 1
ATOM 7297 C CA . MET B 1 213 ? -17.344 56.25 18.719 1 47.31 213 MET B CA 1
ATOM 7298 C C . MET B 1 213 ? -18.656 55.875 19.406 1 47.31 213 MET B C 1
ATOM 7300 O O . MET B 1 213 ? -19.156 56.625 20.25 1 47.31 213 MET B O 1
ATOM 7304 N N . GLY B 1 214 ? -19.625 55.688 18.891 1 47.69 214 GLY B N 1
ATOM 7305 C CA . GLY B 1 214 ? -20.828 55.188 19.547 1 47.69 214 GLY B CA 1
ATOM 7306 C C . GLY B 1 214 ? -20.516 54.406 20.812 1 47.69 214 GLY B C 1
ATOM 7307 O O . GLY B 1 214 ? -21.156 53.375 21.078 1 47.69 214 GLY B O 1
ATOM 7308 N N . LEU B 1 215 ? -19.297 54.719 21.453 1 53.25 215 LEU B N 1
ATOM 7309 C CA . LEU B 1 215 ? -18.906 54.062 22.703 1 53.25 215 LEU B CA 1
ATOM 7310 C C . LEU B 1 215 ? -19.219 54.938 23.906 1 53.25 215 LEU B C 1
ATOM 7312 O O . LEU B 1 215 ? -19.109 56.188 23.828 1 53.25 215 LEU B O 1
ATOM 7316 N N . ASP B 1 216 ? -19.906 54.312 24.875 1 50.75 216 ASP B N 1
ATOM 7317 C CA . ASP B 1 216 ? -20.047 54.969 26.172 1 50.75 216 ASP B CA 1
ATOM 7318 C C . ASP B 1 216 ? -18.812 54.719 27.031 1 50.75 216 ASP B C 1
ATOM 7320 O O . ASP B 1 216 ? -18.453 53.562 27.328 1 50.75 216 ASP B O 1
ATOM 7324 N N . LEU B 1 217 ? -18 55.75 27.141 1 56.56 217 LEU B N 1
ATOM 7325 C CA . LEU B 1 217 ? -16.828 55.688 28.031 1 56.56 217 LEU B CA 1
ATOM 7326 C C . LEU B 1 217 ? -17.219 56.031 29.453 1 56.56 217 LEU B C 1
ATOM 7328 O O . LEU B 1 217 ? -17.859 57.062 29.703 1 56.56 217 LEU B O 1
ATOM 7332 N N . ILE B 1 218 ? -17.156 55.062 30.344 1 51.75 218 ILE B N 1
ATOM 7333 C CA . ILE B 1 218 ? -17.391 55.312 31.766 1 51.75 218 ILE B CA 1
ATOM 7334 C C . ILE B 1 218 ? -16.047 55.438 32.5 1 51.75 218 ILE B C 1
ATOM 7336 O O . ILE B 1 218 ? -15.266 54.5 32.531 1 51.75 218 ILE B O 1
ATOM 7340 N N . ILE B 1 219 ? -15.727 56.656 32.938 1 53.12 219 ILE B N 1
ATOM 7341 C CA . ILE B 1 219 ? -14.492 56.969 33.656 1 53.12 219 ILE B CA 1
ATOM 7342 C C . ILE B 1 219 ? -14.75 56.969 35.188 1 53.12 219 ILE B C 1
ATOM 7344 O O . ILE B 1 219 ? -15.586 57.75 35.656 1 53.12 219 ILE B O 1
ATOM 7348 N N . PRO B 1 220 ? -14.211 56 35.844 1 51.34 220 PRO B N 1
ATOM 7349 C CA . PRO B 1 220 ? -14.461 56.031 37.281 1 51.34 220 PRO B CA 1
ATOM 7350 C C . PRO B 1 220 ? -14.102 57.344 37.938 1 51.34 220 PRO B C 1
ATOM 7352 O O . PRO B 1 220 ? -13.25 58.094 37.406 1 51.34 220 PRO B O 1
ATOM 7355 N N . SER B 1 221 ? -14.961 57.875 38.844 1 48.41 221 SER B N 1
ATOM 7356 C CA . SER B 1 221 ? -14.836 59.125 39.562 1 48.41 221 SER B CA 1
ATOM 7357 C C . SER B 1 221 ? -13.438 59.312 40.125 1 48.41 221 SER B C 1
ATOM 7359 O O . SER B 1 221 ? -13.047 60.438 40.469 1 48.41 221 SER B O 1
ATOM 7361 N N . SER B 1 222 ? -12.766 58.375 40.312 1 47.22 222 SER B N 1
ATOM 7362 C CA . SER B 1 222 ? -11.469 58.594 40.938 1 47.22 222 SER B CA 1
ATOM 7363 C C . SER B 1 222 ? -10.477 59.188 39.969 1 47.22 222 SER B C 1
ATOM 7365 O O . SER B 1 222 ? -10.758 59.281 38.75 1 47.22 222 SER B O 1
ATOM 7367 N N . ASN B 1 223 ? -9.172 59.688 40.406 1 43.94 223 ASN B N 1
ATOM 7368 C CA . ASN B 1 223 ? -8.07 60.438 39.844 1 43.94 223 ASN B CA 1
ATOM 7369 C C . ASN B 1 223 ? -7.625 59.875 38.5 1 43.94 223 ASN B C 1
ATOM 7371 O O . ASN B 1 223 ? -6.43 59.812 38.219 1 43.94 223 ASN B O 1
ATOM 7375 N N . VAL B 1 224 ? -8.531 59.375 37.844 1 50 224 VAL B N 1
ATOM 7376 C CA . VAL B 1 224 ? -8.18 58.812 36.531 1 50 224 VAL B CA 1
ATOM 7377 C C . VAL B 1 224 ? -8.258 59.875 35.469 1 50 224 VAL B C 1
ATOM 7379 O O . VAL B 1 224 ? -9.25 60.625 35.375 1 50 224 VAL B O 1
ATOM 7382 N N . ILE B 1 225 ? -7.113 60.406 35.094 1 47.66 225 ILE B N 1
ATOM 7383 C CA . ILE B 1 225 ? -7.012 61.406 34.031 1 47.66 225 ILE B CA 1
ATOM 7384 C C . ILE B 1 225 ? -6.988 60.719 32.688 1 47.66 225 ILE B C 1
ATOM 7386 O O . ILE B 1 225 ? -6.199 59.781 32.469 1 47.66 225 ILE B O 1
ATOM 7390 N N . HIS B 1 226 ? -8.039 60.75 32 1 53.12 226 HIS B N 1
ATOM 7391 C CA . HIS B 1 226 ? -8.062 60.375 30.609 1 53.12 226 HIS B CA 1
ATOM 7392 C C . HIS B 1 226 ? -7.742 61.562 29.703 1 53.12 226 HIS B C 1
ATOM 7394 O O . HIS B 1 226 ? -8.242 62.656 29.906 1 53.12 226 HIS B O 1
ATOM 7400 N N . ARG B 1 227 ? -6.574 61.5 29.188 1 51.5 227 ARG B N 1
ATOM 7401 C CA . ARG B 1 227 ? -6.25 62.562 28.25 1 51.5 227 ARG B CA 1
ATOM 7402 C C . ARG B 1 227 ? -6.18 62.031 26.812 1 51.5 227 ARG B C 1
ATOM 7404 O O . ARG B 1 227 ? -5.559 61 26.562 1 51.5 227 ARG B O 1
ATOM 7411 N N . TRP B 1 228 ? -7.16 62.406 26.125 1 49.16 228 TRP B N 1
ATOM 7412 C CA . TRP B 1 228 ? -6.984 62.188 24.688 1 49.16 228 TRP B CA 1
ATOM 7413 C C . TRP B 1 228 ? -5.898 63.094 24.141 1 49.16 228 TRP B C 1
ATOM 7415 O O . TRP B 1 228 ? -5.883 64.312 24.422 1 49.16 228 TRP B O 1
ATOM 7425 N N . ILE B 1 229 ? -4.777 62.656 23.938 1 45.97 229 ILE B N 1
ATOM 7426 C CA . ILE B 1 229 ? -3.746 63.5 23.344 1 45.97 229 ILE B CA 1
ATOM 7427 C C . ILE B 1 229 ? -4.012 63.656 21.844 1 45.97 229 ILE B C 1
ATOM 7429 O O . ILE B 1 229 ? -4 62.688 21.094 1 45.97 229 ILE B O 1
ATOM 7433 N N . ASN B 1 230 ? -4.91 64.688 21.594 1 42.78 230 ASN B N 1
ATOM 7434 C CA . ASN B 1 230 ? -5.055 65.062 20.188 1 42.78 230 ASN B CA 1
ATOM 7435 C C . ASN B 1 230 ? -3.771 65.688 19.656 1 42.78 230 ASN B C 1
ATOM 7437 O O . ASN B 1 230 ? -3.367 66.812 20.078 1 42.78 230 ASN B O 1
ATOM 7441 N N . LYS B 1 231 ? -2.713 65.188 19.531 1 41.78 231 LYS B N 1
ATOM 7442 C CA . LYS B 1 231 ? -1.659 65.938 18.891 1 41.78 231 LYS B CA 1
ATOM 7443 C C . LYS B 1 231 ? -2.055 66.312 17.469 1 41.78 231 LYS B C 1
ATOM 7445 O O . LYS B 1 231 ? -2.33 65.438 16.625 1 41.78 231 LYS B O 1
ATOM 7450 N N . LYS B 1 232 ? -2.658 67.5 17.219 1 37.59 232 LYS B N 1
ATOM 7451 C CA . LYS B 1 232 ? -2.764 68.125 15.906 1 37.59 232 LYS B CA 1
ATOM 7452 C C . LYS B 1 232 ? -1.427 68.062 15.172 1 37.59 232 LYS B C 1
ATOM 7454 O O . LYS B 1 232 ? -1.266 68.688 14.125 1 37.59 232 LYS B O 1
ATOM 7459 N N . PRO B 1 233 ? -0.22 67.625 15.422 1 35.25 233 PRO B N 1
ATOM 7460 C CA . PRO B 1 233 ? 0.623 68.062 14.305 1 35.25 233 PRO B CA 1
ATOM 7461 C C . PRO B 1 233 ? 0.104 67.562 12.953 1 35.25 233 PRO B C 1
ATOM 7463 O O . PRO B 1 233 ? -0.658 66.562 12.898 1 35.25 233 PRO B O 1
ATOM 7466 N N . ALA B 1 234 ? 0.489 68.25 11.703 1 33.78 234 ALA B N 1
ATOM 7467 C CA . ALA B 1 234 ? 0.181 68 10.305 1 33.78 234 ALA B CA 1
ATOM 7468 C C . ALA B 1 234 ? 0.044 66.5 10.055 1 33.78 234 ALA B C 1
ATOM 7470 O O . ALA B 1 234 ? -0.512 66.062 9.039 1 33.78 234 ALA B O 1
ATOM 7471 N N . TYR B 1 235 ? 1.139 65.75 10.281 1 32.75 235 TYR B N 1
ATOM 7472 C CA . TYR B 1 235 ? 1.122 64.375 9.773 1 32.75 235 TYR B CA 1
ATOM 7473 C C . TYR B 1 235 ? 0.101 63.531 10.531 1 32.75 235 TYR B C 1
ATOM 7475 O O . TYR B 1 235 ? -0.49 64 11.508 1 32.75 235 TYR B O 1
ATOM 7483 N N . LYS B 1 236 ? 0.297 62.094 10.703 1 41.12 236 LYS B N 1
ATOM 7484 C CA . LYS B 1 236 ? -0.569 60.969 11.055 1 41.12 236 LYS B CA 1
ATOM 7485 C C . LYS B 1 236 ? -1.009 61.062 12.516 1 41.12 236 LYS B C 1
ATOM 7487 O O . LYS B 1 236 ? -0.208 60.812 13.422 1 41.12 236 LYS B O 1
ATOM 7492 N N . SER B 1 237 ? -1.841 61.812 12.992 1 39.34 237 SER B N 1
ATOM 7493 C CA . SER B 1 237 ? -2.529 62.094 14.25 1 39.34 237 SER B CA 1
ATOM 7494 C C . SER B 1 237 ? -3.039 60.812 14.891 1 39.34 237 SER B C 1
ATOM 7496 O O . SER B 1 237 ? -4.117 60.312 14.547 1 39.34 237 SER B O 1
ATOM 7498 N N . SER B 1 238 ? -2.266 59.75 15.086 1 47.47 238 SER B N 1
ATOM 7499 C CA . SER B 1 238 ? -2.988 58.656 15.711 1 47.47 238 SER B CA 1
ATOM 7500 C C . SER B 1 238 ? -3.381 58.969 17.141 1 47.47 238 SER B C 1
ATOM 7502 O O . SER B 1 238 ? -2.537 59.375 17.953 1 47.47 238 SER B O 1
ATOM 7504 N N . ASP B 1 239 ? -4.578 59.406 17.5 1 53.56 239 ASP B N 1
ATOM 7505 C CA . ASP B 1 239 ? -5.172 59.625 18.812 1 53.56 239 ASP B CA 1
ATOM 7506 C C . ASP B 1 239 ? -4.859 58.469 19.766 1 53.56 239 ASP B C 1
ATOM 7508 O O . ASP B 1 239 ? -4.98 57.312 19.391 1 53.56 239 ASP B O 1
ATOM 7512 N N . LYS B 1 240 ? -3.852 58.75 20.734 1 65.62 240 LYS B N 1
ATOM 7513 C CA . LYS B 1 240 ? -3.531 57.781 21.797 1 65.62 240 LYS B CA 1
ATOM 7514 C C . LYS B 1 240 ? -4.305 58.125 23.078 1 65.62 240 LYS B C 1
ATOM 7516 O O . LYS B 1 240 ? -4.609 59.281 23.328 1 65.62 240 LYS B O 1
ATOM 7521 N N . LEU B 1 241 ? -4.844 57.094 23.703 1 68.56 241 LEU B N 1
ATOM 7522 C CA . LEU B 1 241 ? -5.516 57.219 24.984 1 68.56 241 LEU B CA 1
ATOM 7523 C C . LEU B 1 241 ? -4.551 56.938 26.141 1 68.56 241 LEU B C 1
ATOM 7525 O O . LEU B 1 241 ? -3.941 55.844 26.172 1 68.56 241 LEU B O 1
ATOM 7529 N N . ILE B 1 242 ? -4.281 57.969 26.891 1 67.19 242 ILE B N 1
ATOM 7530 C CA . ILE B 1 242 ? -3.43 57.781 28.062 1 67.19 242 ILE B CA 1
ATOM 7531 C C . ILE B 1 242 ? -4.293 57.594 29.312 1 67.19 242 ILE B C 1
ATOM 7533 O O . ILE B 1 242 ? -5.164 58.438 29.594 1 67.19 242 ILE B O 1
ATOM 7537 N N . LEU B 1 243 ? -4.113 56.5 29.922 1 69.62 243 LEU B N 1
ATOM 7538 C CA . LEU B 1 243 ? -4.848 56.125 31.141 1 69.62 243 LEU B CA 1
ATOM 7539 C C . LEU B 1 243 ? -3.934 56.156 32.344 1 69.62 243 LEU B C 1
ATOM 7541 O O . LEU B 1 243 ? -2.891 55.5 32.375 1 69.62 243 LEU B O 1
ATOM 7545 N N . SER B 1 244 ? -4.219 57 33.281 1 66.12 244 SER B N 1
ATOM 7546 C CA . SER B 1 244 ? -3.375 57.156 34.469 1 66.12 244 SER B CA 1
ATOM 7547 C C . SER B 1 244 ? -4.145 56.844 35.75 1 66.12 244 SER B C 1
ATOM 7549 O O . SER B 1 244 ? -5.332 57.125 35.844 1 66.12 244 SER B O 1
ATOM 7551 N N . ALA B 1 245 ? -3.516 56.125 36.625 1 61.66 245 ALA B N 1
ATOM 7552 C CA . ALA B 1 245 ? -4.062 55.844 37.938 1 61.66 245 ALA B CA 1
ATOM 7553 C C . ALA B 1 245 ? -3.367 56.688 39 1 61.66 245 ALA B C 1
ATOM 7555 O O . ALA B 1 245 ? -2.27 57.188 38.781 1 61.66 245 ALA B O 1
ATOM 7556 N N . ASN B 1 246 ? -4.141 57 40.156 1 60 246 ASN B N 1
ATOM 7557 C CA . ASN B 1 246 ? -3.498 57.656 41.281 1 60 246 ASN B CA 1
ATOM 7558 C C . ASN B 1 246 ? -2.377 56.781 41.844 1 60 246 ASN B C 1
ATOM 7560 O O . ASN B 1 246 ? -2.482 55.562 41.875 1 60 246 ASN B O 1
ATOM 7564 N N . LYS B 1 247 ? -1.127 57.406 42 1 57.84 247 LYS B N 1
ATOM 7565 C CA . LYS B 1 247 ? 0.095 56.75 42.438 1 57.84 247 LYS B CA 1
ATOM 7566 C C . LYS B 1 247 ? -0.144 56 43.75 1 57.84 247 LYS B C 1
ATOM 7568 O O . LYS B 1 247 ? 0.555 55.031 44.062 1 57.84 247 LYS B O 1
ATOM 7573 N N . ILE B 1 248 ? -0.862 56.594 44.562 1 49.88 248 ILE B N 1
ATOM 7574 C CA . ILE B 1 248 ? -0.983 55.969 45.906 1 49.88 248 ILE B CA 1
ATOM 7575 C C . ILE B 1 248 ? -1.739 54.656 45.781 1 49.88 248 ILE B C 1
ATOM 7577 O O . ILE B 1 248 ? -1.626 53.812 46.688 1 49.88 248 ILE B O 1
ATOM 7581 N N . ASP B 1 249 ? -2.863 54.688 45.094 1 51.38 249 ASP B N 1
ATOM 7582 C CA . ASP B 1 249 ? -3.832 53.594 45.281 1 51.38 249 ASP B CA 1
ATOM 7583 C C . ASP B 1 249 ? -3.406 52.344 44.531 1 51.38 249 ASP B C 1
ATOM 7585 O O . ASP B 1 249 ? -2.596 52.406 43.594 1 51.38 249 ASP B O 1
ATOM 7589 N N . SER B 1 250 ? -3.799 51.031 45.062 1 61.06 250 SER B N 1
ATOM 7590 C CA . SER B 1 250 ? -3.805 49.625 44.594 1 61.06 250 SER B CA 1
ATOM 7591 C C . SER B 1 250 ? -4.281 49.562 43.156 1 61.06 250 SER B C 1
ATOM 7593 O O . SER B 1 250 ? -4.727 50.562 42.562 1 61.06 250 SER B O 1
ATOM 7595 N N . ILE B 1 251 ? -4.133 48.469 42.469 1 63.19 251 ILE B N 1
ATOM 7596 C CA . ILE B 1 251 ? -4.68 48.156 41.156 1 63.19 251 ILE B CA 1
ATOM 7597 C C . ILE B 1 251 ? -6.051 48.844 41 1 63.19 251 ILE B C 1
ATOM 7599 O O . ILE B 1 251 ? -6.926 48.656 41.875 1 63.19 251 ILE B O 1
ATOM 7603 N N . GLY B 1 252 ? -6.125 49.938 40.156 1 70.94 252 GLY B N 1
ATOM 7604 C CA . GLY B 1 252 ? -7.379 50.656 40 1 70.94 252 GLY B CA 1
ATOM 7605 C C . GLY B 1 252 ? -7.91 50.625 38.562 1 70.94 252 GLY B C 1
ATOM 7606 O O . GLY B 1 252 ? -7.137 50.625 37.625 1 70.94 252 GLY B O 1
ATOM 7607 N N . ARG B 1 253 ? -9.188 50.406 38.438 1 76.75 253 ARG B N 1
ATOM 7608 C CA . ARG B 1 253 ? -9.867 50.562 37.156 1 76.75 253 ARG B CA 1
ATOM 7609 C C . ARG B 1 253 ? -9.805 52 36.656 1 76.75 253 ARG B C 1
ATOM 7611 O O . ARG B 1 253 ? -10.25 52.906 37.344 1 76.75 253 ARG B O 1
ATOM 7618 N N . VAL B 1 254 ? -9.32 52.188 35.562 1 75.62 254 VAL B N 1
ATOM 7619 C CA . VAL B 1 254 ? -9.086 53.562 35.094 1 75.62 254 VAL B CA 1
ATOM 7620 C C . VAL B 1 254 ? -10.047 53.875 33.969 1 75.62 254 VAL B C 1
ATOM 7622 O O . VAL B 1 254 ? -10.289 55.062 33.656 1 75.62 254 VAL B O 1
ATOM 7625 N N . LEU B 1 255 ? -10.516 52.844 33.406 1 76.56 255 LEU B N 1
ATOM 7626 C CA . LEU B 1 255 ? -11.422 53.062 32.281 1 76.56 255 LEU B CA 1
ATOM 7627 C C . LEU B 1 255 ? -12.344 51.875 32.062 1 76.56 255 LEU B C 1
ATOM 7629 O O . LEU B 1 255 ? -11.906 50.719 32.156 1 76.56 255 LEU B O 1
ATOM 7633 N N . SER B 1 256 ? -13.609 52.188 31.859 1 79.31 256 SER B N 1
ATOM 7634 C CA . SER B 1 256 ? -14.578 51.188 31.391 1 79.31 256 SER B CA 1
ATOM 7635 C C . SER B 1 256 ? -15.242 51.625 30.094 1 79.31 256 SER B C 1
ATOM 7637 O O . SER B 1 256 ? -15.703 52.75 29.984 1 79.31 256 SER B O 1
ATOM 7639 N N . ILE B 1 257 ? -15.148 50.75 29.172 1 78.75 257 ILE B N 1
ATOM 7640 C CA . ILE B 1 257 ? -15.773 51 27.875 1 78.75 257 ILE B CA 1
ATOM 7641 C C . ILE B 1 257 ? -16.938 50.031 27.672 1 78.75 257 ILE B C 1
ATOM 7643 O O . ILE B 1 257 ? -16.797 48.812 27.812 1 78.75 257 ILE B O 1
ATOM 7647 N N . ILE B 1 258 ? -18.078 50.594 27.359 1 77.81 258 ILE B N 1
ATOM 7648 C CA . ILE B 1 258 ? -19.25 49.812 27.062 1 77.81 258 ILE B CA 1
ATOM 7649 C C . ILE B 1 258 ? -19.578 49.875 25.578 1 77.81 258 ILE B C 1
ATOM 7651 O O . ILE B 1 258 ? -20.188 50.844 25.125 1 77.81 258 ILE B O 1
ATOM 7655 N N . PRO B 1 259 ? -19.203 48.844 24.875 1 72.12 259 PRO B N 1
ATOM 7656 C CA . PRO B 1 259 ? -19.516 48.875 23.438 1 72.12 259 PRO B CA 1
ATOM 7657 C C . PRO B 1 259 ? -20.984 48.531 23.172 1 72.12 259 PRO B C 1
ATOM 7659 O O . PRO B 1 259 ? -21.672 48 24.031 1 72.12 259 PRO B O 1
ATOM 7662 N N . ARG B 1 260 ? -21.453 49.031 22 1 63.44 260 ARG B N 1
ATOM 7663 C CA . ARG B 1 260 ? -22.781 48.594 21.594 1 63.44 260 ARG B CA 1
ATOM 7664 C C . ARG B 1 260 ? -22.859 47.094 21.5 1 63.44 260 ARG B C 1
ATOM 7666 O O . ARG B 1 260 ? -21.922 46.438 21.016 1 63.44 260 ARG B O 1
ATOM 7673 N N . LEU B 1 261 ? -23.781 46.594 22.266 1 56.28 261 LEU B N 1
ATOM 7674 C CA . LEU B 1 261 ? -23.984 45.156 22.438 1 56.28 261 LEU B CA 1
ATOM 7675 C C . LEU B 1 261 ? -24.109 44.469 21.094 1 56.28 261 LEU B C 1
ATOM 7677 O O . LEU B 1 261 ? -25.203 44.375 20.531 1 56.28 261 LEU B O 1
ATOM 7681 N N . LYS B 1 262 ? -23.031 44.188 20.484 1 60.84 262 LYS B N 1
ATOM 7682 C CA . LYS B 1 262 ? -22.969 43.406 19.266 1 60.84 262 LYS B CA 1
ATOM 7683 C C . LYS B 1 262 ? -22.016 42.219 19.422 1 60.84 262 LYS B C 1
ATOM 7685 O O . LYS B 1 262 ? -21.297 42.125 20.422 1 60.84 262 LYS B O 1
ATOM 7690 N N . ARG B 1 263 ? -22.312 41.188 18.672 1 65.56 263 ARG B N 1
ATOM 7691 C CA . ARG B 1 263 ? -21.375 40.062 18.578 1 65.56 263 ARG B CA 1
ATOM 7692 C C . ARG B 1 263 ? -20 40.531 18.141 1 65.56 263 ARG B C 1
ATOM 7694 O O . ARG B 1 263 ? -19.875 41.281 17.188 1 65.56 263 ARG B O 1
ATOM 7701 N N . TRP B 1 264 ? -19.031 40.406 19.156 1 67.06 264 TRP B N 1
ATOM 7702 C CA . TRP B 1 264 ? -17.656 40.719 18.781 1 67.06 264 TRP B CA 1
ATOM 7703 C C . TRP B 1 264 ? -16.781 39.469 18.797 1 67.06 264 TRP B C 1
ATOM 7705 O O . TRP B 1 264 ? -16.766 38.719 19.797 1 67.06 264 TRP B O 1
ATOM 7715 N N . ASP B 1 265 ? -16.109 39.312 17.688 1 76.44 265 ASP B N 1
ATOM 7716 C CA . ASP B 1 265 ? -15.258 38.125 17.594 1 76.44 265 ASP B CA 1
ATOM 7717 C C . ASP B 1 265 ? -13.797 38.5 17.828 1 76.44 265 ASP B C 1
ATOM 7719 O O . ASP B 1 265 ? -13.07 37.781 18.516 1 76.44 265 ASP B O 1
ATOM 7723 N N . TYR B 1 266 ? -13.406 39.719 17.422 1 85.94 266 TYR B N 1
ATOM 7724 C CA . TYR B 1 266 ? -11.992 40.062 17.422 1 85.94 266 TYR B CA 1
ATOM 7725 C C . TYR B 1 266 ? -11.727 41.25 18.344 1 85.94 266 TYR B C 1
ATOM 7727 O O . TYR B 1 266 ? -12.492 42.219 18.344 1 85.94 266 TYR B O 1
ATOM 7735 N N . PHE B 1 267 ? -10.742 41.125 19.172 1 88.88 267 PHE B N 1
ATOM 7736 C CA . PHE B 1 267 ? -10.242 42.188 20.047 1 88.88 267 PHE B CA 1
ATOM 7737 C C . PHE B 1 267 ? -8.797 42.531 19.703 1 88.88 267 PHE B C 1
ATOM 7739 O O . PHE B 1 267 ? -7.91 41.656 19.812 1 88.88 267 PHE B O 1
ATOM 7746 N N . VAL B 1 268 ? -8.555 43.781 19.219 1 89.75 268 VAL B N 1
ATOM 7747 C CA . VAL B 1 268 ? -7.203 44.219 18.891 1 89.75 268 VAL B CA 1
ATOM 7748 C C . VAL B 1 268 ? -6.855 45.469 19.719 1 89.75 268 VAL B C 1
ATOM 7750 O O . VAL B 1 268 ? -7.613 46.438 19.75 1 89.75 268 VAL B O 1
ATOM 7753 N N . MET B 1 269 ? -5.73 45.375 20.375 1 89.25 269 MET B N 1
ATOM 7754 C CA . MET B 1 269 ? -5.27 46.531 21.156 1 89.25 269 MET B CA 1
ATOM 7755 C C . MET B 1 269 ? -3.76 46.688 21.031 1 89.25 269 MET B C 1
ATOM 7757 O O . MET B 1 269 ? -3.008 45.719 21.094 1 89.25 269 MET B O 1
ATOM 7761 N N . ILE B 1 270 ? -3.369 47.906 20.766 1 87.56 270 ILE B N 1
ATOM 7762 C CA . ILE B 1 270 ? -1.96 48.281 20.797 1 87.56 270 ILE B CA 1
ATOM 7763 C C . ILE B 1 270 ? -1.73 49.312 21.891 1 87.56 270 ILE B C 1
ATOM 7765 O O . ILE B 1 270 ? -2.414 50.344 21.922 1 87.56 270 ILE B O 1
ATOM 7769 N N . GLY B 1 271 ? -0.849 49 22.781 1 85.12 271 GLY B N 1
ATOM 7770 C CA . GLY B 1 271 ? -0.56 49.906 23.891 1 85.12 271 GLY B CA 1
ATOM 7771 C C . GLY B 1 271 ? 0.925 50.125 24.094 1 85.12 271 GLY B C 1
ATOM 7772 O O . GLY B 1 271 ? 1.756 49.438 23.5 1 85.12 271 GLY B O 1
ATOM 7773 N N . HIS B 1 272 ? 1.177 51.125 24.875 1 84.94 272 HIS B N 1
ATOM 7774 C CA . HIS B 1 272 ? 2.545 51.5 25.219 1 84.94 272 HIS B CA 1
ATOM 7775 C C . HIS B 1 272 ? 2.686 51.75 26.719 1 84.94 272 HIS B C 1
ATOM 7777 O O . HIS B 1 272 ? 1.697 52.031 27.391 1 84.94 272 HIS B O 1
ATOM 7783 N N . GLN B 1 273 ? 3.893 51.562 27.25 1 84.06 273 GLN B N 1
ATOM 7784 C CA . GLN B 1 273 ? 4.273 51.906 28.609 1 84.06 273 GLN B CA 1
ATOM 7785 C C . GLN B 1 273 ? 3.379 51.156 29.625 1 84.06 273 GLN B C 1
ATOM 7787 O O . GLN B 1 273 ? 2.846 51.781 30.547 1 84.06 273 GLN B O 1
ATOM 7792 N N . TRP B 1 274 ? 3.182 49.969 29.266 1 87.88 274 TRP B N 1
ATOM 7793 C CA . TRP B 1 274 ? 2.352 49.188 30.172 1 87.88 274 TRP B CA 1
ATOM 7794 C C . TRP B 1 274 ? 3.154 48.688 31.375 1 87.88 274 TRP B C 1
ATOM 7796 O O . TRP B 1 274 ? 4.254 48.156 31.219 1 87.88 274 TRP B O 1
ATOM 7806 N N . THR B 1 275 ? 2.617 48.906 32.531 1 87.38 275 THR B N 1
ATOM 7807 C CA . THR B 1 275 ? 3.326 48.562 33.75 1 87.38 275 THR B CA 1
ATOM 7808 C C . THR B 1 275 ? 3 47.125 34.188 1 87.38 275 THR B C 1
ATOM 7810 O O . THR B 1 275 ? 1.971 46.562 33.781 1 87.38 275 THR B O 1
ATOM 7813 N N . TYR B 1 276 ? 3.887 46.625 35.031 1 88 276 TYR B N 1
ATOM 7814 C CA . TYR B 1 276 ? 3.697 45.281 35.562 1 88 276 TYR B CA 1
ATOM 7815 C C . TYR B 1 276 ? 2.379 45.188 36.344 1 88 276 TYR B C 1
ATOM 7817 O O . TYR B 1 276 ? 2.047 46.062 37.125 1 88 276 TYR B O 1
ATOM 7825 N N . GLY B 1 277 ? 1.611 44.094 35.969 1 87.69 277 GLY B N 1
ATOM 7826 C CA . GLY B 1 277 ? 0.383 43.844 36.719 1 87.69 277 GLY B CA 1
ATOM 7827 C C . GLY B 1 277 ? -0.818 44.594 36.125 1 87.69 277 GLY B C 1
ATOM 7828 O O . GLY B 1 277 ? -1.959 44.281 36.5 1 87.69 277 GLY B O 1
ATOM 7829 N N . SER B 1 278 ? -0.62 45.594 35.281 1 89.44 278 SER B N 1
ATOM 7830 C CA . SER B 1 278 ? -1.743 46.219 34.594 1 89.44 278 SER B CA 1
ATOM 7831 C C . SER B 1 278 ? -2.445 45.25 33.656 1 89.44 278 SER B C 1
ATOM 7833 O O . SER B 1 278 ? -1.816 44.312 33.125 1 89.44 278 SER B O 1
ATOM 7835 N N . PHE B 1 279 ? -3.758 45.344 33.562 1 92.06 279 PHE B N 1
ATOM 7836 C CA . PHE B 1 279 ? -4.453 44.344 32.719 1 92.06 279 PHE B CA 1
ATOM 7837 C C . PHE B 1 279 ? -5.707 44.969 32.094 1 92.06 279 PHE B C 1
ATOM 7839 O O . PHE B 1 279 ? -6.152 46.031 32.531 1 92.06 279 PHE B O 1
ATOM 7846 N N . VAL B 1 280 ? -6.129 44.344 31.078 1 92.44 280 VAL B N 1
ATOM 7847 C CA . VAL B 1 280 ? -7.418 44.625 30.453 1 92.44 280 VAL B CA 1
ATOM 7848 C C . VAL B 1 280 ? -8.383 43.469 30.719 1 92.44 280 VAL B C 1
ATOM 7850 O O . VAL B 1 280 ? -8 42.312 30.656 1 92.44 280 VAL B O 1
ATOM 7853 N N . GLU B 1 281 ? -9.555 43.781 31.062 1 93.25 281 GLU B N 1
ATOM 7854 C CA . GLU B 1 281 ? -10.602 42.812 31.391 1 93.25 281 GLU B CA 1
ATOM 7855 C C . GLU B 1 281 ? -11.805 43 30.453 1 93.25 281 GLU B C 1
ATOM 7857 O O . GLU B 1 281 ? -12.344 44.094 30.312 1 93.25 281 GLU B O 1
ATOM 7862 N N . LEU B 1 282 ? -12.164 41.938 29.828 1 91.75 282 LEU B N 1
ATOM 7863 C CA . LEU B 1 282 ? -13.375 41.906 29.016 1 91.75 282 LEU B CA 1
ATOM 7864 C C . LEU B 1 282 ? -14.5 41.188 29.734 1 91.75 282 LEU B C 1
ATOM 7866 O O . LEU B 1 282 ? -14.375 40 30.078 1 91.75 282 LEU B O 1
ATOM 7870 N N . SER B 1 283 ? -15.523 41.906 30.016 1 90.12 283 SER B N 1
ATOM 7871 C CA . SER B 1 283 ? -16.75 41.312 30.516 1 90.12 283 SER B CA 1
ATOM 7872 C C . SER B 1 283 ? -17.609 40.812 29.359 1 90.12 283 SER B C 1
ATOM 7874 O O . SER B 1 283 ? -18.031 41.594 28.5 1 90.12 283 SER B O 1
ATOM 7876 N N . LEU B 1 284 ? -17.859 39.5 29.391 1 88.5 284 LEU B N 1
ATOM 7877 C CA . LEU B 1 284 ? -18.531 38.875 28.25 1 88.5 284 LEU B CA 1
ATOM 7878 C C . LEU B 1 284 ? -19.812 38.188 28.672 1 88.5 284 LEU B C 1
ATOM 7880 O O . LEU B 1 284 ? -19.953 37.781 29.828 1 88.5 284 LEU B O 1
ATOM 7884 N N . LEU B 1 285 ? -20.719 38.125 27.719 1 85.38 285 LEU B N 1
ATOM 7885 C CA . LEU B 1 285 ? -21.875 37.25 27.797 1 85.38 285 LEU B CA 1
ATOM 7886 C C . LEU B 1 285 ? -21.734 36.094 26.828 1 85.38 285 LEU B C 1
ATOM 7888 O O . LEU B 1 285 ? -21.672 36.281 25.609 1 85.38 285 LEU B O 1
ATOM 7892 N N . LEU B 1 286 ? -21.625 34.875 27.359 1 82.81 286 LEU B N 1
ATOM 7893 C CA . LEU B 1 286 ? -21.5 33.688 26.562 1 82.81 286 LEU B CA 1
ATOM 7894 C C . LEU B 1 286 ? -22.875 33.062 26.297 1 82.81 286 LEU B C 1
ATOM 7896 O O . LEU B 1 286 ? -23.578 32.688 27.25 1 82.81 286 LEU B O 1
ATOM 7900 N N . TYR B 1 287 ? -23.188 32.938 25.016 1 76.75 287 TYR B N 1
ATOM 7901 C CA . TYR B 1 287 ? -24.453 32.344 24.609 1 76.75 287 TYR B CA 1
ATOM 7902 C C . TYR B 1 287 ? -24.266 30.891 24.188 1 76.75 287 TYR B C 1
ATOM 7904 O O . TYR B 1 287 ? -23.469 30.594 23.312 1 76.75 287 TYR B O 1
ATOM 7912 N N . PRO B 1 288 ? -24.953 29.953 24.844 1 73.5 288 PRO B N 1
ATOM 7913 C CA . PRO B 1 288 ? -24.875 28.547 24.438 1 73.5 288 PRO B CA 1
ATOM 7914 C C . PRO B 1 288 ? -25.625 28.281 23.141 1 73.5 288 PRO B C 1
ATOM 7916 O O . PRO B 1 288 ? -26.438 29.109 22.703 1 73.5 288 PRO B O 1
ATOM 7919 N N . PRO B 1 289 ? -25.234 27.047 22.484 1 68.38 289 PRO B N 1
ATOM 7920 C CA . PRO B 1 289 ? -25.969 26.703 21.25 1 68.38 289 PRO B CA 1
ATOM 7921 C C . PRO B 1 289 ? -27.469 26.547 21.5 1 68.38 289 PRO B C 1
ATOM 7923 O O . PRO B 1 289 ? -27.875 26.047 22.547 1 68.38 289 PRO B O 1
ATOM 7926 N N . GLN B 1 290 ? -28.312 27.25 20.781 1 57.88 290 GLN B N 1
ATOM 7927 C CA . GLN B 1 290 ? -29.766 27.156 20.906 1 57.88 290 GLN B CA 1
ATOM 7928 C C . GLN B 1 290 ? -30.281 25.828 20.375 1 57.88 290 GLN B C 1
ATOM 7930 O O . GLN B 1 290 ? -29.984 25.453 19.234 1 57.88 290 GLN B O 1
ATOM 7935 N N . MET B 1 291 ? -30.312 24.797 21.188 1 51.38 291 MET B N 1
ATOM 7936 C CA . MET B 1 291 ? -31.078 23.625 20.75 1 51.38 291 MET B CA 1
ATOM 7937 C C . MET B 1 291 ? -32.562 23.906 20.812 1 51.38 291 MET B C 1
ATOM 7939 O O . MET B 1 291 ? -33.031 24.719 21.625 1 51.38 291 MET B O 1
ATOM 7943 N N . VAL B 1 292 ? -33.312 23.406 19.844 1 49.06 292 VAL B N 1
ATOM 7944 C CA . VAL B 1 292 ? -34.781 23.547 19.828 1 49.06 292 VAL B CA 1
ATOM 7945 C C . VAL B 1 292 ? -35.344 23.141 21.188 1 49.06 292 VAL B C 1
ATOM 7947 O O . VAL B 1 292 ? -35.094 22.047 21.672 1 49.06 292 VAL B O 1
ATOM 7950 N N . GLY B 1 293 ? -36.031 24.094 21.812 1 52.16 293 GLY B N 1
ATOM 7951 C CA . GLY B 1 293 ? -36.844 23.844 23 1 52.16 293 GLY B CA 1
ATOM 7952 C C . GLY B 1 293 ? -36.125 24.188 24.281 1 52.16 293 GLY B C 1
ATOM 7953 O O . GLY B 1 293 ? -36.719 24.219 25.359 1 52.16 293 GLY B O 1
ATOM 7954 N N . ILE B 1 294 ? -34.812 24.125 24.234 1 51.84 294 ILE B N 1
ATOM 7955 C CA . ILE B 1 294 ? -34.188 24.406 25.516 1 51.84 294 ILE B CA 1
ATOM 7956 C C . ILE B 1 294 ? -33.562 25.812 25.469 1 51.84 294 ILE B C 1
ATOM 7958 O O . ILE B 1 294 ? -32.656 26.078 24.672 1 51.84 294 ILE B O 1
ATOM 7962 N N . ASN B 1 295 ? -34.25 26.719 25.984 1 51.41 295 ASN B N 1
ATOM 7963 C CA . ASN B 1 295 ? -33.719 28.078 26.094 1 51.41 295 ASN B CA 1
ATOM 7964 C C . ASN B 1 295 ? -32.562 28.156 27.094 1 51.41 295 ASN B C 1
ATOM 7966 O O . ASN B 1 295 ? -32.781 28.047 28.297 1 51.41 295 ASN B O 1
ATOM 7970 N N . LYS B 1 296 ? -31.359 27.922 26.672 1 63.22 296 LYS B N 1
ATOM 7971 C CA . LYS B 1 296 ? -30.281 28.109 27.641 1 63.22 296 LYS B CA 1
ATOM 7972 C C . LYS B 1 296 ? -29.859 29.578 27.719 1 63.22 296 LYS B C 1
ATOM 7974 O O . LYS B 1 296 ? -29.75 30.25 26.688 1 63.22 296 LYS B O 1
ATOM 7979 N N . TYR B 1 297 ? -29.891 30.203 28.938 1 76.19 297 TYR B N 1
ATOM 7980 C CA . TYR B 1 297 ? -29.531 31.578 29.266 1 76.19 297 TYR B CA 1
ATOM 7981 C C . TYR B 1 297 ? -28.031 31.797 29.109 1 76.19 297 TYR B C 1
ATOM 7983 O O . TYR B 1 297 ? -27.234 30.891 29.328 1 76.19 297 TYR B O 1
ATOM 7991 N N . PRO B 1 298 ? -27.688 33 28.625 1 81.56 298 PRO B N 1
ATOM 7992 C CA . PRO B 1 298 ? -26.266 33.344 28.531 1 81.56 298 PRO B CA 1
ATOM 7993 C C . PRO B 1 298 ? -25.578 33.406 29.906 1 81.56 298 PRO B C 1
ATOM 7995 O O . PRO B 1 298 ? -26.25 33.656 30.906 1 81.56 298 PRO B O 1
ATOM 7998 N N . THR B 1 299 ? -24.359 33.156 29.938 1 83.62 299 THR B N 1
ATOM 7999 C CA . THR B 1 299 ? -23.562 33.219 31.156 1 83.62 299 THR B CA 1
ATOM 8000 C C . THR B 1 299 ? -22.531 34.312 31.062 1 83.62 299 THR B C 1
ATOM 8002 O O . THR B 1 299 ? -21.922 34.531 30.016 1 83.62 299 THR B O 1
ATOM 8005 N N . LYS B 1 300 ? -22.391 35 32.188 1 87.31 300 LYS B N 1
ATOM 8006 C CA . LYS B 1 300 ? -21.375 36.062 32.219 1 87.31 300 LYS B CA 1
ATOM 8007 C C . LYS B 1 300 ? -20 35.469 32.531 1 87.31 300 LYS B C 1
ATOM 8009 O O . LYS B 1 300 ? -19.844 34.656 33.406 1 87.31 300 LYS B O 1
ATOM 8014 N N . VAL B 1 301 ? -19.062 35.844 31.766 1 89.56 301 VAL B N 1
ATOM 8015 C CA . VAL B 1 301 ? -17.688 35.406 31.922 1 89.56 301 VAL B CA 1
ATOM 8016 C C . VAL B 1 301 ? -16.734 36.562 31.734 1 89.56 301 VAL B C 1
ATOM 8018 O O . VAL B 1 301 ? -17.047 37.531 31.016 1 89.56 301 VAL B O 1
ATOM 8021 N N . LEU B 1 302 ? -15.617 36.531 32.438 1 92.5 302 LEU B N 1
ATOM 8022 C CA . LEU B 1 302 ? -14.578 37.531 32.281 1 92.5 302 LEU B CA 1
ATOM 8023 C C . LEU B 1 302 ? -13.336 36.938 31.625 1 92.5 302 LEU B C 1
ATOM 8025 O O . LEU B 1 302 ? -12.953 35.812 31.922 1 92.5 302 LEU B O 1
ATOM 8029 N N . VAL B 1 303 ? -12.797 37.625 30.703 1 93.44 303 VAL B N 1
ATOM 8030 C CA . VAL B 1 303 ? -11.484 37.312 30.141 1 93.44 303 VAL B CA 1
ATOM 8031 C C . VAL B 1 303 ? -10.492 38.438 30.484 1 93.44 303 VAL B C 1
ATOM 8033 O O . VAL B 1 303 ? -10.758 39.594 30.219 1 93.44 303 VAL B O 1
ATOM 8036 N N . VAL B 1 304 ? -9.422 38.062 31.078 1 94.56 304 VAL B N 1
ATOM 8037 C CA . VAL B 1 304 ? -8.438 39.031 31.547 1 94.56 304 VAL B CA 1
ATOM 8038 C C . VAL B 1 304 ? -7.098 38.781 30.844 1 94.56 304 VAL B C 1
ATOM 8040 O O . VAL B 1 304 ? -6.633 37.625 30.766 1 94.56 304 VAL B O 1
ATOM 8043 N N . TYR B 1 305 ? -6.539 39.781 30.266 1 95.44 305 TYR B N 1
ATOM 8044 C CA . TYR B 1 305 ? -5.168 39.781 29.781 1 95.44 305 TYR B CA 1
ATOM 8045 C C . TYR B 1 305 ? -4.246 40.562 30.703 1 95.44 305 TYR B C 1
ATOM 8047 O O . TYR B 1 305 ? -4.258 41.781 30.688 1 95.44 305 TYR B O 1
ATOM 8055 N N . ASN B 1 306 ? -3.445 39.844 31.438 1 93.31 306 ASN B N 1
ATOM 8056 C CA . ASN B 1 306 ? -2.713 40.406 32.562 1 93.31 306 ASN B CA 1
ATOM 8057 C C . ASN B 1 306 ? -1.212 40.469 32.281 1 93.31 306 ASN B C 1
ATOM 8059 O O . ASN B 1 306 ? -0.591 39.438 32.031 1 93.31 306 ASN B O 1
ATOM 8063 N N . CYS B 1 307 ? -0.562 41.625 32.406 1 92 307 CYS B N 1
ATOM 8064 C CA . CYS B 1 307 ? 0.879 41.781 32.219 1 92 307 CYS B CA 1
ATOM 8065 C C . CYS B 1 307 ? 1.624 41.219 33.438 1 92 307 CYS B C 1
ATOM 8067 O O . CYS B 1 307 ? 2.309 41.969 34.156 1 92 307 CYS B O 1
ATOM 8069 N N . SER B 1 308 ? 1.483 39.969 33.688 1 89.38 308 SER B N 1
ATOM 8070 C CA . SER B 1 308 ? 2.145 39.25 34.75 1 89.38 308 SER B CA 1
ATOM 8071 C C . SER B 1 308 ? 2.33 37.781 34.375 1 89.38 308 SER B C 1
ATOM 8073 O O . SER B 1 308 ? 1.669 37.281 33.438 1 89.38 308 SER B O 1
ATOM 8075 N N . SER B 1 309 ? 3.307 37.219 35.031 1 87.12 309 SER B N 1
ATOM 8076 C CA . SER B 1 309 ? 3.516 35.781 34.844 1 87.12 309 SER B CA 1
ATOM 8077 C C . SER B 1 309 ? 2.5 34.969 35.625 1 87.12 309 SER B C 1
ATOM 8079 O O . SER B 1 309 ? 1.894 35.469 36.594 1 87.12 309 SER B O 1
ATOM 8081 N N . TYR B 1 310 ? 2.352 33.781 35.031 1 82.19 310 TYR B N 1
ATOM 8082 C CA . TYR B 1 310 ? 1.405 32.906 35.719 1 82.19 310 TYR B CA 1
ATOM 8083 C C . TYR B 1 310 ? 1.885 32.562 37.125 1 82.19 310 TYR B C 1
ATOM 8085 O O . TYR B 1 310 ? 3.088 32.469 37.375 1 82.19 310 TYR B O 1
ATOM 8093 N N . PRO B 1 311 ? 0.922 32.5 37.969 1 74.69 311 PRO B N 1
ATOM 8094 C CA . PRO B 1 311 ? 1.301 32.094 39.312 1 74.69 311 PRO B CA 1
ATOM 8095 C C . PRO B 1 311 ? 1.911 30.688 39.375 1 74.69 311 PRO B C 1
ATOM 8097 O O . PRO B 1 311 ? 1.548 29.828 38.562 1 74.69 311 PRO B O 1
ATOM 8100 N N . SER B 1 312 ? 3.031 30.609 40.031 1 65.25 312 SER B N 1
ATOM 8101 C CA . SER B 1 312 ? 3.863 29.422 40.125 1 65.25 312 SER B CA 1
ATOM 8102 C C . SER B 1 312 ? 3.012 28.156 40.188 1 65.25 312 SER B C 1
ATOM 8104 O O . SER B 1 312 ? 3.385 27.109 39.656 1 65.25 312 SER B O 1
ATOM 8106 N N . ARG B 1 313 ? 1.888 28.281 40.781 1 55.75 313 ARG B N 1
ATOM 8107 C CA . ARG B 1 313 ? 1.047 27.109 40.969 1 55.75 313 ARG B CA 1
ATOM 8108 C C . ARG B 1 313 ? 0.431 26.656 39.625 1 55.75 313 ARG B C 1
ATOM 8110 O O . ARG B 1 313 ? 0.026 25.5 39.5 1 55.75 313 ARG B O 1
ATOM 8117 N N . TYR B 1 314 ? 0.413 27.641 38.781 1 60.03 314 TYR B N 1
ATOM 8118 C CA . TYR B 1 314 ? -0.227 27.312 37.5 1 60.03 314 TYR B CA 1
ATOM 8119 C C . TYR B 1 314 ? 0.796 27.266 36.375 1 60.03 314 TYR B C 1
ATOM 8121 O O . TYR B 1 314 ? 1.694 28.109 36.312 1 60.03 314 TYR B O 1
ATOM 8129 N N . GLN B 1 315 ? 1.249 26.188 36 1 60.78 315 GLN B N 1
ATOM 8130 C CA . GLN B 1 315 ? 2.258 26 34.969 1 60.78 315 GLN B CA 1
ATOM 8131 C C . GLN B 1 315 ? 1.649 26.156 33.594 1 60.78 315 GLN B C 1
ATOM 8133 O O . GLN B 1 315 ? 1.964 25.375 32.688 1 60.78 315 GLN B O 1
ATOM 8138 N N . THR B 1 316 ? 0.61 27.281 33.562 1 77.56 316 THR B N 1
ATOM 8139 C CA . THR B 1 316 ? -0.036 27.406 32.25 1 77.56 316 THR B CA 1
ATOM 8140 C C . THR B 1 316 ? -0.174 28.875 31.859 1 77.56 316 THR B C 1
ATOM 8142 O O . THR B 1 316 ? -0.167 29.75 32.719 1 77.56 316 THR B O 1
ATOM 8145 N N . TYR B 1 317 ? -0.172 29.203 30.578 1 86.06 317 TYR B N 1
ATOM 8146 C CA . TYR B 1 317 ? -0.289 30.531 30 1 86.06 317 TYR B CA 1
ATOM 8147 C C . TYR B 1 317 ? -1.693 31.094 30.203 1 86.06 317 TYR B C 1
ATOM 8149 O O . TYR B 1 317 ? -1.925 32.281 30.016 1 86.06 317 TYR B O 1
ATOM 8157 N N . ALA B 1 318 ? -2.629 30.281 30.656 1 87.88 318 ALA B N 1
ATOM 8158 C CA . ALA B 1 318 ? -3.979 30.734 30.969 1 87.88 318 ALA B CA 1
ATOM 8159 C C . ALA B 1 318 ? -4.574 29.922 32.125 1 87.88 318 ALA B C 1
ATOM 8161 O O . ALA B 1 318 ? -4.305 28.734 32.25 1 87.88 318 ALA B O 1
ATOM 8162 N N . THR B 1 319 ? -5.328 30.609 32.938 1 86.12 319 THR B N 1
ATOM 8163 C CA . THR B 1 319 ? -5.934 29.984 34.094 1 86.12 319 THR B CA 1
ATOM 8164 C C . THR B 1 319 ? -7.418 30.328 34.188 1 86.12 319 THR B C 1
ATOM 8166 O O . THR B 1 319 ? -7.816 31.469 33.938 1 86.12 319 THR B O 1
ATOM 8169 N N . ASN B 1 320 ? -8.141 29.312 34.469 1 85.38 320 ASN B N 1
ATOM 8170 C CA . ASN B 1 320 ? -9.562 29.5 34.75 1 85.38 320 ASN B CA 1
ATOM 8171 C C . ASN B 1 320 ? -9.828 29.594 36.25 1 85.38 320 ASN B C 1
ATOM 8173 O O . ASN B 1 320 ? -9.555 28.656 37 1 85.38 320 ASN B O 1
ATOM 8177 N N . PHE B 1 321 ? -10.359 30.766 36.625 1 82.75 321 PHE B N 1
ATOM 8178 C CA . PHE B 1 321 ? -10.711 30.953 38.031 1 82.75 3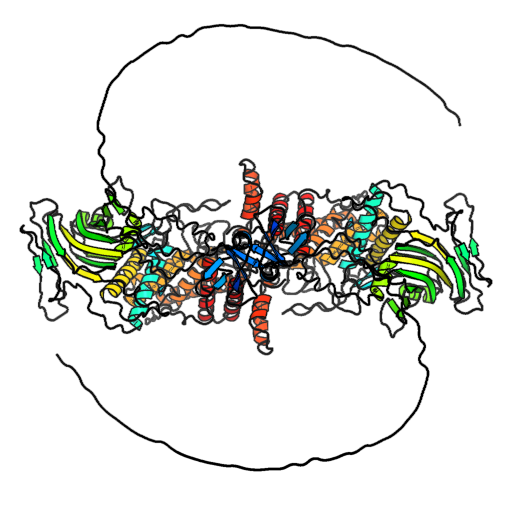21 PHE B CA 1
ATOM 8179 C C . PHE B 1 321 ? -12.219 30.812 38.25 1 82.75 321 PHE B C 1
ATOM 8181 O O . PHE B 1 321 ? -12.992 31.578 37.656 1 82.75 321 PHE B O 1
ATOM 8188 N N . ASN B 1 322 ? -12.68 29.938 39.062 1 79.88 322 ASN B N 1
ATOM 8189 C CA . ASN B 1 322 ? -14.055 29.734 39.5 1 79.88 322 ASN B CA 1
ATOM 8190 C C . ASN B 1 322 ? -15.008 29.594 38.312 1 79.88 322 ASN B C 1
ATOM 8192 O O . ASN B 1 322 ? -16.125 30.094 38.375 1 79.88 322 ASN B O 1
ATOM 8196 N N . ASN B 1 323 ? -14.57 29.172 37.188 1 77.75 323 ASN B N 1
ATOM 8197 C CA . ASN B 1 323 ? -15.352 28.953 36 1 77.75 323 ASN B CA 1
ATOM 8198 C C . ASN B 1 323 ? -16.031 30.234 35.5 1 77.75 323 ASN B C 1
ATOM 8200 O O . ASN B 1 323 ? -17.141 30.203 34.969 1 77.75 323 ASN B O 1
ATOM 8204 N N . SER B 1 324 ? -15.414 31.328 35.844 1 85.25 324 SER B N 1
ATOM 8205 C CA . SER B 1 324 ? -16.031 32.594 35.438 1 85.25 324 SER B CA 1
ATOM 8206 C C . SER B 1 324 ? -14.992 33.594 34.969 1 85.25 324 SER B C 1
ATOM 8208 O O . SER B 1 324 ? -15.336 34.594 34.312 1 85.25 324 SER B O 1
ATOM 8210 N N . ILE B 1 325 ? -13.742 33.344 35.344 1 90.25 325 ILE B N 1
ATOM 8211 C CA . ILE B 1 325 ? -12.703 34.281 34.969 1 90.25 325 ILE B CA 1
ATOM 8212 C C . ILE B 1 325 ? -11.562 33.531 34.25 1 90.25 325 ILE B C 1
ATOM 8214 O O . ILE B 1 325 ? -10.906 32.688 34.875 1 90.25 325 ILE B O 1
ATOM 8218 N N . VAL B 1 326 ? -11.398 33.812 33.094 1 91.56 326 VAL B N 1
ATOM 8219 C CA . VAL B 1 326 ? -10.266 33.281 32.344 1 91.56 326 VAL B CA 1
ATOM 8220 C C . VAL B 1 326 ? -9.164 34.312 32.25 1 91.56 326 VAL B C 1
ATOM 8222 O O . VAL B 1 326 ? -9.367 35.406 31.703 1 91.56 326 VAL B O 1
ATOM 8225 N N . THR B 1 327 ? -8.047 34 32.812 1 92.75 327 THR B N 1
ATOM 8226 C CA . THR B 1 327 ? -6.934 34.938 32.781 1 92.75 327 THR B CA 1
ATOM 8227 C C . THR B 1 327 ? -5.809 34.438 31.875 1 92.75 327 THR B C 1
ATOM 8229 O O . THR B 1 327 ? -5.281 33.344 32.094 1 92.75 327 THR B O 1
ATOM 8232 N N . TYR B 1 328 ? -5.523 35.156 30.891 1 94 328 TYR B N 1
ATOM 8233 C CA . TYR B 1 328 ? -4.32 34.938 30.094 1 94 328 TYR B CA 1
ATOM 8234 C C . TYR B 1 328 ? -3.145 35.719 30.672 1 94 328 TYR B C 1
ATOM 8236 O O . TYR B 1 328 ? -3.205 36.938 30.812 1 94 328 TYR B O 1
ATOM 8244 N N . TRP B 1 329 ? -2.148 35 30.984 1 92.5 329 TRP B N 1
ATOM 8245 C CA . TRP B 1 329 ? -0.948 35.594 31.562 1 92.5 329 TRP B CA 1
ATOM 8246 C C . TRP B 1 329 ? 0.042 35.969 30.469 1 92.5 329 TRP B C 1
ATOM 8248 O O . TRP B 1 329 ? 0.084 35.375 29.406 1 92.5 329 TRP B O 1
ATOM 8258 N N . MET B 1 330 ? 0.798 36.969 30.734 1 92.88 330 MET B N 1
ATOM 8259 C CA . MET B 1 330 ? 1.763 37.5 29.766 1 92.88 330 MET B CA 1
ATOM 8260 C C . MET B 1 330 ? 3.152 37.594 30.391 1 92.88 330 MET B C 1
ATOM 8262 O O . MET B 1 330 ? 3.613 38.688 30.719 1 92.88 330 MET B O 1
ATOM 8266 N N . PRO B 1 331 ? 3.844 36.5 30.375 1 89.25 331 PRO B N 1
ATOM 8267 C CA . PRO B 1 331 ? 5.156 36.469 31.031 1 89.25 331 PRO B CA 1
ATOM 8268 C C . PRO B 1 331 ? 6.176 37.375 30.344 1 89.25 331 PRO B C 1
ATOM 8270 O O . PRO B 1 331 ? 7.043 37.969 31 1 89.25 331 PRO B O 1
ATOM 8273 N N . GLU B 1 332 ? 6.141 37.531 29.078 1 87.75 332 GLU B N 1
ATOM 8274 C CA . GLU B 1 332 ? 7.074 38.406 28.375 1 87.75 332 GLU B CA 1
ATOM 8275 C C . GLU B 1 332 ? 6.855 39.875 28.766 1 87.75 332 GLU B C 1
ATOM 8277 O O . GLU B 1 332 ? 7.805 40.656 28.812 1 87.75 332 GLU B O 1
ATOM 8282 N N . CYS B 1 333 ? 5.637 40.219 28.875 1 89.19 333 CYS B N 1
ATOM 8283 C CA . CYS B 1 333 ? 5.312 41.562 29.344 1 89.19 333 CYS B CA 1
ATOM 8284 C C . CYS B 1 333 ? 5.914 41.812 30.719 1 89.19 333 CYS B C 1
ATOM 8286 O O . CYS B 1 333 ? 6.512 42.875 30.953 1 89.19 333 CYS B O 1
ATOM 8288 N N . GLU B 1 334 ? 5.75 40.875 31.562 1 88.38 334 GLU B N 1
ATOM 8289 C CA . GLU B 1 334 ? 6.297 41.031 32.906 1 88.38 334 GLU B CA 1
ATOM 8290 C C . GLU B 1 334 ? 7.816 41.156 32.875 1 88.38 334 GLU B C 1
ATOM 8292 O O . GLU B 1 334 ? 8.375 42.031 33.531 1 88.38 334 GLU B O 1
ATOM 8297 N N . ASN B 1 335 ? 8.453 40.281 32.219 1 87.62 335 ASN B N 1
ATOM 8298 C CA . ASN B 1 335 ? 9.906 40.281 32.188 1 87.62 335 ASN B CA 1
ATOM 8299 C C . ASN B 1 335 ? 10.461 41.625 31.703 1 87.62 335 ASN B C 1
ATOM 8301 O O . ASN B 1 335 ? 11.438 42.125 32.25 1 87.62 335 ASN B O 1
ATOM 8305 N N . LYS B 1 336 ? 9.828 42.188 30.766 1 86.06 336 LYS B N 1
ATOM 8306 C CA . LYS B 1 336 ? 10.266 43.469 30.234 1 86.06 336 LYS B CA 1
ATOM 8307 C C . LYS B 1 336 ? 9.883 44.625 31.156 1 86.06 336 LYS B C 1
ATOM 8309 O O . LYS B 1 336 ? 10.648 45.562 31.344 1 86.06 336 LYS B O 1
ATOM 8314 N N . ALA B 1 337 ? 8.734 44.531 31.672 1 85 337 ALA B N 1
ATOM 8315 C CA . ALA B 1 337 ? 8.242 45.594 32.562 1 85 337 ALA B CA 1
ATOM 8316 C C . ALA B 1 337 ? 9.031 45.625 33.875 1 85 337 ALA B C 1
ATOM 8318 O O . ALA B 1 337 ? 9.211 46.688 34.469 1 85 337 ALA B O 1
ATOM 8319 N N . ARG B 1 338 ? 9.5 44.5 34.312 1 80.88 338 ARG B N 1
ATOM 8320 C CA . ARG B 1 338 ? 10.266 44.469 35.562 1 80.88 338 ARG B CA 1
ATOM 8321 C C . ARG B 1 338 ? 11.648 45.062 35.375 1 80.88 338 ARG B C 1
ATOM 8323 O O . ARG B 1 338 ? 12.219 45.625 36.312 1 80.88 338 ARG B O 1
ATOM 8330 N N . ILE B 1 339 ? 12.141 44.906 34.25 1 78.81 339 ILE B N 1
ATOM 8331 C CA . ILE B 1 339 ? 13.477 45.406 33.969 1 78.81 339 ILE B CA 1
ATOM 8332 C C . ILE B 1 339 ? 13.43 46.938 33.781 1 78.81 339 ILE B C 1
ATOM 8334 O O . ILE B 1 339 ? 14.242 47.656 34.375 1 78.81 339 ILE B O 1
ATOM 8338 N N . TYR B 1 340 ? 12.391 47.469 33.094 1 75.62 340 TYR B N 1
ATOM 8339 C CA . TYR B 1 340 ? 12.383 48.875 32.688 1 75.62 340 TYR B CA 1
ATOM 8340 C C . TYR B 1 340 ? 11.281 49.625 33.438 1 75.62 340 TYR B C 1
ATOM 8342 O O . TYR B 1 340 ? 11.211 50.875 33.344 1 75.62 340 TYR B O 1
ATOM 8350 N N . GLY B 1 341 ? 10.484 48.906 34.188 1 76.19 341 GLY B N 1
ATOM 8351 C CA . GLY B 1 341 ? 9.328 49.5 34.812 1 76.19 341 GLY B CA 1
ATOM 8352 C C . GLY B 1 341 ? 8.07 49.438 33.969 1 76.19 341 GLY B C 1
ATOM 8353 O O . GLY B 1 341 ? 6.965 49.562 34.5 1 76.19 341 GLY B O 1
ATOM 8354 N N . PHE B 1 342 ? 8.312 49.375 32.656 1 83.12 342 PHE B N 1
ATOM 8355 C CA . PHE B 1 342 ? 7.203 49.25 31.703 1 83.12 342 PHE B CA 1
ATOM 8356 C C . PHE B 1 342 ? 7.645 48.531 30.438 1 83.12 342 PHE B C 1
ATOM 8358 O O . PHE B 1 342 ? 8.836 48.312 30.219 1 83.12 342 PHE B O 1
ATOM 8365 N N . ILE B 1 343 ? 6.645 48.031 29.719 1 87.19 343 ILE B N 1
ATOM 8366 C CA . ILE B 1 343 ? 6.941 47.5 28.391 1 87.19 343 ILE B CA 1
ATOM 8367 C C . ILE B 1 343 ? 6.641 48.531 27.328 1 87.19 343 ILE B C 1
ATOM 8369 O O . ILE B 1 343 ? 5.656 49.281 27.438 1 87.19 343 ILE B O 1
ATOM 8373 N N . ASP B 1 344 ? 7.57 48.625 26.484 1 84.38 344 ASP B N 1
ATOM 8374 C CA . ASP B 1 344 ? 7.484 49.688 25.469 1 84.38 344 ASP B CA 1
ATOM 8375 C C . ASP B 1 344 ? 6.25 49.5 24.578 1 84.38 344 ASP B C 1
ATOM 8377 O O . ASP B 1 344 ? 5.629 50.469 24.172 1 84.38 344 ASP B O 1
ATOM 8381 N N . ARG B 1 345 ? 6.004 48.281 24.266 1 88.06 345 ARG B N 1
ATOM 8382 C CA . ARG B 1 345 ? 4.883 48.062 23.359 1 88.06 345 ARG B CA 1
ATOM 8383 C C . ARG B 1 345 ? 4.207 46.719 23.656 1 88.06 345 ARG B C 1
ATOM 8385 O O . ARG B 1 345 ? 4.879 45.719 23.906 1 88.06 345 ARG B O 1
ATOM 8392 N N . ILE B 1 346 ? 2.879 46.781 23.719 1 89.88 346 ILE B N 1
ATOM 8393 C CA . ILE B 1 346 ? 2.078 45.562 23.875 1 89.88 346 ILE B CA 1
ATOM 8394 C C . ILE B 1 346 ? 1.068 45.469 22.734 1 89.88 346 ILE B C 1
ATOM 8396 O O . ILE B 1 346 ? 0.5 46.469 22.312 1 89.88 346 ILE B O 1
ATOM 8400 N N . ARG B 1 347 ? 0.956 44.344 22.109 1 91.44 347 ARG B N 1
ATOM 8401 C CA . ARG B 1 347 ? -0.016 44.062 21.047 1 91.44 347 ARG B CA 1
ATOM 8402 C C . ARG B 1 347 ? -0.886 42.875 21.406 1 91.44 347 ARG B C 1
ATOM 8404 O O . ARG B 1 347 ? -0.374 41.75 21.625 1 91.44 347 ARG B O 1
ATOM 8411 N N . LEU B 1 348 ? -2.119 43.094 21.516 1 94.12 348 LEU B N 1
ATOM 8412 C CA . LEU B 1 348 ? -3.09 42.031 21.719 1 94.12 348 LEU B CA 1
ATOM 8413 C C . LEU B 1 348 ? -3.971 41.844 20.484 1 94.12 348 LEU B C 1
ATOM 8415 O O . LEU B 1 348 ? -4.586 42.812 20.016 1 94.12 348 LEU B O 1
ATOM 8419 N N . SER B 1 349 ? -3.961 40.75 19.844 1 94.94 349 SER B N 1
ATOM 8420 C CA . SER B 1 349 ? -4.828 40.344 18.734 1 94.94 349 SER B CA 1
ATOM 8421 C C . SER B 1 349 ? -5.531 39.031 19.047 1 94.94 349 SER B C 1
ATOM 8423 O O . SER B 1 349 ? -4.969 37.969 18.844 1 94.94 349 SER B O 1
ATOM 8425 N N . ARG B 1 350 ? -6.75 39.156 19.531 1 95.06 350 ARG B N 1
ATOM 8426 C CA . ARG B 1 350 ? -7.363 38 20.172 1 95.06 350 ARG B CA 1
ATOM 8427 C C . ARG B 1 350 ? -8.688 37.625 19.5 1 95.06 350 ARG B C 1
ATOM 8429 O O . ARG B 1 350 ? -9.461 38.531 19.125 1 95.06 350 ARG B O 1
ATOM 8436 N N . ASP B 1 351 ? -8.867 36.406 19.25 1 92.06 351 ASP B N 1
ATOM 8437 C CA . ASP B 1 351 ? -10.195 35.844 19.016 1 92.06 351 ASP B CA 1
ATOM 8438 C C . ASP B 1 351 ? -10.883 35.469 20.328 1 92.06 351 ASP B C 1
ATOM 8440 O O . ASP B 1 351 ? -10.586 34.438 20.938 1 92.06 351 ASP B O 1
ATOM 8444 N N . ILE B 1 352 ? -11.828 36.344 20.688 1 89.25 352 ILE B N 1
ATOM 8445 C CA . ILE B 1 352 ? -12.383 36.312 22.031 1 89.25 352 ILE B CA 1
ATOM 8446 C C . ILE B 1 352 ? -13.07 34.969 22.281 1 89.25 352 ILE B C 1
ATOM 8448 O O . ILE B 1 352 ? -12.906 34.344 23.344 1 89.25 352 ILE B O 1
ATOM 8452 N N . TYR B 1 353 ? -13.812 34.531 21.391 1 86.25 353 TYR B N 1
ATOM 8453 C CA . TYR B 1 353 ? -14.531 33.281 21.531 1 86.25 353 TYR B CA 1
ATOM 8454 C C . TYR B 1 353 ? -13.562 32.094 21.672 1 86.25 353 TYR B C 1
ATOM 8456 O O . TYR B 1 353 ? -13.742 31.25 22.547 1 86.25 353 TYR B O 1
ATOM 8464 N N . THR B 1 354 ? -12.586 32 20.812 1 88.88 354 THR B N 1
ATOM 8465 C CA . THR B 1 354 ? -11.625 30.922 20.859 1 88.88 354 THR B CA 1
ATOM 8466 C C . THR B 1 354 ? -10.82 30.953 22.156 1 88.88 354 THR B C 1
ATOM 8468 O O . THR B 1 354 ? -10.516 29.906 22.734 1 88.88 354 THR B O 1
ATOM 8471 N N . ASP B 1 355 ? -10.469 32.156 22.578 1 91.06 355 ASP B N 1
ATOM 8472 C CA . ASP B 1 355 ? -9.766 32.281 23.844 1 91.06 355 ASP B CA 1
ATOM 8473 C C . ASP B 1 355 ? -10.57 31.672 25 1 91.06 355 ASP B C 1
ATOM 8475 O O . ASP B 1 355 ? -10.023 31 25.859 1 91.06 355 ASP B O 1
ATOM 8479 N N . LEU B 1 356 ? -11.812 32 24.969 1 86.81 356 LEU B N 1
ATOM 8480 C CA . LEU B 1 356 ? -12.688 31.516 26.031 1 86.81 356 LEU B CA 1
ATOM 8481 C C . LEU B 1 356 ? -12.828 30 25.953 1 86.81 356 LEU B C 1
ATOM 8483 O O . LEU B 1 356 ? -12.68 29.297 26.953 1 86.81 356 LEU B O 1
ATOM 8487 N N . MET B 1 357 ? -13 29.484 24.766 1 83.44 357 MET B N 1
ATOM 8488 C CA . MET B 1 357 ? -13.281 28.062 24.594 1 83.44 357 MET B CA 1
ATOM 8489 C C . MET B 1 357 ? -12.047 27.219 24.875 1 83.44 357 MET B C 1
ATOM 8491 O O . MET B 1 357 ? -12.164 26.094 25.359 1 83.44 357 MET B O 1
ATOM 8495 N N . LYS B 1 358 ? -10.922 27.719 24.609 1 86.81 358 LYS B N 1
ATOM 8496 C CA . LYS B 1 358 ? -9.688 26.969 24.844 1 86.81 358 LYS B CA 1
ATOM 8497 C C . LYS B 1 358 ? -9.453 26.734 26.328 1 86.81 358 LYS B C 1
ATOM 8499 O O . LYS B 1 358 ? -8.805 25.766 26.719 1 86.81 358 LYS B O 1
ATOM 8504 N N . VAL B 1 359 ? -9.961 27.578 27.109 1 82.06 359 VAL B N 1
ATOM 8505 C CA . VAL B 1 359 ? -9.695 27.484 28.531 1 82.06 359 VAL B CA 1
ATOM 8506 C C . VAL B 1 359 ? -10.898 26.875 29.25 1 82.06 359 VAL B C 1
ATOM 8508 O O . VAL B 1 359 ? -10.75 26.125 30.203 1 82.06 359 VAL B O 1
ATOM 8511 N N . PHE B 1 360 ? -12.156 27.375 28.844 1 70.19 360 PHE B N 1
ATOM 8512 C CA . PHE B 1 360 ? -13.375 26.906 29.5 1 70.19 360 PHE B CA 1
ATOM 8513 C C . PHE B 1 360 ? -13.734 25.5 29.062 1 70.19 360 PHE B C 1
ATOM 8515 O O . PHE B 1 360 ? -14.492 24.797 29.734 1 70.19 360 PHE B O 1
ATOM 8522 N N . ASN B 1 361 ? -13.484 25.141 27.844 1 56.72 361 ASN B N 1
ATOM 8523 C CA . ASN B 1 361 ? -14.094 23.953 27.219 1 56.72 361 ASN B CA 1
ATOM 8524 C C . ASN B 1 361 ? -14.227 22.812 28.219 1 56.72 361 ASN B C 1
ATOM 8526 O O . ASN B 1 361 ? -13.344 21.969 28.328 1 56.72 361 ASN B O 1
ATOM 8530 N N . PRO B 1 362 ? -14.938 23.062 29.156 1 43.16 362 PRO B N 1
ATOM 8531 C CA . PRO B 1 362 ? -15.523 21.891 29.828 1 43.16 362 PRO B CA 1
ATOM 8532 C C . PRO B 1 362 ? -15.781 20.734 28.875 1 43.16 362 PRO B C 1
ATOM 8534 O O . PRO B 1 362 ? -15.602 19.562 29.234 1 43.16 362 PRO B O 1
ATOM 8537 N N . TYR B 1 363 ? -16.703 20.984 27.844 1 37.16 363 TYR B N 1
ATOM 8538 C CA . TYR B 1 363 ? -17.344 20.016 26.953 1 37.16 363 TYR B CA 1
ATOM 8539 C C . TYR B 1 363 ? -16.406 19.641 25.812 1 37.16 363 TYR B C 1
ATOM 8541 O O . TYR B 1 363 ? -16.859 19.469 24.672 1 37.16 363 TYR B O 1
ATOM 8549 N N . ARG B 1 364 ? -15.281 20.078 25.719 1 41.84 364 ARG B N 1
ATOM 8550 C CA . ARG B 1 364 ? -14.555 19.531 24.578 1 41.84 364 ARG B CA 1
ATOM 8551 C C . ARG B 1 364 ? -14.719 18.016 24.516 1 41.84 364 ARG B C 1
ATOM 8553 O O . ARG B 1 364 ? -14.094 17.281 25.281 1 41.84 364 ARG B O 1
ATOM 8560 N N . LYS B 1 365 ? -15.852 17.75 24.484 1 35.97 365 LYS B N 1
ATOM 8561 C CA . LYS B 1 365 ? -15.883 16.344 24.078 1 35.97 365 LYS B CA 1
ATOM 8562 C C . LYS B 1 365 ? -14.781 16.047 23.062 1 35.97 365 LYS B C 1
ATOM 8564 O O . LYS B 1 365 ? -14.547 16.828 22.141 1 35.97 365 LYS B O 1
ATOM 8569 N N . SER B 1 366 ? -13.711 15.523 23.547 1 33.25 366 SER B N 1
ATOM 8570 C CA . SER B 1 366 ? -12.664 14.906 22.734 1 33.25 366 SER B CA 1
ATOM 8571 C C . SER B 1 366 ? -13.141 14.68 21.297 1 33.25 366 SER B C 1
ATOM 8573 O O . SER B 1 366 ? -14.188 14.055 21.078 1 33.25 366 SER B O 1
ATOM 8575 N N . SER B 1 367 ? -12.984 15.594 20.438 1 33.78 367 SER B N 1
ATOM 8576 C CA . SER B 1 367 ? -13.133 15.352 19.016 1 33.78 367 SER B CA 1
ATOM 8577 C C . SER B 1 367 ? -12.727 13.93 18.641 1 33.78 367 SER B C 1
ATOM 8579 O O . SER B 1 367 ? -12.602 13.594 17.469 1 33.78 367 SER B O 1
ATOM 8581 N N . LYS B 1 368 ? -11.977 13.383 19.578 1 33.03 368 LYS B N 1
ATOM 8582 C CA . LYS B 1 368 ? -11.484 12.133 19 1 33.03 368 LYS B CA 1
ATOM 8583 C C . LYS B 1 368 ? -12.484 11.555 18 1 33.03 368 LYS B C 1
ATOM 8585 O O . LYS B 1 368 ? -12.125 11.203 16.875 1 33.03 368 LYS B O 1
ATOM 8590 N N . TYR B 1 369 ? -13.406 10.617 18.547 1 29.47 369 TYR B N 1
ATOM 8591 C CA . TYR B 1 369 ? -14.25 9.734 17.75 1 29.47 369 TYR B CA 1
ATOM 8592 C C . TYR B 1 369 ? -15.43 10.5 17.156 1 29.47 369 TYR B C 1
ATOM 8594 O O . TYR B 1 369 ? -16.484 10.594 17.781 1 29.47 369 TYR B O 1
ATOM 8602 N N . ALA B 1 370 ? -15.406 11.703 16.891 1 35.16 370 ALA B N 1
ATOM 8603 C CA . ALA B 1 370 ? -16.516 11.953 15.969 1 35.16 370 ALA B CA 1
ATOM 8604 C C . ALA B 1 370 ? -16.875 10.695 15.18 1 35.16 370 ALA B C 1
ATOM 8606 O O . ALA B 1 370 ? -16.078 10.234 14.352 1 35.16 370 ALA B O 1
ATOM 8607 N N . ASP B 1 371 ? -17.391 9.789 15.773 1 33.66 371 ASP B N 1
ATOM 8608 C CA . ASP B 1 371 ? -17.891 8.438 15.555 1 33.66 371 ASP B CA 1
ATOM 8609 C C . ASP B 1 371 ? -18.438 8.281 14.141 1 33.66 371 ASP B C 1
ATOM 8611 O O . ASP B 1 371 ? -19.266 9.078 13.688 1 33.66 371 ASP B O 1
ATOM 8615 N N . MET B 1 372 ? -17.719 7.852 13.234 1 37.56 372 MET B N 1
ATOM 8616 C CA . MET B 1 372 ? -18.312 7.152 12.102 1 37.56 372 MET B CA 1
ATOM 8617 C C . MET B 1 372 ? -19.75 6.746 12.406 1 37.56 372 MET B C 1
ATOM 8619 O O . MET B 1 372 ? -20.391 6.066 11.602 1 37.56 372 MET B O 1
ATOM 8623 N N . ASN B 1 373 ? -20.125 6.859 13.648 1 38.38 373 ASN B N 1
ATOM 8624 C CA . ASN B 1 373 ? -21.312 6.133 14.07 1 38.38 373 ASN B CA 1
ATOM 8625 C C . ASN B 1 373 ? -22.578 6.691 13.414 1 38.38 373 ASN B C 1
ATOM 8627 O O . ASN B 1 373 ? -23.578 5.988 13.305 1 38.38 373 ASN B O 1
ATOM 8631 N N . SER B 1 374 ? -22.953 8.117 13.547 1 43.03 374 SER B N 1
ATOM 8632 C CA . SER B 1 374 ? -24.391 8.359 13.352 1 43.03 374 SER B CA 1
ATOM 8633 C C . SER B 1 374 ? -24.688 8.82 11.93 1 43.03 374 SER B C 1
ATOM 8635 O O . SER B 1 374 ? -23.828 9.422 11.273 1 43.03 374 SER B O 1
ATOM 8637 N N . LEU B 1 375 ? -25.5 8.102 11.359 1 46.69 375 LEU B N 1
ATOM 8638 C CA . LEU B 1 375 ? -26.188 8.641 10.188 1 46.69 375 LEU B CA 1
ATOM 8639 C C . LEU B 1 375 ? -26.438 10.133 10.352 1 46.69 375 LEU B C 1
ATOM 8641 O O . LEU B 1 375 ? -27.125 10.547 11.289 1 46.69 375 LEU B O 1
ATOM 8645 N N . ASN B 1 376 ? -25.484 10.977 9.82 1 49 376 ASN B N 1
ATOM 8646 C CA . ASN B 1 376 ? -25.828 12.391 9.82 1 49 376 ASN B CA 1
ATOM 8647 C C . ASN B 1 376 ? -27.219 12.625 9.203 1 49 376 ASN B C 1
ATOM 8649 O O . ASN B 1 376 ? -27.438 12.328 8.031 1 49 376 ASN B O 1
ATOM 8653 N N . ILE B 1 377 ? -28.078 12.734 10.133 1 44.03 377 ILE B N 1
ATOM 8654 C CA . ILE B 1 377 ? -29.406 13.117 9.648 1 44.03 377 ILE B CA 1
ATOM 8655 C C . ILE B 1 377 ? -29.484 14.633 9.516 1 44.03 377 ILE B C 1
ATOM 8657 O O . ILE B 1 377 ? -29.344 15.359 10.508 1 44.03 377 ILE B O 1
ATOM 8661 N N . ASN B 1 378 ? -29.109 15.242 8.477 1 42.19 378 ASN B N 1
ATOM 8662 C CA . ASN B 1 378 ? -29.312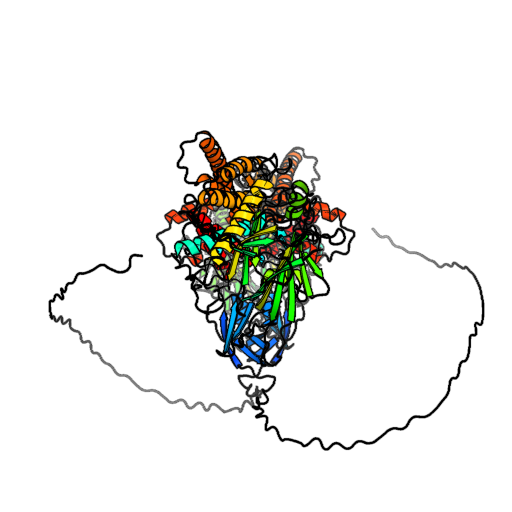 16.672 8.242 1 42.19 378 ASN B CA 1
ATOM 8663 C C . ASN B 1 378 ? -30.766 17.062 8.391 1 42.19 378 ASN B C 1
ATOM 8665 O O . ASN B 1 378 ? -31.609 16.734 7.551 1 42.19 378 ASN B O 1
ATOM 8669 N N . ASN B 1 379 ? -31.094 17.219 9.633 1 35.59 379 ASN B N 1
ATOM 8670 C CA . ASN B 1 379 ? -32.312 17.984 9.766 1 35.59 379 ASN B CA 1
ATOM 8671 C C . ASN B 1 379 ? -32.062 19.484 9.648 1 35.59 379 ASN B C 1
ATOM 8673 O O . ASN B 1 379 ? -31 19.969 10.07 1 35.59 379 ASN B O 1
ATOM 8677 N N . THR B 1 380 ? -32.469 20.188 8.742 1 36.16 380 THR B N 1
ATOM 8678 C CA . THR B 1 380 ? -32.406 21.641 8.547 1 36.16 380 THR B CA 1
ATOM 8679 C C . THR B 1 380 ? -32.469 22.359 9.883 1 36.16 380 THR B C 1
ATOM 8681 O O . THR B 1 380 ? -32.75 23.562 9.922 1 36.16 380 THR B O 1
ATOM 8684 N N . THR B 1 381 ? -32.562 21.859 10.953 1 37.47 381 THR B N 1
ATOM 8685 C CA . THR B 1 381 ? -32.75 22.781 12.062 1 37.47 381 THR B CA 1
ATOM 8686 C C . THR B 1 381 ? -31.453 23.562 12.32 1 37.47 381 THR B C 1
ATOM 8688 O O . THR B 1 381 ? -30.359 22.984 12.297 1 37.47 381 THR B O 1
ATOM 8691 N N . SER B 1 382 ? -31.547 24.969 12.266 1 38.81 382 SER B N 1
ATOM 8692 C CA . SER B 1 382 ? -30.578 26.062 12.406 1 38.81 382 SER B CA 1
ATOM 8693 C C . SER B 1 382 ? -29.766 25.906 13.688 1 38.81 382 SER B C 1
ATOM 8695 O O . SER B 1 382 ? -30.266 26.109 14.789 1 38.81 382 SER B O 1
ATOM 8697 N N . ASN B 1 383 ? -29 25.109 13.93 1 45 383 ASN B N 1
ATOM 8698 C CA . ASN B 1 383 ? -28.094 25.078 15.078 1 45 383 ASN B CA 1
ATOM 8699 C C . ASN B 1 383 ? -27.203 26.328 15.102 1 45 383 ASN B C 1
ATOM 8701 O O . ASN B 1 383 ? -26.375 26.516 14.211 1 45 383 ASN B O 1
ATOM 8705 N N . TYR B 1 384 ? -27.781 27.406 15.812 1 50.31 384 TYR B N 1
ATOM 8706 C CA . TYR B 1 384 ? -26.906 28.547 16.031 1 50.31 384 TYR B CA 1
ATOM 8707 C C . TYR B 1 384 ? -25.688 28.156 16.875 1 50.31 384 TYR B C 1
ATOM 8709 O O . TYR B 1 384 ? -25.844 27.609 17.969 1 50.31 384 TYR B O 1
ATOM 8717 N N . PRO B 1 385 ? -24.5 28.375 16.438 1 61.34 385 PRO B N 1
ATOM 8718 C CA . PRO B 1 385 ? -23.297 28.047 17.203 1 61.34 385 PRO B CA 1
ATOM 8719 C C . PRO B 1 385 ? -23.094 28.953 18.406 1 61.34 385 PRO B C 1
ATOM 8721 O O . PRO B 1 385 ? -23.797 29.953 18.562 1 61.34 385 PRO B O 1
ATOM 8724 N N . PHE B 1 386 ? -22.281 28.641 19.406 1 69.81 386 PHE B N 1
ATOM 8725 C CA . PHE B 1 386 ? -21.797 29.469 20.5 1 69.81 386 PHE B CA 1
ATOM 8726 C C . PHE B 1 386 ? -21.344 30.828 19.984 1 69.81 386 PHE B C 1
ATOM 8728 O O . PHE B 1 386 ? -20.75 30.922 18.906 1 69.81 386 PHE B O 1
ATOM 8735 N N . HIS B 1 387 ? -21.859 31.906 20.672 1 75.62 387 HIS B N 1
ATOM 8736 C CA . HIS B 1 387 ? -21.297 33.219 20.375 1 75.62 387 HIS B CA 1
ATOM 8737 C C . HIS B 1 387 ? -21.109 34.031 21.641 1 75.62 387 HIS B C 1
ATOM 8739 O O . HIS B 1 387 ? -21.641 33.688 22.688 1 75.62 387 HIS B O 1
ATOM 8745 N N . VAL B 1 388 ? -20.266 35.062 21.547 1 81.5 388 VAL B N 1
ATOM 8746 C CA . VAL B 1 388 ? -19.953 35.906 22.703 1 81.5 388 VAL B CA 1
ATOM 8747 C C . VAL B 1 388 ? -20.312 37.375 22.391 1 81.5 388 VAL B C 1
ATOM 8749 O O . VAL B 1 388 ? -20.141 37.812 21.25 1 81.5 388 VAL B O 1
ATOM 8752 N N . LYS B 1 389 ? -20.812 38.031 23.391 1 81.56 389 LYS B N 1
ATOM 8753 C CA . LYS B 1 389 ? -21.031 39.469 23.359 1 81.56 389 LYS B CA 1
ATOM 8754 C C . LYS B 1 389 ? -20.172 40.188 24.391 1 81.56 389 LYS B C 1
ATOM 8756 O O . LYS B 1 389 ? -20.031 39.688 25.516 1 81.56 389 LYS B O 1
ATOM 8761 N N . VAL B 1 390 ? -19.594 41.25 23.969 1 85.12 390 VAL B N 1
ATOM 8762 C CA . VAL B 1 390 ? -18.781 42.031 24.891 1 85.12 390 VAL B CA 1
ATOM 8763 C C . VAL B 1 390 ? -19.656 43.062 25.609 1 85.12 390 VAL B C 1
ATOM 8765 O O . VAL B 1 390 ? -20.297 43.906 24.969 1 85.12 390 VAL B O 1
ATOM 8768 N N . LEU B 1 391 ? -19.641 43 26.922 1 83 391 LEU B N 1
ATOM 8769 C CA . LEU B 1 391 ? -20.422 43.938 27.734 1 83 391 LEU B CA 1
ATOM 8770 C C . LEU B 1 391 ? -19.594 45.188 28.078 1 83 391 LEU B C 1
ATOM 8772 O O . LEU B 1 391 ? -20.078 46.312 27.969 1 83 391 LEU B O 1
ATOM 8776 N N . GLU B 1 392 ? -18.453 44.844 28.516 1 85.06 392 GLU B N 1
ATOM 8777 C CA . GLU B 1 392 ? -17.578 45.906 28.969 1 85.06 392 GLU B CA 1
ATOM 8778 C C . GLU B 1 392 ? -16.109 45.594 28.719 1 85.06 392 GLU B C 1
ATOM 8780 O O . GLU B 1 392 ? -15.719 44.406 28.766 1 85.06 392 GLU B O 1
ATOM 8785 N N . ILE B 1 393 ? -15.336 46.625 28.453 1 87.88 393 ILE B N 1
ATOM 8786 C CA . ILE B 1 393 ? -13.883 46.562 28.453 1 87.88 393 ILE B CA 1
ATOM 8787 C C . ILE B 1 393 ? -13.32 47.438 29.562 1 87.88 393 ILE B C 1
ATOM 8789 O O . ILE B 1 393 ? -13.516 48.656 29.562 1 87.88 393 ILE B O 1
ATOM 8793 N N . ASN B 1 394 ? -12.656 46.812 30.469 1 87.19 394 ASN B N 1
ATOM 8794 C CA . ASN B 1 394 ? -12.141 47.531 31.625 1 87.19 394 ASN B CA 1
ATOM 8795 C C . ASN B 1 394 ? -10.609 47.531 31.641 1 87.19 394 ASN B C 1
ATOM 8797 O O . ASN B 1 394 ? -9.977 46.5 31.391 1 87.19 394 ASN B O 1
ATOM 8801 N N . PHE B 1 395 ? -10.062 48.688 31.859 1 88.75 395 PHE B N 1
ATOM 8802 C CA . PHE B 1 395 ? -8.617 48.844 31.953 1 88.75 395 PHE B CA 1
ATOM 8803 C C . PHE B 1 395 ? -8.195 49.062 33.406 1 88.75 395 PHE B C 1
ATOM 8805 O O . PHE B 1 395 ? -8.781 49.906 34.094 1 88.75 395 PHE B O 1
ATOM 8812 N N . TYR B 1 396 ? -7.25 48.344 33.781 1 88 396 TYR B N 1
ATOM 8813 C CA . TYR B 1 396 ? -6.691 48.438 35.125 1 88 396 TYR B CA 1
ATOM 8814 C C . TYR B 1 396 ? -5.203 48.781 35.094 1 88 396 TYR B C 1
ATOM 8816 O O . TYR B 1 396 ? -4.457 48.188 34.312 1 88 396 TYR B O 1
ATOM 8824 N N . VAL B 1 397 ? -4.773 49.75 35.875 1 87.69 397 VAL B N 1
ATOM 8825 C CA . VAL B 1 397 ? -3.371 50.125 35.938 1 87.69 397 VAL B CA 1
ATOM 8826 C C . VAL B 1 397 ? -2.801 49.812 37.312 1 87.69 397 VAL B C 1
ATOM 8828 O O . VAL B 1 397 ? -3.43 50.094 38.312 1 87.69 397 VAL B O 1
ATOM 8831 N N . ASN B 1 398 ? -1.702 49.125 37.312 1 85.75 398 ASN B N 1
ATOM 8832 C CA . ASN B 1 398 ? -0.914 48.906 38.531 1 85.75 398 ASN B CA 1
ATOM 8833 C C . ASN B 1 398 ? 0.308 49.812 38.562 1 85.75 398 ASN B C 1
ATOM 8835 O O . ASN B 1 398 ? 1.332 49.531 37.969 1 85.75 398 ASN B O 1
ATOM 8839 N N . PRO B 1 399 ? 0.186 50.812 39.312 1 80 399 PRO B N 1
ATOM 8840 C CA . PRO B 1 399 ? 1.313 51.75 39.375 1 80 399 PRO B CA 1
ATOM 8841 C C . PRO B 1 399 ? 2.578 51.125 39.938 1 80 399 PRO B C 1
ATOM 8843 O O . PRO B 1 399 ? 2.506 50.344 40.906 1 80 399 PRO B O 1
ATOM 8846 N N . HIS B 1 400 ? 3.711 51.312 39.281 1 74.19 400 HIS B N 1
ATOM 8847 C CA . HIS B 1 400 ? 5.023 50.875 39.719 1 74.19 400 HIS B CA 1
ATOM 8848 C C . HIS B 1 400 ? 6.082 51.938 39.5 1 74.19 400 HIS B C 1
ATOM 8850 O O . HIS B 1 400 ? 6.145 52.562 38.438 1 74.19 400 HIS B O 1
ATOM 8856 N N . ASN B 1 401 ? 6.977 52.062 40.531 1 71.38 401 ASN B N 1
ATOM 8857 C CA . ASN B 1 401 ? 8.141 52.938 40.469 1 71.38 401 ASN B CA 1
ATOM 8858 C C . ASN B 1 401 ? 7.777 54.312 39.938 1 71.38 401 ASN B C 1
ATOM 8860 O O . ASN B 1 401 ? 8.414 54.812 39 1 71.38 401 ASN B O 1
ATOM 8864 N N . ASP B 1 402 ? 6.75 54.875 40.25 1 70.62 402 ASP B N 1
ATOM 8865 C CA . ASP B 1 402 ? 6.34 56.25 39.938 1 70.62 402 ASP B CA 1
ATOM 8866 C C . ASP B 1 402 ? 5.664 56.312 38.562 1 70.62 402 ASP B C 1
ATOM 8868 O O . ASP B 1 402 ? 5.398 57.406 38.062 1 70.62 402 ASP B O 1
ATOM 8872 N N . ILE B 1 403 ? 5.602 55.156 37.906 1 76.88 403 ILE B N 1
ATOM 8873 C CA . ILE B 1 403 ? 4.855 55.125 36.656 1 76.88 403 ILE B CA 1
ATOM 8874 C C . ILE B 1 403 ? 3.422 54.656 36.938 1 76.88 403 ILE B C 1
ATOM 8876 O O . ILE B 1 403 ? 3.201 53.594 37.5 1 76.88 403 ILE B O 1
ATOM 8880 N N . ASN B 1 404 ? 2.477 55.469 36.562 1 77.5 404 ASN B N 1
ATOM 8881 C CA . ASN B 1 404 ? 1.08 55.156 36.844 1 77.5 404 ASN B CA 1
ATOM 8882 C C . ASN B 1 404 ? 0.192 55.406 35.625 1 77.5 404 ASN B C 1
ATOM 8884 O O . ASN B 1 404 ? -1.004 55.656 35.781 1 77.5 404 ASN B O 1
ATOM 8888 N N . LYS B 1 405 ? 0.917 55.375 34.531 1 76.25 405 LYS B N 1
ATOM 8889 C CA . LYS B 1 405 ? 0.17 55.625 33.312 1 76.25 405 LYS B CA 1
ATOM 8890 C C . LYS B 1 405 ? 0.424 54.531 32.281 1 76.25 405 LYS B C 1
ATOM 8892 O O . LYS B 1 405 ? 1.533 54 32.188 1 76.25 405 LYS B O 1
ATOM 8897 N N . ILE B 1 406 ? -0.718 54.125 31.609 1 80.31 406 ILE B N 1
ATOM 8898 C CA . ILE B 1 406 ? -0.596 53.281 30.422 1 80.31 406 ILE B CA 1
ATOM 8899 C C . ILE B 1 406 ? -1.191 54 29.203 1 80.31 406 ILE B C 1
ATOM 8901 O O . ILE B 1 406 ? -2.035 54.875 29.359 1 80.31 406 ILE B O 1
ATOM 8905 N N . THR B 1 407 ? -0.688 53.656 28.109 1 80.75 407 THR B N 1
ATOM 8906 C CA . THR B 1 407 ? -1.176 54.25 26.875 1 80.75 407 THR B CA 1
ATOM 8907 C C . THR B 1 407 ? -1.844 53.219 25.984 1 80.75 407 THR B C 1
ATOM 8909 O O . THR B 1 407 ? -1.323 52.094 25.828 1 80.75 407 THR B O 1
ATOM 8912 N N . VAL B 1 408 ? -3.027 53.5 25.531 1 82.75 408 VAL B N 1
ATOM 8913 C CA . VAL B 1 408 ? -3.715 52.719 24.5 1 82.75 408 VAL B CA 1
ATOM 8914 C C . VAL B 1 408 ? -3.729 53.5 23.188 1 82.75 408 VAL B C 1
ATOM 8916 O O . VAL B 1 408 ? -4.395 54.531 23.062 1 82.75 408 VAL B O 1
ATOM 8919 N N . GLU B 1 409 ? -3.004 53 22.297 1 78.75 409 GLU B N 1
ATOM 8920 C CA . GLU B 1 409 ? -2.879 53.656 21 1 78.75 409 GLU B CA 1
ATOM 8921 C C . GLU B 1 409 ? -4.016 53.25 20.062 1 78.75 409 GLU B C 1
ATOM 8923 O O . GLU B 1 409 ? -4.562 54.094 19.344 1 78.75 409 GLU B O 1
ATOM 8928 N N . LYS B 1 410 ? -4.262 51.969 20.031 1 78.25 410 LYS B N 1
ATOM 8929 C CA . LYS B 1 410 ? -5.328 51.438 19.188 1 78.25 410 LYS B CA 1
ATOM 8930 C C . LYS B 1 410 ? -6.188 50.438 19.953 1 78.25 410 LYS B C 1
ATOM 8932 O O . LYS B 1 410 ? -5.676 49.656 20.766 1 78.25 410 LYS B O 1
ATOM 8937 N N . LEU B 1 411 ? -7.441 50.531 19.828 1 82.75 411 LEU B N 1
ATOM 8938 C CA . LEU B 1 411 ? -8.414 49.594 20.375 1 82.75 411 LEU B CA 1
ATOM 8939 C C . LEU B 1 411 ? -9.539 49.312 19.391 1 82.75 411 LEU B C 1
ATOM 8941 O O . LEU B 1 411 ? -10.289 50.25 19.031 1 82.75 411 LEU B O 1
ATOM 8945 N N . TYR B 1 412 ? -9.562 48.125 18.922 1 79.06 412 TYR B N 1
ATOM 8946 C CA . TYR B 1 412 ? -10.539 47.75 17.891 1 79.06 412 TYR B CA 1
ATOM 8947 C C . TYR B 1 412 ? -11.305 46.5 18.281 1 79.06 412 TYR B C 1
ATOM 8949 O O . TYR B 1 412 ? -10.742 45.562 18.859 1 79.06 412 TYR B O 1
ATOM 8957 N N . LEU B 1 413 ? -12.609 46.562 18.016 1 79.44 413 LEU B N 1
ATOM 8958 C CA . LEU B 1 413 ? -13.484 45.406 18.125 1 79.44 413 LEU B CA 1
ATOM 8959 C C . LEU B 1 413 ? -14.211 45.125 16.812 1 79.44 413 LEU B C 1
ATOM 8961 O O . LEU B 1 413 ? -14.641 46.062 16.141 1 79.44 413 LEU B O 1
ATOM 8965 N N . SER B 1 414 ? -14.25 43.875 16.375 1 75.31 414 SER B N 1
ATOM 8966 C CA . SER B 1 414 ? -14.992 43.562 15.156 1 75.31 414 SER B CA 1
ATOM 8967 C C . SER B 1 414 ? -15.633 42.188 15.234 1 75.31 414 SER B C 1
ATOM 8969 O O . SER B 1 414 ? -15.195 41.344 16.016 1 75.31 414 SER B O 1
ATOM 8971 N N . GLU B 1 415 ? -16.766 42.062 14.383 1 70.25 415 GLU B N 1
ATOM 8972 C CA . GLU B 1 415 ? -17.406 40.75 14.188 1 70.25 415 GLU B CA 1
ATOM 8973 C C . GLU B 1 415 ? -16.859 40.062 12.961 1 70.25 415 GLU B C 1
ATOM 8975 O O . GLU B 1 415 ? -16.484 40.688 11.977 1 70.25 415 GLU B O 1
ATOM 8980 N N . SER B 1 416 ? -16.672 38.688 13.156 1 61.31 416 SER B N 1
ATOM 8981 C CA . SER B 1 416 ? -16.266 37.938 11.977 1 61.31 416 SER B CA 1
ATOM 8982 C C . SER B 1 416 ? -17.359 37.969 10.914 1 61.31 416 SER B C 1
ATOM 8984 O O . SER B 1 416 ? -18.547 37.781 11.227 1 61.31 416 SER B O 1
ATOM 8986 N N . ASN B 1 417 ? -17.234 38.562 9.773 1 51 417 ASN B N 1
ATOM 8987 C CA . ASN B 1 417 ? -18.219 38.562 8.703 1 51 417 ASN B CA 1
ATOM 8988 C C . ASN B 1 417 ? -18.5 37.156 8.188 1 51 417 ASN B C 1
ATOM 8990 O O . ASN B 1 417 ? -19.25 36.969 7.23 1 51 417 ASN B O 1
ATOM 8994 N N . SER B 1 418 ? -17.859 36.156 8.57 1 46.41 418 SER B N 1
ATOM 8995 C CA . SER B 1 418 ? -17.938 34.875 7.871 1 46.41 418 SER B CA 1
ATOM 8996 C C . SER B 1 418 ? -19.312 34.25 8.055 1 46.41 418 SER B C 1
ATOM 8998 O O . SER B 1 418 ? -19.609 33.219 7.449 1 46.41 418 SER B O 1
ATOM 9000 N N . LEU B 1 419 ? -20.047 34.375 9.117 1 40.03 419 LEU B N 1
ATOM 9001 C CA . LEU B 1 419 ? -21.125 33.406 9.312 1 40.03 419 LEU B CA 1
ATOM 9002 C C . LEU B 1 419 ? -22.312 33.75 8.414 1 40.03 419 LEU B C 1
ATOM 9004 O O . LEU B 1 419 ? -23.328 33.031 8.445 1 40.03 419 LEU B O 1
ATOM 9008 N N . THR B 1 420 ? -22.562 34.969 8 1 35.03 420 THR B N 1
ATOM 9009 C CA . THR B 1 420 ? -23.938 35.031 7.504 1 35.03 420 THR B CA 1
ATOM 9010 C C . THR B 1 420 ? -24.125 34.125 6.301 1 35.03 420 THR B C 1
ATOM 9012 O O . THR B 1 420 ? -25.219 33.594 6.07 1 35.03 420 THR B O 1
ATOM 9015 N N . SER B 1 421 ? -23.703 34.5 4.934 1 32.34 421 SER B N 1
ATOM 9016 C CA . SER B 1 421 ? -24.312 33.969 3.732 1 32.34 421 SER B CA 1
ATOM 9017 C C . SER B 1 421 ? -23.844 32.531 3.477 1 32.34 421 SER B C 1
ATOM 9019 O O . SER B 1 421 ? -22.672 32.219 3.637 1 32.34 421 SER B O 1
ATOM 9021 N N . SER B 1 422 ? -24.703 31.469 3.627 1 33.19 422 SER B N 1
ATOM 9022 C CA . SER B 1 422 ? -24.719 30.094 3.139 1 33.19 422 SER B CA 1
ATOM 9023 C C . SER B 1 422 ? -23.875 29.953 1.877 1 33.19 422 SER B C 1
ATOM 9025 O O . SER B 1 422 ? -23.875 28.891 1.245 1 33.19 422 SER B O 1
ATOM 9027 N N . SER B 1 423 ? -23.859 30.953 0.939 1 31.36 423 SER B N 1
ATOM 9028 C CA . SER B 1 423 ? -23.375 30.734 -0.415 1 31.36 423 SER B CA 1
ATOM 9029 C C . SER B 1 423 ? -21.906 30.297 -0.406 1 31.36 423 SER B C 1
ATOM 9031 O O . SER B 1 423 ? -21.172 30.594 0.544 1 31.36 423 SER B O 1
ATOM 9033 N N . SER B 1 424 ? -21.547 29.469 -1.479 1 34.28 424 SER B N 1
ATOM 9034 C CA . SER B 1 424 ? -20.266 28.844 -1.8 1 34.28 424 SER B CA 1
ATOM 9035 C C . SER B 1 424 ? -19.094 29.688 -1.31 1 34.28 424 SER B C 1
ATOM 9037 O O . SER B 1 424 ? -18.156 29.172 -0.7 1 34.28 424 SER B O 1
ATOM 9039 N N . LEU B 1 425 ? -18.672 30.656 -2.258 1 33.53 425 LEU B N 1
ATOM 9040 C CA . LEU B 1 425 ? -17.453 31.422 -2.061 1 33.53 425 LEU B CA 1
ATOM 9041 C C . LEU B 1 425 ? -17.594 32.344 -0.862 1 33.53 425 LEU B C 1
ATOM 9043 O O . LEU B 1 425 ? -18.594 33.062 -0.729 1 33.53 425 LEU B O 1
ATOM 9047 N N . PRO B 1 426 ? -17.172 32.094 0.327 1 37.91 426 PRO B N 1
ATOM 9048 C CA . PRO B 1 426 ? -17.25 33.156 1.316 1 37.91 426 PRO B CA 1
ATOM 9049 C C . PRO B 1 426 ? -17.312 34.531 0.677 1 37.91 426 PRO B C 1
ATOM 9051 O O . PRO B 1 426 ? -16.609 34.812 -0.299 1 37.91 426 PRO B O 1
ATOM 9054 N N . PRO B 1 427 ? -18.438 35.156 0.503 1 36.03 427 PRO B N 1
ATOM 9055 C CA . PRO B 1 427 ? -18.172 36.531 0.139 1 36.03 427 PRO B CA 1
ATOM 9056 C C . PRO B 1 427 ? -16.938 37.094 0.829 1 36.03 427 PRO B C 1
ATOM 9058 O O . PRO B 1 427 ? -16.938 37.312 2.047 1 36.03 427 PRO B O 1
ATOM 9061 N N . ILE B 1 428 ? -15.789 36.594 0.623 1 42.06 428 ILE B N 1
ATOM 9062 C CA . ILE B 1 428 ? -14.5 37.219 0.91 1 42.06 428 ILE B CA 1
ATOM 9063 C C . ILE B 1 428 ? -14.633 38.719 0.808 1 42.06 428 ILE B C 1
ATOM 9065 O O . ILE B 1 428 ? -13.625 39.438 0.823 1 42.06 428 ILE B O 1
ATOM 9069 N N . ASN B 1 429 ? -15.742 39.281 0.499 1 45.25 429 ASN B N 1
ATOM 9070 C CA . ASN B 1 429 ? -15.742 40.719 0.266 1 45.25 429 ASN B CA 1
ATOM 9071 C C . ASN B 1 429 ? -15.102 41.469 1.428 1 45.25 429 ASN B C 1
ATOM 9073 O O . ASN B 1 429 ? -13.961 41.938 1.32 1 45.25 429 ASN B O 1
ATOM 9077 N N . LYS B 1 430 ? -15.883 42.188 2.465 1 57.25 430 LYS B N 1
ATOM 9078 C CA . LYS B 1 430 ? -15.461 43.406 3.125 1 57.25 430 LYS B CA 1
ATOM 9079 C C . LYS B 1 430 ? -14.797 43.125 4.465 1 57.25 430 LYS B C 1
ATOM 9081 O O . LYS B 1 430 ? -15.484 42.844 5.457 1 57.25 430 LYS B O 1
ATOM 9086 N N . MET B 1 431 ? -13.477 42.625 4.395 1 68.81 431 MET B N 1
ATOM 9087 C CA . MET B 1 431 ? -12.766 42.562 5.668 1 68.81 431 MET B CA 1
ATOM 9088 C C . MET B 1 431 ? -12.68 43.938 6.301 1 68.81 431 MET B C 1
ATOM 9090 O O . MET B 1 431 ? -12.375 44.938 5.621 1 68.81 431 MET B O 1
ATOM 9094 N N . THR B 1 432 ? -13.016 43.969 7.512 1 73.81 432 THR B N 1
ATOM 9095 C CA . THR B 1 432 ? -12.945 45.219 8.266 1 73.81 432 THR B CA 1
ATOM 9096 C C . THR B 1 432 ? -11.492 45.562 8.562 1 73.81 432 THR B C 1
ATOM 9098 O O . THR B 1 432 ? -10.602 44.719 8.438 1 73.81 432 THR B O 1
ATOM 9101 N N . LEU B 1 433 ? -11.242 46.719 8.766 1 75.06 433 LEU B N 1
ATOM 9102 C CA . LEU B 1 433 ? -9.922 47.188 9.188 1 75.06 433 LEU B CA 1
ATOM 9103 C C . LEU B 1 433 ? -9.453 46.406 10.414 1 75.06 433 LEU B C 1
ATOM 9105 O O . LEU B 1 433 ? -8.266 46.062 10.523 1 75.06 433 LEU B O 1
ATOM 9109 N N . THR B 1 434 ? -10.375 46.094 11.281 1 79.94 434 THR B N 1
ATOM 9110 C CA . THR B 1 434 ? -10.039 45.375 12.492 1 79.94 434 THR B CA 1
ATOM 9111 C C . THR B 1 434 ? -9.57 43.938 12.141 1 79.94 434 THR B C 1
ATOM 9113 O O . THR B 1 434 ? -8.586 43.469 12.711 1 79.94 434 THR B O 1
ATOM 9116 N N . GLU B 1 435 ? -10.281 43.375 11.258 1 84.31 435 GLU B N 1
ATOM 9117 C CA . GLU B 1 435 ? -9.906 42.031 10.852 1 84.31 435 GLU B CA 1
ATOM 9118 C C . GLU B 1 435 ? -8.547 42.031 10.164 1 84.31 435 GLU B C 1
ATOM 9120 O O . GLU B 1 435 ? -7.754 41.094 10.352 1 84.31 435 GLU B O 1
ATOM 9125 N N . LYS B 1 436 ? -8.32 42.938 9.344 1 86.25 436 LYS B N 1
ATOM 9126 C CA . LYS B 1 436 ? -7.02 43.062 8.68 1 86.25 436 LYS B CA 1
ATOM 9127 C C . LYS B 1 436 ? -5.895 43.219 9.695 1 86.25 436 LYS B C 1
ATOM 9129 O O . LYS B 1 436 ? -4.863 42.531 9.594 1 86.25 436 LYS B O 1
ATOM 9134 N N . LEU B 1 437 ? -6.074 44.156 10.641 1 87.56 437 LEU B N 1
ATOM 9135 C CA . LEU B 1 437 ? -5.078 44.344 11.688 1 87.56 437 LEU B CA 1
ATOM 9136 C C . LEU B 1 437 ? -4.902 43.094 12.531 1 87.56 437 LEU B C 1
ATOM 9138 O O . LEU B 1 437 ? -3.789 42.781 12.969 1 87.56 437 LEU B O 1
ATOM 9142 N N . PHE B 1 438 ? -6.039 42.438 12.789 1 91.62 438 PHE B N 1
ATOM 9143 C CA . PHE B 1 438 ? -6.039 41.188 13.523 1 91.62 438 PHE B CA 1
ATOM 9144 C C . PHE B 1 438 ? -5.109 40.156 12.867 1 91.62 438 PHE B C 1
ATOM 9146 O O . PHE B 1 438 ? -4.23 39.594 13.523 1 91.62 438 PHE B O 1
ATOM 9153 N N . HIS B 1 439 ? -5.27 40.031 11.602 1 94.44 439 HIS B N 1
ATOM 9154 C CA . HIS B 1 439 ? -4.465 39.062 10.859 1 94.44 439 HIS B CA 1
ATOM 9155 C C . HIS B 1 439 ? -3.023 39.531 10.719 1 94.44 439 HIS B C 1
ATOM 9157 O O . HIS B 1 439 ? -2.092 38.719 10.805 1 94.44 439 HIS B O 1
ATOM 9163 N N . GLU B 1 440 ? -2.857 40.75 10.516 1 94.69 440 GLU B N 1
ATOM 9164 C CA . GLU B 1 440 ? -1.516 41.312 10.344 1 94.69 440 GLU B CA 1
ATOM 9165 C C . GLU B 1 440 ? -0.68 41.125 11.609 1 94.69 440 GLU B C 1
ATOM 9167 O O . GLU B 1 440 ? 0.474 40.688 11.539 1 94.69 440 GLU B O 1
ATOM 9172 N N . ILE B 1 441 ? -1.215 41.5 12.75 1 95.5 441 ILE B N 1
ATOM 9173 C CA . ILE B 1 441 ? -0.491 41.406 14.008 1 95.5 441 ILE B CA 1
ATOM 9174 C C . ILE B 1 441 ? -0.125 39.938 14.289 1 95.5 441 ILE B C 1
ATOM 9176 O O . ILE B 1 441 ? 0.997 39.656 14.711 1 95.5 441 ILE B O 1
ATOM 9180 N N . ARG B 1 442 ? -1.026 39.031 14.047 1 97.31 442 ARG B N 1
ATOM 9181 C CA . ARG B 1 442 ? -0.798 37.625 14.312 1 97.31 442 ARG B CA 1
ATOM 9182 C C . ARG B 1 442 ? 0.244 37.062 13.359 1 97.31 442 ARG B C 1
ATOM 9184 O O . ARG B 1 442 ? 1.099 36.25 13.766 1 97.31 442 ARG B O 1
ATOM 9191 N N . PHE B 1 443 ? 0.168 37.438 12.078 1 97.81 443 PHE B N 1
ATOM 9192 C CA . PHE B 1 443 ? 1.164 37.094 11.078 1 97.81 443 PHE B CA 1
ATOM 9193 C C . PHE B 1 443 ? 2.549 37.562 11.492 1 97.81 443 PHE B C 1
ATOM 9195 O O . PHE B 1 443 ? 3.5 36.781 11.531 1 97.81 443 PHE B O 1
ATOM 9202 N N . VAL B 1 444 ? 2.664 38.75 11.883 1 97.5 444 VAL B N 1
ATOM 9203 C CA . VAL B 1 444 ? 3.945 39.375 12.227 1 97.5 444 VAL B CA 1
ATOM 9204 C C . VAL B 1 444 ? 4.461 38.781 13.539 1 97.5 444 VAL B C 1
ATOM 9206 O O . VAL B 1 444 ? 5.664 38.562 13.695 1 97.5 444 VAL B O 1
ATOM 9209 N N . SER B 1 445 ? 3.588 38.562 14.492 1 97.38 445 SER B N 1
ATOM 9210 C CA . SER B 1 445 ? 3.986 37.938 15.758 1 97.38 445 SER B CA 1
ATOM 9211 C C . SER B 1 445 ? 4.625 36.562 15.531 1 97.38 445 SER B C 1
ATOM 9213 O O . SER B 1 445 ? 5.629 36.25 16.172 1 97.38 445 SER B O 1
ATOM 9215 N N . ALA B 1 446 ? 4.012 35.812 14.664 1 98.56 446 ALA B N 1
ATOM 9216 C CA . ALA B 1 446 ? 4.57 34.5 14.344 1 98.56 446 ALA B CA 1
ATOM 9217 C C . ALA B 1 446 ? 5.945 34.625 13.703 1 98.56 446 ALA B C 1
ATOM 9219 O O . ALA B 1 446 ? 6.879 33.906 14.062 1 98.56 446 ALA B O 1
ATOM 9220 N N . ALA B 1 447 ? 6.062 35.531 12.773 1 98.69 447 ALA B N 1
ATOM 9221 C CA . ALA B 1 447 ? 7.344 35.75 12.109 1 98.69 447 ALA B CA 1
ATOM 9222 C C . ALA B 1 447 ? 8.398 36.219 13.117 1 98.69 447 ALA B C 1
ATOM 9224 O O . ALA B 1 447 ? 9.531 35.719 13.109 1 98.69 447 ALA B O 1
ATOM 9225 N N . ASP B 1 448 ? 8.008 37.156 13.992 1 97.62 448 ASP B N 1
ATOM 9226 C CA . ASP B 1 448 ? 8.922 37.688 15 1 97.62 448 ASP B CA 1
ATOM 9227 C C . ASP B 1 448 ? 9.391 36.594 15.953 1 97.62 448 ASP B C 1
ATOM 9229 O O . ASP B 1 448 ? 10.531 36.625 16.438 1 97.62 448 ASP B O 1
ATOM 9233 N N . TRP B 1 449 ? 8.516 35.688 16.25 1 97.75 449 TRP B N 1
ATOM 9234 C CA . TRP B 1 449 ? 8.891 34.594 17.109 1 97.75 449 TRP B CA 1
ATOM 9235 C C . TRP B 1 449 ? 10.062 33.812 16.531 1 97.75 449 TRP B C 1
ATOM 9237 O O . TRP B 1 449 ? 10.977 33.406 17.266 1 97.75 449 TRP B O 1
ATOM 9247 N N . PHE B 1 450 ? 10.094 33.562 15.219 1 98.75 450 PHE B N 1
ATOM 9248 C CA . PHE B 1 450 ? 11.141 32.781 14.562 1 98.75 450 PHE B CA 1
ATOM 9249 C C . PHE B 1 450 ? 12.461 33.562 14.57 1 98.75 450 PHE B C 1
ATOM 9251 O O . PHE B 1 450 ? 13.531 32.938 14.555 1 98.75 450 PHE B O 1
ATOM 9258 N N . ILE B 1 451 ? 12.398 34.875 14.594 1 98.38 451 ILE B N 1
ATOM 9259 C CA . ILE B 1 451 ? 13.617 35.656 14.727 1 98.38 451 ILE B CA 1
ATOM 9260 C C . ILE B 1 451 ? 14.156 35.531 16.141 1 98.38 451 ILE B C 1
ATOM 9262 O O . ILE B 1 451 ? 15.344 35.25 16.344 1 98.38 451 ILE B O 1
ATOM 9266 N N . LYS B 1 452 ? 13.32 35.656 17.062 1 96.06 452 LYS B N 1
ATOM 9267 C CA . LYS B 1 452 ? 13.695 35.688 18.469 1 96.06 452 LYS B CA 1
ATOM 9268 C C . LYS B 1 452 ? 14.25 34.344 18.922 1 96.06 452 LYS B C 1
ATOM 9270 O O . LYS B 1 452 ? 15.141 34.281 19.766 1 96.06 452 LYS B O 1
ATOM 9275 N N . HIS B 1 453 ? 13.773 33.281 18.328 1 97.44 453 HIS B N 1
ATOM 9276 C CA . HIS B 1 453 ? 14.047 31.953 18.906 1 97.44 453 HIS B CA 1
ATOM 9277 C C . HIS B 1 453 ? 14.938 31.125 17.984 1 97.44 453 HIS B C 1
ATOM 9279 O O . HIS B 1 453 ? 15.125 29.922 18.219 1 97.44 453 HIS B O 1
ATOM 9285 N N . GLN B 1 454 ? 15.469 31.688 16.953 1 98.56 454 GLN B N 1
ATOM 9286 C CA . GLN B 1 454 ? 16.422 30.969 16.125 1 98.56 454 GLN B CA 1
ATOM 9287 C C . GLN B 1 454 ? 17.734 30.719 16.891 1 98.56 454 GLN B C 1
ATOM 9289 O O . GLN B 1 454 ? 18.266 31.641 17.516 1 98.56 454 GLN B O 1
ATOM 9294 N N . ASP B 1 455 ? 18.219 29.547 16.922 1 97.88 455 ASP B N 1
ATOM 9295 C CA . ASP B 1 455 ? 19.422 29.234 17.703 1 97.88 455 ASP B CA 1
ATOM 9296 C C . ASP B 1 455 ? 20.688 29.391 16.844 1 97.88 455 ASP B C 1
ATOM 9298 O O . ASP B 1 455 ? 20.625 29.891 15.727 1 97.88 455 ASP B O 1
ATOM 9302 N N . ARG B 1 456 ? 21.828 28.922 17.359 1 96.25 456 ARG B N 1
ATOM 9303 C CA . ARG B 1 456 ? 23.141 29.156 16.75 1 96.25 456 ARG B CA 1
ATOM 9304 C C . ARG B 1 456 ? 23.312 28.312 15.492 1 96.25 456 ARG B C 1
ATOM 9306 O O . ARG B 1 456 ? 24.094 28.656 14.609 1 96.25 456 ARG B O 1
ATOM 9313 N N . LEU B 1 457 ? 22.516 27.266 15.391 1 96.88 457 LEU B N 1
ATOM 9314 C CA . LEU B 1 457 ? 22.609 26.391 14.227 1 96.88 457 LEU B CA 1
ATOM 9315 C C . LEU B 1 457 ? 21.625 26.812 13.148 1 96.88 457 LEU B C 1
ATOM 9317 O O . LEU B 1 457 ? 21.516 26.172 12.102 1 96.88 457 LEU B O 1
ATOM 9321 N N . GLY B 1 458 ? 20.906 27.922 13.453 1 97.81 458 GLY B N 1
ATOM 9322 C CA . GLY B 1 458 ? 19.969 28.453 12.477 1 97.81 458 GLY B CA 1
ATOM 9323 C C . GLY B 1 458 ? 18.625 27.766 12.484 1 97.81 458 GLY B C 1
ATOM 9324 O O . GLY B 1 458 ? 17.812 27.969 11.578 1 97.81 458 GLY B O 1
ATOM 9325 N N . GLY B 1 459 ? 18.406 26.906 13.445 1 98.31 459 GLY B N 1
ATOM 9326 C CA . GLY B 1 459 ? 17.156 26.172 13.492 1 98.31 459 GLY B CA 1
ATOM 9327 C C . GLY B 1 459 ? 16.297 26.516 14.688 1 98.31 459 GLY B C 1
ATOM 9328 O O . GLY B 1 459 ? 16.594 27.453 15.43 1 98.31 459 GLY B O 1
ATOM 9329 N N . TRP B 1 460 ? 15.141 25.922 14.766 1 98.69 460 TRP B N 1
ATOM 9330 C CA . TRP B 1 460 ? 14.172 26.047 15.852 1 98.69 460 TRP B CA 1
ATOM 9331 C C . TRP B 1 460 ? 13.875 24.688 16.469 1 98.69 460 TRP B C 1
ATOM 9333 O O . TRP B 1 460 ? 13.133 23.875 15.906 1 98.69 460 TRP B O 1
ATOM 9343 N N . SER B 1 461 ? 14.414 24.469 17.594 1 97.62 461 SER B N 1
ATOM 9344 C CA . SER B 1 461 ? 14.328 23.172 18.234 1 97.62 461 SER B CA 1
ATOM 9345 C C . SER B 1 461 ? 12.945 22.938 18.844 1 97.62 461 SER B C 1
ATOM 9347 O O . SER B 1 461 ? 12.273 23.891 19.234 1 97.62 461 SER B O 1
ATOM 9349 N N . VAL B 1 462 ? 12.5 21.734 18.828 1 97.81 462 VAL B N 1
ATOM 9350 C CA . VAL B 1 462 ? 11.281 21.297 19.5 1 97.81 462 VAL B CA 1
ATOM 9351 C C . VAL B 1 462 ? 11.625 20.703 20.859 1 97.81 462 VAL B C 1
ATOM 9353 O O . VAL B 1 462 ? 12.266 19.641 20.938 1 97.81 462 VAL B O 1
ATOM 9356 N N . ASN B 1 463 ? 11.18 21.297 21.875 1 96.31 463 ASN B N 1
ATOM 9357 C CA . ASN B 1 463 ? 11.625 20.922 23.203 1 96.31 463 ASN B CA 1
ATOM 9358 C C . ASN B 1 463 ? 10.602 20.047 23.922 1 96.31 463 ASN B C 1
ATOM 9360 O O . ASN B 1 463 ? 10.172 20.344 25.031 1 96.31 463 ASN B O 1
ATOM 9364 N N . VAL B 1 464 ? 10.211 18.969 23.266 1 96.69 464 VAL B N 1
ATOM 9365 C CA . VAL B 1 464 ? 9.336 17.922 23.797 1 96.69 464 VAL B CA 1
ATOM 9366 C C . VAL B 1 464 ? 9.828 16.547 23.359 1 96.69 464 VAL B C 1
ATOM 9368 O O . VAL B 1 464 ? 10.445 16.422 22.297 1 96.69 464 VAL B O 1
ATOM 9371 N N . GLN B 1 465 ? 9.609 15.594 24.156 1 96.31 465 GLN B N 1
ATOM 9372 C CA . GLN B 1 465 ? 9.953 14.227 23.766 1 96.31 465 GLN B CA 1
ATOM 9373 C C . GLN B 1 465 ? 8.953 13.672 22.75 1 96.31 465 GLN B C 1
ATOM 9375 O O . GLN B 1 465 ? 7.75 13.891 22.891 1 96.31 465 GLN B O 1
ATOM 9380 N N . ARG B 1 466 ? 9.445 13.008 21.734 1 95.19 466 ARG B N 1
ATOM 9381 C CA . ARG B 1 466 ? 8.602 12.305 20.766 1 95.19 466 ARG B CA 1
ATOM 9382 C C . ARG B 1 466 ? 8.938 10.82 20.734 1 95.19 466 ARG B C 1
ATOM 9384 O O . ARG B 1 466 ? 10.086 10.438 20.5 1 95.19 466 ARG B O 1
ATOM 9391 N N . SER B 1 467 ? 7.898 10.055 20.984 1 91.06 467 SER B N 1
ATOM 9392 C CA . SER B 1 467 ? 8.102 8.609 21.031 1 91.06 467 SER B CA 1
ATOM 9393 C C . SER B 1 467 ? 7.383 7.926 19.875 1 91.06 467 SER B C 1
ATOM 9395 O O . SER B 1 467 ? 6.332 8.391 19.422 1 91.06 467 SER B O 1
ATOM 9397 N N . LEU B 1 468 ? 7.941 6.941 19.312 1 85.12 468 LEU B N 1
ATOM 9398 C CA . LEU B 1 468 ? 7.387 6.047 18.312 1 85.12 468 LEU B CA 1
ATOM 9399 C C . LEU B 1 468 ? 7.668 4.59 18.656 1 85.12 468 LEU B C 1
ATOM 9401 O O . LEU B 1 468 ? 8.742 4.27 19.188 1 85.12 468 LEU B O 1
ATOM 9405 N N . ASN B 1 469 ? 6.711 3.791 18.312 1 73.75 469 ASN B N 1
ATOM 9406 C CA . ASN B 1 469 ? 6.863 2.381 18.656 1 73.75 469 ASN B CA 1
ATOM 9407 C C . ASN B 1 469 ? 8.141 1.793 18.078 1 73.75 469 ASN B C 1
ATOM 9409 O O . ASN B 1 469 ? 8.438 1.987 16.891 1 73.75 469 ASN B O 1
ATOM 9413 N N . ARG B 1 470 ? 8.977 1.235 18.875 1 69.81 470 ARG B N 1
ATOM 9414 C CA . ARG B 1 470 ? 10.141 0.424 18.531 1 69.81 470 ARG B CA 1
ATOM 9415 C C . ARG B 1 470 ? 11.312 1.301 18.125 1 69.81 470 ARG B C 1
ATOM 9417 O O . ARG B 1 470 ? 12.156 0.888 17.312 1 69.81 470 ARG B O 1
ATOM 9424 N N . ARG B 1 471 ? 11.258 2.574 18.469 1 79 471 ARG B N 1
ATOM 9425 C CA . ARG B 1 471 ? 12.359 3.498 18.219 1 79 471 ARG B CA 1
ATOM 9426 C C . ARG B 1 471 ? 12.781 4.203 19.5 1 79 471 ARG B C 1
ATOM 9428 O O . ARG B 1 471 ? 11.969 4.383 20.422 1 79 471 ARG B O 1
ATOM 9435 N N . LYS B 1 472 ? 14.07 4.449 19.547 1 85.94 472 LYS B N 1
ATOM 9436 C CA . LYS B 1 472 ? 14.516 5.359 20.609 1 85.94 472 LYS B CA 1
ATOM 9437 C C . LYS B 1 472 ? 13.797 6.703 20.5 1 85.94 472 LYS B C 1
ATOM 9439 O O . LYS B 1 472 ? 13.703 7.277 19.422 1 85.94 472 LYS B O 1
ATOM 9444 N N . PRO B 1 473 ? 13.266 7.117 21.609 1 93 473 PRO B N 1
ATOM 9445 C CA . PRO B 1 473 ? 12.555 8.398 21.562 1 93 473 PRO B CA 1
ATOM 9446 C C . PRO B 1 473 ? 13.461 9.562 21.172 1 93 473 PRO B C 1
ATOM 9448 O O . PRO B 1 473 ? 14.656 9.539 21.453 1 93 473 PRO B O 1
ATOM 9451 N N . LEU B 1 474 ? 12.93 10.484 20.484 1 96 474 LEU B N 1
ATOM 9452 C CA . LEU B 1 474 ? 13.609 11.758 20.281 1 96 474 LEU B CA 1
ATOM 9453 C C . LEU B 1 474 ? 13.602 12.586 21.562 1 96 474 LEU B C 1
ATOM 9455 O O . LEU B 1 474 ? 12.539 12.945 22.078 1 96 474 LEU B O 1
ATOM 9459 N N . GLU B 1 475 ? 14.719 12.859 22.047 1 95.81 475 GLU B N 1
ATOM 9460 C CA . GLU B 1 475 ? 14.828 13.703 23.234 1 95.81 475 GLU B CA 1
ATOM 9461 C C . GLU B 1 475 ? 14.555 15.164 22.891 1 95.81 475 GLU B C 1
ATOM 9463 O O . GLU B 1 475 ? 14.797 15.602 21.766 1 95.81 475 GLU B O 1
ATOM 9468 N N . PRO B 1 476 ? 14.094 15.898 23.891 1 97 476 PRO B N 1
ATOM 9469 C CA . PRO B 1 476 ? 13.844 17.312 23.641 1 97 476 PRO B CA 1
ATOM 9470 C C . PRO B 1 476 ? 15.055 18.031 23.031 1 97 476 PRO B C 1
ATOM 9472 O O . PRO B 1 476 ? 16.188 17.766 23.422 1 97 476 PRO B O 1
ATOM 9475 N N . GLY B 1 477 ? 14.727 18.938 22.078 1 97.44 477 GLY B N 1
ATOM 9476 C CA . GLY B 1 477 ? 15.805 19.672 21.422 1 97.44 477 GLY B CA 1
ATOM 9477 C C . GLY B 1 477 ? 16.016 19.266 19.984 1 97.44 477 GLY B C 1
ATOM 9478 O O . GLY B 1 477 ? 16.969 19.719 19.344 1 97.44 477 GLY B O 1
ATOM 9479 N N . TRP B 1 478 ? 15.125 18.422 19.453 1 97.88 478 TRP B N 1
ATOM 9480 C CA . TRP B 1 478 ? 15.258 17.953 18.078 1 97.88 478 TRP B CA 1
ATOM 9481 C C . TRP B 1 478 ? 14.727 19 17.094 1 97.88 478 TRP B C 1
ATOM 9483 O O . TRP B 1 478 ? 13.984 19.906 17.5 1 97.88 478 TRP B O 1
ATOM 9493 N N . TYR B 1 479 ? 15.172 18.938 15.805 1 98.56 479 TYR B N 1
ATOM 9494 C CA . TYR B 1 479 ? 14.711 19.828 14.734 1 98.56 479 TYR B CA 1
ATOM 9495 C C . TYR B 1 479 ? 13.789 19.094 13.773 1 98.56 479 TYR B C 1
ATOM 9497 O O . TYR B 1 479 ? 13.773 17.859 13.734 1 98.56 479 TYR B O 1
ATOM 9505 N N . SER B 1 480 ? 12.984 19.812 13.102 1 98.75 480 SER B N 1
ATOM 9506 C CA . SER B 1 480 ? 12.062 19.266 12.109 1 98.75 480 SER B CA 1
ATOM 9507 C C . SER B 1 480 ? 12.258 19.906 10.75 1 98.75 480 SER B C 1
ATOM 9509 O O . SER B 1 480 ? 12.234 21.141 10.633 1 98.75 480 SER B O 1
ATOM 9511 N N . ALA B 1 481 ? 12.414 19.094 9.742 1 98.88 481 ALA B N 1
ATOM 9512 C CA . ALA B 1 481 ? 12.531 19.641 8.391 1 98.88 481 ALA B CA 1
ATOM 9513 C C . ALA B 1 481 ? 11.266 20.406 8 1 98.88 481 ALA B C 1
ATOM 9515 O O . ALA B 1 481 ? 11.344 21.422 7.305 1 98.88 481 ALA B O 1
ATOM 9516 N N . MET B 1 482 ? 10.109 19.875 8.383 1 98.81 482 MET B N 1
ATOM 9517 C CA . MET B 1 482 ? 8.859 20.578 8.117 1 98.81 482 MET B CA 1
ATOM 9518 C C . MET B 1 482 ? 8.844 21.953 8.797 1 98.81 482 MET B C 1
ATOM 9520 O O . MET B 1 482 ? 8.43 22.938 8.203 1 98.81 482 MET B O 1
ATOM 9524 N N . GLY B 1 483 ? 9.328 21.953 10.047 1 98.56 483 GLY B N 1
ATOM 9525 C CA . GLY B 1 483 ? 9.43 23.203 10.773 1 98.56 483 GLY B CA 1
ATOM 9526 C C . GLY B 1 483 ? 10.359 24.203 10.109 1 98.56 483 GLY B C 1
ATOM 9527 O O . GLY B 1 483 ? 10.016 25.375 9.969 1 98.56 483 GLY B O 1
ATOM 9528 N N . GLN B 1 484 ? 11.531 23.734 9.688 1 98.62 484 GLN B N 1
ATOM 9529 C CA . GLN B 1 484 ? 12.484 24.594 8.984 1 98.62 484 GLN B CA 1
ATOM 9530 C C . GLN B 1 484 ? 11.867 25.156 7.699 1 98.62 484 GLN B C 1
ATOM 9532 O O . GLN B 1 484 ? 11.961 26.344 7.434 1 98.62 484 GLN B O 1
ATOM 9537 N N . GLY B 1 485 ? 11.234 24.266 6.941 1 98.75 485 GLY B N 1
ATOM 9538 C CA . GLY B 1 485 ? 10.656 24.672 5.668 1 98.75 485 GLY B CA 1
ATOM 9539 C C . GLY B 1 485 ? 9.531 25.672 5.812 1 98.75 485 GLY B C 1
ATOM 9540 O O . GLY B 1 485 ? 9.523 26.703 5.141 1 98.75 485 GLY B O 1
ATOM 9541 N N . GLN B 1 486 ? 8.609 25.406 6.672 1 98.75 486 GLN B N 1
ATOM 9542 C CA . GLN B 1 486 ? 7.457 26.281 6.832 1 98.75 486 GLN B CA 1
ATOM 9543 C C . GLN B 1 486 ? 7.859 27.609 7.484 1 98.75 486 GLN B C 1
ATOM 9545 O O . GLN B 1 486 ? 7.289 28.656 7.184 1 98.75 486 GLN B O 1
ATOM 9550 N N . ALA B 1 487 ? 8.844 27.562 8.367 1 98.88 487 ALA B N 1
ATOM 9551 C CA . ALA B 1 487 ? 9.398 28.812 8.891 1 98.88 487 ALA B CA 1
ATOM 9552 C C . ALA B 1 487 ? 9.969 29.672 7.77 1 98.88 487 ALA B C 1
ATOM 9554 O O . ALA B 1 487 ? 9.711 30.875 7.715 1 98.88 487 ALA B O 1
ATOM 9555 N N . ILE B 1 488 ? 10.727 29.062 6.902 1 98.81 488 ILE B N 1
ATOM 9556 C CA . ILE B 1 488 ? 11.305 29.781 5.773 1 98.81 488 ILE B CA 1
ATOM 9557 C C . ILE B 1 488 ? 10.195 30.391 4.922 1 98.81 488 ILE B C 1
ATOM 9559 O O . ILE B 1 488 ? 10.266 31.562 4.543 1 98.81 488 ILE B O 1
ATOM 9563 N N . SER B 1 489 ? 9.133 29.578 4.598 1 98.56 489 SER B N 1
ATOM 9564 C CA . SER B 1 489 ? 8 30.078 3.826 1 98.56 489 SER B CA 1
ATOM 9565 C C . SER B 1 489 ? 7.383 31.312 4.484 1 98.56 489 SER B C 1
ATOM 9567 O O . SER B 1 489 ? 7.027 32.281 3.805 1 98.56 489 SER B O 1
ATOM 9569 N N . LEU B 1 490 ? 7.246 31.25 5.781 1 98.81 490 LEU B N 1
ATOM 9570 C CA . LEU B 1 490 ? 6.676 32.375 6.527 1 98.81 490 LEU B CA 1
ATOM 9571 C C . LEU B 1 490 ? 7.602 33.562 6.492 1 98.81 490 LEU B C 1
ATOM 9573 O O . LEU B 1 490 ? 7.148 34.688 6.246 1 98.81 490 LEU B O 1
ATOM 9577 N N . LEU B 1 491 ? 8.867 33.375 6.699 1 98.62 491 LEU B N 1
ATOM 9578 C CA . LEU B 1 491 ? 9.844 34.469 6.805 1 98.62 491 LEU B CA 1
ATOM 9579 C C . LEU B 1 491 ? 10.039 35.156 5.457 1 98.62 491 LEU B C 1
ATOM 9581 O O . LEU B 1 491 ? 10.266 36.375 5.402 1 98.62 491 LEU B O 1
ATOM 9585 N N . VAL B 1 492 ? 9.969 34.406 4.402 1 97.31 492 VAL B N 1
ATOM 9586 C CA . VAL B 1 492 ? 10.031 35 3.064 1 97.31 492 VAL B CA 1
ATOM 9587 C C . VAL B 1 492 ? 8.875 35.969 2.875 1 97.31 492 VAL B C 1
ATOM 9589 O O . VAL B 1 492 ? 9.062 37.062 2.359 1 97.31 492 VAL B O 1
ATOM 9592 N N . ARG B 1 493 ? 7.75 35.625 3.271 1 97.25 493 ARG B N 1
ATOM 9593 C CA . ARG B 1 493 ? 6.57 36.469 3.17 1 97.25 493 ARG B CA 1
ATOM 9594 C C . ARG B 1 493 ? 6.676 37.656 4.109 1 97.25 493 ARG B C 1
ATOM 9596 O O . ARG B 1 493 ? 6.266 38.781 3.756 1 97.25 493 ARG B O 1
ATOM 9603 N N . ALA B 1 494 ? 7.223 37.438 5.293 1 98 494 ALA B N 1
ATOM 9604 C CA . ALA B 1 494 ? 7.426 38.531 6.23 1 98 494 ALA B CA 1
ATOM 9605 C C . ALA B 1 494 ? 8.398 39.562 5.66 1 98 494 ALA B C 1
ATOM 9607 O O . ALA B 1 494 ? 8.18 40.781 5.781 1 98 494 ALA B O 1
ATOM 9608 N N . TYR B 1 495 ? 9.461 39.125 5.074 1 96.12 495 TYR B N 1
ATOM 9609 C CA . TYR B 1 495 ? 10.414 40 4.434 1 96.12 495 TYR B CA 1
ATOM 9610 C C . TYR B 1 495 ? 9.75 40.812 3.314 1 96.12 495 TYR B C 1
ATOM 9612 O O . TYR B 1 495 ? 9.914 42.031 3.225 1 96.12 495 TYR B O 1
ATOM 9620 N N . SER B 1 496 ? 9.047 40.094 2.486 1 94.38 496 SER B N 1
ATOM 9621 C CA . SER B 1 496 ? 8.383 40.75 1.362 1 94.38 496 SER B CA 1
ATOM 9622 C C . SER B 1 496 ? 7.371 41.781 1.842 1 94.38 496 SER B C 1
ATOM 9624 O O . SER B 1 496 ? 7.238 42.844 1.243 1 94.38 496 SER B O 1
ATOM 9626 N N . TYR B 1 497 ? 6.688 41.5 2.893 1 94.25 497 TYR B N 1
ATOM 9627 C CA . TYR B 1 497 ? 5.621 42.344 3.412 1 94.25 497 TYR B CA 1
ATOM 9628 C C . TYR B 1 497 ? 6.188 43.562 4.133 1 94.25 497 TYR B C 1
ATOM 9630 O O . TYR B 1 497 ? 5.664 44.656 3.992 1 94.25 497 TYR B O 1
ATOM 9638 N N . THR B 1 498 ? 7.266 43.406 4.906 1 94.81 498 THR B N 1
ATOM 9639 C CA . THR B 1 498 ? 7.754 44.469 5.793 1 94.81 498 THR B CA 1
ATOM 9640 C C . THR B 1 498 ? 8.969 45.156 5.191 1 94.81 498 THR B C 1
ATOM 9642 O O . THR B 1 498 ? 9.312 46.281 5.582 1 94.81 498 THR B O 1
ATOM 9645 N N . GLY B 1 499 ? 9.695 44.438 4.328 1 91.88 499 GLY B N 1
ATOM 9646 C CA . GLY B 1 499 ? 10.961 44.938 3.809 1 91.88 499 GLY B CA 1
ATOM 9647 C C . GLY B 1 499 ? 12.102 44.812 4.797 1 91.88 499 GLY B C 1
ATOM 9648 O O . GLY B 1 499 ? 13.234 45.219 4.5 1 91.88 499 GLY B O 1
ATOM 9649 N N . ASN B 1 500 ? 11.859 44.25 5.941 1 95.12 500 ASN B N 1
ATOM 9650 C CA . ASN B 1 500 ? 12.875 44.094 6.98 1 95.12 500 ASN B CA 1
ATOM 9651 C C . ASN B 1 500 ? 13.836 42.938 6.684 1 95.12 500 ASN B C 1
ATOM 9653 O O . ASN B 1 500 ? 13.422 41.781 6.668 1 95.12 500 ASN B O 1
ATOM 9657 N N . ARG B 1 501 ? 15.078 43.156 6.633 1 93.12 501 ARG B N 1
ATOM 9658 C CA . ARG B 1 501 ? 16.094 42.188 6.195 1 93.12 501 ARG B CA 1
ATOM 9659 C C . ARG B 1 501 ? 16.344 41.125 7.262 1 93.12 501 ARG B C 1
ATOM 9661 O O . ARG B 1 501 ? 16.922 40.094 6.973 1 93.12 501 ARG B O 1
ATOM 9668 N N . VAL B 1 502 ? 15.961 41.375 8.438 1 96.94 502 VAL B N 1
ATOM 9669 C CA . VAL B 1 502 ? 16.188 40.406 9.516 1 96.94 502 VAL B CA 1
ATOM 9670 C C . VAL B 1 502 ? 15.523 39.094 9.18 1 96.94 502 VAL B C 1
ATOM 9672 O O . VAL B 1 502 ? 16.047 38.031 9.516 1 96.94 502 VAL B O 1
ATOM 9675 N N . TYR B 1 503 ? 14.383 39.156 8.523 1 97.44 503 TYR B N 1
ATOM 9676 C CA . TYR B 1 503 ? 13.664 37.938 8.133 1 97.44 503 TYR B CA 1
ATOM 9677 C C . TYR B 1 503 ? 14.438 37.188 7.062 1 97.44 503 TYR B C 1
ATOM 9679 O O . TYR B 1 503 ? 14.492 35.938 7.09 1 97.44 503 TYR B O 1
ATOM 9687 N N . LEU B 1 504 ? 15.047 37.875 6.148 1 95.25 504 LEU B N 1
ATOM 9688 C CA . LEU B 1 504 ? 15.844 37.281 5.086 1 95.25 504 LEU B CA 1
ATOM 9689 C C . LEU B 1 504 ? 17.078 36.594 5.656 1 95.25 504 LEU B C 1
ATOM 9691 O O . LEU B 1 504 ? 17.438 35.469 5.246 1 95.25 504 LEU B O 1
ATOM 9695 N N . ASP B 1 505 ? 17.75 37.25 6.562 1 95.94 505 ASP B N 1
ATOM 9696 C CA . ASP B 1 505 ? 18.938 36.688 7.195 1 95.94 505 ASP B CA 1
ATOM 9697 C C . ASP B 1 505 ? 18.609 35.406 7.941 1 95.94 505 ASP B C 1
ATOM 9699 O O . ASP B 1 505 ? 19.422 34.469 7.957 1 95.94 505 ASP B O 1
ATOM 9703 N N . ALA B 1 506 ? 17.453 35.375 8.555 1 98.12 506 ALA B N 1
ATOM 9704 C CA . ALA B 1 506 ? 17.031 34.156 9.25 1 98.12 506 ALA B CA 1
ATOM 9705 C C . ALA B 1 506 ? 16.844 33 8.273 1 98.12 506 ALA B C 1
ATOM 9707 O O . ALA B 1 506 ? 17.141 31.859 8.602 1 98.12 506 ALA B O 1
ATOM 9708 N N . CYS B 1 507 ? 16.344 33.281 7.062 1 97.62 507 CYS B N 1
ATOM 9709 C CA . CYS B 1 507 ? 16.203 32.25 6.031 1 97.62 507 CYS B CA 1
ATOM 9710 C C . CYS B 1 507 ? 17.562 31.656 5.668 1 97.62 507 CYS B C 1
ATOM 9712 O O . CYS B 1 507 ? 17.703 30.453 5.523 1 97.62 507 CYS B O 1
ATOM 9714 N N . HIS B 1 508 ? 18.625 32.562 5.613 1 96.31 508 HIS B N 1
ATOM 9715 C CA . HIS B 1 508 ? 19.984 32.125 5.301 1 96.31 508 HIS B CA 1
ATOM 9716 C C . HIS B 1 508 ? 20.5 31.125 6.328 1 96.31 508 HIS B C 1
ATOM 9718 O O . HIS B 1 508 ? 20.984 30.047 5.965 1 96.31 508 HIS B O 1
ATOM 9724 N N . ARG B 1 509 ? 20.281 31.453 7.508 1 97.88 509 ARG B N 1
ATOM 9725 C CA . ARG B 1 509 ? 20.812 30.641 8.602 1 97.88 509 ARG B CA 1
ATOM 9726 C C . ARG B 1 509 ? 20.062 29.297 8.695 1 97.88 509 ARG B C 1
ATOM 9728 O O . ARG B 1 509 ? 20.656 28.281 9.078 1 97.88 509 ARG B O 1
ATOM 9735 N N . ALA B 1 510 ? 18.844 29.312 8.289 1 98.62 510 ALA B N 1
ATOM 9736 C CA . ALA B 1 510 ? 17.984 28.141 8.445 1 98.62 510 ALA B CA 1
ATOM 9737 C C . ALA B 1 510 ? 18.422 27.016 7.508 1 98.62 510 ALA B C 1
ATOM 9739 O O . ALA B 1 510 ? 18.062 25.859 7.703 1 98.62 510 ALA B O 1
ATOM 9740 N N . LEU B 1 511 ? 19.281 27.281 6.48 1 98.25 511 LEU B N 1
ATOM 9741 C CA . LEU B 1 511 ? 19.672 26.312 5.461 1 98.25 511 LEU B CA 1
ATOM 9742 C C . LEU B 1 511 ? 20.672 25.297 6.012 1 98.25 511 LEU B C 1
ATOM 9744 O O . LEU B 1 511 ? 20.828 24.203 5.465 1 98.25 511 LEU B O 1
ATOM 9748 N N . TYR B 1 512 ? 21.312 25.641 7.043 1 98.19 512 TYR B N 1
ATOM 9749 C CA . TYR B 1 512 ? 22.453 24.875 7.547 1 98.19 512 TYR B CA 1
ATOM 9750 C C . TYR B 1 512 ? 22.031 23.453 7.93 1 98.19 512 TYR B C 1
ATOM 9752 O O . TYR B 1 512 ? 22.688 22.484 7.559 1 98.19 512 TYR B O 1
ATOM 9760 N N . LEU B 1 513 ? 20.938 23.297 8.586 1 98.5 513 LEU B N 1
ATOM 9761 C CA . LEU B 1 513 ? 20.5 22.031 9.164 1 98.5 513 LEU B CA 1
ATOM 9762 C C . LEU B 1 513 ? 20.141 21.031 8.07 1 98.5 513 LEU B C 1
ATOM 9764 O O . LEU B 1 513 ? 20.172 19.812 8.297 1 98.5 513 LEU B O 1
ATOM 9768 N N . PHE B 1 514 ? 19.781 21.5 6.855 1 98.69 514 PHE B N 1
ATOM 9769 C CA . PHE B 1 514 ? 19.438 20.625 5.742 1 98.69 514 PHE B CA 1
ATOM 9770 C C . PHE B 1 514 ? 20.641 19.797 5.32 1 98.69 514 PHE B C 1
ATOM 9772 O O . PHE B 1 514 ? 20.5 18.797 4.602 1 98.69 514 PHE B O 1
ATOM 9779 N N . ASN B 1 515 ? 21.812 20.188 5.828 1 97.94 515 ASN B N 1
ATOM 9780 C CA . ASN B 1 515 ? 23.047 19.5 5.43 1 97.94 515 ASN B CA 1
ATOM 9781 C C . ASN B 1 515 ? 23.562 18.594 6.543 1 97.94 515 ASN B C 1
ATOM 9783 O O . ASN B 1 515 ? 24.562 17.891 6.367 1 97.94 515 ASN B O 1
ATOM 9787 N N . ILE B 1 516 ? 22.906 18.547 7.648 1 98.19 516 ILE B N 1
ATOM 9788 C CA . ILE B 1 516 ? 23.391 17.781 8.797 1 98.19 516 ILE B CA 1
ATOM 9789 C C . ILE B 1 516 ? 22.562 16.5 8.945 1 98.19 516 ILE B C 1
ATOM 9791 O O . ILE B 1 516 ? 21.328 16.547 8.977 1 98.19 516 ILE B O 1
ATOM 9795 N N . HIS B 1 517 ? 23.234 15.398 9.023 1 97.81 517 HIS B N 1
ATOM 9796 C CA . HIS B 1 517 ? 22.594 14.094 9.156 1 97.81 517 HIS B CA 1
ATOM 9797 C C . HIS B 1 517 ? 21.891 13.961 10.508 1 97.81 517 HIS B C 1
ATOM 9799 O O . HIS B 1 517 ? 22.328 14.547 11.5 1 97.81 517 HIS B O 1
ATOM 9805 N N . VAL B 1 518 ? 20.875 13.172 10.57 1 97.19 518 VAL B N 1
ATOM 9806 C CA . VAL B 1 518 ? 20.062 13.008 11.773 1 97.19 518 VAL B CA 1
ATOM 9807 C C . VAL B 1 518 ? 20.906 12.453 12.906 1 97.19 518 VAL B C 1
ATOM 9809 O O . VAL B 1 518 ? 20.703 12.789 14.078 1 97.19 518 VAL B O 1
ATOM 9812 N N . ASN B 1 519 ? 21.875 11.633 12.633 1 94.94 519 ASN B N 1
ATOM 9813 C CA . ASN B 1 519 ? 22.734 11.047 13.656 1 94.94 519 ASN B CA 1
ATOM 9814 C C . ASN B 1 519 ? 23.656 12.086 14.281 1 94.94 519 ASN B C 1
ATOM 9816 O O . ASN B 1 519 ? 24.25 11.844 15.328 1 94.94 519 ASN B O 1
ATOM 9820 N N . HIS B 1 520 ? 23.781 13.266 13.688 1 96.44 520 HIS B N 1
ATOM 9821 C CA . HIS B 1 520 ? 24.594 14.359 14.211 1 96.44 520 HIS B CA 1
ATOM 9822 C C . HIS B 1 520 ? 23.719 15.523 14.68 1 96.44 520 HIS B C 1
ATOM 9824 O O . HIS B 1 520 ? 24.203 16.656 14.797 1 96.44 520 HIS B O 1
ATOM 9830 N N . GLY B 1 521 ? 22.422 15.25 14.781 1 96.06 521 GLY B N 1
ATOM 9831 C CA . GLY B 1 521 ? 21.531 16.25 15.344 1 96.06 521 GLY B CA 1
ATOM 9832 C C . GLY B 1 521 ? 20.844 17.094 14.281 1 96.06 521 GLY B C 1
ATOM 9833 O O . GLY B 1 521 ? 20.219 18.109 14.602 1 96.06 521 GLY B O 1
ATOM 9834 N N . GLY B 1 522 ? 20.969 16.672 13.031 1 97.81 522 GLY B N 1
ATOM 9835 C CA . GLY B 1 522 ? 20.344 17.422 11.953 1 97.81 522 GLY B CA 1
ATOM 9836 C C . GLY B 1 522 ? 19.031 16.812 11.492 1 97.81 522 GLY B C 1
ATOM 9837 O O . GLY B 1 522 ? 18.312 16.203 12.289 1 97.81 522 GLY B O 1
ATOM 9838 N N . ILE B 1 523 ? 18.656 17.125 10.188 1 98.69 523 ILE B N 1
ATOM 9839 C CA . ILE B 1 523 ? 17.328 16.719 9.703 1 98.69 523 ILE B CA 1
ATOM 9840 C C . ILE B 1 523 ? 17.484 15.984 8.367 1 98.69 523 ILE B C 1
ATOM 9842 O O . ILE B 1 523 ? 16.484 15.695 7.703 1 98.69 523 ILE B O 1
ATOM 9846 N N . ARG B 1 524 ? 18.672 15.633 7.957 1 98.56 524 ARG B N 1
ATOM 9847 C CA . ARG B 1 524 ? 18.922 14.945 6.688 1 98.56 524 ARG B CA 1
ATOM 9848 C C . ARG B 1 524 ? 19.141 13.453 6.902 1 98.56 524 ARG B C 1
ATOM 9850 O O . ARG B 1 524 ? 19.797 13.047 7.863 1 98.56 524 ARG B O 1
ATOM 9857 N N . SER B 1 525 ? 18.531 12.641 6.086 1 97.94 525 SER B N 1
ATOM 9858 C CA . SER B 1 525 ? 18.781 11.203 6.059 1 97.94 525 SER B CA 1
ATOM 9859 C C . SER B 1 525 ? 18.938 10.695 4.629 1 97.94 525 SER B C 1
ATOM 9861 O O . SER B 1 525 ? 18.828 11.469 3.676 1 97.94 525 SER B O 1
ATOM 9863 N N . TYR B 1 526 ? 19.312 9.438 4.512 1 95.94 526 TYR B N 1
ATOM 9864 C CA . TYR B 1 526 ? 19.484 8.773 3.225 1 95.94 526 TYR B CA 1
ATOM 9865 C C . TYR B 1 526 ? 18.609 7.523 3.139 1 95.94 526 TYR B C 1
ATOM 9867 O O . TYR B 1 526 ? 18.625 6.68 4.039 1 95.94 526 TYR B O 1
ATOM 9875 N N . PHE B 1 527 ? 17.828 7.434 2.066 1 95.06 527 PHE B N 1
ATOM 9876 C CA . PHE B 1 527 ? 16.938 6.289 1.884 1 95.06 527 PHE B CA 1
ATOM 9877 C C . PHE B 1 527 ? 17.75 5.008 1.708 1 95.06 527 PHE B C 1
ATOM 9879 O O . PHE B 1 527 ? 18.594 4.914 0.813 1 95.06 527 PHE B O 1
ATOM 9886 N N . LEU B 1 528 ? 17.516 4.027 2.559 1 89.56 528 LEU B N 1
ATOM 9887 C CA . LEU B 1 528 ? 18.234 2.752 2.588 1 89.56 528 LEU B CA 1
ATOM 9888 C C . LEU B 1 528 ? 19.734 2.961 2.477 1 89.56 528 LEU B C 1
ATOM 9890 O O . LEU B 1 528 ? 20.422 2.23 1.754 1 89.56 528 LEU B O 1
ATOM 9894 N N . ASN B 1 529 ? 20.203 4.055 2.998 1 87.69 529 ASN B N 1
ATOM 9895 C CA . ASN B 1 529 ? 21.609 4.402 3.129 1 87.69 529 ASN B CA 1
ATOM 9896 C C . ASN B 1 529 ? 22.234 4.723 1.774 1 87.69 529 ASN B C 1
ATOM 9898 O O . ASN B 1 529 ? 23.438 4.555 1.59 1 87.69 529 ASN B O 1
ATOM 9902 N N . GLN B 1 530 ? 21.375 5.117 0.897 1 90.06 530 GLN B N 1
ATOM 9903 C CA . GLN B 1 530 ? 21.859 5.582 -0.395 1 90.06 530 GLN B CA 1
ATOM 9904 C C . GLN B 1 530 ? 22.109 7.086 -0.382 1 90.06 530 GLN B C 1
ATOM 9906 O O . GLN B 1 530 ? 21.156 7.875 -0.37 1 90.06 530 GLN B O 1
ATOM 9911 N N . SER B 1 531 ? 23.281 7.457 -0.573 1 89.56 531 SER B N 1
ATOM 9912 C CA . SER B 1 531 ? 23.672 8.852 -0.396 1 89.56 531 SER B CA 1
ATOM 9913 C C . SER B 1 531 ? 23.062 9.742 -1.471 1 89.56 531 SER B C 1
ATOM 9915 O O . SER B 1 531 ? 22.938 10.953 -1.285 1 89.56 531 SER B O 1
ATOM 9917 N N . ASN B 1 532 ? 22.656 9.148 -2.535 1 91.12 532 ASN B N 1
ATOM 9918 C CA . ASN B 1 532 ? 22.109 9.945 -3.627 1 91.12 532 ASN B CA 1
ATOM 9919 C C . ASN B 1 532 ? 20.594 10.102 -3.5 1 91.12 532 ASN B C 1
ATOM 9921 O O . ASN B 1 532 ? 19.969 10.766 -4.324 1 91.12 532 ASN B O 1
ATOM 9925 N N . ILE B 1 533 ? 20.031 9.57 -2.527 1 95.56 533 ILE B N 1
ATOM 9926 C CA . ILE B 1 533 ? 18.609 9.727 -2.277 1 95.56 533 ILE B CA 1
ATOM 9927 C C . ILE B 1 533 ? 18.391 10.328 -0.891 1 95.56 533 ILE B C 1
ATOM 9929 O O . ILE B 1 533 ? 18.203 9.594 0.088 1 95.56 533 ILE B O 1
ATOM 9933 N N . ILE B 1 534 ? 18.328 11.594 -0.859 1 97.81 534 ILE B N 1
ATOM 9934 C CA . ILE B 1 534 ? 18.266 12.336 0.398 1 97.81 534 ILE B CA 1
ATOM 9935 C C . ILE B 1 534 ? 16.812 12.469 0.849 1 97.81 534 ILE B C 1
ATOM 9937 O O . ILE B 1 534 ? 15.898 12.422 0.027 1 97.81 534 ILE B O 1
ATOM 9941 N N . TRP B 1 535 ? 16.625 12.547 2.088 1 98.62 535 TRP B N 1
ATOM 9942 C CA . TRP B 1 535 ? 15.328 12.867 2.674 1 98.62 535 TRP B CA 1
ATOM 9943 C C . TRP B 1 535 ? 15.484 13.844 3.838 1 98.62 535 TRP B C 1
ATOM 9945 O O . TRP B 1 535 ? 16.406 13.703 4.648 1 98.62 535 TRP B O 1
ATOM 9955 N N . PHE B 1 536 ? 14.688 14.891 3.869 1 98.88 536 PHE B N 1
ATOM 9956 C CA . PHE B 1 536 ? 14.625 15.805 5.004 1 98.88 536 PHE B CA 1
ATOM 9957 C C . PHE B 1 536 ? 13.539 15.367 5.984 1 98.88 536 PHE B C 1
ATOM 9959 O O . PHE B 1 536 ? 12.344 15.477 5.688 1 98.88 536 PHE B O 1
ATOM 9966 N N . GLU B 1 537 ? 13.922 15.008 7.156 1 98.75 537 GLU B N 1
ATOM 9967 C CA . GLU B 1 537 ? 13.055 14.305 8.094 1 98.75 537 GLU B CA 1
ATOM 9968 C C . GLU B 1 537 ? 12.227 15.281 8.922 1 98.75 537 GLU B C 1
ATOM 9970 O O . GLU B 1 537 ? 12.781 16.172 9.57 1 98.75 537 GLU B O 1
ATOM 9975 N N . GLU B 1 538 ? 10.906 15.094 8.922 1 98.62 538 GLU B N 1
ATOM 9976 C CA . GLU B 1 538 ? 10.055 15.812 9.867 1 98.62 538 GLU B CA 1
ATOM 9977 C C . GLU B 1 538 ? 10.391 15.438 11.305 1 98.62 538 GLU B C 1
ATOM 9979 O O . GLU B 1 538 ? 10.445 16.297 12.18 1 98.62 538 GLU B O 1
ATOM 9984 N N . TYR B 1 539 ? 10.531 14.18 11.508 1 97.75 539 TYR B N 1
ATOM 9985 C CA . TYR B 1 539 ? 11.008 13.617 12.766 1 97.75 539 TYR B CA 1
ATOM 9986 C C . TYR B 1 539 ? 12.336 12.891 12.57 1 97.75 539 TYR B C 1
ATOM 9988 O O . TYR B 1 539 ? 12.383 11.82 11.953 1 97.75 539 TYR B O 1
ATOM 9996 N N . PRO B 1 540 ? 13.367 13.43 13.102 1 97.75 540 PRO B N 1
ATOM 9997 C CA . PRO B 1 540 ? 14.703 12.906 12.789 1 97.75 540 PRO B CA 1
ATOM 9998 C C . PRO B 1 540 ? 15.047 11.656 13.594 1 97.75 540 PRO B C 1
ATOM 10000 O O . PRO B 1 540 ? 16.078 11.609 14.258 1 97.75 540 PRO B O 1
ATOM 10003 N N . PHE B 1 541 ? 14.195 10.656 13.469 1 94.5 541 PHE B N 1
ATOM 10004 C CA . PHE B 1 541 ? 14.484 9.359 14.062 1 94.5 541 PHE B CA 1
ATOM 10005 C C . PHE B 1 541 ? 15.648 8.688 13.336 1 94.5 541 PHE B C 1
ATOM 10007 O O . PHE B 1 541 ? 15.953 9.023 12.195 1 94.5 541 PHE B O 1
ATOM 10014 N N . ASP B 1 542 ? 16.281 7.812 13.984 1 89.25 542 ASP B N 1
ATOM 10015 C CA . ASP B 1 542 ? 17.297 6.922 13.422 1 89.25 542 ASP B CA 1
ATOM 10016 C C . ASP B 1 542 ? 17.047 5.473 13.836 1 89.25 542 ASP B C 1
ATOM 10018 O O . ASP B 1 542 ? 17.172 5.121 15.008 1 89.25 542 ASP B O 1
ATOM 10022 N N . PRO B 1 543 ? 16.766 4.523 12.922 1 89.81 543 PRO B N 1
ATOM 10023 C CA . PRO B 1 543 ? 16.609 4.73 11.477 1 89.81 543 PRO B CA 1
ATOM 10024 C C . PRO B 1 543 ? 15.453 5.664 11.133 1 89.81 543 PRO B C 1
ATOM 10026 O O . PRO B 1 543 ? 14.531 5.824 11.938 1 89.81 543 PRO B O 1
ATOM 10029 N N . PRO B 1 544 ? 15.547 6.293 9.945 1 93.81 544 PRO B N 1
ATOM 10030 C CA . PRO B 1 544 ? 14.562 7.316 9.578 1 93.81 544 PRO B CA 1
ATOM 10031 C C . PRO B 1 544 ? 13.188 6.73 9.273 1 93.81 544 PRO B C 1
ATOM 10033 O O . PRO B 1 544 ? 13.062 5.523 9.039 1 93.81 544 PRO B O 1
ATOM 10036 N N . ILE B 1 545 ? 12.133 7.594 9.25 1 94.31 545 ILE B N 1
ATOM 10037 C CA . ILE B 1 545 ? 10.781 7.086 9.039 1 94.31 545 ILE B CA 1
ATOM 10038 C C . ILE B 1 545 ? 10.18 7.727 7.793 1 94.31 545 ILE B C 1
ATOM 10040 O O . ILE B 1 545 ? 9.148 7.27 7.289 1 94.31 545 ILE B O 1
ATOM 10044 N N . HIS B 1 546 ? 10.641 8.812 7.266 1 97.56 546 HIS B N 1
ATOM 10045 C CA . HIS B 1 546 ? 10.312 9.398 5.969 1 97.56 546 HIS B CA 1
ATOM 10046 C C . HIS B 1 546 ? 8.852 9.812 5.902 1 97.56 546 HIS B C 1
ATOM 10048 O O . HIS B 1 546 ? 8.094 9.297 5.074 1 97.56 546 HIS B O 1
ATOM 10054 N N . VAL B 1 547 ? 8.445 10.836 6.641 1 98.31 547 VAL B N 1
ATOM 10055 C CA . VAL B 1 547 ? 7.102 11.391 6.562 1 98.31 547 VAL B CA 1
ATOM 10056 C C . VAL B 1 547 ? 6.945 12.195 5.273 1 98.31 547 VAL B C 1
ATOM 10058 O O . VAL B 1 547 ? 7.777 13.055 4.965 1 98.31 547 VAL B O 1
ATOM 10061 N N . LEU B 1 548 ? 5.867 11.938 4.527 1 98.75 548 LEU B N 1
ATOM 10062 C CA . LEU B 1 548 ? 5.742 12.477 3.178 1 98.75 548 LEU B CA 1
ATOM 10063 C C . LEU B 1 548 ? 5.43 13.969 3.211 1 98.75 548 LEU B C 1
ATOM 10065 O O . LEU B 1 548 ? 6.129 14.766 2.582 1 98.75 548 LEU B O 1
ATOM 10069 N N . ASN B 1 549 ? 4.367 14.375 3.916 1 98.56 549 ASN B N 1
ATOM 10070 C CA . ASN B 1 549 ? 3.938 15.773 3.879 1 98.56 549 ASN B CA 1
ATOM 10071 C C . ASN B 1 549 ? 5.023 16.703 4.406 1 98.56 549 ASN B C 1
ATOM 10073 O O . ASN B 1 549 ? 5.227 17.797 3.865 1 98.56 549 ASN B O 1
ATOM 10077 N N . GLY B 1 550 ? 5.703 16.281 5.535 1 98.69 550 GLY B N 1
ATOM 10078 C CA . GLY B 1 550 ? 6.77 17.094 6.086 1 98.69 550 GLY B CA 1
ATOM 10079 C C . GLY B 1 550 ? 7.914 17.328 5.113 1 98.69 550 GLY B C 1
ATOM 10080 O O . GLY B 1 550 ? 8.461 18.422 5.035 1 98.69 550 GLY B O 1
ATOM 10081 N N . PHE B 1 551 ? 8.273 16.312 4.355 1 98.88 551 PHE B N 1
ATOM 10082 C CA . PHE B 1 551 ? 9.305 16.422 3.336 1 98.88 551 PHE B CA 1
ATOM 10083 C C . PHE B 1 551 ? 8.914 17.453 2.277 1 98.88 551 PHE B C 1
ATOM 10085 O O . PHE B 1 551 ? 9.703 18.328 1.936 1 98.88 551 PHE B O 1
ATOM 10092 N N . ILE B 1 552 ? 7.684 17.344 1.815 1 98.81 552 ILE B N 1
ATOM 10093 C CA . ILE B 1 552 ? 7.242 18.219 0.737 1 98.81 552 ILE B CA 1
ATOM 10094 C C . ILE B 1 552 ? 7.145 19.656 1.245 1 98.81 552 ILE B C 1
ATOM 10096 O O . ILE B 1 552 ? 7.5 20.594 0.535 1 98.81 552 ILE B O 1
ATOM 10100 N N . TYR B 1 553 ? 6.684 19.859 2.504 1 98.75 553 TYR B N 1
ATOM 10101 C CA . TYR B 1 553 ? 6.637 21.203 3.078 1 98.75 553 TYR B CA 1
ATOM 10102 C C . TYR B 1 553 ? 8.039 21.797 3.172 1 98.75 553 TYR B C 1
ATOM 10104 O O . TYR B 1 553 ? 8.211 23.016 3 1 98.75 553 TYR B O 1
ATOM 10112 N N . SER B 1 554 ? 9.023 20.984 3.5 1 98.88 554 SER B N 1
ATOM 10113 C CA . SER B 1 554 ? 10.391 21.484 3.543 1 98.88 554 SER B CA 1
ATOM 10114 C C . SER B 1 554 ? 10.859 21.938 2.164 1 98.88 554 SER B C 1
ATOM 10116 O O . SER B 1 554 ? 11.555 22.953 2.037 1 98.88 554 SER B O 1
ATOM 10118 N N . LEU B 1 555 ? 10.461 21.234 1.118 1 98.75 555 LEU B N 1
ATOM 10119 C CA . LEU B 1 555 ? 10.805 21.625 -0.248 1 98.75 555 LEU B CA 1
ATOM 10120 C C . LEU B 1 555 ? 10.109 22.922 -0.645 1 98.75 555 LEU B C 1
ATOM 10122 O O . LEU B 1 555 ? 10.688 23.75 -1.343 1 98.75 555 LEU B O 1
ATOM 10126 N N . LEU B 1 556 ? 8.867 23.078 -0.212 1 98.31 556 LEU B N 1
ATOM 10127 C CA . LEU B 1 556 ? 8.133 24.312 -0.491 1 98.31 556 LEU B CA 1
ATOM 10128 C C . LEU B 1 556 ? 8.844 25.516 0.129 1 98.31 556 LEU B C 1
ATOM 10130 O O . LEU B 1 556 ? 8.914 26.578 -0.485 1 98.31 556 LEU B O 1
ATOM 10134 N N . GLY B 1 557 ? 9.32 25.328 1.355 1 98.56 557 GLY B N 1
ATOM 10135 C CA . GLY B 1 557 ? 10.086 26.391 1.984 1 98.56 557 GLY B CA 1
ATOM 10136 C C . GLY B 1 557 ? 11.328 26.781 1.202 1 98.56 557 GLY B C 1
ATOM 10137 O O . GLY B 1 557 ? 11.602 27.969 0.999 1 98.56 557 GLY B O 1
ATOM 10138 N N . LEU B 1 558 ? 12.062 25.734 0.762 1 98.5 558 LEU B N 1
ATOM 10139 C CA . LEU B 1 558 ? 13.25 25.984 -0.052 1 98.5 558 LEU B CA 1
ATOM 10140 C C . LEU B 1 558 ? 12.883 26.688 -1.351 1 98.5 558 LEU B C 1
ATOM 10142 O O . LEU B 1 558 ? 13.562 27.641 -1.762 1 98.5 558 LEU B O 1
ATOM 10146 N N . TYR B 1 559 ? 11.82 26.297 -1.98 1 98 559 TYR B N 1
ATOM 10147 C CA . TYR B 1 559 ? 11.359 26.922 -3.217 1 98 559 TYR B CA 1
ATOM 10148 C C . TYR B 1 559 ? 11.016 28.391 -2.998 1 98 559 TYR B C 1
ATOM 10150 O O . TYR B 1 559 ? 11.438 29.25 -3.771 1 98 559 TYR B O 1
ATOM 10158 N N . ASP B 1 560 ? 10.211 28.656 -1.965 1 97.31 560 ASP B N 1
ATOM 10159 C CA . ASP B 1 560 ? 9.82 30.031 -1.677 1 97.31 560 ASP B CA 1
ATOM 10160 C C . ASP B 1 560 ? 11.039 30.938 -1.522 1 97.31 560 ASP B C 1
ATOM 10162 O O . ASP B 1 560 ? 11.047 32.062 -2.002 1 97.31 560 ASP B O 1
ATOM 10166 N N . TYR B 1 561 ? 12.016 30.422 -0.876 1 96.88 561 TYR B N 1
ATOM 10167 C CA . TYR B 1 561 ? 13.234 31.188 -0.655 1 96.88 561 TYR B CA 1
ATOM 10168 C C . TYR B 1 561 ? 13.977 31.422 -1.966 1 96.88 561 TYR B C 1
ATOM 10170 O O . TYR B 1 561 ? 14.43 32.531 -2.238 1 96.88 561 TYR B O 1
ATOM 10178 N N . THR B 1 562 ? 14.109 30.453 -2.797 1 95.5 562 THR B N 1
ATOM 10179 C CA . THR B 1 562 ? 14.852 30.547 -4.047 1 95.5 562 THR B CA 1
ATOM 10180 C C . THR B 1 562 ? 14.18 31.516 -5.016 1 95.5 562 THR B C 1
ATOM 10182 O O . THR B 1 562 ? 14.836 32.125 -5.863 1 95.5 562 THR B O 1
ATOM 10185 N N . LYS B 1 563 ? 12.914 31.703 -4.891 1 91.25 563 LYS B N 1
ATOM 10186 C CA . LYS B 1 563 ? 12.156 32.5 -5.855 1 91.25 563 LYS B CA 1
ATOM 10187 C C . LYS B 1 563 ? 11.891 33.906 -5.32 1 91.25 563 LYS B C 1
ATOM 10189 O O . LYS B 1 563 ? 11.094 34.656 -5.895 1 91.25 563 LYS B O 1
ATOM 10194 N N . LEU B 1 564 ? 12.477 34.219 -4.18 1 84.12 564 LEU B N 1
ATOM 10195 C CA . LEU B 1 564 ? 12.336 35.562 -3.635 1 84.12 564 LEU B CA 1
ATOM 10196 C C . LEU B 1 564 ? 12.797 36.594 -4.645 1 84.12 564 LEU B C 1
ATOM 10198 O O . LEU B 1 564 ? 13.883 36.5 -5.215 1 84.12 564 LEU B O 1
ATOM 10202 N N . PRO B 1 565 ? 11.852 37.406 -5.023 1 67.56 565 PRO B N 1
ATOM 10203 C CA . PRO B 1 565 ? 12.234 38.5 -5.934 1 67.56 565 PRO B CA 1
ATOM 10204 C C . PRO B 1 565 ? 13.305 39.406 -5.344 1 67.56 565 PRO B C 1
ATOM 10206 O O . PRO B 1 565 ? 13.148 39.906 -4.223 1 67.56 565 PRO B O 1
ATOM 10209 N N . MET B 1 566 ? 14.523 39.25 -5.738 1 64.19 566 MET B N 1
ATOM 10210 C CA . MET B 1 566 ? 15.555 40.094 -5.145 1 64.19 566 MET B CA 1
ATOM 10211 C C . MET B 1 566 ? 15.891 41.281 -6.059 1 64.19 566 MET B C 1
ATOM 10213 O O . MET B 1 566 ? 16 41.125 -7.277 1 64.19 566 MET B O 1
ATOM 10217 N N . SER B 1 567 ? 15.523 42.438 -5.656 1 54.03 567 SER B N 1
ATOM 10218 C CA . SER B 1 567 ? 15.953 43.625 -6.359 1 54.03 567 SER B CA 1
ATOM 10219 C C . SER B 1 567 ? 17.469 43.75 -6.363 1 54.03 567 SER B C 1
ATOM 10221 O O . SER B 1 567 ? 18.047 44.438 -7.23 1 54.03 567 SER B O 1
ATOM 10223 N N . SER B 1 568 ? 18.094 43.219 -5.32 1 56.97 568 SER B N 1
ATOM 10224 C CA . SER B 1 568 ? 19.5 43.594 -5.168 1 56.97 568 SER B CA 1
ATOM 10225 C C . SER B 1 568 ? 20.422 42.469 -5.625 1 56.97 568 SER B C 1
ATOM 10227 O O . SER B 1 568 ? 20.094 41.281 -5.469 1 56.97 568 SER B O 1
ATOM 10229 N N . SER B 1 569 ? 21.328 42.781 -6.449 1 64.25 569 SER B N 1
ATOM 10230 C CA . SER B 1 569 ? 22.438 41.969 -6.941 1 64.25 569 SER B CA 1
ATOM 10231 C C . SER B 1 569 ? 23.422 41.656 -5.824 1 64.25 569 SER B C 1
ATOM 10233 O O . SER B 1 569 ? 24.641 41.656 -6.047 1 64.25 569 SER B O 1
ATOM 10235 N N . ASP B 1 570 ? 22.953 41.531 -4.535 1 74.81 570 ASP B N 1
ATOM 10236 C CA . ASP B 1 570 ? 23.891 41.219 -3.465 1 74.81 570 ASP B CA 1
ATOM 10237 C C . ASP B 1 570 ? 24.453 39.812 -3.619 1 74.81 570 ASP B C 1
ATOM 10239 O O . ASP B 1 570 ? 23.703 38.844 -3.604 1 74.81 570 ASP B O 1
ATOM 10243 N N . PRO B 1 571 ? 25.766 39.781 -3.82 1 77.56 571 PRO B N 1
ATOM 10244 C CA . PRO B 1 571 ? 26.438 38.5 -4.062 1 77.56 571 PRO B CA 1
ATOM 10245 C C . PRO B 1 571 ? 26.25 37.531 -2.914 1 77.56 571 PRO B C 1
ATOM 10247 O O . PRO B 1 571 ? 26.203 36.312 -3.137 1 77.56 571 PRO B O 1
ATOM 10250 N N . LEU B 1 572 ? 26.219 38 -1.71 1 78.56 572 LEU B N 1
ATOM 10251 C CA . LEU B 1 572 ? 26.031 37.125 -0.565 1 78.56 572 LEU B CA 1
ATOM 10252 C C . LEU B 1 572 ? 24.672 36.438 -0.614 1 78.56 572 LEU B C 1
ATOM 10254 O O . LEU B 1 572 ? 24.547 35.25 -0.31 1 78.56 572 LEU B O 1
ATOM 10258 N N . ILE B 1 573 ? 23.719 37.156 -0.977 1 85.44 573 ILE B N 1
ATOM 10259 C CA . ILE B 1 573 ? 22.359 36.594 -1.079 1 85.44 573 ILE B CA 1
ATOM 10260 C C . ILE B 1 573 ? 22.297 35.562 -2.203 1 85.44 573 ILE B C 1
ATOM 10262 O O . ILE B 1 573 ? 21.641 34.531 -2.064 1 85.44 573 ILE B O 1
ATOM 10266 N N . SER B 1 574 ? 23.109 35.812 -3.182 1 86.81 574 SER B N 1
ATOM 10267 C CA . SER B 1 574 ? 23.141 34.906 -4.324 1 86.81 574 SER B CA 1
ATOM 10268 C C . SER B 1 574 ? 23.703 33.531 -3.928 1 86.81 574 SER B C 1
ATOM 10270 O O . SER B 1 574 ? 23.234 32.5 -4.422 1 86.81 574 SER B O 1
ATOM 10272 N N . ALA B 1 575 ? 24.672 33.562 -3.121 1 90.5 575 ALA B N 1
ATOM 10273 C CA . ALA B 1 575 ? 25.266 32.312 -2.664 1 90.5 575 ALA B CA 1
ATOM 10274 C C . ALA B 1 575 ? 24.266 31.5 -1.862 1 90.5 575 ALA B C 1
ATOM 10276 O O . ALA B 1 575 ? 24.219 30.266 -1.993 1 90.5 575 ALA B O 1
ATOM 10277 N N . TYR B 1 576 ? 23.531 32.094 -1.032 1 93.06 576 TYR B N 1
ATOM 10278 C CA . TYR B 1 576 ? 22.531 31.391 -0.23 1 93.06 576 TYR B CA 1
ATOM 10279 C C . TYR B 1 576 ? 21.406 30.875 -1.106 1 93.06 576 TYR B C 1
ATOM 10281 O O . TYR B 1 576 ? 20.906 29.766 -0.883 1 93.06 576 TYR B O 1
ATOM 10289 N N . LEU B 1 577 ? 21.047 31.625 -2.088 1 93.94 577 LEU B N 1
ATOM 10290 C CA . LEU B 1 577 ? 20 31.203 -3.01 1 93.94 577 LEU B CA 1
ATOM 10291 C C . LEU B 1 577 ? 20.438 29.969 -3.807 1 93.94 577 LEU B C 1
ATOM 10293 O O . LEU B 1 577 ? 19.656 29.062 -4.051 1 93.94 577 LEU B O 1
ATOM 10297 N N . THR B 1 578 ? 21.703 29.953 -4.16 1 94.19 578 THR B N 1
ATOM 10298 C CA . THR B 1 578 ? 22.25 28.812 -4.879 1 94.19 578 THR B CA 1
ATOM 10299 C C . THR B 1 578 ? 22.234 27.562 -3.994 1 94.19 578 THR B C 1
ATOM 10301 O O . THR B 1 578 ? 21.891 26.484 -4.453 1 94.19 578 THR B O 1
ATOM 10304 N N . LYS B 1 579 ? 22.641 27.766 -2.768 1 96 579 LYS B N 1
ATOM 10305 C CA . LYS B 1 579 ? 22.609 26.656 -1.815 1 96 579 LYS B CA 1
ATOM 10306 C C . LYS B 1 579 ? 21.188 26.109 -1.663 1 96 579 LYS B C 1
ATOM 10308 O O . LYS B 1 579 ? 20.984 24.891 -1.662 1 96 579 LYS B O 1
ATOM 10313 N N . ALA B 1 580 ? 20.25 26.984 -1.509 1 97.69 580 ALA B N 1
ATOM 10314 C CA . ALA B 1 580 ? 18.844 26.594 -1.372 1 97.69 580 ALA B CA 1
ATOM 10315 C C . ALA B 1 580 ? 18.359 25.875 -2.623 1 97.69 580 ALA B C 1
ATOM 10317 O O . ALA B 1 580 ? 17.625 24.875 -2.531 1 97.69 580 ALA B O 1
ATOM 10318 N N . GLN B 1 581 ? 18.797 26.344 -3.779 1 97.31 581 GLN B N 1
ATOM 10319 C CA . GLN B 1 581 ? 18.406 25.719 -5.043 1 97.31 581 GLN B CA 1
ATOM 10320 C C . GLN B 1 581 ? 18.953 24.297 -5.145 1 97.31 581 GLN B C 1
ATOM 10322 O O . GLN B 1 581 ? 18.266 23.391 -5.617 1 97.31 581 GLN B O 1
ATOM 10327 N N . ASN B 1 582 ? 20.172 24.141 -4.727 1 97.88 582 ASN B N 1
ATOM 10328 C CA . ASN B 1 582 ? 20.781 22.812 -4.746 1 97.88 582 ASN B CA 1
ATOM 10329 C C . ASN B 1 582 ? 20.031 21.844 -3.84 1 97.88 582 ASN B C 1
ATOM 10331 O O . ASN B 1 582 ? 19.812 20.672 -4.207 1 97.88 582 ASN B O 1
ATOM 10335 N N . LEU B 1 583 ? 19.688 22.281 -2.682 1 98.5 583 LEU B N 1
ATOM 10336 C CA . LEU B 1 583 ? 18.922 21.469 -1.754 1 98.5 583 LEU B CA 1
ATOM 10337 C C . LEU B 1 583 ? 17.562 21.125 -2.34 1 98.5 583 LEU B C 1
ATOM 10339 O O . LEU B 1 583 ? 17.109 19.969 -2.246 1 98.5 583 LEU B O 1
ATOM 10343 N N . LEU B 1 584 ? 16.922 22.109 -2.953 1 98.5 584 LEU B N 1
ATOM 10344 C CA . LEU B 1 584 ? 15.625 21.922 -3.578 1 98.5 584 LEU B CA 1
ATOM 10345 C C . LEU B 1 584 ? 15.703 20.875 -4.691 1 98.5 584 LEU B C 1
ATOM 10347 O O . LEU B 1 584 ? 14.883 19.969 -4.754 1 98.5 584 LEU B O 1
ATOM 10351 N N . ASP B 1 585 ? 16.688 21 -5.523 1 98 585 ASP B N 1
ATOM 10352 C CA . ASP B 1 585 ? 16.844 20.078 -6.652 1 98 585 ASP B CA 1
ATOM 10353 C C . ASP B 1 585 ? 17.078 18.656 -6.172 1 98 585 ASP B C 1
ATOM 10355 O O . ASP B 1 585 ? 16.5 17.703 -6.699 1 98 585 ASP B O 1
ATOM 10359 N N . ALA B 1 586 ? 17.922 18.531 -5.223 1 97.88 586 ALA B N 1
ATOM 10360 C CA . ALA B 1 586 ? 18.203 17.219 -4.66 1 97.88 586 ALA B CA 1
ATOM 10361 C C . ALA B 1 586 ? 16.953 16.609 -4.023 1 97.88 586 ALA B C 1
ATOM 10363 O O . ALA B 1 586 ? 16.672 15.422 -4.184 1 97.88 586 ALA B O 1
ATOM 10364 N N . GLY B 1 587 ? 16.219 17.438 -3.299 1 98.31 587 GLY B N 1
ATOM 10365 C CA . GLY B 1 587 ? 14.984 16.984 -2.674 1 98.31 587 GLY B CA 1
ATOM 10366 C C . GLY B 1 587 ? 13.922 16.562 -3.676 1 98.31 587 GLY B C 1
ATOM 10367 O O . GLY B 1 587 ? 13.266 15.539 -3.502 1 98.31 587 GLY B O 1
ATOM 10368 N N . LEU B 1 588 ? 13.781 17.375 -4.73 1 97.88 588 LEU B N 1
ATOM 10369 C CA . LEU B 1 588 ? 12.789 17.062 -5.758 1 97.88 588 LEU B CA 1
ATOM 10370 C C . LEU B 1 588 ? 13.156 15.766 -6.488 1 97.88 588 LEU B C 1
ATOM 10372 O O . LEU B 1 588 ? 12.281 14.969 -6.824 1 97.88 588 LEU B O 1
ATOM 10376 N N . ALA B 1 589 ? 14.422 15.555 -6.727 1 96.38 589 ALA B N 1
ATOM 10377 C CA . ALA B 1 589 ? 14.875 14.312 -7.352 1 96.38 589 ALA B CA 1
ATOM 10378 C C . ALA B 1 589 ? 14.562 13.109 -6.469 1 96.38 589 ALA B C 1
ATOM 10380 O O . ALA B 1 589 ? 14.086 12.078 -6.953 1 96.38 589 ALA B O 1
ATOM 10381 N N . SER B 1 590 ? 14.805 13.242 -5.203 1 97.31 590 SER B N 1
ATOM 10382 C CA . SER B 1 590 ? 14.523 12.172 -4.254 1 97.31 590 SER B CA 1
ATOM 10383 C C . SER B 1 590 ? 13.023 11.898 -4.16 1 97.31 590 SER B C 1
ATOM 10385 O O . SER B 1 590 ? 12.602 10.742 -4.125 1 97.31 590 SER B O 1
ATOM 10387 N N . LEU B 1 591 ? 12.25 12.969 -4.094 1 97.69 591 LEU B N 1
ATOM 10388 C CA . LEU B 1 591 ? 10.797 12.812 -4.027 1 97.69 591 LEU B CA 1
ATOM 10389 C C . LEU B 1 591 ? 10.281 12.047 -5.242 1 97.69 591 LEU B C 1
ATOM 10391 O O . LEU B 1 591 ? 9.438 11.164 -5.113 1 97.69 591 LEU B O 1
ATOM 10395 N N . SER B 1 592 ? 10.773 12.414 -6.387 1 95 592 SER B N 1
ATOM 10396 C CA . SER B 1 592 ? 10.352 11.758 -7.621 1 95 592 SER B CA 1
ATOM 10397 C C . SER B 1 592 ? 10.625 10.258 -7.574 1 95 592 SER B C 1
ATOM 10399 O O . SER B 1 592 ? 9.789 9.453 -7.988 1 95 592 SER B O 1
ATOM 10401 N N . LYS B 1 593 ? 11.719 9.891 -7.059 1 93.06 593 LYS B N 1
ATOM 10402 C CA . LYS B 1 593 ? 12.141 8.492 -7 1 93.06 593 LYS B CA 1
ATOM 10403 C C . LYS B 1 593 ? 11.336 7.719 -5.957 1 93.06 593 LYS B C 1
ATOM 10405 O O . LYS B 1 593 ? 11.008 6.547 -6.156 1 93.06 593 LYS B O 1
ATOM 10410 N N . LEU B 1 594 ? 10.992 8.344 -4.863 1 96.06 594 LEU B N 1
ATOM 10411 C CA . LEU B 1 594 ? 10.453 7.621 -3.717 1 96.06 594 LEU B CA 1
ATOM 10412 C C . LEU B 1 594 ? 8.938 7.758 -3.646 1 96.06 594 LEU B C 1
ATOM 10414 O O . LEU B 1 594 ? 8.273 7.004 -2.932 1 96.06 594 LEU B O 1
ATOM 10418 N N . LEU B 1 595 ? 8.344 8.688 -4.395 1 96.56 595 LEU B N 1
ATOM 10419 C CA . LEU B 1 595 ? 6.914 8.969 -4.301 1 96.56 595 LEU B CA 1
ATOM 10420 C C . LEU B 1 595 ? 6.086 7.711 -4.527 1 96.56 595 LEU B C 1
ATOM 10422 O O . LEU B 1 595 ? 5.117 7.457 -3.809 1 96.56 595 LEU B O 1
ATOM 10426 N N . PRO B 1 596 ? 6.453 6.812 -5.477 1 95.19 596 PRO B N 1
ATOM 10427 C CA . PRO B 1 596 ? 5.645 5.613 -5.711 1 95.19 596 PRO B CA 1
ATOM 10428 C C . PRO B 1 596 ? 5.57 4.703 -4.488 1 95.19 596 PRO B C 1
ATOM 10430 O O . PRO B 1 596 ? 4.629 3.92 -4.355 1 95.19 596 PRO B O 1
ATOM 10433 N N . LEU B 1 597 ? 6.535 4.785 -3.582 1 97 597 LEU B N 1
ATOM 10434 C CA . LEU B 1 597 ? 6.551 3.953 -2.385 1 97 597 LEU B CA 1
ATOM 10435 C C . LEU B 1 597 ? 5.414 4.332 -1.442 1 97 597 LEU B C 1
ATOM 10437 O O . LEU B 1 597 ? 5.066 3.564 -0.542 1 97 597 LEU B O 1
ATOM 10441 N N . PHE B 1 598 ? 4.867 5.508 -1.624 1 97.88 598 PHE B N 1
ATOM 10442 C CA . PHE B 1 598 ? 3.836 6 -0.719 1 97.88 598 PHE B CA 1
ATOM 10443 C C . PHE B 1 598 ? 2.445 5.652 -1.24 1 97.88 598 PHE B C 1
ATOM 10445 O O . PHE B 1 598 ? 1.438 6.051 -0.649 1 97.88 598 PHE B O 1
ATOM 10452 N N . ASP B 1 599 ? 2.369 4.949 -2.348 1 96.88 599 ASP B N 1
ATOM 10453 C CA . ASP B 1 599 ? 1.1 4.562 -2.955 1 96.88 599 ASP B CA 1
ATOM 10454 C C . ASP B 1 599 ? 0.68 3.164 -2.51 1 96.88 599 ASP B C 1
ATOM 10456 O O . ASP B 1 599 ? 1.355 2.18 -2.818 1 96.88 599 ASP B O 1
ATOM 10460 N N . SER B 1 600 ? -0.399 3.039 -1.824 1 96.75 600 SER B N 1
ATOM 10461 C CA . SER B 1 600 ? -0.858 1.753 -1.309 1 96.75 600 SER B CA 1
ATOM 10462 C C . SER B 1 600 ? -1.764 1.047 -2.312 1 96.75 600 SER B C 1
ATOM 10464 O O . SER B 1 600 ? -2.129 -0.114 -2.117 1 96.75 600 SER B O 1
ATOM 10466 N N . GLY B 1 601 ? -2.125 1.76 -3.395 1 96.12 601 GLY B N 1
ATOM 10467 C CA . GLY B 1 601 ? -3.086 1.24 -4.355 1 96.12 601 GLY B CA 1
ATOM 10468 C C . GLY B 1 601 ? -4.52 1.617 -4.031 1 96.12 601 GLY B C 1
ATOM 10469 O O . GLY B 1 601 ? -5.422 1.392 -4.836 1 96.12 601 GLY B O 1
ATOM 10470 N N . SER B 1 602 ? -4.793 2.207 -2.873 1 94.94 602 SER B N 1
ATOM 10471 C CA . SER B 1 602 ? -6.125 2.637 -2.461 1 94.94 602 SER B CA 1
ATOM 10472 C C . SER B 1 602 ? -6.059 3.9 -1.611 1 94.94 602 SER B C 1
ATOM 10474 O O . SER B 1 602 ? -7.074 4.348 -1.074 1 94.94 602 SER B O 1
ATOM 10476 N N . GLY B 1 603 ? -4.992 4.453 -1.425 1 96.31 603 GLY B N 1
ATOM 10477 C CA . GLY B 1 603 ? -4.637 5.633 -0.648 1 96.31 603 GLY B CA 1
ATOM 10478 C C . GLY B 1 603 ? -3.141 5.848 -0.539 1 96.31 603 GLY B C 1
ATOM 10479 O O . GLY B 1 603 ? -2.357 5.105 -1.133 1 96.31 603 GLY B O 1
ATOM 10480 N N . SER B 1 604 ? -2.695 6.844 0.187 1 97.88 604 SER B N 1
ATOM 10481 C CA . SER B 1 604 ? -1.271 7.074 0.394 1 97.88 604 SER B CA 1
ATOM 10482 C C . SER B 1 604 ? -0.826 6.594 1.771 1 97.88 604 SER B C 1
ATOM 10484 O O . SER B 1 604 ? -1.657 6.371 2.654 1 97.88 604 SER B O 1
ATOM 10486 N N . PHE B 1 605 ? 0.421 6.301 1.899 1 97.88 605 PHE B N 1
ATOM 10487 C CA . PHE B 1 605 ? 1.024 6.074 3.207 1 97.88 605 PHE B CA 1
ATOM 10488 C C . PHE B 1 605 ? 1.464 7.391 3.836 1 97.88 605 PHE B C 1
ATOM 10490 O O . PHE B 1 605 ? 1.974 8.273 3.145 1 97.88 605 PHE B O 1
ATOM 10497 N N . TYR B 1 606 ? 1.299 7.465 5.141 1 97.31 606 TYR B N 1
ATOM 10498 C CA . TYR B 1 606 ? 1.71 8.664 5.863 1 97.31 606 TYR B CA 1
ATOM 10499 C C . TYR B 1 606 ? 3.229 8.773 5.914 1 97.31 606 TYR B C 1
ATOM 10501 O O . TYR B 1 606 ? 3.783 9.867 5.762 1 97.31 606 TYR B O 1
ATOM 10509 N N . ASP B 1 607 ? 3.863 7.699 6.129 1 96.62 607 ASP B N 1
ATOM 10510 C CA . ASP B 1 607 ? 5.316 7.566 6.195 1 96.62 607 ASP B CA 1
ATOM 10511 C C . ASP B 1 607 ? 5.766 6.199 5.695 1 96.62 607 ASP B C 1
ATOM 10513 O O . ASP B 1 607 ? 4.953 5.414 5.203 1 96.62 607 ASP B O 1
ATOM 10517 N N . LEU B 1 608 ? 7.09 5.949 5.723 1 96 608 LEU B N 1
ATOM 10518 C CA . LEU B 1 608 ? 7.645 4.672 5.281 1 96 608 LEU B CA 1
ATOM 10519 C C . LEU B 1 608 ? 8.344 3.961 6.434 1 96 608 LEU B C 1
ATOM 10521 O O . LEU B 1 608 ? 9.359 3.289 6.227 1 96 608 LEU B O 1
ATOM 10525 N N . ASN B 1 609 ? 7.816 4.18 7.66 1 91.62 609 ASN B N 1
ATOM 10526 C CA . ASN B 1 609 ? 8.398 3.58 8.859 1 91.62 609 ASN B CA 1
ATOM 10527 C C . ASN B 1 609 ? 8.469 2.061 8.742 1 91.62 609 ASN B C 1
ATOM 10529 O O . ASN B 1 609 ? 9.398 1.438 9.266 1 91.62 609 ASN B O 1
ATOM 10533 N N . HIS B 1 610 ? 7.582 1.412 8.016 1 90.69 610 HIS B N 1
ATOM 10534 C CA . HIS B 1 610 ? 7.461 -0.04 7.953 1 90.69 610 HIS B CA 1
ATOM 10535 C C . HIS B 1 610 ? 8.609 -0.654 7.16 1 90.69 610 HIS B C 1
ATOM 10537 O O . HIS B 1 610 ? 8.828 -1.866 7.215 1 90.69 610 HIS B O 1
ATOM 10543 N N . LEU B 1 611 ? 9.375 0.112 6.434 1 91 611 LEU B N 1
ATOM 10544 C CA . LEU B 1 611 ? 10.477 -0.395 5.613 1 91 611 LEU B CA 1
ATOM 10545 C C . LEU B 1 611 ? 11.68 -0.748 6.477 1 91 611 LEU B C 1
ATOM 10547 O O . LEU B 1 611 ? 12.594 -1.444 6.023 1 91 611 LEU B O 1
ATOM 10551 N N . TYR B 1 612 ? 11.742 -0.266 7.633 1 82.5 612 TYR B N 1
ATOM 10552 C CA . TYR B 1 612 ? 12.883 -0.532 8.508 1 82.5 612 TYR B CA 1
ATOM 10553 C C . TYR B 1 612 ? 12.492 -1.498 9.625 1 82.5 612 TYR B C 1
ATOM 10555 O O . TYR B 1 612 ? 12.664 -1.191 10.805 1 82.5 612 TYR B O 1
ATOM 10563 N N . ALA B 1 613 ? 11.844 -2.693 9.203 1 61.91 613 ALA B N 1
ATOM 10564 C CA . ALA B 1 613 ? 11.219 -3.721 10.031 1 61.91 613 ALA B CA 1
ATOM 10565 C C . ALA B 1 613 ? 12.25 -4.418 10.906 1 61.91 613 ALA B C 1
ATOM 10567 O O . ALA B 1 613 ? 11.945 -4.852 12.016 1 61.91 613 ALA B O 1
ATOM 10568 N N . HIS B 1 614 ? 13.422 -4.695 10.266 1 58.91 614 HIS B N 1
ATOM 10569 C CA . HIS B 1 614 ? 14.406 -5.422 11.062 1 58.91 614 HIS B CA 1
ATOM 10570 C C . HIS B 1 614 ? 14.555 -4.805 12.445 1 58.91 614 HIS B C 1
ATOM 10572 O O . HIS B 1 614 ? 14.711 -5.523 13.438 1 58.91 614 HIS B O 1
ATOM 10578 N N . TYR B 1 615 ? 14.461 -3.607 12.422 1 52.31 615 TYR B N 1
ATOM 10579 C CA . TYR B 1 615 ? 14.523 -2.91 13.703 1 52.31 615 TYR B CA 1
ATOM 10580 C C . TYR B 1 615 ? 13.25 -3.139 14.508 1 52.31 615 TYR B C 1
ATOM 10582 O O . TYR B 1 615 ? 13.297 -3.268 15.734 1 52.31 615 TYR B O 1
ATOM 10590 N N . ASN B 1 616 ? 12.195 -3.395 13.734 1 53.94 616 ASN B N 1
ATOM 10591 C CA . ASN B 1 616 ? 10.906 -3.561 14.391 1 53.94 616 ASN B CA 1
ATOM 10592 C C . ASN B 1 616 ? 10.773 -4.941 15.031 1 53.94 616 ASN B C 1
ATOM 10594 O O . ASN B 1 616 ? 10.148 -5.086 16.078 1 53.94 616 ASN B O 1
ATOM 10598 N N . TYR B 1 617 ? 11.477 -5.918 14.422 1 56.56 617 TYR B N 1
ATOM 10599 C CA . TYR B 1 617 ? 11.289 -7.297 14.852 1 56.56 617 TYR B CA 1
ATOM 10600 C C . TYR B 1 617 ? 12.281 -7.664 15.945 1 56.56 617 TYR B C 1
ATOM 10602 O O . TYR B 1 617 ? 12.008 -8.555 16.766 1 56.56 617 TYR B O 1
ATOM 10610 N N . GLU B 1 618 ? 13.414 -6.98 15.914 1 54.62 618 GLU B N 1
ATOM 10611 C CA . GLU B 1 618 ? 14.375 -7.285 16.984 1 54.62 618 GLU B CA 1
ATOM 10612 C C . GLU B 1 618 ? 13.82 -6.891 18.344 1 54.62 618 GLU B C 1
ATOM 10614 O O . GLU B 1 618 ? 14.117 -7.539 19.359 1 54.62 618 GLU B O 1
ATOM 10619 N N . SER B 1 619 ? 12.984 -5.898 18.281 1 48.16 619 SER B N 1
ATOM 10620 C CA . SER B 1 619 ? 12.422 -5.441 19.547 1 48.16 619 SER B CA 1
ATOM 10621 C C . SER B 1 619 ? 11.352 -6.398 20.047 1 48.16 619 SER B C 1
ATOM 10623 O O . SER B 1 619 ? 11.055 -6.434 21.25 1 48.16 619 SER B O 1
ATOM 10625 N N . ILE B 1 620 ? 10.727 -7.133 19.188 1 50.94 620 ILE B N 1
ATOM 10626 C CA . ILE B 1 620 ? 9.695 -8.086 19.578 1 50.94 620 ILE B CA 1
ATOM 10627 C C . ILE B 1 620 ? 10.328 -9.227 20.375 1 50.94 620 ILE B C 1
ATOM 10629 O O . ILE B 1 620 ? 9.703 -9.781 21.281 1 50.94 620 ILE B O 1
ATOM 10633 N N . LYS B 1 621 ? 11.578 -9.711 19.922 1 47.88 621 LYS B N 1
ATOM 10634 C CA . LYS B 1 621 ? 12.234 -10.734 20.734 1 47.88 621 LYS B CA 1
ATOM 10635 C C . LYS B 1 621 ? 12.258 -10.352 22.203 1 47.88 621 LYS B C 1
ATOM 10637 O O . LYS B 1 621 ? 12.211 -11.219 23.078 1 47.88 621 LYS B O 1
ATOM 10642 N N . LEU B 1 622 ? 12.305 -9.117 22.359 1 40.69 622 LEU B N 1
ATOM 10643 C CA . LEU B 1 622 ? 12.414 -8.664 23.734 1 40.69 622 LEU B CA 1
ATOM 10644 C C . LEU B 1 622 ? 11.039 -8.531 24.391 1 40.69 622 LEU B C 1
ATOM 10646 O O . LEU B 1 622 ? 10.922 -8.555 25.609 1 40.69 622 LEU B O 1
ATOM 10650 N N . TYR B 1 623 ? 10.148 -8.18 23.609 1 40.12 623 TYR B N 1
ATOM 10651 C CA . TYR B 1 623 ? 8.875 -7.895 24.266 1 40.12 623 TYR B CA 1
ATOM 10652 C C . TYR B 1 623 ? 8.039 -9.156 24.406 1 40.12 623 TYR B C 1
ATOM 10654 O O . TYR B 1 623 ? 6.832 -9.086 24.656 1 40.12 623 TYR B O 1
ATOM 10662 N N . LYS B 1 624 ? 8.555 -10.383 24.312 1 40.88 624 LYS B N 1
ATOM 10663 C CA . LYS B 1 624 ? 7.789 -11.594 24.594 1 40.88 624 LYS B CA 1
ATOM 10664 C C . LYS B 1 624 ? 6.957 -11.438 25.859 1 40.88 624 LYS B C 1
ATOM 10666 O O . LYS B 1 624 ? 6.219 -12.344 26.25 1 40.88 624 LYS B O 1
ATOM 10671 N N . SER B 1 625 ? 7.254 -10.625 26.828 1 34.41 625 SER B N 1
ATOM 10672 C CA . SER B 1 625 ? 6.496 -10.75 28.062 1 34.41 625 SER B CA 1
ATOM 10673 C C . SER B 1 625 ? 5.062 -10.258 27.891 1 34.41 625 SER B C 1
ATOM 10675 O O . SER B 1 625 ? 4.164 -10.672 28.625 1 34.41 625 SER B O 1
ATOM 10677 N N . LYS B 1 626 ? 4.754 -8.914 27.578 1 36.16 626 LYS B N 1
ATOM 10678 C CA . LYS B 1 626 ? 3.418 -8.422 27.891 1 36.16 626 LYS B CA 1
ATOM 10679 C C . LYS B 1 626 ? 2.393 -8.922 26.875 1 36.16 626 LYS B C 1
ATOM 10681 O O . LYS B 1 626 ? 2.715 -9.117 25.703 1 36.16 626 LYS B O 1
ATOM 10686 N N . SER B 1 627 ? 1.229 -9.43 27.281 1 35.47 627 SER B N 1
ATOM 10687 C CA . SER B 1 627 ? -0.016 -9.938 26.719 1 35.47 627 SER B CA 1
ATOM 10688 C C . SER B 1 627 ? -0.429 -9.141 25.484 1 35.47 627 SER B C 1
ATOM 10690 O O . SER B 1 627 ? -1.293 -8.266 25.562 1 35.47 627 SER B O 1
ATOM 10692 N N . PHE B 1 628 ? 0.501 -8.547 24.734 1 39.44 628 PHE B N 1
ATOM 10693 C CA . PHE B 1 628 ? -0.098 -7.855 23.594 1 39.44 628 PHE B CA 1
ATOM 10694 C C . PHE B 1 628 ? -0.903 -8.82 22.734 1 39.44 628 PHE B C 1
ATOM 10696 O O . PHE B 1 628 ? -0.433 -9.914 22.422 1 39.44 628 PHE B O 1
ATOM 10703 N N . GLU B 1 629 ? -2.115 -8.609 22.688 1 45.38 629 GLU B N 1
ATOM 10704 C CA . GLU B 1 629 ? -3.002 -9.344 21.781 1 45.38 629 GLU B CA 1
ATOM 10705 C C . GLU B 1 629 ? -2.375 -9.516 20.406 1 45.38 629 GLU B C 1
ATOM 10707 O O . GLU B 1 629 ? -2.016 -8.531 19.75 1 45.38 629 GLU B O 1
ATOM 10712 N N . LYS B 1 630 ? -1.827 -10.609 20.125 1 47.56 630 LYS B N 1
ATOM 10713 C CA . LYS B 1 630 ? -1.112 -11.117 18.953 1 47.56 630 LYS B CA 1
ATOM 10714 C C . LYS B 1 630 ? -1.608 -10.461 17.672 1 47.56 630 LYS B C 1
ATOM 10716 O O . LYS B 1 630 ? -0.808 -10.062 16.828 1 47.56 630 LYS B O 1
ATOM 10721 N N . ASP B 1 631 ? -2.844 -10.266 17.562 1 53.91 631 ASP B N 1
ATOM 10722 C CA . ASP B 1 631 ? -3.438 -9.773 16.328 1 53.91 631 ASP B CA 1
ATOM 10723 C C . ASP B 1 631 ? -3.148 -8.281 16.141 1 53.91 631 ASP B C 1
ATOM 10725 O O . ASP B 1 631 ? -2.801 -7.848 15.039 1 53.91 631 ASP B O 1
ATOM 10729 N N . SER B 1 632 ? -3.105 -7.523 17.234 1 60.16 632 SER B N 1
ATOM 10730 C CA . SER B 1 632 ? -2.924 -6.078 17.141 1 60.16 632 SER B CA 1
ATOM 10731 C C . SER B 1 632 ? -1.479 -5.723 16.812 1 60.16 632 SER B C 1
ATOM 10733 O O . SER B 1 632 ? -1.227 -4.785 16.047 1 60.16 632 SER B O 1
ATOM 10735 N N . PHE B 1 633 ? -0.599 -6.613 17.203 1 57.91 633 PHE B N 1
ATOM 10736 C CA . PHE B 1 633 ? 0.815 -6.352 16.953 1 57.91 633 PHE B CA 1
ATOM 10737 C C . PHE B 1 633 ? 1.156 -6.535 15.477 1 57.91 633 PHE B C 1
ATOM 10739 O O . PHE B 1 633 ? 1.829 -5.695 14.883 1 57.91 633 PHE B O 1
ATOM 10746 N N . GLN B 1 634 ? 0.652 -7.492 14.977 1 70.62 634 GLN B N 1
ATOM 10747 C CA . GLN B 1 634 ? 1.013 -7.809 13.602 1 70.62 634 GLN B CA 1
ATOM 10748 C C . GLN B 1 634 ? 0.514 -6.734 12.633 1 70.62 634 GLN B C 1
ATOM 10750 O O . GLN B 1 634 ? 1.211 -6.375 11.688 1 70.62 634 GLN B O 1
ATOM 10755 N N . LEU B 1 635 ? -0.491 -6.168 13.039 1 74 635 LEU B N 1
ATOM 10756 C CA . LEU B 1 635 ? -1.062 -5.141 12.172 1 74 635 LEU B CA 1
ATOM 10757 C C . LEU B 1 635 ? -0.307 -3.822 12.328 1 74 635 LEU B C 1
ATOM 10759 O O . LEU B 1 635 ? -0.168 -3.064 11.367 1 74 635 LEU B O 1
ATOM 10763 N N . SER B 1 636 ? 0.262 -3.68 13.516 1 77.31 636 SER B N 1
ATOM 10764 C CA . SER B 1 636 ? 0.936 -2.418 13.805 1 77.31 636 SER B CA 1
ATOM 10765 C C . SER B 1 636 ? 2.305 -2.357 13.133 1 77.31 636 SER B C 1
ATOM 10767 O O . SER B 1 636 ? 2.869 -1.274 12.953 1 77.31 636 SER B O 1
ATOM 10769 N N . SER B 1 637 ? 2.799 -3.43 12.703 1 82.25 637 SER B N 1
ATOM 10770 C CA . SER B 1 637 ? 4.109 -3.461 12.062 1 82.25 637 SER B CA 1
ATOM 10771 C C . SER B 1 637 ? 3.996 -3.219 10.562 1 82.25 637 SER B C 1
ATOM 10773 O O . SER B 1 637 ? 5.008 -3.119 9.867 1 82.25 637 SER B O 1
ATOM 10775 N N . GLY B 1 638 ? 2.777 -3.086 10.102 1 90.44 638 GLY B N 1
ATOM 10776 C CA . GLY B 1 638 ? 2.551 -2.824 8.688 1 90.44 638 GLY B CA 1
ATOM 10777 C C . GLY B 1 638 ? 2.645 -1.354 8.328 1 90.44 638 GLY B C 1
ATOM 10778 O O . GLY B 1 638 ? 3.078 -0.538 9.148 1 90.44 638 GLY B O 1
ATOM 10779 N N . PRO B 1 639 ? 2.41 -1.048 7.098 1 94.19 639 PRO B N 1
ATOM 10780 C CA . PRO B 1 639 ? 2.51 0.346 6.656 1 94.19 639 PRO B CA 1
ATOM 10781 C C . PRO B 1 639 ? 1.535 1.267 7.387 1 94.19 639 PRO B C 1
ATOM 10783 O O . PRO B 1 639 ? 0.434 0.844 7.75 1 94.19 639 PRO B O 1
ATOM 10786 N N . ASN B 1 640 ? 1.946 2.482 7.586 1 94.06 640 ASN B N 1
ATOM 10787 C CA . ASN B 1 640 ? 1.115 3.533 8.164 1 94.06 640 ASN B CA 1
ATOM 10788 C C . ASN B 1 640 ? 0.253 4.211 7.105 1 94.06 640 ASN B C 1
ATOM 10790 O O . ASN B 1 640 ? 0.698 5.156 6.449 1 94.06 640 ASN B O 1
ATOM 10794 N N . ARG B 1 641 ? -0.945 3.719 6.98 1 95.69 641 ARG B N 1
ATOM 10795 C CA . ARG B 1 641 ? -1.863 4.281 5.992 1 95.69 641 ARG B CA 1
ATOM 10796 C C . ARG B 1 641 ? -2.314 5.68 6.398 1 95.69 641 ARG B C 1
ATOM 10798 O O . ARG B 1 641 ? -2.688 5.906 7.555 1 95.69 641 ARG B O 1
ATOM 10805 N N . ALA B 1 642 ? -2.312 6.566 5.477 1 96.81 642 ALA B N 1
ATOM 10806 C CA . ALA B 1 642 ? -2.734 7.93 5.785 1 96.81 642 ALA B CA 1
ATOM 10807 C C . ALA B 1 642 ? -4.246 8 5.984 1 96.81 642 ALA B C 1
ATOM 10809 O O . ALA B 1 642 ? -5.008 7.402 5.223 1 96.81 642 ALA B O 1
ATOM 10810 N N . ARG B 1 643 ? -4.676 8.734 7.004 1 94 643 ARG B N 1
ATOM 10811 C CA . ARG B 1 643 ? -6.082 9.117 7.078 1 94 643 ARG B CA 1
ATOM 10812 C C . ARG B 1 643 ? -6.488 9.969 5.883 1 94 643 ARG B C 1
ATOM 10814 O O . ARG B 1 643 ? -5.633 10.57 5.23 1 94 643 ARG B O 1
ATOM 10821 N N . TRP B 1 644 ? -7.77 10.031 5.602 1 93.75 644 TRP B N 1
ATOM 10822 C CA . TRP B 1 644 ? -8.227 10.734 4.41 1 93.75 644 TRP B CA 1
ATOM 10823 C C . TRP B 1 644 ? -7.859 12.211 4.473 1 93.75 644 TRP B C 1
ATOM 10825 O O . TRP B 1 644 ? -7.555 12.828 3.449 1 93.75 644 TRP B O 1
ATOM 10835 N N . SER B 1 645 ? -7.828 12.789 5.684 1 91.44 645 SER B N 1
ATOM 10836 C CA . SER B 1 645 ? -7.438 14.195 5.824 1 91.44 645 SER B CA 1
ATOM 10837 C C . SER B 1 645 ? -5.992 14.406 5.387 1 91.44 645 SER B C 1
ATOM 10839 O O . SER B 1 645 ? -5.684 15.383 4.699 1 91.44 645 SER B O 1
ATOM 10841 N N . TYR B 1 646 ? -5.129 13.477 5.812 1 94.94 646 TYR B N 1
ATOM 10842 C CA . TYR B 1 646 ? -3.734 13.578 5.402 1 94.94 646 TYR B CA 1
ATOM 10843 C C . TYR B 1 646 ? -3.576 13.234 3.924 1 94.94 646 TYR B C 1
ATOM 10845 O O . TYR B 1 646 ? -2.721 13.797 3.238 1 94.94 646 TYR B O 1
ATOM 10853 N N . HIS B 1 647 ? -4.344 12.273 3.486 1 97.06 647 HIS B N 1
ATOM 10854 C CA . HIS B 1 647 ? -4.332 11.938 2.066 1 97.06 647 HIS B CA 1
ATOM 10855 C C . HIS B 1 647 ? -4.641 13.156 1.207 1 97.06 647 HIS B C 1
ATOM 10857 O O . HIS B 1 647 ? -3.979 13.391 0.191 1 97.06 647 HIS B O 1
ATOM 10863 N N . VAL B 1 648 ? -5.562 13.984 1.646 1 95.44 648 VAL B N 1
ATOM 10864 C CA . VAL B 1 648 ? -5.93 15.195 0.918 1 95.44 648 VAL B CA 1
ATOM 10865 C C . VAL B 1 648 ? -4.777 16.188 0.969 1 95.44 648 VAL B C 1
ATOM 10867 O O . VAL B 1 648 ? -4.504 16.891 -0.014 1 95.44 648 VAL B O 1
ATOM 10870 N N . VAL B 1 649 ? -4.117 16.266 2.104 1 95.88 649 VAL B N 1
ATOM 10871 C CA . VAL B 1 649 ? -2.939 17.125 2.211 1 95.88 649 VAL B CA 1
ATOM 10872 C C . VAL B 1 649 ? -1.904 16.703 1.165 1 95.88 649 VAL B C 1
ATOM 10874 O O . VAL B 1 649 ? -1.353 17.562 0.463 1 95.88 649 VAL B O 1
ATOM 10877 N N . HIS B 1 650 ? -1.652 15.422 1.042 1 98 650 HIS B N 1
ATOM 10878 C CA . HIS B 1 650 ? -0.712 14.914 0.049 1 98 650 HIS B CA 1
ATOM 10879 C C . HIS B 1 650 ? -1.132 15.32 -1.361 1 98 650 HIS B C 1
ATOM 10881 O O . HIS B 1 650 ? -0.301 15.758 -2.158 1 98 650 HIS B O 1
ATOM 10887 N N . ILE B 1 651 ? -2.404 15.18 -1.648 1 96 651 ILE B N 1
ATOM 10888 C CA . ILE B 1 651 ? -2.922 15.516 -2.969 1 96 651 ILE B CA 1
ATOM 10889 C C . ILE B 1 651 ? -2.68 17 -3.258 1 96 651 ILE B C 1
ATOM 10891 O O . ILE B 1 651 ? -2.16 17.359 -4.316 1 96 651 ILE B O 1
ATOM 10895 N N . ASN B 1 652 ? -3.021 17.812 -2.318 1 93.94 652 ASN B N 1
ATOM 10896 C CA . ASN B 1 652 ? -2.848 19.25 -2.502 1 93.94 652 ASN B CA 1
ATOM 10897 C C . ASN B 1 652 ? -1.379 19.625 -2.697 1 93.94 652 ASN B C 1
ATOM 10899 O O . ASN B 1 652 ? -1.056 20.516 -3.479 1 93.94 652 ASN B O 1
ATOM 10903 N N . GLN B 1 653 ? -0.555 19 -1.979 1 96.81 653 GLN B N 1
ATOM 10904 C CA . GLN B 1 653 ? 0.878 19.219 -2.131 1 96.81 653 GLN B CA 1
ATOM 10905 C C . GLN B 1 653 ? 1.355 18.828 -3.523 1 96.81 653 GLN B C 1
ATOM 10907 O O . GLN B 1 653 ? 2.121 19.547 -4.156 1 96.81 653 GLN B O 1
ATOM 10912 N N . LEU B 1 654 ? 0.922 17.688 -3.986 1 95.94 654 LEU B N 1
ATOM 10913 C CA . LEU B 1 654 ? 1.306 17.25 -5.32 1 95.94 654 LEU B CA 1
ATOM 10914 C C . LEU B 1 654 ? 0.796 18.203 -6.387 1 95.94 654 LEU B C 1
ATOM 10916 O O . LEU B 1 654 ? 1.51 18.516 -7.344 1 95.94 654 LEU B O 1
ATOM 10920 N N . LEU B 1 655 ? -0.417 18.641 -6.195 1 93.62 655 LEU B N 1
ATOM 10921 C CA . LEU B 1 655 ? -0.972 19.609 -7.141 1 93.62 655 LEU B CA 1
ATOM 10922 C C . LEU B 1 655 ? -0.165 20.891 -7.137 1 93.62 655 LEU B C 1
ATOM 10924 O O . LEU B 1 655 ? 0.022 21.516 -8.188 1 93.62 655 LEU B O 1
ATOM 10928 N N . THR B 1 656 ? 0.3 21.297 -5.984 1 94.38 656 THR B N 1
ATOM 10929 C CA . THR B 1 656 ? 1.163 22.469 -5.891 1 94.38 656 THR B CA 1
ATOM 10930 C C . THR B 1 656 ? 2.486 22.234 -6.609 1 94.38 656 THR B C 1
ATOM 10932 O O . THR B 1 656 ? 3.008 23.125 -7.281 1 94.38 656 THR B O 1
ATOM 10935 N N . LEU B 1 657 ? 2.982 21.047 -6.516 1 95.81 657 LEU B N 1
ATOM 10936 C CA . LEU B 1 657 ? 4.258 20.688 -7.133 1 95.81 657 LEU B CA 1
ATOM 10937 C C . LEU B 1 657 ? 4.148 20.719 -8.656 1 95.81 657 LEU B C 1
ATOM 10939 O O . LEU B 1 657 ? 5.145 20.938 -9.344 1 95.81 657 LEU B O 1
ATOM 10943 N N . VAL B 1 658 ? 2.975 20.484 -9.203 1 92.38 658 VAL B N 1
ATOM 10944 C CA . VAL B 1 658 ? 2.771 20.547 -10.648 1 92.38 658 VAL B CA 1
ATOM 10945 C C . VAL B 1 658 ? 3.213 21.906 -11.18 1 92.38 658 VAL B C 1
ATOM 10947 O O . VAL B 1 658 ? 3.84 21.984 -12.242 1 92.38 658 VAL B O 1
ATOM 10950 N N . ASP B 1 659 ? 2.982 22.891 -10.414 1 90.56 659 ASP B N 1
ATOM 10951 C CA . ASP B 1 659 ? 3.334 24.25 -10.805 1 90.56 659 ASP B CA 1
ATOM 10952 C C . ASP B 1 659 ? 4.793 24.562 -10.477 1 90.56 659 ASP B C 1
ATOM 10954 O O . ASP B 1 659 ? 5.484 25.219 -11.258 1 90.56 659 ASP B O 1
ATOM 10958 N N . LEU B 1 660 ? 5.227 24.125 -9.414 1 93 660 LEU B N 1
ATOM 10959 C CA . LEU B 1 660 ? 6.531 24.469 -8.867 1 93 660 LEU B CA 1
ATOM 10960 C C . LEU B 1 660 ? 7.648 23.766 -9.625 1 93 660 LEU B C 1
ATOM 10962 O O . LEU B 1 660 ? 8.766 24.266 -9.703 1 93 660 LEU B O 1
ATOM 10966 N N . ASP B 1 661 ? 7.363 22.594 -10.086 1 94.5 661 ASP B N 1
ATOM 10967 C CA . ASP B 1 661 ? 8.367 21.75 -10.734 1 94.5 661 ASP B CA 1
ATOM 10968 C C . ASP B 1 661 ? 7.871 21.25 -12.094 1 94.5 661 ASP B C 1
ATOM 10970 O O . ASP B 1 661 ? 7.527 20.078 -12.234 1 94.5 661 ASP B O 1
ATOM 10974 N N . PRO B 1 662 ? 8.008 22.078 -13.039 1 90.81 662 PRO B N 1
ATOM 10975 C CA . PRO B 1 662 ? 7.52 21.703 -14.375 1 90.81 662 PRO B CA 1
ATOM 10976 C C . PRO B 1 662 ? 8.242 20.5 -14.953 1 90.81 662 PRO B C 1
ATOM 10978 O O . PRO B 1 662 ? 7.66 19.75 -15.742 1 90.81 662 PRO B O 1
ATOM 10981 N N . LYS B 1 663 ? 9.492 20.328 -14.57 1 91.56 663 LYS B N 1
ATOM 10982 C CA . LYS B 1 663 ? 10.289 19.219 -15.078 1 91.56 663 LYS B CA 1
ATOM 10983 C C . LYS B 1 663 ? 9.602 17.875 -14.797 1 91.56 663 LYS B C 1
ATOM 10985 O O . LYS B 1 663 ? 9.664 16.953 -15.609 1 91.56 663 LYS B O 1
ATOM 10990 N N . ARG B 1 664 ? 8.938 17.781 -13.641 1 93.88 664 ARG B N 1
ATOM 10991 C CA . ARG B 1 664 ? 8.32 16.531 -13.242 1 93.88 664 ARG B CA 1
ATOM 10992 C C . ARG B 1 664 ? 6.812 16.688 -13.078 1 93.88 664 ARG B C 1
ATOM 10994 O O . ARG B 1 664 ? 6.176 15.922 -12.352 1 93.88 664 ARG B O 1
ATOM 11001 N N . ALA B 1 665 ? 6.242 17.594 -13.695 1 91.69 665 ALA B N 1
ATOM 11002 C CA . ALA B 1 665 ? 4.836 17.953 -13.547 1 91.69 665 ALA B CA 1
ATOM 11003 C C . ALA B 1 665 ? 3.924 16.797 -13.906 1 91.69 665 ALA B C 1
ATOM 11005 O O . ALA B 1 665 ? 2.906 16.562 -13.242 1 91.69 665 ALA B O 1
ATOM 11006 N N . ILE B 1 666 ? 4.262 16 -14.867 1 88.62 666 ILE B N 1
ATOM 11007 C CA . ILE B 1 666 ? 3.434 14.891 -15.312 1 88.62 666 ILE B CA 1
ATOM 11008 C C . ILE B 1 666 ? 3.324 13.852 -14.203 1 88.62 666 ILE B C 1
ATOM 11010 O O . ILE B 1 666 ? 2.238 13.328 -13.938 1 88.62 666 ILE B O 1
ATOM 11014 N N . GLN B 1 667 ? 4.418 13.555 -13.578 1 91.5 667 GLN B N 1
ATOM 11015 C CA . GLN B 1 667 ? 4.406 12.578 -12.492 1 91.5 667 GLN B CA 1
ATOM 11016 C C . GLN B 1 667 ? 3.553 13.07 -11.328 1 91.5 667 GLN B C 1
ATOM 11018 O O . GLN B 1 667 ? 2.764 12.305 -10.766 1 91.5 667 GLN B O 1
ATOM 11023 N N . TRP B 1 668 ? 3.766 14.344 -10.961 1 93.69 668 TRP B N 1
ATOM 11024 C CA . TRP B 1 668 ? 2.996 14.898 -9.859 1 93.69 668 TRP B CA 1
ATOM 11025 C C . TRP B 1 668 ? 1.5 14.844 -10.156 1 93.69 668 TRP B C 1
ATOM 11027 O O . TRP B 1 668 ? 0.713 14.383 -9.328 1 93.69 668 TRP B O 1
ATOM 11037 N N . ASN B 1 669 ? 1.174 15.242 -11.328 1 91.06 669 ASN B N 1
ATOM 11038 C CA . ASN B 1 669 ? -0.228 15.297 -11.727 1 91.06 669 ASN B CA 1
ATOM 11039 C C . ASN B 1 669 ? -0.843 13.906 -11.82 1 91.06 669 ASN B C 1
ATOM 11041 O O . ASN B 1 669 ? -1.984 13.695 -11.406 1 91.06 669 ASN B O 1
ATOM 11045 N N . THR B 1 670 ? -0.156 12.938 -12.398 1 89.88 670 THR B N 1
ATOM 11046 C CA . THR B 1 670 ? -0.65 11.578 -12.539 1 89.88 670 THR B CA 1
ATOM 11047 C C . THR B 1 670 ? -0.91 10.953 -11.172 1 89.88 670 THR B C 1
ATOM 11049 O O . THR B 1 670 ? -1.949 10.32 -10.953 1 89.88 670 THR B O 1
ATOM 11052 N N . THR B 1 671 ? 0.031 11.133 -10.281 1 93.38 671 THR B N 1
ATOM 11053 C CA . THR B 1 671 ? -0.122 10.586 -8.938 1 93.38 671 THR B CA 1
ATOM 11054 C C . THR B 1 671 ? -1.281 11.258 -8.203 1 93.38 671 THR B C 1
ATOM 11056 O O . THR B 1 671 ? -2.098 10.586 -7.574 1 93.38 671 THR B O 1
ATOM 11059 N N . ALA B 1 672 ? -1.36 12.609 -8.297 1 93.94 672 ALA B N 1
ATOM 11060 C CA . ALA B 1 672 ? -2.449 13.336 -7.652 1 93.94 672 ALA B CA 1
ATOM 11061 C C . ALA B 1 672 ? -3.807 12.875 -8.172 1 93.94 672 ALA B C 1
ATOM 11063 O O . ALA B 1 672 ? -4.734 12.656 -7.391 1 93.94 672 ALA B O 1
ATOM 11064 N N . THR B 1 673 ? -3.9 12.711 -9.461 1 91.88 673 THR B N 1
ATOM 11065 C CA . THR B 1 673 ? -5.152 12.289 -10.078 1 91.88 673 THR B CA 1
ATOM 11066 C C . THR B 1 673 ? -5.527 10.883 -9.625 1 91.88 673 THR B C 1
ATOM 11068 O O . THR B 1 673 ? -6.695 10.609 -9.328 1 91.88 673 THR B O 1
ATOM 11071 N N . ARG B 1 674 ? -4.578 9.984 -9.625 1 92.88 674 ARG B N 1
ATOM 11072 C CA . ARG B 1 674 ? -4.816 8.633 -9.117 1 92.88 674 ARG B CA 1
ATOM 11073 C C . ARG B 1 674 ? -5.27 8.672 -7.66 1 92.88 674 ARG B C 1
ATOM 11075 O O . ARG B 1 674 ? -6.215 7.973 -7.285 1 92.88 674 ARG B O 1
ATOM 11082 N N . TRP B 1 675 ? -4.621 9.5 -6.828 1 95.69 675 TRP B N 1
ATOM 11083 C CA . TRP B 1 675 ? -4.941 9.586 -5.406 1 95.69 675 TRP B CA 1
ATOM 11084 C C . TRP B 1 675 ? -6.312 10.219 -5.195 1 95.69 675 TRP B C 1
ATOM 11086 O O . TRP B 1 675 ? -7.008 9.891 -4.23 1 95.69 675 TRP B O 1
ATOM 11096 N N . ILE B 1 676 ? -6.723 11.133 -6.078 1 93.19 676 ILE B N 1
ATOM 11097 C CA . ILE B 1 676 ? -8.078 11.672 -6.039 1 93.19 676 ILE B CA 1
ATOM 11098 C C . ILE B 1 676 ? -9.078 10.555 -6.316 1 93.19 676 ILE B C 1
ATOM 11100 O O . ILE B 1 676 ? -10.117 10.461 -5.656 1 93.19 676 ILE B O 1
ATOM 11104 N N . ALA B 1 677 ? -8.75 9.695 -7.254 1 91.88 677 ALA B N 1
ATOM 11105 C CA . ALA B 1 677 ? -9.625 8.57 -7.566 1 91.88 677 ALA B CA 1
ATOM 11106 C C . ALA B 1 677 ? -9.781 7.645 -6.359 1 91.88 677 ALA B C 1
ATOM 11108 O O . ALA B 1 677 ? -10.852 7.066 -6.148 1 91.88 677 ALA B O 1
ATOM 11109 N N . TYR B 1 678 ? -8.742 7.48 -5.594 1 93.62 678 TYR B N 1
ATOM 11110 C CA . TYR B 1 678 ? -8.812 6.645 -4.402 1 93.62 678 TYR B CA 1
ATOM 11111 C C . TYR B 1 678 ? -9.852 7.18 -3.42 1 93.62 678 TYR B C 1
ATOM 11113 O O . TYR B 1 678 ? -10.492 6.41 -2.705 1 93.62 678 TYR B O 1
ATOM 11121 N N . LEU B 1 679 ? -10.016 8.555 -3.338 1 91.88 679 LEU B N 1
ATOM 11122 C CA . LEU B 1 679 ? -11.016 9.164 -2.465 1 91.88 679 LEU B CA 1
ATOM 11123 C C . LEU B 1 679 ? -12.422 8.727 -2.857 1 91.88 679 LEU B C 1
ATOM 11125 O O . LEU B 1 679 ? -13.352 8.828 -2.057 1 91.88 679 LEU B O 1
ATOM 11129 N N . GLN B 1 680 ? -12.508 8.227 -4.039 1 88.38 680 GLN B N 1
ATOM 11130 C CA . GLN B 1 680 ? -13.812 7.832 -4.551 1 88.38 680 GLN B CA 1
ATOM 11131 C C . GLN B 1 680 ? -13.984 6.312 -4.512 1 88.38 680 GLN B C 1
ATOM 11133 O O . GLN B 1 680 ? -14.938 5.773 -5.078 1 88.38 680 GLN B O 1
ATOM 11138 N N . GLY B 1 681 ? -13.07 5.664 -4.012 1 89.12 681 GLY B N 1
ATOM 11139 C CA . GLY B 1 681 ? -13.211 4.23 -3.805 1 89.12 681 GLY B CA 1
ATOM 11140 C C . GLY B 1 681 ? -12.547 3.408 -4.891 1 89.12 681 GLY B C 1
ATOM 11141 O O . GLY B 1 681 ? -12.57 2.176 -4.844 1 89.12 681 GLY B O 1
ATOM 11142 N N . PHE B 1 682 ? -11.898 4.012 -5.812 1 89.88 682 PHE B N 1
ATOM 11143 C CA . PHE B 1 682 ? -11.172 3.27 -6.832 1 89.88 682 PHE B CA 1
ATOM 11144 C C . PHE B 1 682 ? -9.859 2.736 -6.281 1 89.88 682 PHE B C 1
ATOM 11146 O O . PHE B 1 682 ? -9.352 3.238 -5.273 1 89.88 682 PHE B O 1
ATOM 11153 N N . THR B 1 683 ? -9.43 1.674 -6.875 1 91.94 683 THR B N 1
ATOM 11154 C CA . THR B 1 683 ? -8.141 1.085 -6.523 1 91.94 683 THR B CA 1
ATOM 11155 C C . THR B 1 683 ? -7.266 0.911 -7.762 1 91.94 683 THR B C 1
ATOM 11157 O O . THR B 1 683 ? -7.766 0.938 -8.891 1 91.94 683 THR B O 1
ATOM 11160 N N . SER B 1 684 ? -5.988 0.896 -7.508 1 90.19 684 SER B N 1
ATOM 11161 C CA . SER B 1 684 ? -5.09 0.665 -8.633 1 90.19 684 SER B CA 1
ATOM 11162 C C . SER B 1 684 ? -5.285 -0.729 -9.219 1 90.19 684 SER B C 1
ATOM 11164 O O . SER B 1 684 ? -6.172 -1.47 -8.789 1 90.19 684 SER B O 1
ATOM 11166 N N . GLN B 1 685 ? -4.41 -1.101 -10.211 1 74.75 685 GLN B N 1
ATOM 11167 C CA . GLN B 1 685 ? -4.574 -2.295 -11.031 1 74.75 685 GLN B CA 1
ATOM 11168 C C . GLN B 1 685 ? -4.453 -3.562 -10.195 1 74.75 685 GLN B C 1
ATOM 11170 O O . GLN B 1 685 ? -3.756 -3.578 -9.18 1 74.75 685 GLN B O 1
ATOM 11175 N N . ASN B 1 686 ? -5.445 -4.535 -10.438 1 63.44 686 ASN B N 1
ATOM 11176 C CA . ASN B 1 686 ? -5.234 -5.926 -10.047 1 63.44 686 ASN B CA 1
ATOM 11177 C C . ASN B 1 686 ? -4.566 -6.727 -11.156 1 63.44 686 ASN B C 1
ATOM 11179 O O . ASN B 1 686 ? -4.809 -6.473 -12.344 1 63.44 686 ASN B O 1
#